Protein AF-0000000068158032 (afdb_homodimer)

Secondary structure (DSSP, 8-state):
--------------------------------GGGS-------------PPPPHHHHHHHHHHHHHHHHTTGGGHHHHTS-HHHHHHHHHHHHHHHHHHHHHHHHHHHHHHHHHHSS-GGGTT-HHHHHHHHHHHHHHTTHHHHHHHHHH-TT-HHHHHHHHHHHHHHHHHHHHHHHHHHHHS-HHHHHHTHHHHHHHHHHHHHHHHHHHHHHHHHTTS-HHHHHHHHHHHHHHHHHHHHHHS-HHHHHHH-TT-B-HHHHHHHHHHHHHHHHHHHHHT----S-S-TTT--HHHHHHHSHHHHHHHHHHHHHHHHHHHHHHHHHTT-SSB-HHHHHHHHHHHHHHHHHHHHHHHHHHSSS-SGGGGHHHHHHHHHHHHHHHHHHHHGGG--HHHHHHHHHHHHHHHHHHHHHHHHHHHH-/--------------------------------GGGS-------------PPPPHHHHHHHHHHHHHHHHTTGGGHHHHTS-HHHHHHHHHHHHHHHHHHHHHHHHHHHHHHHHHHSS-GGGTT-HHHHHHHHHHHHHHTTHHHHHHHHHH-TT-HHHHHHHHHHHHHHHHHHHHHHHHHHHHS-HHHHHHTHHHHHHHHHHHHHHHHHHHHHHHHHTTS-HHHHHHHHHHHHHHHHHHHHHHS-HHHHHHH-TT-B-HHHHHHHHHHHHHHHHHHHHHT----S-S-TTTS-HHHHHHHHHHHHHHHHHHHHHHHHHHHHHHHHHTT-SSB-HHHHHHHHHHHHHHHHHHHHHHHHHHSSS-SGGGGHHHHHHHHHHHHHHHHHHHHGGG--HHHHHHHHHHHHHHHHHHHHHHHHHHHH-

InterPro domains:
  IPR010617 Endosomal/lysosomal proton channel TMEM175-like [PF06736] (260-350)

Nearest PDB structures (foldseek):
  7lf6-assembly1_B  TM=7.743E-01  e=4.338E-08  Homo sapiens
  6w8p-assembly1_A  TM=7.342E-01  e=3.559E-08  Homo sapiens
  6w8n-assembly1_B  TM=7.433E-01  e=2.902E-07  Homo sapiens
  7unl-assembly1_A  TM=6.929E-01  e=6.366E-06  Homo sapiens
  8vic-assembly1_B  TM=6.760E-01  e=9.091E-06  Homo sapiens

Radius of gyration: 34.52 Å; Cα contacts (8 Å, |Δi|>4): 806; chains: 2; bounding box: 168×92×69 Å

Structure (mmCIF, N/CA/C/O backbone):
data_AF-0000000068158032-model_v1
#
loop_
_entity.id
_entity.type
_entity.pdbx_description
1 polymer 'Endosomal/lysosomal proton channel TMEM175'
#
loop_
_atom_site.group_PDB
_atom_site.id
_atom_site.type_symbol
_atom_site.label_atom_id
_atom_site.label_alt_id
_atom_site.label_comp_id
_atom_site.label_asym_id
_atom_site.label_entity_id
_atom_site.label_seq_id
_atom_site.pdbx_PDB_ins_code
_atom_site.Cartn_x
_atom_site.Cartn_y
_atom_site.Cartn_z
_atom_site.occupancy
_atom_site.B_iso_or_equiv
_atom_site.auth_seq_id
_atom_site.auth_comp_id
_atom_site.auth_asym_id
_atom_site.auth_atom_id
_atom_site.pdbx_PDB_model_num
ATOM 1 N N . MET A 1 1 ? 83.938 1.047 18.141 1 17.61 1 MET A N 1
ATOM 2 C CA . MET A 1 1 ? 84.812 2.09 18.703 1 17.61 1 MET A CA 1
ATOM 3 C C . MET A 1 1 ? 84 3.277 19.172 1 17.61 1 MET A C 1
ATOM 5 O O . MET A 1 1 ? 83.125 3.756 18.469 1 17.61 1 MET A O 1
ATOM 9 N N . GLU A 1 2 ? 84.062 3.854 20.516 1 18.19 2 GLU A N 1
ATOM 10 C CA . GLU A 1 2 ? 83.5 4.418 21.734 1 18.19 2 GLU A CA 1
ATOM 11 C C . GLU A 1 2 ? 83.5 5.941 21.688 1 18.19 2 GLU A C 1
ATOM 13 O O . GLU A 1 2 ? 83.375 6.598 22.734 1 18.19 2 GLU A O 1
ATOM 18 N N . LYS A 1 3 ? 83.5 6.617 20.469 1 17.39 3 LYS A N 1
ATOM 19 C CA . LYS A 1 3 ? 84.125 7.914 20.578 1 17.39 3 LYS A CA 1
ATOM 20 C C . LYS A 1 3 ? 83.375 8.844 21.5 1 17.39 3 LYS A C 1
ATOM 22 O O . LYS A 1 3 ? 82.125 8.906 21.453 1 17.39 3 LYS A O 1
ATOM 27 N N . GLU A 1 4 ? 83.938 9.68 22.406 1 17.53 4 GLU A N 1
ATOM 28 C CA . GLU A 1 4 ? 84.125 10.453 23.641 1 17.53 4 GLU A CA 1
ATOM 29 C C . GLU A 1 4 ? 83.625 11.898 23.438 1 17.53 4 GLU A C 1
ATOM 31 O O . GLU A 1 4 ? 83.688 12.688 24.391 1 17.53 4 GLU A O 1
ATOM 36 N N . GLY A 1 5 ? 83.438 12.438 22.188 1 17.27 5 GLY A N 1
ATOM 37 C CA . GLY A 1 5 ? 83.938 13.805 22.109 1 17.27 5 GLY A CA 1
ATOM 38 C C . GLY A 1 5 ? 83.188 14.781 22.969 1 17.27 5 GLY A C 1
ATOM 39 O O . GLY A 1 5 ? 82 14.508 23.344 1 17.27 5 GLY A O 1
ATOM 40 N N . ALA A 1 6 ? 83.562 16.156 23.031 1 18.23 6 ALA A N 1
ATOM 41 C CA . ALA A 1 6 ? 83.938 17.312 23.828 1 18.23 6 ALA A CA 1
ATOM 42 C C . ALA A 1 6 ? 82.812 18.312 23.969 1 18.23 6 ALA A C 1
ATOM 44 O O . ALA A 1 6 ? 82.125 18.641 22.984 1 18.23 6 ALA A O 1
ATOM 45 N N . SER A 1 7 ? 82.375 18.828 25.203 1 18.7 7 SER A N 1
ATOM 46 C CA . SER A 1 7 ? 81.375 19.344 26.109 1 18.7 7 SER A CA 1
ATOM 47 C C . SER A 1 7 ? 81.188 20.859 25.984 1 18.7 7 SER A C 1
ATOM 49 O O . SER A 1 7 ? 80.125 21.406 26.25 1 18.7 7 SER A O 1
ATOM 51 N N . HIS A 1 8 ? 82.312 21.672 25.656 1 17.67 8 HIS A N 1
ATOM 52 C CA . HIS A 1 8 ? 82.562 22.703 26.656 1 17.67 8 HIS A CA 1
ATOM 53 C C . HIS A 1 8 ? 81.562 23.859 26.5 1 17.67 8 HIS A C 1
ATOM 55 O O . HIS A 1 8 ? 80.938 23.969 25.469 1 17.67 8 HIS A O 1
ATOM 61 N N . SER A 1 9 ? 82.062 25.266 26.844 1 17.83 9 SER A N 1
ATOM 62 C CA . SER A 1 9 ? 81.938 26.297 27.875 1 17.83 9 SER A CA 1
ATOM 63 C C . SER A 1 9 ? 81.25 27.562 27.312 1 17.83 9 SER A C 1
ATOM 65 O O . SER A 1 9 ? 81.125 28.547 28.031 1 17.83 9 SER A O 1
ATOM 67 N N . SER A 1 10 ? 81 27.766 25.969 1 18.44 10 SER A N 1
ATOM 68 C CA . SER A 1 10 ? 81.25 29.141 25.547 1 18.44 10 SER A CA 1
ATOM 69 C C . SER A 1 10 ? 80.125 30.078 26.016 1 18.44 10 SER A C 1
ATOM 71 O O . SER A 1 10 ? 79 30.031 25.5 1 18.44 10 SER A O 1
ATOM 73 N N . GLU A 1 11 ? 80.062 30.578 27.328 1 18.62 11 GLU A N 1
ATOM 74 C CA . GLU A 1 11 ? 79.125 31.312 28.125 1 18.62 11 GLU A CA 1
ATOM 75 C C . GLU A 1 11 ? 79 32.75 27.672 1 18.62 11 GLU A C 1
ATOM 77 O O . GLU A 1 11 ? 78.188 33.531 28.219 1 18.62 11 GLU A O 1
ATOM 82 N N . SER A 1 12 ? 79.938 33.25 26.859 1 17.31 12 SER A N 1
ATOM 83 C CA . SER A 1 12 ? 80.375 34.594 27.234 1 17.31 12 SER A CA 1
ATOM 84 C C . SER A 1 12 ? 79.188 35.594 27.078 1 17.31 12 SER A C 1
ATOM 86 O O . SER A 1 12 ? 78.938 36.375 28 1 17.31 12 SER A O 1
ATOM 88 N N . SER A 1 13 ? 79 36.156 25.859 1 18.84 13 SER A N 1
ATOM 89 C CA . SER A 1 13 ? 79.062 37.562 25.562 1 18.84 13 SER A CA 1
ATOM 90 C C . SER A 1 13 ? 77.688 38.25 25.781 1 18.84 13 SER A C 1
ATOM 92 O O . SER A 1 13 ? 76.875 38.281 24.875 1 18.84 13 SER A O 1
ATOM 94 N N . ALA A 1 14 ? 77 38.062 26.938 1 18.58 14 ALA A N 1
ATOM 95 C CA . ALA A 1 14 ? 75.625 38.344 27.172 1 18.58 14 ALA A CA 1
ATOM 96 C C . ALA A 1 14 ? 75.312 39.844 27.062 1 18.58 14 ALA A C 1
ATOM 98 O O . ALA A 1 14 ? 74.25 40.25 26.625 1 18.58 14 ALA A O 1
ATOM 99 N N . LEU A 1 15 ? 76.188 40.75 27.719 1 19.42 15 LEU A N 1
ATOM 100 C CA . LEU A 1 15 ? 75.562 41.656 28.641 1 19.42 15 LEU A CA 1
ATOM 101 C C . LEU A 1 15 ? 75 42.875 27.922 1 19.42 15 LEU A C 1
ATOM 103 O O . LEU A 1 15 ? 74.5 43.781 28.562 1 19.42 15 LEU A O 1
ATOM 107 N N . LEU A 1 16 ? 75.5 43.031 26.656 1 17.75 16 LEU A N 1
ATOM 108 C CA . LEU A 1 16 ? 75.625 44.469 26.422 1 17.75 16 LEU A CA 1
ATOM 109 C C . LEU A 1 16 ? 74.375 45.188 26.672 1 17.75 16 LEU A C 1
ATOM 111 O O . LEU A 1 16 ? 74.312 46.188 27.422 1 17.75 16 LEU A O 1
ATOM 115 N N . LEU A 1 17 ? 73.75 45.781 25.547 1 18.2 17 LEU A N 1
ATOM 116 C CA . LEU A 1 17 ? 73.438 47.156 25.203 1 18.2 17 LEU A CA 1
ATOM 117 C C . LEU A 1 17 ? 72 47.5 25.609 1 18.2 17 LEU A C 1
ATOM 119 O O . LEU A 1 17 ? 71.062 46.969 25.031 1 18.2 17 LEU A O 1
ATOM 123 N N . SER A 1 18 ? 71.688 47.688 26.938 1 18.8 18 SER A N 1
ATOM 124 C CA . SER A 1 18 ? 70.375 47.875 27.531 1 18.8 18 SER A CA 1
ATOM 125 C C . SER A 1 18 ? 69.75 49.188 27.062 1 18.8 18 SER A C 1
ATOM 127 O O . SER A 1 18 ? 68.75 49.625 27.625 1 18.8 18 SER A O 1
ATOM 129 N N . ASN A 1 19 ? 70.438 49.938 26.109 1 21.47 19 ASN A N 1
ATOM 130 C CA . ASN A 1 19 ? 70 51.312 26.188 1 21.47 19 ASN A CA 1
ATOM 131 C C . ASN A 1 19 ? 68.5 51.469 26.062 1 21.47 19 ASN A C 1
ATOM 133 O O . ASN A 1 19 ? 67.875 50.75 25.281 1 21.47 19 ASN A O 1
ATOM 137 N N . GLY A 1 20 ? 67.875 52.125 27.078 1 20.61 20 GLY A N 1
ATOM 138 C CA . GLY A 1 20 ? 66.562 52.406 27.609 1 20.61 20 GLY A CA 1
ATOM 139 C C . GLY A 1 20 ? 65.688 53.219 26.672 1 20.61 20 GLY A C 1
ATOM 140 O O . GLY A 1 20 ? 65.562 54.438 26.828 1 20.61 20 GLY A O 1
ATOM 141 N N . VAL A 1 21 ? 65.938 53.188 25.297 1 22.58 21 VAL A N 1
ATOM 142 C CA . VAL A 1 21 ? 65.188 54.219 24.578 1 22.58 21 VAL A CA 1
ATOM 143 C C . VAL A 1 21 ? 63.719 54.094 24.922 1 22.58 21 VAL A C 1
ATOM 145 O O . VAL A 1 21 ? 63.125 53 24.844 1 22.58 21 VAL A O 1
ATOM 148 N N . ALA A 1 22 ? 63.25 55.062 25.766 1 22.88 22 ALA A N 1
ATOM 149 C CA . ALA A 1 22 ? 61.938 55.375 26.312 1 22.88 22 ALA A CA 1
ATOM 150 C C . ALA A 1 22 ? 60.875 55.5 25.203 1 22.88 22 ALA A C 1
ATOM 152 O O . ALA A 1 22 ? 60.938 56.438 24.391 1 22.88 22 ALA A O 1
ATOM 153 N N . ALA A 1 23 ? 60.656 54.438 24.344 1 22.36 23 ALA A N 1
ATOM 154 C CA . ALA A 1 23 ? 59.688 54.531 23.266 1 22.36 23 ALA A CA 1
ATOM 155 C C . ALA A 1 23 ? 58.312 54.969 23.797 1 22.36 23 ALA A C 1
ATOM 157 O O . ALA A 1 23 ? 57.75 54.344 24.688 1 22.36 23 ALA A O 1
ATOM 158 N N . HIS A 1 24 ? 58.094 56.281 23.875 1 25.11 24 HIS A N 1
ATOM 159 C CA . HIS A 1 24 ? 56.812 56.906 24.172 1 25.11 24 HIS A CA 1
ATOM 160 C C . HIS A 1 24 ? 55.688 56.25 23.375 1 25.11 24 HIS A C 1
ATOM 162 O O . HIS A 1 24 ? 55.656 56.406 22.141 1 25.11 24 HIS A O 1
ATOM 168 N N . HIS A 1 25 ? 55.344 55.031 23.625 1 23.52 25 HIS A N 1
ATOM 169 C CA . HIS A 1 25 ? 54.281 54.344 22.906 1 23.52 25 HIS A CA 1
ATOM 170 C C . HIS A 1 25 ? 52.938 55.062 23.094 1 23.52 25 HIS A C 1
ATOM 172 O O . HIS A 1 25 ? 52.438 55.125 24.219 1 23.52 25 HIS A O 1
ATOM 178 N N . LYS A 1 26 ? 52.875 56.25 22.453 1 28.36 26 LYS A N 1
ATOM 179 C CA . LYS A 1 26 ? 51.531 56.875 22.406 1 28.36 26 LYS A CA 1
ATOM 180 C C . LYS A 1 26 ? 50.469 55.812 22.125 1 28.36 26 LYS A C 1
ATOM 182 O O . LYS A 1 26 ? 50.562 55.031 21.156 1 28.36 26 LYS A O 1
ATOM 187 N N . SER A 1 27 ? 49.75 55.375 23.172 1 25.83 27 SER A N 1
ATOM 188 C CA . SER A 1 27 ? 48.625 54.438 23.234 1 25.83 27 SER A CA 1
ATOM 189 C C . SER A 1 27 ? 47.531 54.844 22.25 1 25.83 27 SER A C 1
ATOM 191 O O . SER A 1 27 ? 46.938 55.906 22.359 1 25.83 27 SER A O 1
ATOM 193 N N . ILE A 1 28 ? 47.75 54.75 20.906 1 28.95 28 ILE A N 1
ATOM 194 C CA . ILE A 1 28 ? 46.625 55 20.016 1 28.95 28 ILE A CA 1
ATOM 195 C C . ILE A 1 28 ? 45.406 54.281 20.547 1 28.95 28 ILE A C 1
ATOM 197 O O . ILE A 1 28 ? 45.406 53.062 20.75 1 28.95 28 ILE A O 1
ATOM 201 N N . GLN A 1 29 ? 44.562 55.031 21.266 1 26.98 29 GLN A N 1
ATOM 202 C CA . GLN A 1 29 ? 43.25 54.562 21.719 1 26.98 29 GLN A CA 1
ATOM 203 C C . GLN A 1 29 ? 42.5 53.906 20.594 1 26.98 29 GLN A C 1
ATOM 205 O O . GLN A 1 29 ? 42.188 54.531 19.578 1 26.98 29 GLN A O 1
ATOM 210 N N . GLU A 1 30 ? 42.812 52.688 20.219 1 30.08 30 GLU A N 1
ATOM 211 C CA . GLU A 1 30 ? 42.062 52 19.172 1 30.08 30 GLU A CA 1
ATOM 212 C C . GLU A 1 30 ? 40.562 52.219 19.375 1 30.08 30 GLU A C 1
ATOM 214 O O . GLU A 1 30 ? 40.062 52.062 20.5 1 30.08 30 GLU A O 1
ATOM 219 N N . PRO A 1 31 ? 39.938 53.031 18.547 1 34.12 31 PRO A N 1
ATOM 220 C CA . PRO A 1 31 ? 38.5 53.25 18.703 1 34.12 31 PRO A CA 1
ATOM 221 C C . PRO A 1 31 ? 37.75 51.969 19.016 1 34.12 31 PRO A C 1
ATOM 223 O O . PRO A 1 31 ? 38.188 50.875 18.656 1 34.12 31 PRO A O 1
ATOM 226 N N . ASP A 1 32 ? 36.938 52 20.125 1 28.8 32 ASP A N 1
ATOM 227 C CA . ASP A 1 32 ? 36.094 50.906 20.609 1 28.8 32 ASP A CA 1
ATOM 228 C C . ASP A 1 32 ? 35.25 50.344 19.469 1 28.8 32 ASP A C 1
ATOM 230 O O . ASP A 1 32 ? 34.406 51.031 18.891 1 28.8 32 ASP A O 1
ATOM 234 N N . ALA A 1 33 ? 35.781 49.438 18.562 1 32.12 33 ALA A N 1
ATOM 235 C CA . ALA A 1 33 ? 35.094 48.75 17.484 1 32.12 33 ALA A CA 1
ATOM 236 C C . ALA A 1 33 ? 33.781 48.156 17.953 1 32.12 33 ALA A C 1
ATOM 238 O O . ALA A 1 33 ? 33.125 47.406 17.219 1 32.12 33 ALA A O 1
ATOM 239 N N . THR A 1 34 ? 33.5 48.312 19.266 1 32.75 34 THR A N 1
ATOM 240 C CA . THR A 1 34 ? 32.344 47.5 19.703 1 32.75 34 THR A CA 1
ATOM 241 C C . THR A 1 34 ? 31.078 47.906 18.984 1 32.75 34 THR A C 1
ATOM 243 O O . THR A 1 34 ? 30.156 47.125 18.844 1 32.75 34 THR A O 1
ATOM 246 N N . GLU A 1 35 ? 30.969 49.219 18.875 1 31.44 35 GLU A N 1
ATOM 247 C CA . GLU A 1 35 ? 29.594 49.562 18.5 1 31.44 35 GLU A CA 1
ATOM 248 C C . GLU A 1 35 ? 29.328 49.188 17.031 1 31.44 35 GLU A C 1
ATOM 250 O O . GLU A 1 35 ? 28.406 49.719 16.422 1 31.44 35 GLU A O 1
ATOM 255 N N . LEU A 1 36 ? 30.359 48.844 16.312 1 30.64 36 LEU A N 1
ATOM 256 C CA . LEU A 1 36 ? 29.828 48.562 14.984 1 30.64 36 LEU A CA 1
ATOM 257 C C . LEU A 1 36 ? 28.656 47.594 15.062 1 30.64 36 LEU A C 1
ATOM 259 O O . LEU A 1 36 ? 28.766 46.531 15.688 1 30.64 36 LEU A O 1
ATOM 263 N N . GLY A 1 37 ? 27.453 48.094 14.969 1 27.92 37 GLY A N 1
ATOM 264 C CA . GLY A 1 37 ? 26.203 47.375 14.859 1 27.92 37 GLY A CA 1
ATOM 265 C C . GLY A 1 37 ? 26.359 46.062 14.102 1 27.92 37 GLY A C 1
ATOM 266 O O . GLY A 1 37 ? 26.406 46.031 12.875 1 27.92 37 GLY A O 1
ATOM 267 N N . VAL A 1 38 ? 27.25 45.25 14.547 1 31.2 38 VAL A N 1
ATOM 268 C CA . VAL A 1 38 ? 27.172 43.906 13.953 1 31.2 38 VAL A CA 1
ATOM 269 C C . VAL A 1 38 ? 25.719 43.562 13.617 1 31.2 38 VAL A C 1
ATOM 271 O O . VAL A 1 38 ? 24.875 43.469 14.516 1 31.2 38 VAL A O 1
ATOM 274 N N . ASP A 1 39 ? 25.234 44.25 12.57 1 31.94 39 ASP A N 1
ATOM 275 C CA . ASP A 1 39 ? 23.969 43.781 12.047 1 31.94 39 ASP A CA 1
ATOM 276 C C . ASP A 1 39 ? 23.781 42.281 12.336 1 31.94 39 ASP A C 1
ATOM 278 O O . ASP A 1 39 ? 24.641 41.469 12.008 1 31.94 39 ASP A O 1
ATOM 282 N N . LYS A 1 40 ? 23.125 42 13.461 1 36.56 40 LYS A N 1
ATOM 283 C CA . LYS A 1 40 ? 22.641 40.656 13.75 1 36.56 40 LYS A CA 1
ATOM 284 C C . LYS A 1 40 ? 22.5 39.844 12.461 1 36.56 40 LYS A C 1
ATOM 286 O O . LYS A 1 40 ? 21.766 40.219 11.555 1 36.56 40 LYS A O 1
ATOM 291 N N . LEU A 1 41 ? 23.625 39.281 12 1 32.31 41 LEU A N 1
ATOM 292 C CA . LEU A 1 41 ? 23.312 38.25 11.016 1 32.31 41 LEU A CA 1
ATOM 293 C C . LEU A 1 41 ? 21.922 37.656 11.258 1 32.31 41 LEU A C 1
ATOM 295 O O . LEU A 1 41 ? 21.547 37.375 12.398 1 32.31 41 LEU A O 1
ATOM 299 N N . PRO A 1 42 ? 20.953 38.031 10.367 1 32.91 42 PRO A N 1
ATOM 300 C CA . PRO A 1 42 ? 19.656 37.438 10.672 1 32.91 42 PRO A CA 1
ATOM 301 C C . PRO A 1 42 ? 19.797 36.094 11.398 1 32.91 42 PRO A C 1
ATOM 303 O O . PRO A 1 42 ? 20.812 35.406 11.242 1 32.91 42 PRO A O 1
ATOM 306 N N . THR A 1 43 ? 19.453 36 12.68 1 36.06 43 THR A N 1
ATOM 307 C CA . THR A 1 43 ? 19.219 34.719 13.312 1 36.06 43 THR A CA 1
ATOM 308 C C . THR A 1 43 ? 18.969 33.656 12.258 1 36.06 43 THR A C 1
ATOM 310 O O . THR A 1 43 ? 18.359 33.906 11.219 1 36.06 43 THR A O 1
ATOM 313 N N . PRO A 1 44 ? 19.844 32.656 12.156 1 36.47 44 PRO A N 1
ATOM 314 C CA . PRO A 1 44 ? 19.469 31.594 11.219 1 36.47 44 PRO A CA 1
ATOM 315 C C . PRO A 1 44 ? 17.953 31.453 11.039 1 36.47 44 PRO A C 1
ATOM 317 O O . PRO A 1 44 ? 17.219 31.375 12.023 1 36.47 44 PRO A O 1
ATOM 320 N N . HIS A 1 45 ? 17.312 32.188 10.172 1 36.41 45 HIS A N 1
ATOM 321 C CA . HIS A 1 45 ? 15.938 32 9.727 1 36.41 45 HIS A CA 1
ATOM 322 C C . HIS A 1 45 ? 15.453 30.594 10.047 1 36.41 45 HIS A C 1
ATOM 324 O O . HIS A 1 45 ? 16.219 29.625 9.93 1 36.41 45 HIS A O 1
ATOM 330 N N . HIS A 1 46 ? 14.672 30.406 11.008 1 38.94 46 HIS A N 1
ATOM 331 C CA . HIS A 1 46 ? 13.875 29.188 11.102 1 38.94 46 HIS A CA 1
ATOM 332 C C . HIS A 1 46 ? 13.734 28.516 9.742 1 38.94 46 HIS A C 1
ATOM 334 O O . HIS A 1 46 ? 13.016 29 8.875 1 38.94 46 HIS A O 1
ATOM 340 N N . HIS A 1 47 ? 14.766 28 9.172 1 43.59 47 HIS A N 1
ATOM 341 C CA . HIS A 1 47 ? 14.578 27.172 7.984 1 43.59 47 HIS A CA 1
ATOM 342 C C . HIS A 1 47 ? 13.195 26.531 7.965 1 43.59 47 HIS A C 1
ATOM 344 O O . HIS A 1 47 ? 12.883 25.688 8.805 1 43.59 47 HIS A O 1
ATOM 350 N N . GLU A 1 48 ? 12.25 27.281 7.812 1 51.81 48 GLU A N 1
ATOM 351 C CA . GLU A 1 48 ? 10.93 26.703 7.57 1 51.81 48 GLU A CA 1
ATOM 352 C C . GLU A 1 48 ? 11.039 25.375 6.824 1 51.81 48 GLU A C 1
ATOM 354 O O . GLU A 1 48 ? 11.562 25.328 5.707 1 51.81 48 GLU A O 1
ATOM 359 N N . GLU A 1 49 ? 11.227 24.297 7.535 1 61.47 49 GLU A N 1
ATOM 360 C CA . GLU A 1 49 ? 11.281 22.953 6.965 1 61.47 49 GLU A CA 1
ATOM 361 C C . GLU A 1 49 ? 10.266 22.797 5.832 1 61.47 49 GLU A C 1
ATOM 363 O O . GLU A 1 49 ? 9.102 23.188 5.977 1 61.47 49 GLU A O 1
ATOM 368 N N . ARG A 1 50 ? 10.773 22.625 4.609 1 74.19 50 ARG A N 1
ATOM 369 C CA . ARG A 1 50 ? 9.969 22.406 3.414 1 74.19 50 ARG A CA 1
ATOM 370 C C . ARG A 1 50 ? 8.906 21.344 3.66 1 74.19 50 ARG A C 1
ATOM 372 O O . ARG A 1 50 ? 9.188 20.312 4.277 1 74.19 50 ARG A O 1
ATOM 379 N N . LYS A 1 51 ? 7.664 21.75 3.398 1 79.5 51 LYS A N 1
ATOM 380 C CA . LYS A 1 51 ? 6.59 20.766 3.512 1 79.5 51 LYS A CA 1
ATOM 381 C C . LYS A 1 51 ? 6.719 19.688 2.445 1 79.5 51 LYS A C 1
ATOM 383 O O . LYS A 1 51 ? 7 19.984 1.283 1 79.5 51 LYS A O 1
ATOM 388 N N . VAL A 1 52 ? 6.648 18.469 2.803 1 87.81 52 VAL A N 1
ATOM 389 C CA . VAL A 1 52 ? 6.715 17.328 1.895 1 87.81 52 VAL A CA 1
ATOM 390 C C . VAL A 1 52 ? 5.512 17.344 0.952 1 87.81 52 VAL A C 1
ATOM 392 O O . VAL A 1 52 ? 4.375 17.547 1.389 1 87.81 52 VAL A O 1
ATOM 395 N N . THR A 1 53 ? 5.777 17.25 -0.307 1 88.06 53 THR A N 1
ATOM 396 C CA . THR A 1 53 ? 4.715 17.281 -1.307 1 88.06 53 THR A CA 1
ATOM 397 C C . THR A 1 53 ? 4.027 15.922 -1.403 1 88.06 53 THR A C 1
ATOM 399 O O . THR A 1 53 ? 4.578 14.914 -0.965 1 88.06 53 THR A O 1
ATOM 402 N N . ARG A 1 54 ? 2.807 15.945 -1.993 1 90.12 54 ARG A N 1
ATOM 403 C CA . ARG A 1 54 ? 2.053 14.703 -2.152 1 90.12 54 ARG A CA 1
ATOM 404 C C . ARG A 1 54 ? 2.748 13.766 -3.133 1 90.12 54 ARG A C 1
ATOM 406 O O . ARG A 1 54 ? 2.643 12.547 -3.01 1 90.12 54 ARG A O 1
ATOM 413 N N . LEU A 1 55 ? 3.463 14.336 -4.121 1 90.19 55 LEU A N 1
ATOM 414 C CA . LEU A 1 55 ? 4.211 13.508 -5.062 1 90.19 55 LEU A CA 1
ATOM 415 C C . LEU A 1 55 ? 5.301 12.719 -4.348 1 90.19 55 LEU A C 1
ATOM 417 O O . LEU A 1 55 ? 5.48 11.523 -4.609 1 90.19 55 LEU A O 1
ATOM 421 N N . GLU A 1 56 ? 5.988 13.359 -3.439 1 92.81 56 GLU A N 1
ATOM 422 C CA . GLU A 1 56 ? 7.012 12.68 -2.652 1 92.81 56 GLU A CA 1
ATOM 423 C C . GLU A 1 56 ? 6.41 11.57 -1.803 1 92.81 56 GLU A C 1
ATOM 425 O O . GLU A 1 56 ? 6.977 10.477 -1.704 1 92.81 56 GLU A O 1
ATOM 430 N N . MET A 1 57 ? 5.262 11.836 -1.263 1 93 57 MET A N 1
ATOM 431 C CA . MET A 1 57 ? 4.594 10.828 -0.442 1 93 57 MET A CA 1
ATOM 432 C C . MET A 1 57 ? 4.148 9.641 -1.291 1 93 57 MET A C 1
ATOM 434 O O . MET A 1 57 ? 4.219 8.492 -0.847 1 93 57 MET A O 1
ATOM 438 N N . TRP A 1 58 ? 3.691 9.93 -2.436 1 94.94 58 TRP A N 1
ATOM 439 C CA . TRP A 1 58 ? 3.275 8.852 -3.326 1 94.94 58 TRP A CA 1
ATOM 440 C C . TRP A 1 58 ? 4.469 8.008 -3.752 1 94.94 58 TRP A C 1
ATOM 442 O O . TRP A 1 58 ? 4.363 6.781 -3.865 1 94.94 58 TRP A O 1
ATOM 452 N N . ILE A 1 59 ? 5.617 8.672 -3.994 1 95.75 59 ILE A N 1
ATOM 453 C CA . ILE A 1 59 ? 6.844 7.957 -4.324 1 95.75 59 ILE A CA 1
ATOM 454 C C . ILE A 1 59 ? 7.215 7.016 -3.18 1 95.75 59 ILE A C 1
ATOM 456 O O . ILE A 1 59 ? 7.512 5.84 -3.404 1 95.75 59 ILE A O 1
ATOM 460 N N . ASP A 1 60 ? 7.168 7.527 -1.979 1 96.12 60 ASP A N 1
ATOM 461 C CA . ASP A 1 60 ? 7.516 6.715 -0.815 1 96.12 60 ASP A CA 1
ATOM 462 C C . ASP A 1 60 ? 6.535 5.559 -0.639 1 96.12 60 ASP A C 1
ATOM 464 O O . ASP A 1 60 ? 6.938 4.441 -0.312 1 96.12 60 ASP A O 1
ATOM 468 N N . ALA A 1 61 ? 5.297 5.82 -0.862 1 95.88 61 ALA A N 1
ATOM 469 C CA . ALA A 1 61 ? 4.281 4.781 -0.745 1 95.88 61 ALA A CA 1
ATOM 470 C C . ALA A 1 61 ? 4.5 3.68 -1.778 1 95.88 61 ALA A C 1
ATOM 472 O O . ALA A 1 61 ? 4.504 2.494 -1.439 1 95.88 61 ALA A O 1
ATOM 473 N N . LEU A 1 62 ? 4.691 4.043 -3.002 1 96.62 62 LEU A N 1
ATOM 474 C CA . LEU A 1 62 ? 4.887 3.059 -4.062 1 96.62 62 LEU A CA 1
ATOM 475 C C . LEU A 1 62 ? 6.172 2.271 -3.844 1 96.62 62 LEU A C 1
ATOM 477 O O . LEU A 1 62 ? 6.203 1.054 -4.039 1 96.62 62 LEU A O 1
ATOM 481 N N . ALA A 1 63 ? 7.223 3.002 -3.475 1 97.06 63 ALA A N 1
ATOM 482 C CA . ALA A 1 63 ? 8.492 2.33 -3.211 1 97.06 63 ALA A CA 1
ATOM 483 C C . ALA A 1 63 ? 8.336 1.27 -2.125 1 97.06 63 ALA A C 1
ATOM 485 O O . ALA A 1 63 ? 8.867 0.163 -2.252 1 97.06 63 ALA A O 1
ATOM 486 N N . SER A 1 64 ? 7.625 1.613 -1.044 1 96.31 64 SER A N 1
ATOM 487 C CA . SER A 1 64 ? 7.434 0.665 0.049 1 96.31 64 SER A CA 1
ATOM 488 C C . SER A 1 64 ? 6.617 -0.542 -0.402 1 96.31 64 SER A C 1
ATOM 490 O O . SER A 1 64 ? 6.906 -1.675 -0.013 1 96.31 64 SER A O 1
ATOM 492 N N . ILE A 1 65 ? 5.641 -0.323 -1.245 1 94.19 65 ILE A N 1
ATOM 493 C CA . ILE A 1 65 ? 4.781 -1.401 -1.719 1 94.19 65 ILE A CA 1
ATOM 494 C C . ILE A 1 65 ? 5.574 -2.338 -2.627 1 94.19 65 ILE A C 1
ATOM 496 O O . ILE A 1 65 ? 5.59 -3.551 -2.414 1 94.19 65 ILE A O 1
ATOM 500 N N . VAL A 1 66 ? 6.301 -1.829 -3.598 1 93.81 66 VAL A N 1
ATOM 501 C CA . VAL A 1 66 ? 6.945 -2.656 -4.609 1 93.81 66 VAL A CA 1
ATOM 502 C C . VAL A 1 66 ? 8.094 -3.438 -3.984 1 93.81 66 VAL A C 1
ATOM 504 O O . VAL A 1 66 ? 8.352 -4.586 -4.352 1 93.81 66 VAL A O 1
ATOM 507 N N . VAL A 1 67 ? 8.789 -2.842 -3.049 1 94.62 67 VAL A N 1
ATOM 508 C CA . VAL A 1 67 ? 9.906 -3.564 -2.449 1 94.62 67 VAL A CA 1
ATOM 509 C C . VAL A 1 67 ? 9.375 -4.68 -1.549 1 94.62 67 VAL A C 1
ATOM 511 O O . VAL A 1 67 ? 9.977 -5.754 -1.466 1 94.62 67 VAL A O 1
ATOM 514 N N . THR A 1 68 ? 8.266 -4.441 -0.884 1 92.44 68 THR A N 1
ATOM 515 C CA . THR A 1 68 ? 7.672 -5.457 -0.024 1 92.44 68 THR A CA 1
ATOM 516 C C . THR A 1 68 ? 7.086 -6.594 -0.856 1 92.44 68 THR A C 1
ATOM 518 O O . THR A 1 68 ? 7.141 -7.758 -0.454 1 92.44 68 THR A O 1
ATOM 521 N N . LEU A 1 69 ? 6.605 -6.293 -2.043 1 87.94 69 LEU A N 1
ATOM 522 C CA . LEU A 1 69 ? 5.984 -7.285 -2.912 1 87.94 69 LEU A CA 1
ATOM 523 C C . LEU A 1 69 ? 7.035 -8.195 -3.539 1 87.94 69 LEU A C 1
ATOM 525 O O . LEU A 1 69 ? 6.703 -9.242 -4.098 1 87.94 69 LEU A O 1
ATOM 529 N N . THR A 1 70 ? 8.289 -7.891 -3.461 1 86.12 70 THR A N 1
ATOM 530 C CA . THR A 1 70 ? 9.336 -8.758 -3.99 1 86.12 70 THR A CA 1
ATOM 531 C C . THR A 1 70 ? 9.375 -10.078 -3.232 1 86.12 70 THR A C 1
ATOM 533 O O . THR A 1 70 ? 9.945 -11.062 -3.717 1 86.12 70 THR A O 1
ATOM 536 N N . ILE A 1 71 ? 8.641 -10.211 -2.148 1 81.56 71 ILE A N 1
ATOM 537 C CA . ILE A 1 71 ? 8.695 -11.391 -1.295 1 81.56 71 ILE A CA 1
ATOM 538 C C . ILE A 1 71 ? 7.586 -12.359 -1.69 1 81.56 71 ILE A C 1
ATOM 540 O O . ILE A 1 71 ? 7.594 -13.523 -1.275 1 81.56 71 ILE A O 1
ATOM 544 N N . LEU A 1 72 ? 6.594 -12.172 -2.701 1 71.06 72 LEU A N 1
ATOM 545 C CA . LEU A 1 72 ? 5.383 -12.922 -3.012 1 71.06 72 LEU A CA 1
ATOM 546 C C . LEU A 1 72 ? 5.719 -14.266 -3.641 1 71.06 72 LEU A C 1
ATOM 548 O O . LEU A 1 72 ? 5.078 -15.281 -3.336 1 71.06 72 LEU A O 1
ATOM 552 N N . PRO A 1 73 ? 6.531 -14.469 -4.746 1 58.56 73 PRO A N 1
ATOM 553 C CA . PRO A 1 73 ? 6.648 -15.758 -5.434 1 58.56 73 PRO A CA 1
ATOM 554 C C . PRO A 1 73 ? 7.117 -16.875 -4.508 1 58.56 73 PRO A C 1
ATOM 556 O O . PRO A 1 73 ? 7.543 -17.938 -4.98 1 58.56 73 PRO A O 1
ATOM 559 N N . LEU A 1 74 ? 6.824 -16.922 -3.229 1 56.69 74 LEU A N 1
ATOM 560 C CA . LEU A 1 74 ? 7.441 -17.781 -2.225 1 56.69 74 LEU A CA 1
ATOM 561 C C . LEU A 1 74 ? 6.66 -19.078 -2.068 1 56.69 74 LEU A C 1
ATOM 563 O O . LEU A 1 74 ? 7.227 -20.109 -1.689 1 56.69 74 LEU A O 1
ATOM 567 N N . MET A 1 75 ? 5.367 -19.047 -2.559 1 54.53 75 MET A N 1
ATOM 568 C CA . MET A 1 75 ? 4.566 -20.25 -2.32 1 54.53 75 MET A CA 1
ATOM 569 C C . MET A 1 75 ? 5.074 -21.406 -3.162 1 54.53 75 MET A C 1
ATOM 571 O O . MET A 1 75 ? 4.992 -22.562 -2.742 1 54.53 75 MET A O 1
ATOM 575 N N . GLU A 1 76 ? 5.707 -20.984 -4.262 1 57.88 76 GLU A N 1
ATOM 576 C CA . GLU A 1 76 ? 6.246 -22.047 -5.102 1 57.88 76 GLU A CA 1
ATOM 577 C C . GLU A 1 76 ? 7.473 -22.688 -4.461 1 57.88 76 GLU A C 1
ATOM 579 O O . GLU A 1 76 ? 7.738 -23.875 -4.66 1 57.88 76 GLU A O 1
ATOM 584 N N . ILE A 1 77 ? 7.988 -21.922 -3.605 1 62.09 77 ILE A N 1
ATOM 585 C CA . ILE A 1 77 ? 9.172 -22.438 -2.916 1 62.09 77 ILE A CA 1
ATOM 586 C C . ILE A 1 77 ? 8.75 -23.422 -1.834 1 62.09 77 ILE A C 1
ATOM 588 O O . ILE A 1 77 ? 9.453 -24.406 -1.583 1 62.09 77 ILE A O 1
ATOM 592 N N . LEU A 1 78 ? 7.547 -23.203 -1.386 1 61.12 78 LEU A N 1
ATOM 593 C CA . LEU A 1 78 ? 7.031 -24.078 -0.332 1 61.12 78 LEU A CA 1
ATOM 594 C C . LEU A 1 78 ? 6.781 -25.484 -0.86 1 61.12 78 LEU A C 1
ATOM 596 O O . LEU A 1 78 ? 6.895 -26.453 -0.113 1 61.12 78 LEU A O 1
ATOM 600 N N . ASN A 1 79 ? 6.57 -25.406 -2.156 1 62.53 79 ASN A N 1
ATOM 601 C CA . ASN A 1 79 ? 6.238 -26.703 -2.754 1 62.53 79 ASN A CA 1
ATOM 602 C C . ASN A 1 79 ? 7.473 -27.375 -3.352 1 62.53 79 ASN A C 1
ATOM 604 O O . ASN A 1 79 ? 7.398 -28.516 -3.816 1 62.53 79 ASN A O 1
ATOM 608 N N . ALA A 1 80 ? 8.578 -26.75 -3.254 1 67.12 80 ALA A N 1
ATOM 609 C CA . ALA A 1 80 ? 9.812 -27.328 -3.811 1 67.12 80 ALA A CA 1
ATOM 610 C C . ALA A 1 80 ? 10.367 -28.406 -2.902 1 67.12 80 ALA A C 1
ATOM 612 O O . ALA A 1 80 ? 10.102 -28.422 -1.699 1 67.12 80 ALA A O 1
ATOM 613 N N . PRO A 1 81 ? 11.008 -29.422 -3.627 1 71.06 81 PRO A N 1
ATOM 614 C CA . PRO A 1 81 ? 11.625 -30.469 -2.818 1 71.06 81 PRO A CA 1
ATOM 615 C C . PRO A 1 81 ? 12.578 -29.922 -1.757 1 71.06 81 PRO A C 1
ATOM 617 O O . PRO A 1 81 ? 13.172 -28.844 -1.947 1 71.06 81 PRO A O 1
ATOM 620 N N . LYS A 1 82 ? 12.711 -30.625 -0.706 1 71.75 82 LYS A N 1
ATOM 621 C CA . LYS A 1 82 ? 13.461 -30.234 0.48 1 71.75 82 LYS A CA 1
ATOM 622 C C . LYS A 1 82 ? 14.906 -29.875 0.126 1 71.75 82 LYS A C 1
ATOM 624 O O . LYS A 1 82 ? 15.469 -28.922 0.664 1 71.75 82 LYS A O 1
ATOM 629 N N . GLU A 1 83 ? 15.484 -30.625 -0.747 1 71.62 83 GLU A N 1
ATOM 630 C CA . GLU A 1 83 ? 16.891 -30.438 -1.083 1 71.62 83 GLU A CA 1
ATOM 631 C C . GLU A 1 83 ? 17.109 -29.125 -1.812 1 71.62 83 GLU A C 1
ATOM 633 O O . GLU A 1 83 ? 18.156 -28.484 -1.644 1 71.62 83 GLU A O 1
ATOM 638 N N . GLU A 1 84 ? 16.094 -28.656 -2.467 1 75.31 84 GLU A N 1
ATOM 639 C CA . GLU A 1 84 ? 16.234 -27.438 -3.26 1 75.31 84 GLU A CA 1
ATOM 640 C C . GLU A 1 84 ? 15.68 -26.234 -2.506 1 75.31 84 GLU A C 1
ATOM 642 O O . GLU A 1 84 ? 15.977 -25.094 -2.859 1 75.31 84 GLU A O 1
ATOM 647 N N . ARG A 1 85 ? 15.141 -26.578 -1.404 1 74.88 85 ARG A N 1
ATOM 648 C CA . ARG A 1 85 ? 14.445 -25.516 -0.674 1 74.88 85 ARG A CA 1
ATOM 649 C C . ARG A 1 85 ? 15.438 -24.578 0.004 1 74.88 85 ARG A C 1
ATOM 651 O O . ARG A 1 85 ? 15.234 -23.359 0.017 1 74.88 85 ARG A O 1
ATOM 658 N N . ILE A 1 86 ? 16.562 -25.188 0.478 1 73.31 86 ILE A N 1
ATOM 659 C CA . ILE A 1 86 ? 17.516 -24.375 1.218 1 73.31 86 ILE A CA 1
ATOM 660 C C . ILE A 1 86 ? 18.172 -23.359 0.277 1 73.31 86 ILE A C 1
ATOM 662 O O . ILE A 1 86 ? 18.312 -22.188 0.627 1 73.31 86 ILE A O 1
ATOM 666 N N . LEU A 1 87 ? 18.5 -23.781 -0.818 1 73.06 87 LEU A N 1
ATOM 667 C CA . LEU A 1 87 ? 19.156 -22.906 -1.78 1 73.06 87 LEU A CA 1
ATOM 668 C C . LEU A 1 87 ? 18.188 -21.828 -2.283 1 73.06 87 LEU A C 1
ATOM 670 O O . LEU A 1 87 ? 18.562 -20.672 -2.428 1 73.06 87 LEU A O 1
ATOM 674 N N . THR A 1 88 ? 16.969 -22.219 -2.428 1 73.31 88 THR A N 1
ATOM 675 C CA . THR A 1 88 ? 15.969 -21.297 -2.918 1 73.31 88 THR A CA 1
ATOM 676 C C . THR A 1 88 ? 15.648 -20.234 -1.862 1 73.31 88 THR A C 1
ATOM 678 O O . THR A 1 88 ? 15.477 -19.062 -2.186 1 73.31 88 THR A O 1
ATOM 681 N N . ILE A 1 89 ? 15.656 -20.703 -0.673 1 76.06 89 ILE A N 1
ATOM 682 C CA . ILE A 1 89 ? 15.375 -19.781 0.422 1 76.06 89 ILE A CA 1
ATOM 683 C C . ILE A 1 89 ? 16.547 -18.812 0.593 1 76.06 89 ILE A C 1
ATOM 685 O O . ILE A 1 89 ? 16.344 -17.625 0.821 1 76.06 89 ILE A O 1
ATOM 689 N N . ALA A 1 90 ? 17.719 -19.281 0.485 1 75.88 90 ALA A N 1
ATOM 690 C CA . ALA A 1 90 ? 18.906 -18.422 0.576 1 75.88 90 ALA A CA 1
ATOM 691 C C . ALA A 1 90 ? 18.906 -17.375 -0.537 1 75.88 90 ALA A C 1
ATOM 693 O O . ALA A 1 90 ? 19.219 -16.203 -0.295 1 75.88 90 ALA A O 1
ATOM 694 N N . PHE A 1 91 ? 18.547 -17.812 -1.643 1 75.75 91 PHE A N 1
ATOM 695 C CA . PHE A 1 91 ? 18.5 -16.906 -2.783 1 75.75 91 PHE A CA 1
ATOM 696 C C . PHE A 1 91 ? 17.406 -15.852 -2.596 1 75.75 91 PHE A C 1
ATOM 698 O O . PHE A 1 91 ? 17.594 -14.688 -2.957 1 75.75 91 PHE A O 1
ATOM 705 N N . LEU A 1 92 ? 16.375 -16.266 -2.062 1 76.19 92 LEU A N 1
ATOM 706 C CA . LEU A 1 92 ? 15.297 -15.328 -1.788 1 76.19 92 LEU A CA 1
ATOM 707 C C . LEU A 1 92 ? 15.727 -14.289 -0.759 1 76.19 92 LEU A C 1
ATOM 709 O O . LEU A 1 92 ? 15.5 -13.094 -0.949 1 76.19 92 LEU A O 1
ATOM 713 N N . LEU A 1 93 ? 16.328 -14.766 0.29 1 79.44 93 LEU A N 1
ATOM 714 C CA . LEU A 1 93 ? 16.797 -13.859 1.333 1 79.44 93 LEU A CA 1
ATOM 715 C C . LEU A 1 93 ? 17.797 -12.859 0.775 1 79.44 93 LEU A C 1
ATOM 717 O O . LEU A 1 93 ? 17.719 -11.664 1.075 1 79.44 93 LEU A O 1
ATOM 721 N N . PHE A 1 94 ? 18.609 -13.352 -0.011 1 81.19 94 PHE A N 1
ATOM 722 C CA . PHE A 1 94 ? 19.609 -12.492 -0.642 1 81.19 94 PHE A CA 1
ATOM 723 C C . PHE A 1 94 ? 18.953 -11.469 -1.558 1 81.19 94 PHE A C 1
ATOM 725 O O . PHE A 1 94 ? 19.328 -10.297 -1.563 1 81.19 94 PHE A O 1
ATOM 732 N N . SER A 1 95 ? 17.984 -11.891 -2.26 1 80.19 95 SER A N 1
ATOM 733 C CA . SER A 1 95 ? 17.281 -11 -3.174 1 80.19 95 SER A CA 1
ATOM 734 C C . SER A 1 95 ? 16.516 -9.914 -2.416 1 80.19 95 SER A C 1
ATOM 736 O O . SER A 1 95 ? 16.469 -8.766 -2.855 1 80.19 95 SER A O 1
ATOM 738 N N . VAL A 1 96 ? 15.977 -10.273 -1.298 1 81.88 96 VAL A N 1
ATOM 739 C CA . VAL A 1 96 ? 15.219 -9.312 -0.501 1 81.88 96 VAL A CA 1
ATOM 740 C C . VAL A 1 96 ? 16.172 -8.273 0.089 1 81.88 96 VAL A C 1
ATOM 742 O O . VAL A 1 96 ? 15.891 -7.07 0.045 1 81.88 96 VAL A O 1
ATOM 745 N N . VAL A 1 97 ? 17.266 -8.719 0.547 1 84 97 VAL A N 1
ATOM 746 C CA . VAL A 1 97 ? 18.234 -7.805 1.136 1 84 97 VAL A CA 1
ATOM 747 C C . VAL A 1 97 ? 18.781 -6.859 0.063 1 84 97 VAL A C 1
ATOM 749 O O . VAL A 1 97 ? 18.875 -5.652 0.281 1 84 97 VAL A O 1
ATOM 752 N N . LEU A 1 98 ? 19.031 -7.426 -1.057 1 87.19 98 LEU A N 1
ATOM 753 C CA . LEU A 1 98 ? 19.516 -6.605 -2.156 1 87.19 98 LEU A CA 1
ATOM 754 C C . LEU A 1 98 ? 18.453 -5.641 -2.639 1 87.19 98 LEU A C 1
ATOM 756 O O . LEU A 1 98 ? 18.75 -4.492 -2.98 1 87.19 98 LEU A O 1
ATOM 760 N N . GLY A 1 99 ? 17.25 -6.164 -2.652 1 88.69 99 GLY A N 1
ATOM 761 C CA . GLY A 1 99 ? 16.141 -5.305 -3.049 1 88.69 99 GLY A CA 1
ATOM 762 C C . GLY A 1 99 ? 15.953 -4.109 -2.129 1 88.69 99 GLY A C 1
ATOM 763 O O . GLY A 1 99 ? 15.836 -2.975 -2.594 1 88.69 99 GLY A O 1
ATOM 764 N N . PHE A 1 100 ? 15.984 -4.305 -0.849 1 91.69 100 PHE A N 1
ATOM 765 C CA . PHE A 1 100 ? 15.812 -3.223 0.114 1 91.69 100 PHE A CA 1
ATOM 766 C C . PHE A 1 100 ? 17.031 -2.303 0.112 1 91.69 100 PHE A C 1
ATOM 768 O O . PHE A 1 100 ? 16.906 -1.094 0.318 1 91.69 100 PHE A O 1
ATOM 775 N N . SER A 1 101 ? 18.203 -2.881 -0.133 1 91.38 101 SER A N 1
ATOM 776 C CA . SER A 1 101 ? 19.391 -2.051 -0.229 1 91.38 101 SER A CA 1
ATOM 777 C C . SER A 1 101 ? 19.344 -1.146 -1.456 1 91.38 101 SER A C 1
ATOM 779 O O . SER A 1 101 ? 19.688 0.036 -1.378 1 91.38 101 SER A O 1
ATOM 781 N N . PHE A 1 102 ? 18.969 -1.703 -2.547 1 92.75 102 PHE A N 1
ATOM 782 C CA . PHE A 1 102 ? 18.828 -0.908 -3.76 1 92.75 102 PHE A CA 1
ATOM 783 C C . PHE A 1 102 ? 17.766 0.172 -3.574 1 92.75 102 PHE A C 1
ATOM 785 O O . PHE A 1 102 ? 17.953 1.317 -3.986 1 92.75 102 PHE A O 1
ATOM 792 N N . MET A 1 103 ? 16.641 -0.235 -2.947 1 94.19 103 MET A N 1
ATOM 793 C CA . MET A 1 103 ? 15.57 0.731 -2.701 1 94.19 103 MET A CA 1
ATOM 794 C C . MET A 1 103 ? 16.047 1.844 -1.774 1 94.19 103 MET A C 1
ATOM 796 O O . MET A 1 103 ? 15.672 3.004 -1.944 1 94.19 103 MET A O 1
ATOM 800 N N . SER A 1 104 ? 16.859 1.441 -0.786 1 92.75 104 SER A N 1
ATOM 801 C CA . SER A 1 104 ? 17.438 2.443 0.104 1 92.75 104 SER A CA 1
ATOM 802 C C . SER A 1 104 ? 18.281 3.451 -0.672 1 92.75 104 SER A C 1
ATOM 804 O O . SER A 1 104 ? 18.219 4.652 -0.406 1 92.75 104 SER A O 1
ATOM 806 N N . LEU A 1 105 ? 19 3.004 -1.604 1 91.44 105 LEU A N 1
ATOM 807 C CA . LEU A 1 105 ? 19.828 3.873 -2.443 1 91.44 105 LEU A CA 1
ATOM 808 C C . LEU A 1 105 ? 18.953 4.789 -3.293 1 91.44 105 LEU A C 1
ATOM 810 O O . LEU A 1 105 ? 19.188 5.996 -3.361 1 91.44 105 LEU A O 1
ATOM 814 N N . VAL A 1 106 ? 17.969 4.238 -3.904 1 93.19 106 VAL A N 1
ATOM 815 C CA . VAL A 1 106 ? 17.078 4.992 -4.781 1 93.19 106 VAL A CA 1
ATOM 816 C C . VAL A 1 106 ? 16.344 6.055 -3.975 1 93.19 106 VAL A C 1
ATOM 818 O O . VAL A 1 106 ? 16.266 7.211 -4.387 1 93.19 106 VAL A O 1
ATOM 821 N N . MET A 1 107 ? 15.836 5.691 -2.824 1 94 107 MET A N 1
ATOM 822 C CA . MET A 1 107 ? 15.094 6.629 -1.984 1 94 107 MET A CA 1
ATOM 823 C C . MET A 1 107 ? 16 7.746 -1.482 1 94 107 MET A C 1
ATOM 825 O O . MET A 1 107 ? 15.594 8.906 -1.414 1 94 107 MET A O 1
ATOM 829 N N . THR A 1 108 ? 17.203 7.391 -1.121 1 91.19 108 THR A N 1
ATOM 830 C CA . THR A 1 108 ? 18.156 8.414 -0.709 1 91.19 108 THR A CA 1
ATOM 831 C C . THR A 1 108 ? 18.359 9.445 -1.817 1 91.19 108 THR A C 1
ATOM 833 O O . THR A 1 108 ? 18.375 10.648 -1.558 1 91.19 108 THR A O 1
ATOM 836 N N . ASN A 1 109 ? 18.469 8.938 -3.006 1 91.06 109 ASN A N 1
ATOM 837 C CA . ASN A 1 109 ? 18.641 9.836 -4.145 1 91.06 109 ASN A CA 1
ATOM 838 C C . ASN A 1 109 ? 17.422 10.734 -4.328 1 91.06 109 ASN A C 1
ATOM 840 O O . ASN A 1 109 ? 17.562 11.898 -4.727 1 91.06 109 ASN A O 1
ATOM 844 N N . THR A 1 110 ? 16.234 10.203 -4.094 1 92.94 110 THR A N 1
ATOM 845 C CA . THR A 1 110 ? 15.039 11.031 -4.211 1 92.94 110 THR A CA 1
ATOM 846 C C . THR A 1 110 ? 14.984 12.07 -3.092 1 92.94 110 THR A C 1
ATOM 848 O O . THR A 1 110 ? 14.508 13.188 -3.295 1 92.94 110 THR A O 1
ATOM 851 N N . TYR A 1 111 ? 15.484 11.711 -1.885 1 90.88 111 TYR A N 1
ATOM 852 C CA . TYR A 1 111 ? 15.547 12.672 -0.794 1 90.88 111 TYR A CA 1
ATOM 853 C C . TYR A 1 111 ? 16.469 13.836 -1.148 1 90.88 111 TYR A C 1
ATOM 855 O O . TYR A 1 111 ? 16.141 15 -0.899 1 90.88 111 TYR A O 1
ATOM 863 N N . LEU A 1 112 ? 17.562 13.523 -1.75 1 87.06 112 LEU A N 1
ATOM 864 C CA . LEU A 1 112 ? 18.516 14.539 -2.154 1 87.06 112 LEU A CA 1
ATOM 865 C C . LEU A 1 112 ? 17.953 15.414 -3.268 1 87.06 112 LEU A C 1
ATOM 867 O O . LEU A 1 112 ? 18.141 16.641 -3.262 1 87.06 112 LEU A O 1
ATOM 871 N N . ALA A 1 113 ? 17.25 14.805 -4.121 1 86.19 113 ALA A N 1
ATOM 872 C CA . ALA A 1 113 ? 16.688 15.523 -5.258 1 86.19 113 ALA A CA 1
ATOM 873 C C . ALA A 1 113 ? 15.648 16.547 -4.805 1 86.19 113 ALA A C 1
ATOM 875 O O . ALA A 1 113 ? 15.688 17.703 -5.215 1 86.19 113 ALA A O 1
ATOM 876 N N . PHE A 1 114 ? 14.734 16.156 -3.922 1 87.12 114 PHE A N 1
ATOM 877 C CA . PHE A 1 114 ? 13.602 17 -3.559 1 87.12 114 PHE A CA 1
ATOM 878 C C . PHE A 1 114 ? 14.008 18 -2.486 1 87.12 114 PHE A C 1
ATOM 880 O O . PHE A 1 114 ? 13.312 19 -2.271 1 87.12 114 PHE A O 1
ATOM 887 N N . ASN A 1 115 ? 15.047 17.656 -1.767 1 78.88 115 ASN A N 1
ATOM 888 C CA . ASN A 1 115 ? 15.469 18.594 -0.727 1 78.88 115 ASN A CA 1
ATOM 889 C C . ASN A 1 115 ? 15.812 19.969 -1.309 1 78.88 115 ASN A C 1
ATOM 891 O O . ASN A 1 115 ? 15.648 20.984 -0.641 1 78.88 115 ASN A O 1
ATOM 895 N N . TRP A 1 116 ? 16.234 19.938 -2.467 1 69.88 116 TRP A N 1
ATOM 896 C CA . TRP A 1 116 ? 16.719 21.172 -3.092 1 69.88 116 TRP A CA 1
ATOM 897 C C . TRP A 1 116 ? 15.594 21.844 -3.875 1 69.88 116 TRP A C 1
ATOM 899 O O . TRP A 1 116 ? 15.727 23.016 -4.277 1 69.88 116 TRP A O 1
ATOM 909 N N . PHE A 1 117 ? 14.562 21.031 -3.994 1 66.75 117 PHE A N 1
ATOM 910 C CA . PHE A 1 117 ? 13.469 21.562 -4.801 1 66.75 117 PHE A CA 1
ATOM 911 C C . PHE A 1 117 ? 12.539 22.422 -3.959 1 66.75 117 PHE A C 1
ATOM 913 O O . PHE A 1 117 ? 11.961 21.953 -2.977 1 66.75 117 PHE A O 1
ATOM 920 N N . GLY A 1 118 ? 12.828 23.656 -3.844 1 59.56 118 GLY A N 1
ATOM 921 C CA . GLY A 1 118 ? 12.07 24.625 -3.062 1 59.56 118 GLY A CA 1
ATOM 922 C C . GLY A 1 118 ? 10.57 24.484 -3.232 1 59.56 118 GLY A C 1
ATOM 923 O O . GLY A 1 118 ? 10.102 23.844 -4.18 1 59.56 118 GLY A O 1
ATOM 924 N N . ASP A 1 119 ? 9.75 24.875 -2.215 1 59.84 119 ASP A N 1
ATOM 925 C CA . ASP A 1 119 ? 8.297 24.844 -2.082 1 59.84 119 ASP A CA 1
ATOM 926 C C . ASP A 1 119 ? 7.613 25.422 -3.318 1 59.84 119 ASP A C 1
ATOM 928 O O . ASP A 1 119 ? 6.492 25.031 -3.652 1 59.84 119 ASP A O 1
ATOM 932 N N . HIS A 1 120 ? 8.297 26.312 -4.027 1 56.34 120 HIS A N 1
ATOM 933 C CA . HIS A 1 120 ? 7.621 27.094 -5.062 1 56.34 120 HIS A CA 1
ATOM 934 C C . HIS A 1 120 ? 7.301 26.219 -6.277 1 56.34 120 HIS A C 1
ATOM 936 O O . HIS A 1 120 ? 6.52 26.625 -7.141 1 56.34 120 HIS A O 1
ATOM 942 N N . HIS A 1 121 ? 7.73 25.031 -6.234 1 59.62 121 HIS A N 1
ATOM 943 C CA . HIS A 1 121 ? 7.551 24.281 -7.469 1 59.62 121 HIS A CA 1
ATOM 944 C C . HIS A 1 121 ? 6.652 23.078 -7.25 1 59.62 121 HIS A C 1
ATOM 946 O O . HIS A 1 121 ? 6.734 22.094 -7.992 1 59.62 121 HIS A O 1
ATOM 952 N N . ALA A 1 122 ? 5.754 23.25 -6.316 1 61.72 122 ALA A N 1
ATOM 953 C CA . ALA A 1 122 ? 4.914 22.109 -5.977 1 61.72 122 ALA A CA 1
ATOM 954 C C . ALA A 1 122 ? 3.926 21.797 -7.094 1 61.72 122 ALA A C 1
ATOM 956 O O . ALA A 1 122 ? 3.402 20.688 -7.18 1 61.72 122 ALA A O 1
ATOM 957 N N . THR A 1 123 ? 3.875 22.719 -8.102 1 67 123 THR A N 1
ATOM 958 C CA . THR A 1 123 ? 2.918 22.438 -9.164 1 67 123 THR A CA 1
ATOM 959 C C . THR A 1 123 ? 3.605 22.469 -10.531 1 67 123 THR A C 1
ATOM 961 O O . THR A 1 123 ? 2.963 22.719 -11.555 1 67 123 THR A O 1
ATOM 964 N N . ASP A 1 124 ? 4.84 22.203 -10.625 1 78.06 124 ASP A N 1
ATOM 965 C CA . ASP A 1 124 ? 5.57 22.172 -11.891 1 78.06 124 ASP A CA 1
ATOM 966 C C . ASP A 1 124 ? 5.219 20.906 -12.68 1 78.06 124 ASP A C 1
ATOM 968 O O . ASP A 1 124 ? 5.465 19.797 -12.227 1 78.06 124 ASP A O 1
ATOM 972 N N . PRO A 1 125 ? 4.664 21.109 -13.953 1 79.44 125 PRO A N 1
ATOM 973 C CA . PRO A 1 125 ? 4.246 19.953 -14.734 1 79.44 125 PRO A CA 1
ATOM 974 C C . PRO A 1 125 ? 5.414 19.062 -15.141 1 79.44 125 PRO A C 1
ATOM 976 O O . PRO A 1 125 ? 5.25 17.844 -15.273 1 79.44 125 PRO A O 1
ATOM 979 N N . VAL A 1 126 ? 6.586 19.641 -15.375 1 84.38 126 VAL A N 1
ATOM 980 C CA . VAL A 1 126 ? 7.742 18.844 -15.758 1 84.38 126 VAL A CA 1
ATOM 981 C C . VAL A 1 126 ? 8.164 17.953 -14.602 1 84.38 126 VAL A C 1
ATOM 983 O O . VAL A 1 126 ? 8.539 16.797 -14.805 1 84.38 126 VAL A O 1
ATOM 986 N N . LEU A 1 127 ? 8.047 18.453 -13.414 1 86.56 127 LEU A N 1
ATOM 987 C CA . LEU A 1 127 ? 8.383 17.656 -12.242 1 86.56 127 LEU A CA 1
ATOM 988 C C . LEU A 1 127 ? 7.434 16.469 -12.109 1 86.56 127 LEU A C 1
ATOM 990 O O . LEU A 1 127 ? 7.867 15.352 -11.805 1 86.56 127 LEU A O 1
ATOM 994 N N . TYR A 1 128 ? 6.188 16.703 -12.375 1 86.19 128 TYR A N 1
ATOM 995 C CA . TYR A 1 128 ? 5.199 15.633 -12.281 1 86.19 128 TYR A CA 1
ATOM 996 C C . TYR A 1 128 ? 5.398 14.609 -13.391 1 86.19 128 TYR A C 1
ATOM 998 O O . TYR A 1 128 ? 5.25 13.406 -13.164 1 86.19 128 TYR A O 1
ATOM 1006 N N . ALA A 1 129 ? 5.75 15.125 -14.57 1 86.44 129 ALA A N 1
ATOM 1007 C CA . ALA A 1 129 ? 6.012 14.195 -15.664 1 86.44 129 ALA A CA 1
ATOM 1008 C C . ALA A 1 129 ? 7.223 13.32 -15.367 1 86.44 129 ALA A C 1
ATOM 1010 O O . ALA A 1 129 ? 7.18 12.102 -15.57 1 86.44 129 ALA A O 1
ATOM 1011 N N . LEU A 1 130 ? 8.266 13.93 -14.867 1 91.12 130 LEU A N 1
ATOM 1012 C CA . LEU A 1 130 ? 9.461 13.172 -14.516 1 91.12 130 LEU A CA 1
ATOM 1013 C C . LEU A 1 130 ? 9.195 12.258 -13.328 1 91.12 130 LEU A C 1
ATOM 1015 O O . LEU A 1 130 ? 9.727 11.141 -13.266 1 91.12 130 LEU A O 1
ATOM 1019 N N . GLY A 1 131 ? 8.367 12.781 -12.422 1 91.94 131 GLY A N 1
ATOM 1020 C CA . GLY A 1 131 ? 7.961 11.93 -11.32 1 91.94 131 GLY A CA 1
ATOM 1021 C C . GLY A 1 131 ? 7.18 10.711 -11.758 1 91.94 131 GLY A C 1
ATOM 1022 O O . GLY A 1 131 ? 7.414 9.602 -11.266 1 91.94 131 GLY A O 1
ATOM 1023 N N . LEU A 1 132 ? 6.316 10.906 -12.695 1 90.69 132 LEU A N 1
ATOM 1024 C CA . LEU A 1 132 ? 5.52 9.797 -13.211 1 90.69 132 LEU A CA 1
ATOM 1025 C C . LEU A 1 132 ? 6.398 8.797 -13.953 1 90.69 132 LEU A C 1
ATOM 1027 O O . LEU A 1 132 ? 6.172 7.586 -13.867 1 90.69 132 LEU A O 1
ATOM 1031 N N . LEU A 1 133 ? 7.336 9.32 -14.68 1 91.88 133 LEU A N 1
ATOM 1032 C CA . LEU A 1 133 ? 8.273 8.438 -15.359 1 91.88 133 LEU A CA 1
ATOM 1033 C C . LEU A 1 133 ? 9.055 7.594 -14.352 1 91.88 133 LEU A C 1
ATOM 1035 O O . LEU A 1 133 ? 9.234 6.391 -14.555 1 91.88 133 LEU A O 1
ATOM 1039 N N . PHE A 1 134 ? 9.539 8.258 -13.305 1 96.25 134 PHE A N 1
ATOM 1040 C CA . PHE A 1 134 ? 10.25 7.551 -12.242 1 96.25 134 PHE A CA 1
ATOM 1041 C C . PHE A 1 134 ? 9.352 6.504 -11.594 1 96.25 134 PHE A C 1
ATOM 1043 O O . PHE A 1 134 ? 9.773 5.363 -11.383 1 96.25 134 PHE A O 1
ATOM 1050 N N . LEU A 1 135 ? 8.094 6.844 -11.352 1 96.62 135 LEU A N 1
ATOM 1051 C CA . LEU A 1 135 ? 7.145 5.934 -10.727 1 96.62 135 LEU A CA 1
ATOM 1052 C C . LEU A 1 135 ? 6.812 4.766 -11.648 1 96.62 135 LEU A C 1
ATOM 1054 O O . LEU A 1 135 ? 6.637 3.635 -11.195 1 96.62 135 LEU A O 1
ATOM 1058 N N . ALA A 1 136 ? 6.734 5.012 -12.883 1 93.38 136 ALA A N 1
ATOM 1059 C CA . ALA A 1 136 ? 6.488 3.949 -13.859 1 93.38 136 ALA A CA 1
ATOM 1060 C C . ALA A 1 136 ? 7.613 2.92 -13.844 1 93.38 136 ALA A C 1
ATOM 1062 O O . ALA A 1 136 ? 7.359 1.714 -13.875 1 93.38 136 ALA A O 1
ATOM 1063 N N . SER A 1 137 ? 8.805 3.393 -13.797 1 95.12 137 SER A N 1
ATOM 1064 C CA . SER A 1 137 ? 9.953 2.494 -13.734 1 95.12 137 SER A CA 1
ATOM 1065 C C . SER A 1 137 ? 9.992 1.729 -12.422 1 95.12 137 SER A C 1
ATOM 1067 O O . SER A 1 137 ? 10.297 0.533 -12.398 1 95.12 137 SER A O 1
ATOM 1069 N N . LEU A 1 138 ? 9.656 2.43 -11.367 1 96 138 LEU A N 1
ATOM 1070 C CA . LEU A 1 138 ? 9.648 1.82 -10.047 1 96 138 LEU A CA 1
ATOM 1071 C C . LEU A 1 138 ? 8.602 0.714 -9.961 1 96 138 LEU A C 1
ATOM 1073 O O . LEU A 1 138 ? 8.812 -0.299 -9.297 1 96 138 LEU A O 1
ATOM 1077 N N . SER A 1 139 ? 7.5 0.857 -10.656 1 93.38 139 SER A N 1
ATOM 1078 C CA . SER A 1 139 ? 6.391 -0.091 -10.594 1 93.38 139 SER A CA 1
ATOM 1079 C C . SER A 1 139 ? 6.777 -1.432 -11.211 1 93.38 139 SER A C 1
ATOM 1081 O O . SER A 1 139 ? 6.109 -2.441 -10.984 1 93.38 139 SER A O 1
ATOM 1083 N N . LEU A 1 140 ? 7.887 -1.49 -11.938 1 91.38 140 LEU A N 1
ATOM 1084 C CA . LEU A 1 140 ? 8.359 -2.725 -12.555 1 91.38 140 LEU A CA 1
ATOM 1085 C C . LEU A 1 140 ? 9.273 -3.494 -11.609 1 91.38 140 LEU A C 1
ATOM 1087 O O . LEU A 1 140 ? 9.586 -4.66 -11.859 1 91.38 140 LEU A O 1
ATOM 1091 N N . PHE A 1 141 ? 9.68 -2.885 -10.531 1 93 141 PHE A N 1
ATOM 1092 C CA . PHE A 1 141 ? 10.734 -3.395 -9.664 1 93 141 PHE A CA 1
ATOM 1093 C C . PHE A 1 141 ? 10.383 -4.781 -9.141 1 93 141 PHE A C 1
ATOM 1095 O O . PHE A 1 141 ? 11.18 -5.719 -9.266 1 93 141 PHE A O 1
ATOM 1102 N N . ALA A 1 142 ? 9.18 -4.922 -8.562 1 88.44 142 ALA A N 1
ATOM 1103 C CA . ALA A 1 142 ? 8.789 -6.199 -7.969 1 88.44 142 ALA A CA 1
ATOM 1104 C C . ALA A 1 142 ? 8.75 -7.305 -9.023 1 88.44 142 ALA A C 1
ATOM 1106 O O . ALA A 1 142 ? 9.25 -8.406 -8.789 1 88.44 142 ALA A O 1
ATOM 1107 N N . PHE A 1 143 ? 8.219 -7.031 -10.156 1 84.75 143 PHE A N 1
ATOM 1108 C CA . PHE A 1 143 ? 8.102 -8.016 -11.227 1 84.75 143 PHE A CA 1
ATOM 1109 C C . PHE A 1 143 ? 9.484 -8.406 -11.742 1 84.75 143 PHE A C 1
ATOM 1111 O O . PHE A 1 143 ? 9.711 -9.57 -12.086 1 84.75 143 PHE A O 1
ATOM 1118 N N . ALA A 1 144 ? 10.32 -7.449 -11.859 1 86.88 144 ALA A N 1
ATOM 1119 C CA . ALA A 1 144 ? 11.672 -7.727 -12.336 1 86.88 144 ALA A CA 1
ATOM 1120 C C . ALA A 1 144 ? 12.406 -8.664 -11.383 1 86.88 144 ALA A C 1
ATOM 1122 O O . ALA A 1 144 ? 13.047 -9.625 -11.812 1 86.88 144 ALA A O 1
ATOM 1123 N N . VAL A 1 145 ? 12.281 -8.438 -10.102 1 85.75 145 VAL A N 1
ATOM 1124 C CA . VAL A 1 145 ? 12.953 -9.266 -9.102 1 85.75 145 VAL A CA 1
ATOM 1125 C C . VAL A 1 145 ? 12.328 -10.664 -9.086 1 85.75 145 VAL A C 1
ATOM 1127 O O . VAL A 1 145 ? 13.047 -11.664 -9.047 1 85.75 145 VAL A O 1
ATOM 1130 N N . GLN A 1 146 ? 11.031 -10.719 -9.219 1 79.75 146 GLN A N 1
ATOM 1131 C CA . GLN A 1 146 ? 10.344 -12.008 -9.211 1 79.75 146 GLN A CA 1
ATOM 1132 C C . GLN A 1 146 ? 10.656 -12.812 -10.469 1 79.75 146 GLN A C 1
ATOM 1134 O O . GLN A 1 146 ? 10.812 -14.031 -10.414 1 79.75 146 GLN A O 1
ATOM 1139 N N . SER A 1 147 ? 10.688 -12.133 -11.531 1 78.12 147 SER A N 1
ATOM 1140 C CA . SER A 1 147 ? 11.008 -12.812 -12.781 1 78.12 147 SER A CA 1
ATOM 1141 C C . SER A 1 147 ? 12.398 -13.43 -12.742 1 78.12 147 SER A C 1
ATOM 1143 O O . SER A 1 147 ? 12.617 -14.523 -13.258 1 78.12 147 SER A O 1
ATOM 1145 N N . LEU A 1 148 ? 13.32 -12.766 -12.172 1 80.75 148 LEU A N 1
ATOM 1146 C CA . LEU A 1 148 ? 14.68 -13.297 -12.078 1 80.75 148 LEU A CA 1
ATOM 1147 C C . LEU A 1 148 ? 14.742 -14.477 -11.109 1 80.75 148 LEU A C 1
ATOM 1149 O O . LEU A 1 148 ? 15.484 -15.43 -11.344 1 80.75 148 LEU A O 1
ATOM 1153 N N . LEU A 1 149 ? 13.938 -14.5 -10.078 1 76.81 149 LEU A N 1
ATOM 1154 C CA . LEU A 1 149 ? 13.906 -15.578 -9.102 1 76.81 149 LEU A CA 1
ATOM 1155 C C . LEU A 1 149 ? 13.281 -16.828 -9.695 1 76.81 149 LEU A C 1
ATOM 1157 O O . LEU A 1 149 ? 13.727 -17.953 -9.422 1 76.81 149 LEU A O 1
ATOM 1161 N N . GLU A 1 150 ? 12.305 -16.625 -10.469 1 73.12 150 GLU A N 1
ATOM 1162 C CA . GLU A 1 150 ? 11.586 -17.75 -11.055 1 73.12 150 GLU A CA 1
ATOM 1163 C C . GLU A 1 150 ? 12.344 -18.328 -12.25 1 73.12 150 GLU A C 1
ATOM 1165 O O . GLU A 1 150 ? 12.344 -19.531 -12.469 1 73.12 150 GLU A O 1
ATOM 1170 N N . ALA A 1 151 ? 12.883 -17.422 -13.023 1 74.75 151 ALA A N 1
ATOM 1171 C CA . ALA A 1 151 ? 13.586 -17.844 -14.234 1 74.75 151 ALA A CA 1
ATOM 1172 C C . ALA A 1 151 ? 15.047 -17.406 -14.188 1 74.75 151 ALA A C 1
ATOM 1174 O O . ALA A 1 151 ? 15.516 -16.688 -15.07 1 74.75 151 ALA A O 1
ATOM 1175 N N . TYR A 1 152 ? 15.75 -18.031 -13.289 1 69.75 152 TYR A N 1
ATOM 1176 C CA . TYR A 1 152 ? 17.109 -17.578 -13.047 1 69.75 152 TYR A CA 1
ATOM 1177 C C . TYR A 1 152 ? 18.047 -18.031 -14.164 1 69.75 152 TYR A C 1
ATOM 1179 O O . TYR A 1 152 ? 19.141 -17.469 -14.336 1 69.75 152 TYR A O 1
ATOM 1187 N N . ILE A 1 153 ? 17.516 -19 -15.031 1 69.31 153 ILE A N 1
ATOM 1188 C CA . ILE A 1 153 ? 18.375 -19.516 -16.094 1 69.31 153 ILE A CA 1
ATOM 1189 C C . ILE A 1 153 ? 18.016 -18.859 -17.422 1 69.31 153 ILE A C 1
ATOM 1191 O O . ILE A 1 153 ? 18.797 -18.906 -18.375 1 69.31 153 ILE A O 1
ATOM 1195 N N . ASP A 1 154 ? 17.031 -18.109 -17.375 1 77.38 154 ASP A N 1
ATOM 1196 C CA . ASP A 1 154 ? 16.578 -17.469 -18.594 1 77.38 154 ASP A CA 1
ATOM 1197 C C . ASP A 1 154 ? 17.234 -16.109 -18.781 1 77.38 154 ASP A C 1
ATOM 1199 O O . ASP A 1 154 ? 17.078 -15.219 -17.938 1 77.38 154 ASP A O 1
ATOM 1203 N N . SER A 1 155 ? 17.922 -15.945 -19.891 1 80.38 155 SER A N 1
ATOM 1204 C CA . SER A 1 155 ? 18.625 -14.703 -20.188 1 80.38 155 SER A CA 1
ATOM 1205 C C . SER A 1 155 ? 17.656 -13.531 -20.312 1 80.38 155 SER A C 1
ATOM 1207 O O . SER A 1 155 ? 18 -12.398 -19.969 1 80.38 155 SER A O 1
ATOM 1209 N N . SER A 1 156 ? 16.469 -13.789 -20.734 1 79.62 156 SER A N 1
ATOM 1210 C CA . SER A 1 156 ? 15.492 -12.711 -20.875 1 79.62 156 SER A CA 1
ATOM 1211 C C . SER A 1 156 ? 15.117 -12.117 -19.531 1 79.62 156 SER A C 1
ATOM 1213 O O . SER A 1 156 ? 14.938 -10.898 -19.406 1 79.62 156 SER A O 1
ATOM 1215 N N . ALA A 1 157 ? 14.953 -13 -18.609 1 81.69 157 ALA A N 1
ATOM 1216 C CA . ALA A 1 157 ? 14.648 -12.523 -17.266 1 81.69 157 ALA A CA 1
ATOM 1217 C C . ALA A 1 157 ? 15.789 -11.688 -16.703 1 81.69 157 ALA A C 1
ATOM 1219 O O . ALA A 1 157 ? 15.562 -10.688 -16.016 1 81.69 157 ALA A O 1
ATOM 1220 N N . VAL A 1 158 ? 16.984 -12.062 -17.078 1 84.31 158 VAL A N 1
ATOM 1221 C CA . VAL A 1 158 ? 18.156 -11.352 -16.594 1 84.31 158 VAL A CA 1
ATOM 1222 C C . VAL A 1 158 ? 18.219 -9.969 -17.25 1 84.31 158 VAL A C 1
ATOM 1224 O O . VAL A 1 158 ? 18.469 -8.969 -16.562 1 84.31 158 VAL A O 1
ATOM 1227 N N . TYR A 1 159 ? 17.953 -9.867 -18.484 1 84.69 159 TYR A N 1
ATOM 1228 C CA . TYR A 1 159 ? 17.969 -8.594 -19.188 1 84.69 159 TYR A CA 1
ATOM 1229 C C . TYR A 1 159 ? 16.844 -7.684 -18.719 1 84.69 159 TYR A C 1
ATOM 1231 O O . TYR A 1 159 ? 17.016 -6.465 -18.625 1 84.69 159 TYR A O 1
ATOM 1239 N N . PHE A 1 160 ? 15.75 -8.273 -18.469 1 85.25 160 PHE A N 1
ATOM 1240 C CA . PHE A 1 160 ? 14.641 -7.484 -17.938 1 85.25 160 PHE A CA 1
ATOM 1241 C C . PHE A 1 160 ? 14.977 -6.91 -16.578 1 85.25 160 PHE A C 1
ATOM 1243 O O . PHE A 1 160 ? 14.688 -5.746 -16.297 1 85.25 160 PHE A O 1
ATOM 1250 N N . PHE A 1 161 ? 15.586 -7.762 -15.773 1 88.69 161 PHE A N 1
ATOM 1251 C CA . PHE A 1 161 ? 16.016 -7.352 -14.438 1 88.69 161 PHE A CA 1
ATOM 1252 C C . PHE A 1 161 ? 17.016 -6.207 -14.523 1 88.69 161 PHE A C 1
ATOM 1254 O O . PHE A 1 161 ? 16.828 -5.156 -13.906 1 88.69 161 PHE A O 1
ATOM 1261 N N . GLY A 1 162 ? 18 -6.379 -15.305 1 88.62 162 GLY A N 1
ATOM 1262 C CA . GLY A 1 162 ? 19 -5.34 -15.477 1 88.62 162 GLY A CA 1
ATOM 1263 C C . GLY A 1 162 ? 18.453 -4.07 -16.094 1 88.62 162 GLY A C 1
ATOM 1264 O O . GLY A 1 162 ? 18.766 -2.967 -15.656 1 88.62 162 GLY A O 1
ATOM 1265 N N . GLY A 1 163 ? 17.641 -4.25 -17.078 1 89.88 163 GLY A N 1
ATOM 1266 C CA . GLY A 1 163 ? 17.031 -3.102 -17.734 1 89.88 163 GLY A CA 1
ATOM 1267 C C . GLY A 1 163 ? 16.141 -2.287 -16.812 1 89.88 163 GLY A C 1
ATOM 1268 O O . GLY A 1 163 ? 16.125 -1.058 -16.875 1 89.88 163 GLY A O 1
ATOM 1269 N N . THR A 1 164 ? 15.398 -2.951 -15.969 1 91.81 164 THR A N 1
ATOM 1270 C CA . THR A 1 164 ? 14.531 -2.264 -15.016 1 91.81 164 THR A CA 1
ATOM 1271 C C . THR A 1 164 ? 15.352 -1.441 -14.031 1 91.81 164 THR A C 1
ATOM 1273 O O . THR A 1 164 ? 15 -0.301 -13.719 1 91.81 164 THR A O 1
ATOM 1276 N N . PHE A 1 165 ? 16.484 -1.958 -13.547 1 93.5 165 PHE A N 1
ATOM 1277 C CA . PHE A 1 165 ? 17.328 -1.24 -12.594 1 93.5 165 PHE A CA 1
ATOM 1278 C C . PHE A 1 165 ? 17.953 -0.011 -13.242 1 93.5 165 PHE A C 1
ATOM 1280 O O . PHE A 1 165 ? 18.031 1.053 -12.625 1 93.5 165 PHE A O 1
ATOM 1287 N N . ILE A 1 166 ? 18.281 -0.157 -14.484 1 94.06 166 ILE A N 1
ATOM 1288 C CA . ILE A 1 166 ? 18.828 0.977 -15.227 1 94.06 166 ILE A CA 1
ATOM 1289 C C . ILE A 1 166 ? 17.75 2.039 -15.414 1 94.06 166 ILE A C 1
ATOM 1291 O O . ILE A 1 166 ? 18 3.23 -15.227 1 94.06 166 ILE A O 1
ATOM 1295 N N . ALA A 1 167 ? 16.594 1.606 -15.766 1 94.81 167 ALA A N 1
ATOM 1296 C CA . ALA A 1 167 ? 15.492 2.545 -15.984 1 94.81 167 ALA A CA 1
ATOM 1297 C C . ALA A 1 167 ? 15.148 3.305 -14.703 1 94.81 167 ALA A C 1
ATOM 1299 O O . ALA A 1 167 ? 14.922 4.516 -14.734 1 94.81 167 ALA A O 1
ATOM 1300 N N . ILE A 1 168 ? 15.133 2.637 -13.594 1 96.5 168 ILE A N 1
ATOM 1301 C CA . ILE A 1 168 ? 14.82 3.26 -12.312 1 96.5 168 ILE A CA 1
ATOM 1302 C C . ILE A 1 168 ? 15.891 4.293 -11.961 1 96.5 168 ILE A C 1
ATOM 1304 O O . ILE A 1 168 ? 15.57 5.434 -11.625 1 96.5 168 ILE A O 1
ATOM 1308 N N . TYR A 1 169 ? 17.125 3.914 -12.141 1 94.88 169 TYR A N 1
ATOM 1309 C CA . TYR A 1 169 ? 18.203 4.82 -11.758 1 94.88 169 TYR A CA 1
ATOM 1310 C C . TYR A 1 169 ? 18.297 5.984 -12.734 1 94.88 169 TYR A C 1
ATOM 1312 O O . TYR A 1 169 ? 18.562 7.117 -12.336 1 94.88 169 TYR A O 1
ATOM 1320 N N . ALA A 1 170 ? 18.109 5.711 -13.992 1 95.5 170 ALA A N 1
ATOM 1321 C CA . ALA A 1 170 ? 18.156 6.766 -15.008 1 95.5 170 ALA A CA 1
ATOM 1322 C C . ALA A 1 170 ? 17.031 7.777 -14.797 1 95.5 170 ALA A C 1
ATOM 1324 O O . ALA A 1 170 ? 17.25 8.984 -14.898 1 95.5 170 ALA A O 1
ATOM 1325 N N . SER A 1 171 ? 15.852 7.281 -14.555 1 96.31 171 SER A N 1
ATOM 1326 C CA . SER A 1 171 ? 14.742 8.203 -14.32 1 96.31 171 SER A CA 1
ATOM 1327 C C . SER A 1 171 ? 14.945 8.992 -13.031 1 96.31 171 SER A C 1
ATOM 1329 O O . SER A 1 171 ? 14.586 10.164 -12.953 1 96.31 171 SER A O 1
ATOM 1331 N N . CYS A 1 172 ? 15.508 8.383 -12.008 1 95.44 172 CYS A N 1
ATOM 1332 C CA . CYS A 1 172 ? 15.836 9.094 -10.781 1 95.44 172 CYS A CA 1
ATOM 1333 C C . CYS A 1 172 ? 16.891 10.164 -11.039 1 95.44 172 CYS A C 1
ATOM 1335 O O . CYS A 1 172 ? 16.812 11.258 -10.477 1 95.44 172 CYS A O 1
ATOM 1337 N N . PHE A 1 173 ? 17.859 9.859 -11.883 1 95.12 173 PHE A N 1
ATOM 1338 C CA . PHE A 1 173 ? 18.906 10.812 -12.234 1 95.12 173 PHE A CA 1
ATOM 1339 C C . PHE A 1 173 ? 18.328 12.016 -12.961 1 95.12 173 PHE A C 1
ATOM 1341 O O . PHE A 1 173 ? 18.688 13.156 -12.672 1 95.12 173 PHE A O 1
ATOM 1348 N N . LEU A 1 174 ? 17.391 11.758 -13.891 1 94.44 174 LEU A N 1
ATOM 1349 C CA . LEU A 1 174 ? 16.719 12.844 -14.602 1 94.44 174 LEU A CA 1
ATOM 1350 C C . LEU A 1 174 ? 15.969 13.75 -13.625 1 94.44 174 LEU A C 1
ATOM 1352 O O . LEU A 1 174 ? 16.016 14.977 -13.75 1 94.44 174 LEU A O 1
ATOM 1356 N N . LEU A 1 175 ? 15.305 13.078 -12.695 1 92.31 175 LEU A N 1
ATOM 1357 C CA . LEU A 1 175 ? 14.594 13.836 -11.664 1 92.31 175 LEU A CA 1
ATOM 1358 C C . LEU A 1 175 ? 15.57 14.672 -10.844 1 92.31 175 LEU A C 1
ATOM 1360 O O . LEU A 1 175 ? 15.312 15.844 -10.57 1 92.31 175 LEU A O 1
ATOM 1364 N N . PHE A 1 176 ? 16.719 14.117 -10.477 1 91.12 176 PHE A N 1
ATOM 1365 C CA . PHE A 1 176 ? 17.75 14.805 -9.703 1 91.12 176 PHE A CA 1
ATOM 1366 C C . PHE A 1 176 ? 18.312 15.992 -10.469 1 91.12 176 PHE A C 1
ATOM 1368 O O . PHE A 1 176 ? 18.438 17.094 -9.93 1 91.12 176 PHE A O 1
ATOM 1375 N N . LEU A 1 177 ? 18.578 15.836 -11.773 1 90.62 177 LEU A N 1
ATOM 1376 C CA . LEU A 1 177 ? 19.125 16.906 -12.609 1 90.62 177 LEU A CA 1
ATOM 1377 C C . LEU A 1 177 ? 18.125 18.047 -12.758 1 90.62 177 LEU A C 1
ATOM 1379 O O . LEU A 1 177 ? 18.516 19.219 -12.742 1 90.62 177 LEU A O 1
ATOM 1383 N N . TYR A 1 178 ? 16.906 17.688 -12.891 1 90.56 178 TYR A N 1
ATOM 1384 C CA . TYR A 1 178 ? 15.883 18.719 -13.039 1 90.56 178 TYR A CA 1
ATOM 1385 C C . TYR A 1 178 ? 15.758 19.531 -11.758 1 90.56 178 TYR A C 1
ATOM 1387 O O . TYR A 1 178 ? 15.672 20.766 -11.812 1 90.56 178 TYR A O 1
ATOM 1395 N N . CYS A 1 179 ? 15.734 18.875 -10.594 1 87.12 179 CYS A N 1
ATOM 1396 C CA . CYS A 1 179 ? 15.625 19.578 -9.32 1 87.12 179 CYS A CA 1
ATOM 1397 C C . CYS A 1 179 ? 16.859 20.438 -9.062 1 87.12 179 CYS A C 1
ATOM 1399 O O . CYS A 1 179 ? 16.75 21.531 -8.492 1 87.12 179 CYS A O 1
ATOM 1401 N N . LEU A 1 180 ? 18.016 20 -9.523 1 84.19 180 LEU A N 1
ATOM 1402 C CA . LEU A 1 180 ? 19.234 20.766 -9.375 1 84.19 180 LEU A CA 1
ATOM 1403 C C . LEU A 1 180 ? 19.203 22.031 -10.242 1 84.19 180 LEU A C 1
ATOM 1405 O O . LEU A 1 180 ? 19.656 23.094 -9.812 1 84.19 180 LEU A O 1
ATOM 1409 N N . ARG A 1 181 ? 18.656 21.906 -11.352 1 84.06 181 ARG A N 1
ATOM 1410 C CA . ARG A 1 181 ? 18.578 23.047 -12.258 1 84.06 181 ARG A CA 1
ATOM 1411 C C . ARG A 1 181 ? 17.609 24.094 -11.719 1 84.06 181 ARG A C 1
ATOM 1413 O O . ARG A 1 181 ? 17.828 25.297 -11.906 1 84.06 181 ARG A O 1
ATOM 1420 N N . ALA A 1 182 ? 16.625 23.609 -11.047 1 78.19 182 ALA A N 1
ATOM 1421 C CA . ALA A 1 182 ? 15.602 24.516 -10.539 1 78.19 182 ALA A CA 1
ATOM 1422 C C . ALA A 1 182 ? 16.047 25.172 -9.234 1 78.19 182 ALA A C 1
ATOM 1424 O O . ALA A 1 182 ? 15.414 26.125 -8.766 1 78.19 182 ALA A O 1
ATOM 1425 N N . THR A 1 183 ? 17.062 24.656 -8.656 1 78.12 183 THR A N 1
ATOM 1426 C CA . THR A 1 183 ? 17.547 25.172 -7.375 1 78.12 183 THR A CA 1
ATOM 1427 C C . THR A 1 183 ? 18.328 26.469 -7.574 1 78.12 183 THR A C 1
ATOM 1429 O O . THR A 1 183 ? 18.859 26.719 -8.656 1 78.12 183 THR A O 1
ATOM 1432 N N . ASP A 1 184 ? 18.297 27.234 -6.516 1 72.94 184 ASP A N 1
ATOM 1433 C CA . ASP A 1 184 ? 19 28.516 -6.5 1 72.94 184 ASP A CA 1
ATOM 1434 C C . ASP A 1 184 ? 20.5 28.312 -6.688 1 72.94 184 ASP A C 1
ATOM 1436 O O . ASP A 1 184 ? 21.094 27.438 -6.07 1 72.94 184 ASP A O 1
ATOM 1440 N N . ILE A 1 185 ? 21.109 29.156 -7.516 1 68.75 185 ILE A N 1
ATOM 1441 C CA . ILE A 1 185 ? 22.516 29.078 -7.91 1 68.75 185 ILE A CA 1
ATOM 1442 C C . ILE A 1 185 ? 23.406 29.188 -6.672 1 68.75 185 ILE A C 1
ATOM 1444 O O . ILE A 1 185 ? 24.453 28.547 -6.586 1 68.75 185 ILE A O 1
ATOM 1448 N N . ARG A 1 186 ? 23 29.969 -5.688 1 64.19 186 ARG A N 1
ATOM 1449 C CA . ARG A 1 186 ? 23.828 30.172 -4.496 1 64.19 186 ARG A CA 1
ATOM 1450 C C . ARG A 1 186 ? 23.969 28.875 -3.709 1 64.19 186 ARG A C 1
ATOM 1452 O O . ARG A 1 186 ? 25.062 28.562 -3.238 1 64.19 186 ARG A O 1
ATOM 1459 N N . GLN A 1 187 ? 22.891 28.203 -3.602 1 70.62 187 GLN A N 1
ATOM 1460 C CA . GLN A 1 187 ? 22.922 26.938 -2.879 1 70.62 187 GLN A CA 1
ATOM 1461 C C . GLN A 1 187 ? 23.719 25.891 -3.648 1 70.62 187 GLN A C 1
ATOM 1463 O O . GLN A 1 187 ? 24.422 25.078 -3.049 1 70.62 187 GLN A O 1
ATOM 1468 N N . LYS A 1 188 ? 23.719 26.047 -4.926 1 69.81 188 LYS A N 1
ATOM 1469 C CA . LYS A 1 188 ? 24.453 25.094 -5.77 1 69.81 188 LYS A CA 1
ATOM 1470 C C . LYS A 1 188 ? 25.953 25.297 -5.652 1 69.81 188 LYS A C 1
ATOM 1472 O O . LYS A 1 188 ? 26.719 24.328 -5.562 1 69.81 188 LYS A O 1
ATOM 1477 N N . VAL A 1 189 ? 26.266 26.516 -5.574 1 69.5 189 VAL A N 1
ATOM 1478 C CA . VAL A 1 189 ? 27.688 26.828 -5.531 1 69.5 189 VAL A CA 1
ATOM 1479 C C . VAL A 1 189 ? 28.266 26.453 -4.168 1 69.5 189 VAL A C 1
ATOM 1481 O O . VAL A 1 189 ? 29.375 25.938 -4.082 1 69.5 189 VAL A O 1
ATOM 1484 N N . ALA A 1 190 ? 27.484 26.578 -3.17 1 69.81 190 ALA A N 1
ATOM 1485 C CA . ALA A 1 190 ? 27.938 26.281 -1.812 1 69.81 190 ALA A CA 1
ATOM 1486 C C . ALA A 1 190 ? 28.141 24.781 -1.614 1 69.81 190 ALA A C 1
ATOM 1488 O O . ALA A 1 190 ? 28.953 24.375 -0.775 1 69.81 190 ALA A O 1
ATOM 1489 N N . ARG A 1 191 ? 27.578 24.078 -2.51 1 80.12 191 ARG A N 1
ATOM 1490 C CA . ARG A 1 191 ? 27.641 22.641 -2.332 1 80.12 191 ARG A CA 1
ATOM 1491 C C . ARG A 1 191 ? 28.094 21.953 -3.615 1 80.12 191 ARG A C 1
ATOM 1493 O O . ARG A 1 191 ? 27.688 20.812 -3.893 1 80.12 191 ARG A O 1
ATOM 1500 N N . GLU A 1 192 ? 28.844 22.625 -4.344 1 82.62 192 GLU A N 1
ATOM 1501 C CA . GLU A 1 192 ? 29.234 22.188 -5.676 1 82.62 192 GLU A CA 1
ATOM 1502 C C . GLU A 1 192 ? 29.969 20.844 -5.617 1 82.62 192 GLU A C 1
ATOM 1504 O O . GLU A 1 192 ? 29.719 19.953 -6.422 1 82.62 192 GLU A O 1
ATOM 1509 N N . SER A 1 193 ? 30.859 20.719 -4.645 1 82.88 193 SER A N 1
ATOM 1510 C CA . SER A 1 193 ? 31.625 19.484 -4.551 1 82.88 193 SER A CA 1
ATOM 1511 C C . SER A 1 193 ? 30.734 18.281 -4.254 1 82.88 193 SER A C 1
ATOM 1513 O O . SER A 1 193 ? 30.891 17.219 -4.859 1 82.88 193 SER A O 1
ATOM 1515 N N . ALA A 1 194 ? 29.844 18.531 -3.391 1 82.5 194 ALA A N 1
ATOM 1516 C CA . ALA A 1 194 ? 28.938 17.438 -3.033 1 82.5 194 ALA A CA 1
ATOM 1517 C C . ALA A 1 194 ? 28 17.109 -4.191 1 82.5 194 ALA A C 1
ATOM 1519 O O . ALA A 1 194 ? 27.703 15.938 -4.434 1 82.5 194 ALA A O 1
ATOM 1520 N N . VAL A 1 195 ? 27.594 18.062 -4.922 1 85.31 195 VAL A N 1
ATOM 1521 C CA . VAL A 1 195 ? 26.688 17.875 -6.059 1 85.31 195 VAL A CA 1
ATOM 1522 C C . VAL A 1 195 ? 27.422 17.125 -7.168 1 85.31 195 VAL A C 1
ATOM 1524 O O . VAL A 1 195 ? 26.875 16.188 -7.754 1 85.31 195 VAL A O 1
ATOM 1527 N N . ASN A 1 196 ? 28.609 17.547 -7.387 1 86.88 196 ASN A N 1
ATOM 1528 C CA . ASN A 1 196 ? 29.406 16.875 -8.414 1 86.88 196 ASN A CA 1
ATOM 1529 C C . ASN A 1 196 ? 29.672 15.422 -8.055 1 86.88 196 ASN A C 1
ATOM 1531 O O . ASN A 1 196 ? 29.672 14.555 -8.922 1 86.88 196 ASN A O 1
ATOM 1535 N N . TYR A 1 197 ? 29.875 15.219 -6.844 1 84.94 197 TYR A N 1
ATOM 1536 C CA . TYR A 1 197 ? 30.078 13.852 -6.387 1 84.94 197 TYR A CA 1
ATOM 1537 C C . TYR A 1 197 ? 28.844 12.992 -6.648 1 84.94 197 TYR A C 1
ATOM 1539 O O . TYR A 1 197 ? 28.953 11.859 -7.121 1 84.94 197 TYR A O 1
ATOM 1547 N N . GLU A 1 198 ? 27.719 13.516 -6.379 1 85.44 198 GLU A N 1
ATOM 1548 C CA . GLU A 1 198 ? 26.484 12.766 -6.574 1 85.44 198 GLU A CA 1
ATOM 1549 C C . GLU A 1 198 ? 26.219 12.523 -8.055 1 85.44 198 GLU A C 1
ATOM 1551 O O . GLU A 1 198 ? 25.734 11.453 -8.445 1 85.44 198 GLU A O 1
ATOM 1556 N N . ILE A 1 199 ? 26.5 13.5 -8.828 1 88.62 199 ILE A N 1
ATOM 1557 C CA . ILE A 1 199 ? 26.328 13.344 -10.266 1 88.62 199 ILE A CA 1
ATOM 1558 C C . ILE A 1 199 ? 27.25 12.234 -10.781 1 88.62 199 ILE A C 1
ATOM 1560 O O . ILE A 1 199 ? 26.828 11.367 -11.547 1 88.62 199 ILE A O 1
ATOM 1564 N N . ALA A 1 200 ? 28.453 12.281 -10.344 1 87.69 200 ALA A N 1
ATOM 1565 C CA . ALA A 1 200 ? 29.406 11.242 -10.727 1 87.69 200 ALA A CA 1
ATOM 1566 C C . ALA A 1 200 ? 28.922 9.867 -10.266 1 87.69 200 ALA A C 1
ATOM 1568 O O . ALA A 1 200 ? 29.078 8.875 -10.992 1 87.69 200 ALA A O 1
ATOM 1569 N N . PHE A 1 201 ? 28.391 9.883 -9.188 1 86.44 201 PHE A N 1
ATOM 1570 C CA . PHE A 1 201 ? 27.891 8.625 -8.641 1 86.44 201 PHE A CA 1
ATOM 1571 C C . PHE A 1 201 ? 26.75 8.078 -9.484 1 86.44 201 PHE A C 1
ATOM 1573 O O . PHE A 1 201 ? 26.703 6.879 -9.758 1 86.44 201 PHE A O 1
ATOM 1580 N N . PHE A 1 202 ? 25.812 8.859 -9.875 1 89.25 202 PHE A N 1
ATOM 1581 C CA . PHE A 1 202 ? 24.703 8.461 -10.742 1 89.25 202 PHE A CA 1
ATOM 1582 C C . PHE A 1 202 ? 25.234 7.883 -12.055 1 89.25 202 PHE A C 1
ATOM 1584 O O . PHE A 1 202 ? 24.828 6.789 -12.461 1 89.25 202 PHE A O 1
ATOM 1591 N N . VAL A 1 203 ? 26.141 8.594 -12.594 1 91.19 203 VAL A N 1
ATOM 1592 C CA . VAL A 1 203 ? 26.656 8.219 -13.914 1 91.19 203 VAL A CA 1
ATOM 1593 C C . VAL A 1 203 ? 27.438 6.91 -13.812 1 91.19 203 VAL A C 1
ATOM 1595 O O . VAL A 1 203 ? 27.266 6.008 -14.633 1 91.19 203 VAL A O 1
ATOM 1598 N N . CYS A 1 204 ? 28.203 6.773 -12.773 1 88.5 204 CYS A N 1
ATOM 1599 C CA . CYS A 1 204 ? 28.984 5.562 -12.586 1 88.5 204 CYS A CA 1
ATOM 1600 C C . CYS A 1 204 ? 28.094 4.359 -12.344 1 88.5 204 CYS A C 1
ATOM 1602 O O . CYS A 1 204 ? 28.359 3.26 -12.828 1 88.5 204 CYS A O 1
ATOM 1604 N N . THR A 1 205 ? 27.094 4.566 -11.57 1 89.81 205 THR A N 1
ATOM 1605 C CA . THR A 1 205 ? 26.172 3.471 -11.281 1 89.81 205 THR A CA 1
ATOM 1606 C C . THR A 1 205 ? 25.453 3.018 -12.547 1 89.81 205 THR A C 1
ATOM 1608 O O . THR A 1 205 ? 25.375 1.82 -12.828 1 89.81 205 THR A O 1
ATOM 1611 N N . ILE A 1 206 ? 24.984 3.934 -13.375 1 92.06 206 ILE A N 1
ATOM 1612 C CA . ILE A 1 206 ? 24.297 3.613 -14.617 1 92.06 206 ILE A CA 1
ATOM 1613 C C . ILE A 1 206 ? 25.25 2.93 -15.586 1 92.06 206 ILE A C 1
ATOM 1615 O O . ILE A 1 206 ? 24.906 1.929 -16.219 1 92.06 206 ILE A O 1
ATOM 1619 N N . ALA A 1 207 ? 26.453 3.414 -15.617 1 91.5 207 ALA A N 1
ATOM 1620 C CA . ALA A 1 207 ? 27.453 2.834 -16.5 1 91.5 207 ALA A CA 1
ATOM 1621 C C . ALA A 1 207 ? 27.828 1.419 -16.062 1 91.5 207 ALA A C 1
ATOM 1623 O O . ALA A 1 207 ? 27.953 0.52 -16.891 1 91.5 207 ALA A O 1
ATOM 1624 N N . THR A 1 208 ? 27.984 1.264 -14.781 1 89.38 208 THR A N 1
ATOM 1625 C CA . THR A 1 208 ? 28.312 -0.058 -14.266 1 89.38 208 THR A CA 1
ATOM 1626 C C . THR A 1 208 ? 27.203 -1.058 -14.57 1 89.38 208 THR A C 1
ATOM 1628 O O . THR A 1 208 ? 27.484 -2.186 -14.992 1 89.38 208 THR A O 1
ATOM 1631 N N . LEU A 1 209 ? 25.953 -0.675 -14.406 1 88.81 209 LEU A N 1
ATOM 1632 C CA . LEU A 1 209 ? 24.828 -1.553 -14.703 1 88.81 209 LEU A CA 1
ATOM 1633 C C . LEU A 1 209 ? 24.75 -1.863 -16.188 1 88.81 209 LEU A C 1
ATOM 1635 O O . LEU A 1 209 ? 24.484 -3.002 -16.578 1 88.81 209 LEU A O 1
ATOM 1639 N N . ALA A 1 210 ? 25.031 -0.902 -17 1 90.31 210 ALA A N 1
ATOM 1640 C CA . ALA A 1 210 ? 25 -1.09 -18.453 1 90.31 210 ALA A CA 1
ATOM 1641 C C . ALA A 1 210 ? 26.109 -2.031 -18.906 1 90.31 210 ALA A C 1
ATOM 1643 O O . ALA A 1 210 ? 25.875 -2.924 -19.719 1 90.31 210 ALA A O 1
ATOM 1644 N N . VAL A 1 211 ? 27.234 -1.845 -18.391 1 87.81 211 VAL A N 1
ATOM 1645 C CA . VAL A 1 211 ? 28.359 -2.691 -18.75 1 87.81 211 VAL A CA 1
ATOM 1646 C C . VAL A 1 211 ? 28.094 -4.125 -18.297 1 87.81 211 VAL A C 1
ATOM 1648 O O . VAL A 1 211 ? 28.406 -5.078 -19.016 1 87.81 211 VAL A O 1
ATOM 1651 N N . MET A 1 212 ? 27.531 -4.238 -17.219 1 83.69 212 MET A N 1
ATOM 1652 C CA . MET A 1 212 ? 27.234 -5.57 -16.703 1 83.69 212 MET A CA 1
ATOM 1653 C C . MET A 1 212 ? 26.203 -6.277 -17.578 1 83.69 212 MET A C 1
ATOM 1655 O O . MET A 1 212 ? 26.281 -7.492 -17.781 1 83.69 212 MET A O 1
ATOM 1659 N N . MET A 1 213 ? 25.266 -5.57 -18.016 1 86.88 213 MET A N 1
ATOM 1660 C CA . MET A 1 213 ? 24.281 -6.148 -18.922 1 86.88 213 MET A CA 1
ATOM 1661 C C . MET A 1 213 ? 24.953 -6.621 -20.219 1 86.88 213 MET A C 1
ATOM 1663 O O . MET A 1 213 ? 24.625 -7.695 -20.719 1 86.88 213 MET A O 1
ATOM 1667 N N . ILE A 1 214 ? 25.906 -5.91 -20.609 1 86.44 214 ILE A N 1
ATOM 1668 C CA . ILE A 1 214 ? 26.641 -6.266 -21.828 1 86.44 214 ILE A CA 1
ATOM 1669 C C . ILE A 1 214 ? 27.516 -7.484 -21.562 1 86.44 214 ILE A C 1
ATOM 1671 O O . ILE A 1 214 ? 27.531 -8.438 -22.344 1 86.44 214 ILE A O 1
ATOM 1675 N N . VAL A 1 215 ? 28.156 -7.539 -20.469 1 83.5 215 VAL A N 1
ATOM 1676 C CA . VAL A 1 215 ? 29.047 -8.633 -20.109 1 83.5 215 VAL A CA 1
ATOM 1677 C C . VAL A 1 215 ? 28.25 -9.914 -19.906 1 83.5 215 VAL A C 1
ATOM 1679 O O . VAL A 1 215 ? 28.703 -11.008 -20.234 1 83.5 215 VAL A O 1
ATOM 1682 N N . SER A 1 216 ? 27.078 -9.758 -19.297 1 82.31 216 SER A N 1
ATOM 1683 C CA . SER A 1 216 ? 26.234 -10.914 -19.047 1 82.31 216 SER A CA 1
ATOM 1684 C C . SER A 1 216 ? 25.875 -11.633 -20.344 1 82.31 216 SER A C 1
ATOM 1686 O O . SER A 1 216 ? 25.578 -12.828 -20.328 1 82.31 216 SER A O 1
ATOM 1688 N N . THR A 1 217 ? 25.906 -10.93 -21.438 1 81.06 217 THR A N 1
ATOM 1689 C CA . THR A 1 217 ? 25.594 -11.555 -22.719 1 81.06 217 THR A CA 1
ATOM 1690 C C . THR A 1 217 ? 26.688 -12.555 -23.109 1 81.06 217 THR A C 1
ATOM 1692 O O . THR A 1 217 ? 26.453 -13.461 -23.906 1 81.06 217 THR A O 1
ATOM 1695 N N . PHE A 1 218 ? 27.859 -12.453 -22.484 1 85.38 218 PHE A N 1
ATOM 1696 C CA . PHE A 1 218 ? 28.969 -13.32 -22.844 1 85.38 218 PHE A CA 1
ATOM 1697 C C . PHE A 1 218 ? 29.125 -14.453 -21.828 1 85.38 218 PHE A C 1
ATOM 1699 O O . PHE A 1 218 ? 29.984 -15.312 -21.969 1 85.38 218 PHE A O 1
ATOM 1706 N N . VAL A 1 219 ? 28.312 -14.398 -20.859 1 85.94 219 VAL A N 1
ATOM 1707 C CA . VAL A 1 219 ? 28.344 -15.43 -19.812 1 85.94 219 VAL A CA 1
ATOM 1708 C C . VAL A 1 219 ? 27.266 -16.469 -20.094 1 85.94 219 VAL A C 1
ATOM 1710 O O . VAL A 1 219 ? 26.219 -16.156 -20.656 1 85.94 219 VAL A O 1
ATOM 1713 N N . SER A 1 220 ? 27.594 -17.766 -19.766 1 85.56 220 SER A N 1
ATOM 1714 C CA . SER A 1 220 ? 26.609 -18.828 -19.938 1 85.56 220 SER A CA 1
ATOM 1715 C C . SER A 1 220 ? 25.328 -18.516 -19.172 1 85.56 220 SER A C 1
ATOM 1717 O O . SER A 1 220 ? 25.375 -17.891 -18.109 1 85.56 220 SER A O 1
ATOM 1719 N N . SER A 1 221 ? 24.25 -18.891 -19.672 1 79.75 221 SER A N 1
ATOM 1720 C CA . SER A 1 221 ? 22.922 -18.594 -19.125 1 79.75 221 SER A CA 1
ATOM 1721 C C . SER A 1 221 ? 22.797 -19.109 -17.703 1 79.75 221 SER A C 1
ATOM 1723 O O . SER A 1 221 ? 22.094 -18.5 -16.875 1 79.75 221 SER A O 1
ATOM 1725 N N . ASP A 1 222 ? 23.547 -20.109 -17.359 1 79.94 222 ASP A N 1
ATOM 1726 C CA . ASP A 1 222 ? 23.438 -20.703 -16.047 1 79.94 222 ASP A CA 1
ATOM 1727 C C . ASP A 1 222 ? 24.031 -19.797 -14.969 1 79.94 222 ASP A C 1
ATOM 1729 O O . ASP A 1 222 ? 23.672 -19.891 -13.797 1 79.94 222 ASP A O 1
ATOM 1733 N N . TYR A 1 223 ? 24.812 -18.859 -15.469 1 84.56 223 TYR A N 1
ATOM 1734 C CA . TYR A 1 223 ? 25.547 -18.078 -14.477 1 84.56 223 TYR A CA 1
ATOM 1735 C C . TYR A 1 223 ? 25.188 -16.594 -14.57 1 84.56 223 TYR A C 1
ATOM 1737 O O . TYR A 1 223 ? 25.641 -15.797 -13.75 1 84.56 223 TYR A O 1
ATOM 1745 N N . GLN A 1 224 ? 24.375 -16.219 -15.477 1 85.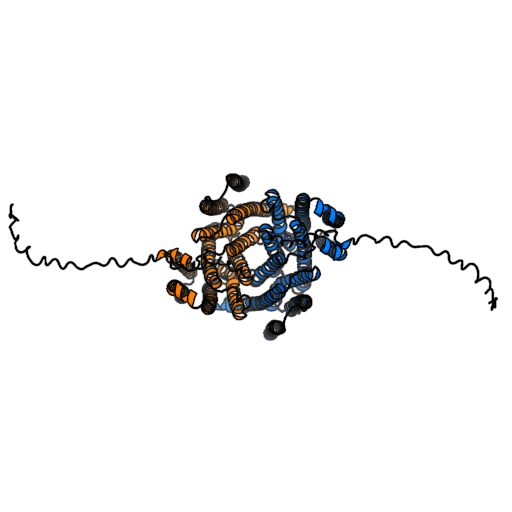44 224 GLN A N 1
ATOM 1746 C CA . GLN A 1 224 ? 24.094 -14.805 -15.719 1 85.44 224 GLN A CA 1
ATOM 1747 C C . GLN A 1 224 ? 23.438 -14.164 -14.492 1 85.44 224 GLN A C 1
ATOM 1749 O O . GLN A 1 224 ? 23.781 -13.047 -14.109 1 85.44 224 GLN A O 1
ATOM 1754 N N . SER A 1 225 ? 22.484 -14.891 -13.906 1 82.75 225 SER A N 1
ATOM 1755 C CA . SER A 1 225 ? 21.781 -14.344 -12.75 1 82.75 225 SER A CA 1
ATOM 1756 C C . SER A 1 225 ? 22.734 -14.117 -11.578 1 82.75 225 SER A C 1
ATOM 1758 O O . SER A 1 225 ? 22.609 -13.117 -10.867 1 82.75 225 SER A O 1
ATOM 1760 N N . TYR A 1 226 ? 23.719 -14.93 -11.453 1 83.69 226 TYR A N 1
ATOM 1761 C CA . TYR A 1 226 ? 24.688 -14.797 -10.367 1 83.69 226 TYR A CA 1
ATOM 1762 C C . TYR A 1 226 ? 25.594 -13.602 -10.594 1 83.69 226 TYR A C 1
ATOM 1764 O O . TYR A 1 226 ? 25.953 -12.891 -9.648 1 83.69 226 TYR A O 1
ATOM 1772 N N . VAL A 1 227 ? 25.906 -13.445 -11.758 1 83.44 227 VAL A N 1
ATOM 1773 C CA . VAL A 1 227 ? 26.75 -12.312 -12.094 1 83.44 227 VAL A CA 1
ATOM 1774 C C . VAL A 1 227 ? 26.016 -11.008 -11.828 1 83.44 227 VAL A C 1
ATOM 1776 O O . VAL A 1 227 ? 26.562 -10.078 -11.234 1 83.44 227 VAL A O 1
ATOM 1779 N N . MET A 1 228 ? 24.781 -10.992 -12.172 1 85.38 228 MET A N 1
ATOM 1780 C CA . MET A 1 228 ? 23.984 -9.781 -11.969 1 85.38 228 MET A CA 1
ATOM 1781 C C . MET A 1 228 ? 23.828 -9.477 -10.484 1 85.38 228 MET A C 1
ATOM 1783 O O . MET A 1 228 ? 23.984 -8.328 -10.062 1 85.38 228 MET A O 1
ATOM 1787 N N . TYR A 1 229 ? 23.562 -10.484 -9.719 1 84.69 229 TYR A N 1
ATOM 1788 C CA . TYR A 1 229 ? 23.422 -10.289 -8.281 1 84.69 229 TYR A CA 1
ATOM 1789 C C . TYR A 1 229 ? 24.75 -9.883 -7.652 1 84.69 229 TYR A C 1
ATOM 1791 O O . TYR A 1 229 ? 24.781 -9.023 -6.762 1 84.69 229 TYR A O 1
ATOM 1799 N N . GLY A 1 230 ? 25.766 -10.492 -8.133 1 84.25 230 GLY A N 1
ATOM 1800 C CA . GLY A 1 230 ? 27.078 -10.141 -7.621 1 84.25 230 GLY A CA 1
ATOM 1801 C C . GLY A 1 230 ? 27.469 -8.703 -7.906 1 84.25 230 GLY A C 1
ATOM 1802 O O . GLY A 1 230 ? 27.984 -8.016 -7.027 1 84.25 230 GLY A O 1
ATOM 1803 N N . VAL A 1 231 ? 27.203 -8.258 -9.031 1 83.62 231 VAL A N 1
ATOM 1804 C CA . VAL A 1 231 ? 27.531 -6.891 -9.422 1 83.62 231 VAL A CA 1
ATOM 1805 C C . VAL A 1 231 ? 26.672 -5.902 -8.633 1 83.62 231 VAL A C 1
ATOM 1807 O O . VAL A 1 231 ? 27.156 -4.871 -8.172 1 83.62 231 VAL A O 1
ATOM 1810 N N . LEU A 1 232 ? 25.422 -6.242 -8.555 1 86.31 232 LEU A N 1
ATOM 1811 C CA . LEU A 1 232 ? 24.531 -5.371 -7.785 1 86.31 232 LEU A CA 1
ATOM 1812 C C . LEU A 1 232 ? 24.984 -5.281 -6.332 1 86.31 232 LEU A C 1
ATOM 1814 O O . LEU A 1 232 ? 25.016 -4.191 -5.754 1 86.31 232 LEU A O 1
ATOM 1818 N N . ALA A 1 233 ? 25.359 -6.387 -5.801 1 88.81 233 ALA A N 1
ATOM 1819 C CA . ALA A 1 233 ? 25.859 -6.402 -4.426 1 88.81 233 ALA A CA 1
ATOM 1820 C C . ALA A 1 233 ? 27.125 -5.57 -4.289 1 88.81 233 ALA A C 1
ATOM 1822 O O . ALA A 1 233 ? 27.266 -4.785 -3.344 1 88.81 233 ALA A O 1
ATOM 1823 N N . ALA A 1 234 ? 27.984 -5.688 -5.223 1 86.88 234 ALA A N 1
ATOM 1824 C CA . ALA A 1 234 ? 29.234 -4.934 -5.203 1 86.88 234 ALA A CA 1
ATOM 1825 C C . ALA A 1 234 ? 28.969 -3.436 -5.324 1 86.88 234 ALA A C 1
ATOM 1827 O O . ALA A 1 234 ? 29.609 -2.631 -4.645 1 86.88 234 ALA A O 1
ATOM 1828 N N . LEU A 1 235 ? 28.078 -3.16 -6.156 1 85.56 235 LEU A N 1
ATOM 1829 C CA . LEU A 1 235 ? 27.719 -1.76 -6.352 1 85.56 235 LEU A CA 1
ATOM 1830 C C . LEU A 1 235 ? 27.156 -1.162 -5.07 1 85.56 235 LEU A C 1
ATOM 1832 O O . LEU A 1 235 ? 27.531 -0.057 -4.672 1 85.56 235 LEU A O 1
ATOM 1836 N N . LEU A 1 236 ? 26.312 -1.839 -4.426 1 85.12 236 LEU A N 1
ATOM 1837 C CA . LEU A 1 236 ? 25.672 -1.354 -3.203 1 85.12 236 LEU A CA 1
ATOM 1838 C C . LEU A 1 236 ? 26.688 -1.242 -2.072 1 85.12 236 LEU A C 1
ATOM 1840 O O . LEU A 1 236 ? 26.656 -0.289 -1.291 1 85.12 236 LEU A O 1
ATOM 1844 N N . LEU A 1 237 ? 27.578 -2.146 -2.059 1 82.75 237 LEU A N 1
ATOM 1845 C CA . LEU A 1 237 ? 28.641 -2.098 -1.049 1 82.75 237 LEU A CA 1
ATOM 1846 C C . LEU A 1 237 ? 29.578 -0.921 -1.295 1 82.75 237 LEU A C 1
ATOM 1848 O O . LEU A 1 237 ? 29.984 -0.242 -0.351 1 82.75 237 LEU A O 1
ATOM 1852 N N . THR A 1 238 ? 29.828 -0.699 -2.492 1 80.94 238 THR A N 1
ATOM 1853 C CA . THR A 1 238 ? 30.688 0.425 -2.842 1 80.94 238 THR A CA 1
ATOM 1854 C C . THR A 1 238 ? 30.016 1.75 -2.5 1 80.94 238 THR A C 1
ATOM 1856 O O . THR A 1 238 ? 30.656 2.67 -1.994 1 80.94 238 THR A O 1
ATOM 1859 N N . HIS A 1 239 ? 28.75 1.787 -2.762 1 78.56 239 HIS A N 1
ATOM 1860 C CA . HIS A 1 239 ? 28 2.992 -2.438 1 78.56 239 HIS A CA 1
ATOM 1861 C C . HIS A 1 239 ? 28.016 3.264 -0.937 1 78.56 239 HIS A C 1
ATOM 1863 O O . HIS A 1 239 ? 28.203 4.406 -0.51 1 78.56 239 HIS A O 1
ATOM 1869 N N . ARG A 1 240 ? 27.875 2.326 -0.246 1 76.81 240 ARG A N 1
ATOM 1870 C CA . ARG A 1 240 ? 27.859 2.484 1.205 1 76.81 240 ARG A CA 1
ATOM 1871 C C . ARG A 1 240 ? 29.234 2.893 1.721 1 76.81 240 ARG A C 1
ATOM 1873 O O . ARG A 1 240 ? 29.344 3.695 2.65 1 76.81 240 ARG A O 1
ATOM 1880 N N . ALA A 1 241 ? 30.234 2.455 1.081 1 77.62 241 ALA A N 1
ATOM 1881 C CA . ALA A 1 241 ? 31.609 2.717 1.52 1 77.62 241 ALA A CA 1
ATOM 1882 C C . ALA A 1 241 ? 32.062 4.113 1.107 1 77.62 241 ALA A C 1
ATOM 1884 O O . ALA A 1 241 ? 32.844 4.746 1.802 1 77.62 241 ALA A O 1
ATOM 1885 N N . THR A 1 242 ? 31.5 4.602 0.055 1 76.38 242 THR A N 1
ATOM 1886 C CA . THR A 1 242 ? 32.031 5.848 -0.498 1 76.38 242 THR A CA 1
ATOM 1887 C C . THR A 1 242 ? 31.203 7.043 -0.013 1 76.38 242 THR A C 1
ATOM 1889 O O . THR A 1 242 ? 31.703 8.164 0.025 1 76.38 242 THR A O 1
ATOM 1892 N N . ARG A 1 243 ? 29.906 6.824 0.239 1 76.5 243 ARG A N 1
ATOM 1893 C CA . ARG A 1 243 ? 29.094 7.945 0.68 1 76.5 243 ARG A CA 1
ATOM 1894 C C . ARG A 1 243 ? 29.281 8.219 2.168 1 76.5 243 ARG A C 1
ATOM 1896 O O . ARG A 1 243 ? 28.688 7.543 3.01 1 76.5 243 ARG A O 1
ATOM 1903 N N . THR A 1 244 ? 30.203 9.18 2.441 1 71.94 244 THR A N 1
ATOM 1904 C CA . THR A 1 244 ? 30.594 9.516 3.805 1 71.94 244 THR A CA 1
ATOM 1905 C C . THR A 1 244 ? 29.516 10.344 4.492 1 71.94 244 THR A C 1
ATOM 1907 O O . THR A 1 244 ? 28.672 10.953 3.824 1 71.94 244 THR A O 1
ATOM 1910 N N . GLU A 1 245 ? 29.516 10.352 5.75 1 78 245 GLU A N 1
ATOM 1911 C CA . GLU A 1 245 ? 28.594 11.133 6.566 1 78 245 GLU A CA 1
ATOM 1912 C C . GLU A 1 245 ? 28.719 12.625 6.266 1 78 245 GLU A C 1
ATOM 1914 O O . GLU A 1 245 ? 27.719 13.352 6.293 1 78 245 GLU A O 1
ATOM 1919 N N . ALA A 1 246 ? 29.906 13.062 5.902 1 76.62 246 ALA A N 1
ATOM 1920 C CA . ALA A 1 246 ? 30.156 14.477 5.602 1 76.62 246 ALA A CA 1
ATOM 1921 C C . ALA A 1 246 ? 29.375 14.914 4.359 1 76.62 246 ALA A C 1
ATOM 1923 O O . ALA A 1 246 ? 28.828 16.016 4.324 1 76.62 246 ALA A O 1
ATOM 1924 N N . ASN A 1 247 ? 29.328 14.023 3.404 1 76.62 247 ASN A N 1
ATOM 1925 C CA . ASN A 1 247 ? 28.609 14.344 2.178 1 76.62 247 ASN A CA 1
ATOM 1926 C C . ASN A 1 247 ? 27.109 14.445 2.42 1 76.62 247 ASN A C 1
ATOM 1928 O O . ASN A 1 247 ? 26.453 15.344 1.895 1 76.62 247 ASN A O 1
ATOM 1932 N N . PHE A 1 248 ? 26.625 13.555 3.271 1 79.56 248 PHE A N 1
ATOM 1933 C CA . PHE A 1 248 ? 25.188 13.578 3.559 1 79.56 248 PHE A CA 1
ATOM 1934 C C . PHE A 1 248 ? 24.828 14.805 4.375 1 79.56 248 PHE A C 1
ATOM 1936 O O . PHE A 1 248 ? 23.781 15.438 4.125 1 79.56 248 PHE A O 1
ATOM 1943 N N . THR A 1 249 ? 25.672 15.164 5.266 1 80 249 THR A N 1
ATOM 1944 C CA . THR A 1 249 ? 25.406 16.344 6.074 1 80 249 THR A CA 1
ATOM 1945 C C . THR A 1 249 ? 25.453 17.609 5.219 1 80 249 THR A C 1
ATOM 1947 O O . THR A 1 249 ? 24.703 18.562 5.473 1 80 249 THR A O 1
ATOM 1950 N N . ALA A 1 250 ? 26.297 17.547 4.234 1 79.75 250 ALA A N 1
ATOM 1951 C CA . ALA A 1 250 ? 26.406 18.703 3.344 1 79.75 250 ALA A CA 1
ATOM 1952 C C . ALA A 1 250 ? 25.172 18.844 2.455 1 79.75 250 ALA A C 1
ATOM 1954 O O . ALA A 1 250 ? 24.734 19.953 2.176 1 79.75 250 ALA A O 1
ATOM 1955 N N . LEU A 1 251 ? 24.641 17.703 2.08 1 80.94 251 LEU A N 1
ATOM 1956 C CA . LEU A 1 251 ? 23.547 17.734 1.119 1 80.94 251 LEU A CA 1
ATOM 1957 C C . LEU A 1 251 ? 22.203 17.75 1.833 1 80.94 251 LEU A C 1
ATOM 1959 O O . LEU A 1 251 ? 21.203 18.219 1.274 1 80.94 251 LEU A O 1
ATOM 1963 N N . LEU A 1 252 ? 22.188 17.141 3.008 1 85.12 252 LEU A N 1
ATOM 1964 C CA . LEU A 1 252 ? 21 17.125 3.852 1 85.12 252 LEU A CA 1
ATOM 1965 C C . LEU A 1 252 ? 21.297 17.703 5.23 1 85.12 252 LEU A C 1
ATOM 1967 O O . LEU A 1 252 ? 21.25 16.984 6.23 1 85.12 252 LEU A O 1
ATOM 1971 N N . PRO A 1 253 ? 21.516 18.969 5.277 1 77.75 253 PRO A N 1
ATOM 1972 C CA . PRO A 1 253 ? 21.906 19.578 6.555 1 77.75 253 PRO A CA 1
ATOM 1973 C C . PRO A 1 253 ? 20.891 19.328 7.664 1 77.75 253 PRO A C 1
ATOM 1975 O O . PRO A 1 253 ? 21.266 19.266 8.844 1 77.75 253 PRO A O 1
ATOM 1978 N N . GLY A 1 254 ? 19.672 19.172 7.418 1 79.94 254 GLY A N 1
ATOM 1979 C CA . GLY A 1 254 ? 18.641 18.922 8.422 1 79.94 254 GLY A CA 1
ATOM 1980 C C . GLY A 1 254 ? 18.391 17.453 8.656 1 79.94 254 GLY A C 1
ATOM 1981 O O . GLY A 1 254 ? 17.516 17.094 9.453 1 79.94 254 GLY A O 1
ATOM 1982 N N . GLY A 1 255 ? 19.203 16.578 8.031 1 87.25 255 GLY A N 1
ATOM 1983 C CA . GLY A 1 255 ? 18.953 15.148 8.133 1 87.25 255 GLY A CA 1
ATOM 1984 C C . GLY A 1 255 ? 17.938 14.656 7.121 1 87.25 255 GLY A C 1
ATOM 1985 O O . GLY A 1 255 ? 17.422 15.438 6.324 1 87.25 255 GLY A O 1
ATOM 1986 N N . PHE A 1 256 ? 17.688 13.383 7.188 1 90.06 256 PHE A N 1
ATOM 1987 C CA . PHE A 1 256 ? 16.703 12.773 6.297 1 90.06 256 PHE A CA 1
ATOM 1988 C C . PHE A 1 256 ? 15.297 13.195 6.684 1 90.06 256 PHE A C 1
ATOM 1990 O O . PHE A 1 256 ? 15 13.391 7.867 1 90.06 256 PHE A O 1
ATOM 1997 N N . PRO A 1 257 ? 14.469 13.438 5.758 1 90.38 257 PRO A N 1
ATOM 1998 C CA . PRO A 1 257 ? 13.102 13.859 6.059 1 90.38 257 PRO A CA 1
ATOM 1999 C C . PRO A 1 257 ? 12.305 12.797 6.812 1 90.38 257 PRO A C 1
ATOM 2001 O O . PRO A 1 257 ? 11.93 11.773 6.23 1 90.38 257 PRO A O 1
ATOM 2004 N N . LYS A 1 258 ? 12 13.062 7.996 1 91.62 258 LYS A N 1
ATOM 2005 C CA . LYS A 1 258 ? 11.352 12.109 8.891 1 91.62 258 LYS A CA 1
ATOM 2006 C C . LYS A 1 258 ? 9.984 11.695 8.352 1 91.62 258 LYS A C 1
ATOM 2008 O O . LYS A 1 258 ? 9.617 10.523 8.406 1 91.62 258 LYS A O 1
ATOM 2013 N N . GLU A 1 259 ? 9.211 12.602 7.852 1 90.69 259 GLU A N 1
ATOM 2014 C CA . GLU A 1 259 ? 7.867 12.328 7.352 1 90.69 259 GLU A CA 1
ATOM 2015 C C . GLU A 1 259 ? 7.895 11.312 6.211 1 90.69 259 GLU A C 1
ATOM 2017 O O . GLU A 1 259 ? 7.043 10.43 6.141 1 90.69 259 GLU A O 1
ATOM 2022 N N . ARG A 1 260 ? 8.875 11.453 5.359 1 93.56 260 ARG A N 1
ATOM 2023 C CA . ARG A 1 260 ? 8.977 10.539 4.223 1 93.56 260 ARG A CA 1
ATOM 2024 C C . ARG A 1 260 ? 9.383 9.141 4.684 1 93.56 260 ARG A C 1
ATOM 2026 O O . ARG A 1 260 ? 8.883 8.148 4.156 1 93.56 260 ARG A O 1
ATOM 2033 N N . ILE A 1 261 ? 10.281 9.125 5.664 1 94.81 261 ILE A N 1
ATOM 2034 C CA . ILE A 1 261 ? 10.711 7.84 6.211 1 94.81 261 ILE A CA 1
ATOM 2035 C C . ILE A 1 261 ? 9.531 7.164 6.914 1 94.81 261 ILE A C 1
ATOM 2037 O O . ILE A 1 261 ? 9.367 5.945 6.816 1 94.81 261 ILE A O 1
ATOM 2041 N N . ASP A 1 262 ? 8.695 7.91 7.555 1 94.06 262 ASP A N 1
ATOM 2042 C CA . ASP A 1 262 ? 7.504 7.375 8.211 1 94.06 262 ASP A CA 1
ATOM 2043 C C . ASP A 1 262 ? 6.531 6.793 7.191 1 94.06 262 ASP A C 1
ATOM 2045 O O . ASP A 1 262 ? 5.977 5.711 7.398 1 94.06 262 ASP A O 1
ATOM 2049 N N . VAL A 1 263 ? 6.363 7.543 6.109 1 94.62 263 VAL A N 1
ATOM 2050 C CA . VAL A 1 263 ? 5.449 7.082 5.07 1 94.62 263 VAL A CA 1
ATOM 2051 C C . VAL A 1 263 ? 5.965 5.77 4.477 1 94.62 263 VAL A C 1
ATOM 2053 O O . VAL A 1 263 ? 5.191 4.832 4.262 1 94.62 263 VAL A O 1
ATOM 2056 N N . PHE A 1 264 ? 7.281 5.719 4.242 1 96.31 264 PHE A N 1
ATOM 2057 C CA . PHE A 1 264 ? 7.887 4.508 3.707 1 96.31 264 PHE A CA 1
ATOM 2058 C C . PHE A 1 264 ? 7.711 3.342 4.672 1 96.31 264 PHE A C 1
ATOM 2060 O O . PHE A 1 264 ? 7.301 2.252 4.266 1 96.31 264 PHE A O 1
ATOM 2067 N N . THR A 1 265 ? 7.961 3.533 5.945 1 96.5 265 THR A N 1
ATOM 2068 C CA . THR A 1 265 ? 7.867 2.5 6.969 1 96.5 265 THR A CA 1
ATOM 2069 C C . THR A 1 265 ? 6.422 2.033 7.137 1 96.5 265 THR A C 1
ATOM 2071 O O . THR A 1 265 ? 6.156 0.83 7.184 1 96.5 265 THR A O 1
ATOM 2074 N N . ASP A 1 266 ? 5.512 2.973 7.184 1 95.75 266 ASP A N 1
ATOM 2075 C CA . ASP A 1 266 ? 4.102 2.631 7.32 1 95.75 266 ASP A CA 1
ATOM 2076 C C . ASP A 1 266 ? 3.617 1.809 6.125 1 95.75 266 ASP A C 1
ATOM 2078 O O . ASP A 1 266 ? 2.814 0.887 6.285 1 95.75 266 ASP A O 1
ATOM 2082 N N . GLY A 1 267 ? 4.121 2.193 4.957 1 96.12 267 GLY A N 1
ATOM 2083 C CA . GLY A 1 267 ? 3.775 1.428 3.768 1 96.12 267 GLY A CA 1
ATOM 2084 C C . GLY A 1 267 ? 4.273 -0.004 3.816 1 96.12 267 GLY A C 1
ATOM 2085 O O . GLY A 1 267 ? 3.545 -0.933 3.459 1 96.12 267 GLY A O 1
ATOM 2086 N N . VAL A 1 268 ? 5.477 -0.209 4.223 1 96.38 268 VAL A N 1
ATOM 2087 C CA . VAL A 1 268 ? 6.051 -1.547 4.328 1 96.38 268 VAL A CA 1
ATOM 2088 C C . VAL A 1 268 ? 5.223 -2.387 5.297 1 96.38 268 VAL A C 1
ATOM 2090 O O . VAL A 1 268 ? 4.836 -3.514 4.98 1 96.38 268 VAL A O 1
ATOM 2093 N N . TYR A 1 269 ? 4.867 -1.82 6.449 1 96.69 269 TYR A N 1
ATOM 2094 C CA . TYR A 1 269 ? 4.09 -2.547 7.449 1 96.69 269 TYR A CA 1
ATOM 2095 C C . TYR A 1 269 ? 2.688 -2.852 6.93 1 96.69 269 TYR A C 1
ATOM 2097 O O . TYR A 1 269 ? 2.152 -3.936 7.172 1 96.69 269 TYR A O 1
ATOM 2105 N N . ALA A 1 270 ? 2.145 -1.879 6.281 1 95.5 270 ALA A N 1
ATOM 2106 C CA . ALA A 1 270 ? 0.781 -2.066 5.793 1 95.5 270 ALA A CA 1
ATOM 2107 C C . ALA A 1 270 ? 0.709 -3.221 4.797 1 95.5 270 ALA A C 1
ATOM 2109 O O . ALA A 1 270 ? -0.229 -4.02 4.832 1 95.5 270 ALA A O 1
ATOM 2110 N N . VAL A 1 271 ? 1.682 -3.322 3.924 1 93.69 271 VAL A N 1
ATOM 2111 C CA . VAL A 1 271 ? 1.696 -4.402 2.945 1 93.69 271 VAL A CA 1
ATOM 2112 C C . VAL A 1 271 ? 2.088 -5.715 3.627 1 93.69 271 VAL A C 1
ATOM 2114 O O . VAL A 1 271 ? 1.481 -6.758 3.375 1 93.69 271 VAL A O 1
ATOM 2117 N N . ALA A 1 272 ? 3.025 -5.707 4.484 1 93.38 272 ALA A N 1
ATOM 2118 C CA . ALA A 1 272 ? 3.559 -6.902 5.133 1 93.38 272 ALA A CA 1
ATOM 2119 C C . ALA A 1 272 ? 2.473 -7.637 5.914 1 93.38 272 ALA A C 1
ATOM 2121 O O . ALA A 1 272 ? 2.385 -8.867 5.863 1 93.38 272 ALA A O 1
ATOM 2122 N N . VAL A 1 273 ? 1.605 -6.902 6.551 1 92.38 273 VAL A N 1
ATOM 2123 C CA . VAL A 1 273 ? 0.612 -7.531 7.414 1 92.38 273 VAL A CA 1
ATOM 2124 C C . VAL A 1 273 ? -0.466 -8.195 6.566 1 92.38 273 VAL A C 1
ATOM 2126 O O . VAL A 1 273 ? -1.276 -8.977 7.078 1 92.38 273 VAL A O 1
ATOM 2129 N N . THR A 1 274 ? -0.466 -7.93 5.281 1 87.56 274 THR A N 1
ATOM 2130 C CA . THR A 1 274 ? -1.466 -8.516 4.398 1 87.56 274 THR A CA 1
ATOM 2131 C C . THR A 1 274 ? -0.881 -9.703 3.635 1 87.56 274 THR A C 1
ATOM 2133 O O . THR A 1 274 ? -1.621 -10.5 3.057 1 87.56 274 THR A O 1
ATOM 2136 N N . LEU A 1 275 ? 0.385 -9.836 3.627 1 83.19 275 LEU A N 1
ATOM 2137 C CA . LEU A 1 275 ? 1.057 -10.75 2.715 1 83.19 275 LEU A CA 1
ATOM 2138 C C . LEU A 1 275 ? 0.786 -12.203 3.107 1 83.19 275 LEU A C 1
ATOM 2140 O O . LEU A 1 275 ? 0.791 -13.094 2.256 1 83.19 275 LEU A O 1
ATOM 2144 N N . PHE A 1 276 ? 0.522 -12.398 4.371 1 79.62 276 PHE A N 1
ATOM 2145 C CA . PHE A 1 276 ? 0.381 -13.773 4.82 1 79.62 276 PHE A CA 1
ATOM 2146 C C . PHE A 1 276 ? -0.798 -14.453 4.133 1 79.62 276 PHE A C 1
ATOM 2148 O O . PHE A 1 276 ? -0.717 -15.625 3.762 1 79.62 276 PHE A O 1
ATOM 2155 N N . LEU A 1 277 ? -1.894 -13.75 3.887 1 74.62 277 LEU A N 1
ATOM 2156 C CA . LEU A 1 277 ? -3.102 -14.398 3.385 1 74.62 277 LEU A CA 1
ATOM 2157 C C . LEU A 1 277 ? -3.234 -14.203 1.878 1 74.62 277 LEU A C 1
ATOM 2159 O O . LEU A 1 277 ? -3.986 -14.93 1.22 1 74.62 277 LEU A O 1
ATOM 2163 N N . ILE A 1 278 ? -2.566 -13.312 1.289 1 65.56 278 ILE A N 1
ATOM 2164 C CA . ILE A 1 278 ? -2.738 -13.031 -0.133 1 65.56 278 ILE A CA 1
ATOM 2165 C C . ILE A 1 278 ? -2.305 -14.242 -0.954 1 65.56 278 ILE A C 1
ATOM 2167 O O . ILE A 1 278 ? -2.879 -14.523 -2.008 1 65.56 278 ILE A O 1
ATOM 2171 N N . GLU A 1 279 ? -1.413 -14.961 -0.42 1 59.94 279 GLU A N 1
ATOM 2172 C CA . GLU A 1 279 ? -0.854 -16.047 -1.21 1 59.94 279 GLU A CA 1
ATOM 2173 C C . GLU A 1 279 ? -1.591 -17.359 -0.942 1 59.94 279 GLU A C 1
ATOM 2175 O O . GLU A 1 279 ? -1.362 -18.359 -1.628 1 59.94 279 GLU A O 1
ATOM 2180 N N . ILE A 1 280 ? -2.369 -17.359 0.047 1 54.72 280 ILE A N 1
ATOM 2181 C CA . ILE A 1 280 ? -3.078 -18.594 0.346 1 54.72 280 ILE A CA 1
ATOM 2182 C C . ILE A 1 280 ? -4.285 -18.734 -0.579 1 54.72 280 ILE A C 1
ATOM 2184 O O . ILE A 1 280 ? -5.176 -17.891 -0.582 1 54.72 280 ILE A O 1
ATOM 2188 N N . ARG A 1 281 ? -3.994 -19.516 -1.77 1 50.72 281 ARG A N 1
ATOM 2189 C CA . ARG A 1 281 ? -5.109 -19.781 -2.672 1 50.72 281 ARG A CA 1
ATOM 2190 C C . ARG A 1 281 ? -6.051 -20.828 -2.086 1 50.72 281 ARG A C 1
ATOM 2192 O O . ARG A 1 281 ? -5.617 -21.734 -1.359 1 50.72 281 ARG A O 1
ATOM 2199 N N . TYR A 1 282 ? -7.359 -20.453 -2.047 1 44.12 282 TYR A N 1
ATOM 2200 C CA . TYR A 1 282 ? -8.344 -21.453 -1.638 1 44.12 282 TYR A CA 1
ATOM 2201 C C . TYR A 1 282 ? -8.164 -22.75 -2.408 1 44.12 282 TYR A C 1
ATOM 2203 O O . TYR A 1 282 ? -7.973 -22.734 -3.627 1 44.12 282 TYR A O 1
ATOM 2211 N N . PRO A 1 283 ? -7.758 -23.875 -1.819 1 41.84 283 PRO A N 1
ATOM 2212 C CA . PRO A 1 283 ? -7.539 -25.141 -2.529 1 41.84 283 PRO A CA 1
ATOM 2213 C C . PRO A 1 283 ? -8.625 -25.438 -3.562 1 41.84 283 PRO A C 1
ATOM 2215 O O . PRO A 1 283 ? -9.812 -25.391 -3.242 1 41.84 283 PRO A O 1
ATOM 2218 N N . ALA A 1 284 ? -8.484 -25.094 -4.73 1 38.19 284 ALA A N 1
ATOM 2219 C CA . ALA A 1 284 ? -9.414 -25.391 -5.824 1 38.19 284 ALA A CA 1
ATOM 2220 C C . ALA A 1 284 ? -10.086 -26.75 -5.625 1 38.19 284 ALA A C 1
ATOM 2222 O O . ALA A 1 284 ? -11.289 -26.891 -5.867 1 38.19 284 ALA A O 1
ATOM 2223 N N . GLY A 1 285 ? -9.383 -27.859 -5.797 1 34.81 285 GLY A N 1
ATOM 2224 C CA . GLY A 1 285 ? -9.812 -29.219 -6.078 1 34.81 285 GLY A CA 1
ATOM 2225 C C . GLY A 1 285 ? -10.523 -29.875 -4.906 1 34.81 285 GLY A C 1
ATOM 2226 O O . GLY A 1 285 ? -10.727 -31.094 -4.898 1 34.81 285 GLY A O 1
ATOM 2227 N N . VAL A 1 286 ? -10.43 -29.516 -3.809 1 35.72 286 VAL A N 1
ATOM 2228 C CA . VAL A 1 286 ? -11.141 -30.422 -2.918 1 35.72 286 VAL A CA 1
ATOM 2229 C C . VAL A 1 286 ? -12.625 -30.469 -3.293 1 35.72 286 VAL A C 1
ATOM 2231 O O . VAL A 1 286 ? -13.219 -29.438 -3.594 1 35.72 286 VAL A O 1
ATOM 2234 N N . ASP A 1 287 ? -13.125 -31.578 -3.742 1 34.31 287 ASP A N 1
ATOM 2235 C CA . ASP A 1 287 ? -14.523 -31.953 -3.963 1 34.31 287 ASP A CA 1
ATOM 2236 C C . ASP A 1 287 ? -15.453 -31.125 -3.08 1 34.31 287 ASP A C 1
ATOM 2238 O O . ASP A 1 287 ? -15.328 -31.125 -1.854 1 34.31 287 ASP A O 1
ATOM 2242 N N . ALA A 1 288 ? -15.953 -30.031 -3.5 1 36.59 288 ALA A N 1
ATOM 2243 C CA . ALA A 1 288 ? -16.922 -29 -3.092 1 36.59 288 ALA A CA 1
ATOM 2244 C C . ALA A 1 288 ? -17.891 -29.562 -2.057 1 36.59 288 ALA A C 1
ATOM 2246 O O . ALA A 1 288 ? -18.594 -28.797 -1.392 1 36.59 288 ALA A O 1
ATOM 2247 N N . ARG A 1 289 ? -18.375 -30.797 -2.336 1 36.38 289 ARG A N 1
ATOM 2248 C CA . ARG A 1 289 ? -19.594 -31.25 -1.687 1 36.38 289 ARG A CA 1
ATOM 2249 C C . ARG A 1 289 ? -19.406 -31.375 -0.179 1 36.38 289 ARG A C 1
ATOM 2251 O O . ARG A 1 289 ? -20.375 -31.266 0.585 1 36.38 289 ARG A O 1
ATOM 2258 N N . GLU A 1 290 ? -18.625 -32.25 0.292 1 31.94 290 GLU A N 1
ATOM 2259 C CA . GLU A 1 290 ? -18.797 -32.719 1.665 1 31.94 290 GLU A CA 1
ATOM 2260 C C . GLU A 1 290 ? -18.172 -31.734 2.66 1 31.94 290 GLU A C 1
ATOM 2262 O O . GLU A 1 290 ? -18.516 -31.75 3.846 1 31.94 290 GLU A O 1
ATOM 2267 N N . ALA A 1 291 ? -16.938 -31.188 2.428 1 33.53 291 ALA A N 1
ATOM 2268 C CA . ALA A 1 291 ? -16.266 -30.812 3.668 1 33.53 291 ALA A CA 1
ATOM 2269 C C . ALA A 1 291 ? -16.766 -29.469 4.176 1 33.53 291 ALA A C 1
ATOM 2271 O O . ALA A 1 291 ? -16.812 -28.5 3.42 1 33.53 291 ALA A O 1
ATOM 2272 N N . ILE A 1 292 ? -17.359 -29.391 5.156 1 32.47 292 ILE A N 1
ATOM 2273 C CA . ILE A 1 292 ? -17.922 -28.375 6.031 1 32.47 292 ILE A CA 1
ATOM 2274 C C . ILE A 1 292 ? -16.938 -27.219 6.191 1 32.47 292 ILE A C 1
ATOM 2276 O O . ILE A 1 292 ? -15.734 -27.438 6.332 1 32.47 292 ILE A O 1
ATOM 2280 N N . ALA A 1 293 ? -17.359 -25.984 5.922 1 37.66 293 ALA A N 1
ATOM 2281 C CA . ALA A 1 293 ? -16.75 -24.672 6.148 1 37.66 293 ALA A CA 1
ATOM 2282 C C . ALA A 1 293 ? -15.664 -24.75 7.211 1 37.66 293 ALA A C 1
ATOM 2284 O O . ALA A 1 293 ? -14.578 -24.188 7.039 1 37.66 293 ALA A O 1
ATOM 2285 N N . LEU A 1 294 ? -16.016 -25.422 8.242 1 41.56 294 LEU A N 1
ATOM 2286 C CA . LEU A 1 294 ? -15.148 -25.672 9.383 1 41.56 294 LEU A CA 1
ATOM 2287 C C . LEU A 1 294 ? -13.938 -26.516 8.969 1 41.56 294 LEU A C 1
ATOM 2289 O O . LEU A 1 294 ? -12.852 -26.359 9.531 1 41.56 294 LEU A O 1
ATOM 2293 N N . ALA A 1 295 ? -14.18 -27.188 7.953 1 43.38 295 ALA A N 1
ATOM 2294 C CA . ALA A 1 295 ? -13.094 -28.062 7.531 1 43.38 295 ALA A CA 1
ATOM 2295 C C . ALA A 1 295 ? -11.953 -27.266 6.91 1 43.38 295 ALA A C 1
ATOM 2297 O O . ALA A 1 295 ? -10.781 -27.562 7.152 1 43.38 295 ALA A O 1
ATOM 2298 N N . PHE A 1 296 ? -12.289 -26.266 6.141 1 46.38 296 PHE A N 1
ATOM 2299 C CA . PHE A 1 296 ? -11.227 -25.422 5.594 1 46.38 296 PHE A CA 1
ATOM 2300 C C . PHE A 1 296 ? -10.492 -24.688 6.711 1 46.38 296 PHE A C 1
ATOM 2302 O O . PHE A 1 296 ? -9.266 -24.641 6.73 1 46.38 296 PHE A O 1
ATOM 2309 N N . LEU A 1 297 ? -11.438 -24.078 7.582 1 51.72 297 LEU A N 1
ATOM 2310 C CA . LEU A 1 297 ? -10.812 -23.438 8.742 1 51.72 297 LEU A CA 1
ATOM 2311 C C . LEU A 1 297 ? -10.094 -24.469 9.602 1 51.72 297 LEU A C 1
ATOM 2313 O O . LEU A 1 297 ? -9.031 -24.172 10.164 1 51.72 297 LEU A O 1
ATOM 2317 N N . LYS A 1 298 ? -10.719 -25.609 9.609 1 53.22 298 LYS A N 1
ATOM 2318 C CA . LYS A 1 298 ? -10.062 -26.688 10.336 1 53.22 298 LYS A CA 1
ATOM 2319 C C . LYS A 1 298 ? -8.789 -27.141 9.625 1 53.22 298 LYS A C 1
ATOM 2321 O O . LYS A 1 298 ? -7.789 -27.453 10.273 1 53.22 298 LYS A O 1
ATOM 2326 N N . GLU A 1 299 ? -8.883 -27.172 8.281 1 56.84 299 GLU A N 1
ATOM 2327 C CA . GLU A 1 299 ? -7.695 -27.609 7.555 1 56.84 299 GLU A CA 1
ATOM 2328 C C . GLU A 1 299 ? -6.723 -26.453 7.348 1 56.84 299 GLU A C 1
ATOM 2330 O O . GLU A 1 299 ? -5.504 -26.656 7.328 1 56.84 299 GLU A O 1
ATOM 2335 N N . GLU A 1 300 ? -7.449 -25.234 7.461 1 64.75 300 GLU A N 1
ATOM 2336 C CA . GLU A 1 300 ? -6.578 -24.094 7.156 1 64.75 300 GLU A CA 1
ATOM 2337 C C . GLU A 1 300 ? -6.387 -23.203 8.375 1 64.75 300 GLU A C 1
ATOM 2339 O O . GLU A 1 300 ? -6.051 -22.016 8.234 1 64.75 300 GLU A O 1
ATOM 2344 N N . TRP A 1 301 ? -6.691 -23.766 9.586 1 67.94 301 TRP A N 1
ATOM 2345 C CA . TRP A 1 301 ? -6.582 -22.953 10.797 1 67.94 301 TRP A CA 1
ATOM 2346 C C . TRP A 1 301 ? -5.141 -22.5 11.016 1 67.94 301 TRP A C 1
ATOM 2348 O O . TRP A 1 301 ? -4.902 -21.453 11.602 1 67.94 301 TRP A O 1
ATOM 2358 N N . ARG A 1 302 ? -4.199 -23.25 10.578 1 70.56 302 ARG A N 1
ATOM 2359 C CA . ARG A 1 302 ? -2.795 -22.875 10.727 1 70.56 302 ARG A CA 1
ATOM 2360 C C . ARG A 1 302 ? -2.477 -21.609 9.953 1 70.56 302 ARG A C 1
ATOM 2362 O O . ARG A 1 302 ? -1.715 -20.766 10.43 1 70.56 302 ARG A O 1
ATOM 2369 N N . ALA A 1 303 ? -3.164 -21.5 8.852 1 74.25 303 ALA A N 1
ATOM 2370 C CA . ALA A 1 303 ? -2.93 -20.312 8.031 1 74.25 303 ALA A CA 1
ATOM 2371 C C . ALA A 1 303 ? -3.52 -19.062 8.688 1 74.25 303 ALA A C 1
ATOM 2373 O O . ALA A 1 303 ? -2.869 -18.016 8.75 1 74.25 303 ALA A O 1
ATOM 2374 N N . VAL A 1 304 ? -4.703 -19.266 9.281 1 74.06 304 VAL A N 1
ATOM 2375 C CA . VAL A 1 304 ? -5.375 -18.125 9.906 1 74.06 304 VAL A CA 1
ATOM 2376 C C . VAL A 1 304 ? -4.645 -17.75 11.195 1 74.06 304 VAL A C 1
ATOM 2378 O O . VAL A 1 304 ? -4.426 -16.562 11.461 1 74.06 304 VAL A O 1
ATOM 2381 N N . ALA A 1 305 ? -4.285 -18.688 11.914 1 75.62 305 ALA A N 1
ATOM 2382 C CA . ALA A 1 305 ? -3.535 -18.438 13.141 1 75.62 305 ALA A CA 1
ATOM 2383 C C . ALA A 1 305 ? -2.195 -17.781 12.836 1 75.62 305 ALA A C 1
ATOM 2385 O O . ALA A 1 305 ? -1.782 -16.844 13.539 1 75.62 305 ALA A O 1
ATOM 2386 N N . GLY A 1 306 ? -1.529 -18.312 11.781 1 78.5 306 GLY A N 1
ATOM 2387 C CA . GLY A 1 306 ? -0.267 -17.703 11.375 1 78.5 306 GLY A CA 1
ATOM 2388 C C . GLY A 1 306 ? -0.401 -16.25 10.969 1 78.5 306 GLY A C 1
ATOM 2389 O O . GLY A 1 306 ? 0.469 -15.438 11.273 1 78.5 306 GLY A O 1
ATOM 2390 N N . HIS A 1 307 ? -1.491 -15.984 10.312 1 83.19 307 HIS A N 1
ATOM 2391 C CA . HIS A 1 307 ? -1.763 -14.609 9.922 1 83.19 307 HIS A CA 1
ATOM 2392 C C . HIS A 1 307 ? -1.906 -13.711 11.141 1 83.19 307 HIS A C 1
ATOM 2394 O O . HIS A 1 307 ? -1.311 -12.633 11.195 1 83.19 307 HIS A O 1
ATOM 2400 N N . PHE A 1 308 ? -2.607 -14.172 12.172 1 83.75 308 PHE A N 1
ATOM 2401 C CA . PHE A 1 308 ? -2.852 -13.344 13.344 1 83.75 308 PHE A CA 1
ATOM 2402 C C . PHE A 1 308 ? -1.581 -13.188 14.172 1 83.75 308 PHE A C 1
ATOM 2404 O O . PHE A 1 308 ? -1.332 -12.117 14.742 1 83.75 308 PHE A O 1
ATOM 2411 N N . VAL A 1 309 ? -0.819 -14.203 14.195 1 80.75 309 VAL A N 1
ATOM 2412 C CA . VAL A 1 309 ? 0.451 -14.102 14.906 1 80.75 309 VAL A CA 1
ATOM 2413 C C . VAL A 1 309 ? 1.369 -13.117 14.188 1 80.75 309 VAL A C 1
ATOM 2415 O O . VAL A 1 309 ? 1.982 -12.258 14.82 1 80.75 309 VAL A O 1
ATOM 2418 N N . SER A 1 310 ? 1.463 -13.352 12.883 1 84 310 SER A N 1
ATOM 2419 C CA . SER A 1 310 ? 2.27 -12.43 12.094 1 84 310 SER A CA 1
ATOM 2420 C C . SER A 1 310 ? 1.794 -10.992 12.258 1 84 310 SER A C 1
ATOM 2422 O O . SER A 1 310 ? 2.605 -10.078 12.422 1 84 310 SER A O 1
ATOM 2424 N N . PHE A 1 311 ? 0.496 -10.797 12.305 1 88.88 311 PHE A N 1
ATOM 2425 C CA . PHE A 1 311 ? -0.066 -9.461 12.461 1 88.88 311 PHE A CA 1
ATOM 2426 C C . PHE A 1 311 ? 0.274 -8.891 13.836 1 88.88 311 PHE A C 1
ATOM 2428 O O . PHE A 1 311 ? 0.628 -7.719 13.961 1 88.88 311 PHE A O 1
ATOM 2435 N N . ALA A 1 312 ? 0.087 -9.664 14.828 1 84.56 312 ALA A N 1
ATOM 2436 C CA . ALA A 1 312 ? 0.338 -9.211 16.188 1 84.56 312 ALA A CA 1
ATOM 2437 C C . ALA A 1 312 ? 1.786 -8.758 16.359 1 84.56 312 ALA A C 1
ATOM 2439 O O . ALA A 1 312 ? 2.051 -7.699 16.938 1 84.56 312 ALA A O 1
ATOM 2440 N N . VAL A 1 313 ? 2.68 -9.531 15.828 1 84.44 313 VAL A N 1
ATOM 2441 C CA . VAL A 1 313 ? 4.098 -9.211 15.938 1 84.44 313 VAL A CA 1
ATOM 2442 C C . VAL A 1 313 ? 4.395 -7.906 15.203 1 84.44 313 VAL A C 1
ATOM 2444 O O . VAL A 1 313 ? 4.996 -6.992 15.766 1 84.44 313 VAL A O 1
ATOM 2447 N N . LEU A 1 314 ? 3.963 -7.836 14.023 1 90.19 314 LEU A N 1
ATOM 2448 C CA . LEU A 1 314 ? 4.23 -6.645 13.227 1 90.19 314 LEU A CA 1
ATOM 2449 C C . LEU A 1 314 ? 3.498 -5.434 13.789 1 90.19 314 LEU A C 1
ATOM 2451 O O . LEU A 1 314 ? 4.016 -4.312 13.742 1 90.19 314 LEU A O 1
ATOM 2455 N N . GLY A 1 315 ? 2.264 -5.695 14.336 1 87.94 315 GLY A N 1
ATOM 2456 C CA . GLY A 1 315 ? 1.526 -4.602 14.945 1 87.94 315 GLY A CA 1
ATOM 2457 C C . GLY A 1 315 ? 2.238 -3.998 16.141 1 87.94 315 GLY A C 1
ATOM 2458 O O . GLY A 1 315 ? 2.324 -2.773 16.266 1 87.94 315 GLY A O 1
ATOM 2459 N N . VAL A 1 316 ? 2.748 -4.797 16.938 1 83.81 316 VAL A N 1
ATOM 2460 C CA . VAL A 1 316 ? 3.459 -4.328 18.125 1 83.81 316 VAL A CA 1
ATOM 2461 C C . VAL A 1 316 ? 4.738 -3.604 17.703 1 83.81 316 VAL A C 1
ATOM 2463 O O . VAL A 1 316 ? 5.055 -2.537 18.234 1 83.81 316 VAL A O 1
ATOM 2466 N N . HIS A 1 317 ? 5.438 -4.16 16.781 1 88.25 317 HIS A N 1
ATOM 2467 C CA . HIS A 1 317 ? 6.672 -3.525 16.328 1 88.25 317 HIS A CA 1
ATOM 2468 C C . HIS A 1 317 ? 6.387 -2.195 15.648 1 88.25 317 HIS A C 1
ATOM 2470 O O . HIS A 1 317 ? 7.184 -1.259 15.742 1 88.25 317 HIS A O 1
ATOM 2476 N N . TRP A 1 318 ? 5.301 -2.145 14.945 1 90.44 318 TRP A N 1
ATOM 2477 C CA . TRP A 1 318 ? 4.926 -0.864 14.359 1 90.44 318 TRP A CA 1
ATOM 2478 C C . TRP A 1 318 ? 4.66 0.176 15.438 1 90.44 318 TRP A C 1
ATOM 2480 O O . TRP A 1 318 ? 5.082 1.329 15.32 1 90.44 318 TRP A O 1
ATOM 2490 N N . CYS A 1 319 ? 3.975 -0.23 16.562 1 86.81 319 CYS A N 1
ATOM 2491 C CA . CYS A 1 319 ? 3.713 0.689 17.672 1 86.81 319 CYS A CA 1
ATOM 2492 C C . CYS A 1 319 ? 5.012 1.185 18.281 1 86.81 319 CYS A C 1
ATOM 2494 O O . CYS A 1 319 ? 5.152 2.373 18.578 1 86.81 319 CYS A O 1
ATOM 2496 N N . LEU A 1 320 ? 5.906 0.273 18.438 1 84 320 LEU A N 1
ATOM 2497 C CA . LEU A 1 320 ? 7.199 0.629 19 1 84 320 LEU A CA 1
ATOM 2498 C C . LEU A 1 320 ? 7.961 1.573 18.078 1 84 320 LEU A C 1
ATOM 2500 O O . LEU A 1 320 ? 8.562 2.549 18.547 1 84 320 LEU A O 1
ATOM 2504 N N . GLN A 1 321 ? 7.93 1.227 16.859 1 85.94 321 GLN A N 1
ATOM 2505 C CA . GLN A 1 321 ? 8.586 2.09 15.875 1 85.94 321 GLN A CA 1
ATOM 2506 C C . GLN A 1 321 ? 7.969 3.486 15.875 1 85.94 321 GLN A C 1
ATOM 2508 O O . GLN A 1 321 ? 8.68 4.484 15.75 1 85.94 321 GLN A O 1
ATOM 2513 N N . ASN A 1 322 ? 6.672 3.527 15.961 1 86 322 ASN A N 1
ATOM 2514 C CA . ASN A 1 322 ? 5.969 4.801 16.047 1 86 322 ASN A CA 1
ATOM 2515 C C . ASN A 1 322 ? 6.383 5.59 17.281 1 86 322 ASN A C 1
ATOM 2517 O O . ASN A 1 322 ? 6.586 6.805 17.219 1 86 322 ASN A O 1
ATOM 2521 N N . PHE A 1 323 ? 6.508 4.938 18.328 1 81.62 323 PHE A N 1
ATOM 2522 C CA . PHE A 1 323 ? 6.918 5.57 19.578 1 81.62 323 PHE A CA 1
ATOM 2523 C C . PHE A 1 323 ? 8.336 6.109 19.469 1 81.62 323 PHE A C 1
ATOM 2525 O O . PHE A 1 323 ? 8.609 7.246 19.859 1 81.62 323 PHE A O 1
ATOM 2532 N N . ILE A 1 324 ? 9.25 5.355 18.953 1 83.25 324 ILE A N 1
ATOM 2533 C CA . ILE A 1 324 ? 10.641 5.758 18.797 1 83.25 324 ILE A CA 1
ATOM 2534 C C . ILE A 1 324 ? 10.734 6.934 17.828 1 83.25 324 ILE A C 1
ATOM 2536 O O . ILE A 1 324 ? 11.438 7.914 18.109 1 83.25 324 ILE A O 1
ATOM 2540 N N . ALA A 1 325 ? 10 6.84 16.75 1 85.62 325 ALA A N 1
ATOM 2541 C CA . ALA A 1 325 ? 10.023 7.879 15.719 1 85.62 325 ALA A CA 1
ATOM 2542 C C . ALA A 1 325 ? 9.531 9.211 16.281 1 85.62 325 ALA A C 1
ATOM 2544 O O . ALA A 1 325 ? 9.992 10.273 15.859 1 85.62 325 ALA A O 1
ATOM 2545 N N . ALA A 1 326 ? 8.602 9.141 17.203 1 82 326 ALA A N 1
ATOM 2546 C CA . ALA A 1 326 ? 8.055 10.359 17.797 1 82 326 ALA A CA 1
ATOM 2547 C C . ALA A 1 326 ? 9.125 11.133 18.547 1 82 326 ALA A C 1
ATOM 2549 O O . ALA A 1 326 ? 8.992 12.344 18.766 1 82 326 ALA A O 1
ATOM 2550 N N . HIS A 1 327 ? 10.234 10.508 18.859 1 80.12 327 HIS A N 1
ATOM 2551 C CA . HIS A 1 327 ? 11.281 11.156 19.641 1 80.12 327 HIS A CA 1
ATOM 2552 C C . HIS A 1 327 ? 12.492 11.484 18.781 1 80.12 327 HIS A C 1
ATOM 2554 O O . HIS A 1 327 ? 13.523 11.938 19.281 1 80.12 327 HIS A O 1
ATOM 2560 N N . ILE A 1 328 ? 12.391 11.219 17.562 1 83.5 328 ILE A N 1
ATOM 2561 C CA . ILE A 1 328 ? 13.469 11.547 16.625 1 83.5 328 ILE A CA 1
ATOM 2562 C C . ILE A 1 328 ? 13.219 12.922 16 1 83.5 328 ILE A C 1
ATOM 2564 O O . ILE A 1 328 ? 12.18 13.148 15.383 1 83.5 328 ILE A O 1
ATOM 2568 N N . GLU A 1 329 ? 14.047 13.789 16.297 1 77.44 329 GLU A N 1
ATOM 2569 C CA . GLU A 1 329 ? 13.938 15.125 15.719 1 77.44 329 GLU A CA 1
ATOM 2570 C C . GLU A 1 329 ? 14.648 15.203 14.367 1 77.44 329 GLU A C 1
ATOM 2572 O O . GLU A 1 329 ? 14.133 15.789 13.414 1 77.44 329 GLU A O 1
ATOM 2577 N N . ARG A 1 330 ? 15.867 14.617 14.383 1 81.69 330 ARG A N 1
ATOM 2578 C CA . ARG A 1 330 ? 16.688 14.578 13.172 1 81.69 330 ARG A CA 1
ATOM 2579 C C . ARG A 1 330 ? 17.094 13.156 12.828 1 81.69 330 ARG A C 1
ATOM 2581 O O . ARG A 1 330 ? 17.703 12.461 13.648 1 81.69 330 ARG A O 1
ATOM 2588 N N . VAL A 1 331 ? 16.766 12.719 11.625 1 90.5 331 VAL A N 1
ATOM 2589 C CA . VAL A 1 331 ? 17.109 11.359 11.219 1 90.5 331 VAL A CA 1
ATOM 2590 C C . VAL A 1 331 ? 18.5 11.336 10.617 1 90.5 331 VAL A C 1
ATOM 2592 O O . VAL A 1 331 ? 18.734 11.906 9.547 1 90.5 331 VAL A O 1
ATOM 2595 N N . SER A 1 332 ? 19.422 10.734 11.312 1 89.94 332 SER A N 1
ATOM 2596 C CA . SER A 1 332 ? 20.781 10.57 10.812 1 89.94 332 SER A CA 1
ATOM 2597 C C . SER A 1 332 ? 20.875 9.43 9.805 1 89.94 332 SER A C 1
ATOM 2599 O O . SER A 1 332 ? 19.906 8.703 9.594 1 89.94 332 SER A O 1
ATOM 2601 N N . ARG A 1 333 ? 22.062 9.336 9.188 1 88.44 333 ARG A N 1
ATOM 2602 C CA . ARG A 1 333 ? 22.281 8.273 8.211 1 88.44 333 ARG A CA 1
ATOM 2603 C C . ARG A 1 333 ? 22.188 6.902 8.859 1 88.44 333 ARG A C 1
ATOM 2605 O O . ARG A 1 333 ? 21.594 5.98 8.289 1 88.44 333 ARG A O 1
ATOM 2612 N N . THR A 1 334 ? 22.766 6.754 10.008 1 88.5 334 THR A N 1
ATOM 2613 C CA . THR A 1 334 ? 22.719 5.484 10.727 1 88.5 334 THR A CA 1
ATOM 2614 C C . THR A 1 334 ? 21.281 5.105 11.086 1 88.5 334 THR A C 1
ATOM 2616 O O . THR A 1 334 ? 20.891 3.943 10.961 1 88.5 334 THR A O 1
ATOM 2619 N N . MET A 1 335 ? 20.547 6.07 11.484 1 91.44 335 MET A N 1
ATOM 2620 C CA . MET A 1 335 ? 19.156 5.816 11.828 1 91.44 335 MET A CA 1
ATOM 2621 C C . MET A 1 335 ? 18.375 5.387 10.594 1 91.44 335 MET A C 1
ATOM 2623 O O . MET A 1 335 ? 17.5 4.516 10.68 1 91.44 335 MET A O 1
ATOM 2627 N N . TYR A 1 336 ? 18.688 6.051 9.516 1 92.94 336 TYR A N 1
ATOM 2628 C CA . TYR A 1 336 ? 18.031 5.688 8.258 1 92.94 336 TYR A CA 1
ATOM 2629 C C . TYR A 1 336 ? 18.359 4.25 7.875 1 92.94 336 TYR A C 1
ATOM 2631 O O . TYR A 1 336 ? 17.453 3.477 7.535 1 92.94 336 TYR A O 1
ATOM 2639 N N . ASP A 1 337 ? 19.625 3.863 7.953 1 91 337 ASP A N 1
ATOM 2640 C CA . ASP A 1 337 ? 20.047 2.508 7.617 1 91 337 ASP A CA 1
ATOM 2641 C C . ASP A 1 337 ? 19.375 1.479 8.523 1 91 337 ASP A C 1
ATOM 2643 O O . ASP A 1 337 ? 18.938 0.428 8.055 1 91 337 ASP A O 1
ATOM 2647 N N . LEU A 1 338 ? 19.297 1.771 9.766 1 92.62 338 LEU A N 1
ATOM 2648 C CA . LEU A 1 338 ? 18.656 0.87 10.719 1 92.62 338 LEU A CA 1
ATOM 2649 C C . LEU A 1 338 ? 17.172 0.718 10.398 1 92.62 338 LEU A C 1
ATOM 2651 O O . LEU A 1 338 ? 16.625 -0.373 10.539 1 92.62 338 LEU A O 1
ATOM 2655 N N . THR A 1 339 ? 16.594 1.83 9.992 1 95.31 339 THR A N 1
ATOM 2656 C CA . THR A 1 339 ? 15.188 1.783 9.625 1 95.31 339 THR A CA 1
ATOM 2657 C C . THR A 1 339 ? 14.977 0.901 8.398 1 95.31 339 THR A C 1
ATOM 2659 O O . THR A 1 339 ? 14.023 0.118 8.344 1 95.31 339 THR A O 1
ATOM 2662 N N . MET A 1 340 ? 15.891 0.984 7.465 1 94.38 340 MET A N 1
ATOM 2663 C CA . MET A 1 340 ? 15.773 0.175 6.254 1 94.38 340 MET A CA 1
ATOM 2664 C C . MET A 1 340 ? 15.953 -1.306 6.57 1 94.38 340 MET A C 1
ATOM 2666 O O . MET A 1 340 ? 15.234 -2.15 6.039 1 94.38 340 MET A O 1
ATOM 2670 N N . ILE A 1 341 ? 16.859 -1.611 7.418 1 93.44 341 ILE A N 1
ATOM 2671 C CA . ILE A 1 341 ? 17.062 -2.986 7.859 1 93.44 341 ILE A CA 1
ATOM 2672 C C . ILE A 1 341 ? 15.82 -3.482 8.602 1 93.44 341 ILE A C 1
ATOM 2674 O O . ILE A 1 341 ? 15.367 -4.609 8.383 1 93.44 341 ILE A O 1
ATOM 2678 N N . HIS A 1 342 ? 15.297 -2.646 9.438 1 94.44 342 HIS A N 1
ATOM 2679 C CA . HIS A 1 342 ? 14.078 -2.955 10.164 1 94.44 342 HIS A CA 1
ATOM 2680 C C . HIS A 1 342 ? 12.922 -3.244 9.211 1 94.44 342 HIS A C 1
ATOM 2682 O O . HIS A 1 342 ? 12.195 -4.227 9.391 1 94.44 342 HIS A O 1
ATOM 2688 N N . CYS A 1 343 ? 12.797 -2.434 8.211 1 96.5 343 CYS A N 1
ATOM 2689 C CA . CYS A 1 343 ? 11.727 -2.604 7.234 1 96.5 343 CYS A CA 1
ATOM 2690 C C . CYS A 1 343 ? 11.906 -3.895 6.445 1 96.5 343 CYS A C 1
ATOM 2692 O O . CYS A 1 343 ? 10.93 -4.59 6.148 1 96.5 343 CYS A O 1
ATOM 2694 N N . ALA A 1 344 ? 13.148 -4.219 6.094 1 94.62 344 ALA A N 1
ATOM 2695 C CA . ALA A 1 344 ? 13.414 -5.473 5.391 1 94.62 344 ALA A CA 1
ATOM 2696 C C . ALA A 1 344 ? 12.992 -6.672 6.234 1 94.62 344 ALA A C 1
ATOM 2698 O O . ALA A 1 344 ? 12.383 -7.613 5.723 1 94.62 344 ALA A O 1
ATOM 2699 N N . ALA A 1 345 ? 13.281 -6.641 7.496 1 92.19 345 ALA A N 1
ATOM 2700 C CA . ALA A 1 345 ? 12.906 -7.719 8.406 1 92.19 345 ALA A CA 1
ATOM 2701 C C . ALA A 1 345 ? 11.391 -7.805 8.547 1 92.19 345 ALA A C 1
ATOM 2703 O O . ALA A 1 345 ? 10.82 -8.898 8.57 1 92.19 345 ALA A O 1
ATOM 2704 N N . ALA A 1 346 ? 10.766 -6.664 8.648 1 94.06 346 ALA A N 1
ATOM 2705 C CA . ALA A 1 346 ? 9.312 -6.637 8.758 1 94.06 346 ALA A CA 1
ATOM 2706 C C . ALA A 1 346 ? 8.656 -7.246 7.527 1 94.06 346 ALA A C 1
ATOM 2708 O O . ALA A 1 346 ? 7.684 -7.996 7.641 1 94.06 346 ALA A O 1
ATOM 2709 N N . ALA A 1 347 ? 9.195 -6.957 6.383 1 93.25 347 ALA A N 1
ATOM 2710 C CA . ALA A 1 347 ? 8.656 -7.473 5.129 1 93.25 347 ALA A CA 1
ATOM 2711 C C . ALA A 1 347 ? 8.836 -8.984 5.031 1 93.25 347 ALA A C 1
ATOM 2713 O O . ALA A 1 347 ? 8.008 -9.68 4.445 1 93.25 347 ALA A O 1
ATOM 2714 N N . LEU A 1 348 ? 9.891 -9.492 5.609 1 89.62 348 LEU A N 1
ATOM 2715 C CA . LEU A 1 348 ? 10.258 -10.898 5.484 1 89.62 348 LEU A CA 1
ATOM 2716 C C . LEU A 1 348 ? 9.516 -11.742 6.508 1 89.62 348 LEU A C 1
ATOM 2718 O O . LEU A 1 348 ? 9.359 -12.953 6.328 1 89.62 348 LEU A O 1
ATOM 2722 N N . PHE A 1 349 ? 8.953 -11.203 7.547 1 89.38 349 PHE A N 1
ATOM 2723 C CA . PHE A 1 349 ? 8.461 -11.938 8.711 1 89.38 349 PHE A CA 1
ATOM 2724 C C . PHE A 1 349 ? 7.285 -12.828 8.336 1 89.38 349 PHE A C 1
ATOM 2726 O O . PHE A 1 349 ? 7.27 -14.016 8.656 1 89.38 349 PHE A O 1
ATOM 2733 N N . PRO A 1 350 ? 6.277 -12.273 7.559 1 86.88 350 PRO A N 1
ATOM 2734 C CA . PRO A 1 350 ? 5.152 -13.148 7.223 1 86.88 350 PRO A CA 1
ATOM 2735 C C . PRO A 1 350 ? 5.578 -14.367 6.41 1 86.88 350 PRO A C 1
ATOM 2737 O O . PRO A 1 350 ? 5.031 -15.461 6.594 1 86.88 350 PRO A O 1
ATOM 2740 N N . PHE A 1 351 ? 6.516 -14.258 5.652 1 84.19 351 PHE A N 1
ATOM 2741 C CA . PHE A 1 351 ? 7 -15.359 4.828 1 84.19 351 PHE A CA 1
ATOM 2742 C C . PHE A 1 351 ? 7.664 -16.422 5.688 1 84.19 351 PHE A C 1
ATOM 2744 O O . PHE A 1 351 ? 7.441 -17.625 5.484 1 84.19 351 PHE A O 1
ATOM 2751 N N . THR A 1 352 ? 8.531 -15.961 6.492 1 82.5 352 THR A N 1
ATOM 2752 C CA . THR A 1 352 ? 9.211 -16.938 7.336 1 82.5 352 THR A CA 1
ATOM 2753 C C . THR A 1 352 ? 8.219 -17.641 8.25 1 82.5 352 THR A C 1
ATOM 2755 O O . THR A 1 352 ? 8.398 -18.812 8.57 1 82.5 352 THR A O 1
ATOM 2758 N N . MET A 1 353 ? 7.172 -16.891 8.633 1 82.69 353 MET A N 1
ATOM 2759 C CA . MET A 1 353 ? 6.113 -17.516 9.43 1 82.69 353 MET A CA 1
ATOM 2760 C C . MET A 1 353 ? 5.379 -18.578 8.617 1 82.69 353 MET A C 1
ATOM 2762 O O . MET A 1 353 ? 5.043 -19.641 9.141 1 82.69 353 MET A O 1
ATOM 2766 N N . LYS A 1 354 ? 5.152 -18.25 7.387 1 79.38 354 LYS A N 1
ATOM 2767 C CA . LYS A 1 354 ? 4.512 -19.219 6.5 1 79.38 354 LYS A CA 1
ATOM 2768 C C . LYS A 1 354 ? 5.375 -20.469 6.336 1 79.38 354 LYS A C 1
ATOM 2770 O O . LYS A 1 354 ? 4.867 -21.594 6.352 1 79.38 354 LYS A O 1
ATOM 2775 N N . LEU A 1 355 ? 6.645 -20.25 6.129 1 77.38 355 LEU A N 1
ATOM 2776 C CA . LEU A 1 355 ? 7.578 -21.359 5.969 1 77.38 355 LEU A CA 1
ATOM 2777 C C . LEU A 1 355 ? 7.57 -22.266 7.203 1 77.38 355 LEU A C 1
ATOM 2779 O O . LEU A 1 355 ? 7.562 -23.484 7.086 1 77.38 355 LEU A O 1
ATOM 2783 N N . ALA A 1 356 ? 7.527 -21.672 8.25 1 77.31 356 ALA A N 1
ATOM 2784 C CA . ALA A 1 356 ? 7.617 -22.422 9.5 1 77.31 356 ALA A CA 1
ATOM 2785 C C . ALA A 1 356 ? 6.32 -23.188 9.781 1 77.31 356 ALA A C 1
ATOM 2787 O O . ALA A 1 356 ? 6.344 -24.281 10.32 1 77.31 356 ALA A O 1
ATOM 2788 N N . LEU A 1 357 ? 5.164 -22.641 9.336 1 75.94 357 LEU A N 1
ATOM 2789 C CA . LEU A 1 357 ? 3.879 -23.203 9.75 1 75.94 357 LEU A CA 1
ATOM 2790 C C . LEU A 1 357 ? 3.32 -24.125 8.672 1 75.94 357 LEU A C 1
ATOM 2792 O O . LEU A 1 357 ? 2.609 -25.078 8.977 1 75.94 357 LEU A O 1
ATOM 2796 N N . LEU A 1 358 ? 3.678 -23.891 7.441 1 73.94 358 LEU A N 1
ATOM 2797 C CA . LEU A 1 358 ? 2.943 -24.578 6.375 1 73.94 358 LEU A CA 1
ATOM 2798 C C . LEU A 1 358 ? 3.848 -25.547 5.625 1 73.94 358 LEU A C 1
ATOM 2800 O O . LEU A 1 358 ? 3.363 -26.406 4.887 1 73.94 358 LEU A O 1
ATOM 2804 N N . CYS A 1 359 ? 5.125 -25.438 5.797 1 70 359 CYS A N 1
ATOM 2805 C CA . CYS A 1 359 ? 6.023 -26.359 5.125 1 70 359 CYS A CA 1
ATOM 2806 C C . CYS A 1 359 ? 5.855 -27.781 5.672 1 70 359 CYS A C 1
ATOM 2808 O O . CYS A 1 359 ? 5.703 -27.969 6.883 1 70 359 CYS A O 1
ATOM 2810 N N . GLU A 1 360 ? 5.82 -28.641 4.594 1 67.25 360 GLU A N 1
ATOM 2811 C CA . GLU A 1 360 ? 5.742 -30.047 4.988 1 67.25 360 GLU A CA 1
ATOM 2812 C C . GLU A 1 360 ? 7.066 -30.531 5.57 1 67.25 360 GLU A C 1
ATOM 2814 O O . GLU A 1 360 ? 8.125 -30.312 4.98 1 67.25 360 GLU A O 1
ATOM 2819 N N . ASN A 1 361 ? 7.055 -31.219 6.695 1 69.38 361 ASN A N 1
ATOM 2820 C CA . ASN A 1 361 ? 8.234 -31.75 7.367 1 69.38 361 ASN A CA 1
ATOM 2821 C C . ASN A 1 361 ? 9.289 -30.672 7.578 1 69.38 361 ASN A C 1
ATOM 2823 O O . ASN A 1 361 ? 10.398 -30.766 7.035 1 69.38 361 ASN A O 1
ATOM 2827 N N . PRO A 1 362 ? 8.875 -29.734 8.305 1 68.44 362 PRO A N 1
ATOM 2828 C CA . PRO A 1 362 ? 9.797 -28.594 8.469 1 68.44 362 PRO A CA 1
ATOM 2829 C C . PRO A 1 362 ? 11.078 -28.984 9.203 1 68.44 362 PRO A C 1
ATOM 2831 O O . PRO A 1 362 ? 11.039 -29.797 10.125 1 68.44 362 PRO A O 1
ATOM 2834 N N . GLY A 1 363 ? 12.305 -28.703 8.68 1 72.56 363 GLY A N 1
ATOM 2835 C CA . GLY A 1 363 ? 13.586 -28.766 9.359 1 72.56 363 GLY A CA 1
ATOM 2836 C C . GLY A 1 363 ? 14.055 -27.438 9.891 1 72.56 363 GLY A C 1
ATOM 2837 O O . GLY A 1 363 ? 13.523 -26.938 10.891 1 72.56 363 GLY A O 1
ATOM 2838 N N . TRP A 1 364 ? 14.93 -26.781 9.219 1 70.94 364 TRP A N 1
ATOM 2839 C CA . TRP A 1 364 ? 15.492 -25.5 9.609 1 70.94 364 TRP A CA 1
ATOM 2840 C C . TRP A 1 364 ? 14.492 -24.375 9.367 1 70.94 364 TRP A C 1
ATOM 2842 O O . TRP A 1 364 ? 14.656 -23.266 9.891 1 70.94 364 TRP A O 1
ATOM 2852 N N . GLU A 1 365 ? 13.375 -24.688 8.695 1 76.12 365 GLU A N 1
ATOM 2853 C CA . GLU A 1 365 ? 12.367 -23.672 8.367 1 76.12 365 GLU A CA 1
ATOM 2854 C C . GLU A 1 365 ? 11.68 -23.156 9.625 1 76.12 365 GLU A C 1
ATOM 2856 O O . GLU A 1 365 ? 11.227 -22.016 9.664 1 76.12 365 GLU A O 1
ATOM 2861 N N . VAL A 1 366 ? 11.781 -23.969 10.641 1 73.88 366 VAL A N 1
ATOM 2862 C CA . VAL A 1 366 ? 11.094 -23.625 11.867 1 73.88 366 VAL A CA 1
ATOM 2863 C C . VAL A 1 366 ? 11.828 -22.484 12.57 1 73.88 366 VAL A C 1
ATOM 2865 O O . VAL A 1 366 ? 11.227 -21.703 13.305 1 73.88 366 VAL A O 1
ATOM 2868 N N . VAL A 1 367 ? 13.125 -22.25 12.289 1 77.75 367 VAL A N 1
ATOM 2869 C CA . VAL A 1 367 ? 13.938 -21.25 12.984 1 77.75 367 VAL A CA 1
ATOM 2870 C C . VAL A 1 367 ? 13.938 -19.953 12.203 1 77.75 367 VAL A C 1
ATOM 2872 O O . VAL A 1 367 ? 14.312 -18.891 12.742 1 77.75 367 VAL A O 1
ATOM 2875 N N . ALA A 1 368 ? 13.43 -19.922 10.984 1 81.19 368 ALA A N 1
ATOM 2876 C CA . ALA A 1 368 ? 13.508 -18.766 10.094 1 81.19 368 ALA A CA 1
ATOM 2877 C C . ALA A 1 368 ? 12.766 -17.562 10.68 1 81.19 368 ALA A C 1
ATOM 2879 O O . ALA A 1 368 ? 13.305 -16.453 10.734 1 81.19 368 ALA A O 1
ATOM 2880 N N . PRO A 1 369 ? 11.516 -17.734 11.219 1 81.94 369 PRO A N 1
ATOM 2881 C CA . PRO A 1 369 ? 10.828 -16.578 11.781 1 81.94 369 PRO A CA 1
ATOM 2882 C C . PRO A 1 369 ? 11.523 -16.031 13.023 1 81.94 369 PRO A C 1
ATOM 2884 O O . PRO A 1 369 ? 11.477 -14.82 13.273 1 81.94 369 PRO A O 1
ATOM 2887 N N . LEU A 1 370 ? 12.227 -16.844 13.734 1 81.38 370 LEU A N 1
ATOM 2888 C CA . LEU A 1 370 ? 12.938 -16.406 14.93 1 81.38 370 LEU A CA 1
ATOM 2889 C C . LEU A 1 370 ? 14.133 -15.539 14.57 1 81.38 370 LEU A C 1
ATOM 2891 O O . LEU A 1 370 ? 14.398 -14.539 15.234 1 81.38 370 LEU A O 1
ATOM 2895 N N . VAL A 1 371 ? 14.812 -15.945 13.57 1 82 371 VAL A N 1
ATOM 2896 C CA . VAL A 1 371 ? 15.969 -15.18 13.125 1 82 371 VAL A CA 1
ATOM 2897 C C . VAL A 1 371 ? 15.523 -13.805 12.641 1 82 371 VAL A C 1
ATOM 2899 O O . VAL A 1 371 ? 16.141 -12.789 12.977 1 82 371 VAL A O 1
ATOM 2902 N N . VAL A 1 372 ? 14.445 -13.766 11.859 1 86.19 372 VAL A N 1
ATOM 2903 C CA . VAL A 1 372 ? 13.938 -12.508 11.328 1 86.19 372 VAL A CA 1
ATOM 2904 C C . VAL A 1 372 ? 13.398 -11.648 12.477 1 86.19 372 VAL A C 1
ATOM 2906 O O . VAL A 1 372 ? 13.578 -10.43 12.477 1 86.19 372 VAL A O 1
ATOM 2909 N N . TYR A 1 373 ? 12.781 -12.273 13.406 1 84.62 373 TYR A N 1
ATOM 2910 C CA . TYR A 1 373 ? 12.289 -11.562 14.578 1 84.62 373 TYR A CA 1
ATOM 2911 C C . TYR A 1 373 ? 13.438 -10.93 15.359 1 84.62 373 TYR A C 1
ATOM 2913 O O . TYR A 1 373 ? 13.32 -9.797 15.844 1 84.62 373 TYR A O 1
ATOM 2921 N N . PHE A 1 374 ? 14.477 -11.641 15.523 1 83.62 374 PHE A N 1
ATOM 2922 C CA . PHE A 1 374 ? 15.648 -11.125 16.203 1 83.62 374 PHE A CA 1
ATOM 2923 C C . PHE A 1 374 ? 16.203 -9.891 15.492 1 83.62 374 PHE A C 1
ATOM 2925 O O . PHE A 1 374 ? 16.547 -8.898 16.125 1 83.62 374 PHE A O 1
ATOM 2932 N N . ASN A 1 375 ? 16.25 -10 14.25 1 86.19 375 ASN A N 1
ATOM 2933 C CA . ASN A 1 375 ? 16.703 -8.859 13.477 1 86.19 375 ASN A CA 1
ATOM 2934 C C . ASN A 1 375 ? 15.766 -7.668 13.609 1 86.19 375 ASN A C 1
ATOM 2936 O O . ASN A 1 375 ? 16.203 -6.52 13.664 1 86.19 375 ASN A O 1
ATOM 2940 N N . LEU A 1 376 ? 14.477 -7.934 13.594 1 88.38 376 LEU A N 1
ATOM 2941 C CA . LEU A 1 376 ? 13.461 -6.902 13.805 1 88.38 376 LEU A CA 1
ATOM 2942 C C . LEU A 1 376 ? 13.672 -6.203 15.141 1 88.38 376 LEU A C 1
ATOM 2944 O O . LEU A 1 376 ? 13.695 -4.969 15.203 1 88.38 376 LEU A O 1
ATOM 2948 N N . SER A 1 377 ? 13.938 -6.941 16.141 1 84.5 377 SER A N 1
ATOM 2949 C CA . SER A 1 377 ? 14.109 -6.414 17.484 1 84.5 377 SER A CA 1
ATOM 2950 C C . SER A 1 377 ? 15.453 -5.699 17.641 1 84.5 377 SER A C 1
ATOM 2952 O O . SER A 1 377 ? 15.531 -4.652 18.281 1 84.5 377 SER A O 1
ATOM 2954 N N . LEU A 1 378 ? 16.453 -6.246 17.031 1 84.69 378 LEU A N 1
ATOM 2955 C CA . LEU A 1 378 ? 17.781 -5.664 17.141 1 84.69 378 LEU A CA 1
ATOM 2956 C C . LEU A 1 378 ? 17.844 -4.312 16.438 1 84.69 378 LEU A C 1
ATOM 2958 O O . LEU A 1 378 ? 18.469 -3.371 16.953 1 84.69 378 LEU A O 1
ATOM 2962 N N . SER A 1 379 ? 17.297 -4.246 15.281 1 89.56 379 SER A N 1
ATOM 2963 C CA . SER A 1 379 ? 17.281 -2.971 14.57 1 89.56 379 SER A CA 1
ATOM 2964 C C . SER A 1 379 ? 16.5 -1.914 15.352 1 89.56 379 SER A C 1
ATOM 2966 O O . SER A 1 379 ? 16.891 -0.744 15.375 1 89.56 379 SER A O 1
ATOM 2968 N N . GLN A 1 380 ? 15.484 -2.32 15.953 1 86.62 380 GLN A N 1
ATOM 2969 C CA . GLN A 1 380 ? 14.695 -1.391 16.75 1 86.62 380 GLN A CA 1
ATOM 2970 C C . GLN A 1 380 ? 15.453 -0.958 18 1 86.62 380 GLN A C 1
ATOM 2972 O O . GLN A 1 380 ? 15.352 0.193 18.438 1 86.62 380 GLN A O 1
ATOM 2977 N N . LEU A 1 381 ? 16.125 -1.924 18.625 1 83.56 381 LEU A N 1
ATOM 2978 C CA . LEU A 1 381 ? 16.969 -1.59 19.766 1 83.56 381 LEU A CA 1
ATOM 2979 C C . LEU A 1 381 ? 18.047 -0.586 19.375 1 83.56 381 LEU A C 1
ATOM 2981 O O . LEU A 1 381 ? 18.328 0.355 20.125 1 83.56 381 LEU A O 1
ATOM 2985 N N . GLY A 1 382 ? 18.609 -0.836 18.234 1 85.25 382 GLY A N 1
ATOM 2986 C CA . GLY A 1 382 ? 19.609 0.112 17.734 1 85.25 382 GLY A CA 1
ATOM 2987 C C . GLY A 1 382 ? 19.047 1.512 17.547 1 85.25 382 GLY A C 1
ATOM 2988 O O . GLY A 1 382 ? 19.703 2.496 17.891 1 85.25 382 GLY A O 1
ATOM 2989 N N . LEU A 1 383 ? 17.844 1.637 17.016 1 87.19 383 LEU A N 1
ATOM 2990 C CA . LEU A 1 383 ? 17.188 2.93 16.844 1 87.19 383 LEU A CA 1
ATOM 2991 C C . LEU A 1 383 ? 16.906 3.578 18.203 1 87.19 383 LEU A C 1
ATOM 2993 O O . LEU A 1 383 ? 17.125 4.777 18.375 1 87.19 383 LEU A O 1
ATOM 2997 N N . TRP A 1 384 ? 16.469 2.77 19.094 1 82 384 TRP A N 1
ATOM 2998 C CA . TRP A 1 384 ? 16.172 3.256 20.438 1 82 384 TRP A CA 1
ATOM 2999 C C . TRP A 1 384 ? 17.422 3.793 21.109 1 82 384 TRP A C 1
ATOM 3001 O O . TRP A 1 384 ? 17.391 4.855 21.734 1 82 384 TRP A O 1
ATOM 3011 N N . LEU A 1 385 ? 18.516 3.129 21.016 1 81.94 385 LEU A N 1
ATOM 3012 C CA . LEU A 1 385 ? 19.766 3.533 21.656 1 81.94 385 LEU A CA 1
ATOM 3013 C C . LEU A 1 385 ? 20.266 4.852 21.078 1 81.94 385 LEU A C 1
ATOM 3015 O O . LEU A 1 385 ? 20.875 5.656 21.797 1 81.94 385 LEU A O 1
ATOM 3019 N N . ARG A 1 386 ? 19.969 5.102 19.922 1 83.19 386 ARG A N 1
ATOM 3020 C CA . ARG A 1 386 ? 20.406 6.328 19.281 1 83.19 386 ARG A CA 1
ATOM 3021 C C . ARG A 1 386 ? 19.531 7.512 19.672 1 83.19 386 ARG A C 1
ATOM 3023 O O . ARG A 1 386 ? 19.938 8.664 19.547 1 83.19 386 ARG A O 1
ATOM 3030 N N . THR A 1 387 ? 18.297 7.227 20.094 1 77.62 387 THR A N 1
ATOM 3031 C CA . THR A 1 387 ? 17.375 8.289 20.5 1 77.62 387 THR A CA 1
ATOM 3032 C C . THR A 1 387 ? 17.453 8.523 22 1 77.62 387 THR A C 1
ATOM 3034 O O . THR A 1 387 ? 16.844 9.461 22.531 1 77.62 387 THR A O 1
ATOM 3037 N N . ARG A 1 388 ? 17.828 7.629 23 1 65 388 ARG A N 1
ATOM 3038 C CA . ARG A 1 388 ? 17.844 7.562 24.453 1 65 388 ARG A CA 1
ATOM 3039 C C . ARG A 1 388 ? 18.172 8.922 25.062 1 65 388 ARG A C 1
ATOM 3041 O O . ARG A 1 388 ? 17.656 9.266 26.125 1 65 388 ARG A O 1
ATOM 3048 N N . GLY A 1 389 ? 18.953 9.625 24.547 1 58.78 389 GLY A N 1
ATOM 3049 C CA . GLY A 1 389 ? 19.188 10.805 25.375 1 58.78 389 GLY A CA 1
ATOM 3050 C C . GLY A 1 389 ? 17.922 11.594 25.656 1 58.78 389 GLY A C 1
ATOM 3051 O O . GLY A 1 389 ? 17.906 12.445 26.547 1 58.78 389 GLY A O 1
ATOM 3052 N N . THR A 1 390 ? 16.859 11.234 25.062 1 57.16 390 THR A N 1
ATOM 3053 C CA . THR A 1 390 ? 15.695 12.102 25.188 1 57.16 390 THR A CA 1
ATOM 3054 C C . THR A 1 390 ? 14.547 11.367 25.875 1 57.16 390 THR A C 1
ATOM 3056 O O . THR A 1 390 ? 13.492 11.953 26.125 1 57.16 390 THR A O 1
ATOM 3059 N N . ILE A 1 391 ? 14.523 10.117 26.094 1 56.41 391 ILE A N 1
ATOM 3060 C CA . ILE A 1 391 ? 13.297 9.406 26.453 1 56.41 391 ILE A CA 1
ATOM 3061 C C . ILE A 1 391 ? 13.258 9.18 27.969 1 56.41 391 ILE A C 1
ATOM 3063 O O . ILE A 1 391 ? 14.266 8.781 28.562 1 56.41 391 ILE A O 1
ATOM 3067 N N . SER A 1 392 ? 12.148 9.562 28.672 1 56.03 392 SER A N 1
ATOM 3068 C CA . SER A 1 392 ? 11.82 9.406 30.094 1 56.03 392 SER A CA 1
ATOM 3069 C C . SER A 1 392 ? 11.688 7.93 30.469 1 56.03 392 SER A C 1
ATOM 3071 O O . SER A 1 392 ? 11.43 7.09 29.594 1 56.03 392 SER A O 1
ATOM 3073 N N . ASP A 1 393 ? 11.68 7.355 31.75 1 54.06 393 ASP A N 1
ATOM 3074 C CA . ASP A 1 393 ? 11.617 6.043 32.375 1 54.06 393 ASP A CA 1
ATOM 3075 C C . ASP A 1 393 ? 10.359 5.289 31.969 1 54.06 393 ASP A C 1
ATOM 3077 O O . ASP A 1 393 ? 10.391 4.07 31.781 1 54.06 393 ASP A O 1
ATOM 3081 N N . LYS A 1 394 ? 9.273 5.875 31.859 1 51.97 394 LYS A N 1
ATOM 3082 C CA . LYS A 1 394 ? 7.996 5.234 31.547 1 51.97 394 LYS A CA 1
ATOM 3083 C C . LYS A 1 394 ? 8.008 4.617 30.156 1 51.97 394 LYS A C 1
ATOM 3085 O O . LYS A 1 394 ? 7.516 3.506 29.953 1 51.97 394 LYS A O 1
ATOM 3090 N N . LEU A 1 395 ? 8.586 5.219 29.312 1 52.5 395 LEU A N 1
ATOM 3091 C CA . LEU A 1 395 ? 8.711 4.754 27.938 1 52.5 395 LEU A CA 1
ATOM 3092 C C . LEU A 1 395 ? 9.586 3.506 27.859 1 52.5 395 LEU A C 1
ATOM 3094 O O . LEU A 1 395 ? 9.297 2.584 27.094 1 52.5 395 LEU A O 1
ATOM 3098 N N . ALA A 1 396 ? 10.547 3.408 28.844 1 53.62 396 ALA A N 1
ATOM 3099 C CA . ALA A 1 396 ? 11.367 2.211 29.016 1 53.62 396 ALA A CA 1
ATOM 3100 C C . ALA A 1 396 ? 10.508 1.008 29.406 1 53.62 396 ALA A C 1
ATOM 3102 O O . ALA A 1 396 ? 10.734 -0.103 28.906 1 53.62 396 ALA A O 1
ATOM 3103 N N . SER A 1 397 ? 9.508 1.203 30.125 1 53.41 397 SER A N 1
ATOM 3104 C CA . SER A 1 397 ? 8.656 0.102 30.562 1 53.41 397 SER A CA 1
ATOM 3105 C C . SER A 1 397 ? 7.789 -0.413 29.422 1 53.41 397 SER A C 1
ATOM 3107 O O . SER A 1 397 ? 7.602 -1.622 29.281 1 53.41 397 SER A O 1
ATOM 3109 N N . TRP A 1 398 ? 7.301 0.378 28.656 1 50.78 398 TRP A N 1
ATOM 3110 C CA . TRP A 1 398 ? 6.441 -0.007 27.531 1 50.78 398 TRP A CA 1
ATOM 3111 C C . TRP A 1 398 ? 7.242 -0.748 26.469 1 50.78 398 TRP A C 1
ATOM 3113 O O . TRP A 1 398 ? 6.773 -1.745 25.906 1 50.78 398 TRP A O 1
ATOM 3123 N N . LEU A 1 399 ? 8.477 -0.393 26.312 1 52.59 399 LEU A N 1
ATOM 3124 C CA . LEU A 1 399 ? 9.414 -1.08 25.422 1 52.59 399 LEU A CA 1
ATOM 3125 C C . LEU A 1 399 ? 9.711 -2.482 25.938 1 52.59 399 LEU A C 1
ATOM 3127 O O . LEU A 1 399 ? 9.797 -3.432 25.156 1 52.59 399 LEU A O 1
ATOM 3131 N N . THR A 1 400 ? 9.75 -2.586 27.266 1 53.06 400 THR A N 1
ATOM 3132 C CA . THR A 1 400 ? 9.945 -3.902 27.859 1 53.06 400 THR A CA 1
ATOM 3133 C C . THR A 1 400 ? 8.719 -4.785 27.609 1 53.06 400 THR A C 1
ATOM 3135 O O . THR A 1 400 ? 8.859 -5.969 27.297 1 53.06 400 THR A O 1
ATOM 3138 N N . GLY A 1 401 ? 7.594 -4.223 27.578 1 52.53 401 GLY A N 1
ATOM 3139 C CA . GLY A 1 401 ? 6.406 -5.023 27.344 1 52.53 401 GLY A CA 1
ATOM 3140 C C . GLY A 1 401 ? 6.301 -5.516 25.906 1 52.53 401 GLY A C 1
ATOM 3141 O O . GLY A 1 401 ? 5.941 -6.668 25.672 1 52.53 401 GLY A O 1
ATOM 3142 N N . GLY A 1 402 ? 6.605 -4.73 24.984 1 52.22 402 GLY A N 1
ATOM 3143 C CA . GLY A 1 402 ? 6.609 -5.152 23.594 1 52.22 402 GLY A CA 1
ATOM 3144 C C . GLY A 1 402 ? 7.625 -6.246 23.312 1 52.22 402 GLY A C 1
ATOM 3145 O O . GLY A 1 402 ? 7.312 -7.223 22.625 1 52.22 402 GLY A O 1
ATOM 3146 N N . LEU A 1 403 ? 8.75 -6.055 23.969 1 52.75 403 LEU A N 1
ATOM 3147 C CA . LEU A 1 403 ? 9.773 -7.09 23.844 1 52.75 403 LEU A CA 1
ATOM 3148 C C . LEU A 1 403 ? 9.305 -8.391 24.484 1 52.75 403 LEU A C 1
ATOM 3150 O O . LEU A 1 403 ? 9.562 -9.477 23.969 1 52.75 403 LEU A O 1
ATOM 3154 N N . ILE A 1 404 ? 8.531 -8.25 25.531 1 51.47 404 ILE A N 1
ATOM 3155 C CA . ILE A 1 404 ? 7.977 -9.445 26.156 1 51.47 404 ILE A CA 1
ATOM 3156 C C . ILE A 1 404 ? 6.945 -10.078 25.219 1 51.47 404 ILE A C 1
ATOM 3158 O O . ILE A 1 404 ? 6.93 -11.305 25.047 1 51.47 404 ILE A O 1
ATOM 3162 N N . SER A 1 405 ? 6.188 -9.375 24.547 1 50.53 405 SER A N 1
ATOM 3163 C CA . SER A 1 405 ? 5.176 -9.938 23.656 1 50.53 405 SER A CA 1
ATOM 3164 C C . SER A 1 405 ? 5.812 -10.656 22.469 1 50.53 405 SER A C 1
ATOM 3166 O O . SER A 1 405 ? 5.355 -11.727 22.078 1 50.53 405 SER A O 1
ATOM 3168 N N . ILE A 1 406 ? 6.832 -10.094 22.016 1 54.38 406 ILE A N 1
ATOM 3169 C CA . ILE A 1 406 ? 7.574 -10.75 20.938 1 54.38 406 ILE A CA 1
ATOM 3170 C C . ILE A 1 406 ? 8.141 -12.078 21.438 1 54.38 406 ILE A C 1
ATOM 3172 O O . ILE A 1 406 ? 8.109 -13.078 20.703 1 54.38 406 ILE A O 1
ATOM 3176 N N . THR A 1 407 ? 8.617 -11.992 22.688 1 49.62 407 THR A N 1
ATOM 3177 C CA . THR A 1 407 ? 9.141 -13.227 23.266 1 49.62 407 THR A CA 1
ATOM 3178 C C . THR A 1 407 ? 8.031 -14.266 23.422 1 49.62 407 THR A C 1
ATOM 3180 O O . THR A 1 407 ? 8.242 -15.445 23.141 1 49.62 407 THR A O 1
ATOM 3183 N N . VAL A 1 408 ? 6.891 -13.82 23.656 1 51.28 408 VAL A N 1
ATOM 3184 C CA . VAL A 1 408 ? 5.797 -14.773 23.828 1 51.28 408 VAL A CA 1
ATOM 3185 C C . VAL A 1 408 ? 5.395 -15.336 22.469 1 51.28 408 VAL A C 1
ATOM 3187 O O . VAL A 1 408 ? 5.184 -16.547 22.328 1 51.28 408 VAL A O 1
ATOM 3190 N N . VAL A 1 409 ? 5.305 -14.578 21.5 1 53.69 409 VAL A N 1
ATOM 3191 C CA . VAL A 1 409 ? 4.906 -15.07 20.188 1 53.69 409 VAL A CA 1
ATOM 3192 C C . VAL A 1 409 ? 5.961 -16.047 19.656 1 53.69 409 VAL A C 1
ATOM 3194 O O . VAL A 1 409 ? 5.629 -17.094 19.109 1 53.69 409 VAL A O 1
ATOM 3197 N N . LEU A 1 410 ? 7.199 -15.641 19.859 1 53.84 410 LEU A N 1
ATOM 3198 C CA . LEU A 1 410 ? 8.25 -16.578 19.469 1 53.84 410 LEU A CA 1
ATOM 3199 C C . LEU A 1 410 ? 8.125 -17.875 20.266 1 53.84 410 LEU A C 1
ATOM 3201 O O . LEU A 1 410 ? 8.289 -18.969 19.703 1 53.84 410 LEU A O 1
ATOM 3205 N N . TYR A 1 411 ? 7.836 -17.672 21.562 1 49.53 411 TYR A N 1
ATOM 3206 C CA . TYR A 1 411 ? 7.75 -18.875 22.391 1 49.53 411 TYR A CA 1
ATOM 3207 C C . TYR A 1 411 ? 6.535 -19.703 22.016 1 49.53 411 TYR A C 1
ATOM 3209 O O . TYR A 1 411 ? 6.633 -20.922 21.875 1 49.53 411 TYR A O 1
ATOM 3217 N N . VAL A 1 412 ? 5.41 -19.125 21.688 1 50.78 412 VAL A N 1
ATOM 3218 C CA . VAL A 1 412 ? 4.227 -19.906 21.359 1 50.78 412 VAL A CA 1
ATOM 3219 C C . VAL A 1 412 ? 4.398 -20.547 19.984 1 50.78 412 VAL A C 1
ATOM 3221 O O . VAL A 1 412 ? 4.051 -21.703 19.781 1 50.78 412 VAL A O 1
ATOM 3224 N N . SER A 1 413 ? 4.875 -19.844 19.062 1 50.28 413 SER A N 1
ATOM 3225 C CA . SER A 1 413 ? 5.137 -20.406 17.734 1 50.28 413 SER A CA 1
ATOM 3226 C C . SER A 1 413 ? 6.098 -21.594 17.812 1 50.28 413 SER A C 1
ATOM 3228 O O . SER A 1 413 ? 5.914 -22.594 17.125 1 50.28 413 SER A O 1
ATOM 3230 N N . TYR A 1 414 ? 7.102 -21.375 18.688 1 47.47 414 TYR A N 1
ATOM 3231 C CA . TYR A 1 414 ? 8.023 -22.469 18.938 1 47.47 414 TYR A CA 1
ATOM 3232 C C . TYR A 1 414 ? 7.293 -23.641 19.578 1 47.47 414 TYR A C 1
ATOM 3234 O O . TYR A 1 414 ? 7.469 -24.797 19.172 1 47.47 414 TYR A O 1
ATOM 3242 N N . GLU A 1 415 ? 6.551 -23.406 20.578 1 49.97 415 GLU A N 1
ATOM 3243 C CA . GLU A 1 415 ? 5.871 -24.516 21.234 1 49.97 415 GLU A CA 1
ATOM 3244 C C . GLU A 1 415 ? 4.855 -25.172 20.312 1 49.97 415 GLU A C 1
ATOM 3246 O O . GLU A 1 415 ? 4.719 -26.406 20.312 1 49.97 415 GLU A O 1
ATOM 3251 N N . LEU A 1 416 ? 4.121 -24.406 19.625 1 47.88 416 LEU A N 1
ATOM 3252 C CA . LEU A 1 416 ? 3.16 -25 18.703 1 47.88 416 LEU A CA 1
ATOM 3253 C C . LEU A 1 416 ? 3.871 -25.797 17.609 1 47.88 416 LEU A C 1
ATOM 3255 O O . LEU A 1 416 ? 3.402 -26.859 17.219 1 47.88 416 LEU A O 1
ATOM 3259 N N . PHE A 1 417 ? 4.934 -25.297 17.172 1 46.31 417 PHE A N 1
ATOM 3260 C CA . PHE A 1 417 ? 5.789 -26 16.219 1 46.31 417 PHE A CA 1
ATOM 3261 C C . PHE A 1 417 ? 6.262 -27.328 16.812 1 46.31 417 PHE A C 1
ATOM 3263 O O . PHE A 1 417 ? 6.254 -28.359 16.125 1 46.31 417 PHE A O 1
ATOM 3270 N N . THR A 1 418 ? 6.75 -27.219 18 1 49.84 418 THR A N 1
ATOM 3271 C CA . THR A 1 418 ? 7.215 -28.453 18.625 1 49.84 418 THR A CA 1
ATOM 3272 C C . THR A 1 418 ? 6.043 -29.375 18.938 1 49.84 418 THR A C 1
ATOM 3274 O O . THR A 1 418 ? 6.188 -30.594 18.906 1 49.84 418 THR A O 1
ATOM 3277 N N . ALA A 1 419 ? 4.977 -28.812 19.188 1 48.91 419 ALA A N 1
ATOM 3278 C CA . ALA A 1 419 ? 3.863 -29.703 19.516 1 48.91 419 ALA A CA 1
ATOM 3279 C C . ALA A 1 419 ? 3.314 -30.375 18.25 1 48.91 419 ALA A C 1
ATOM 3281 O O . ALA A 1 419 ? 2.789 -31.484 18.312 1 48.91 419 ALA A O 1
ATOM 3282 N N . LEU A 1 420 ? 3.197 -29.703 17.188 1 45.06 420 LEU A N 1
ATOM 3283 C CA . LEU A 1 420 ? 2.662 -30.312 15.969 1 45.06 420 LEU A CA 1
ATOM 3284 C C . LEU A 1 420 ? 3.67 -31.281 15.352 1 45.06 420 LEU A C 1
ATOM 3286 O O . LEU A 1 420 ? 3.328 -32.062 14.453 1 45.06 420 LEU A O 1
ATOM 3290 N N . HIS A 1 421 ? 4.875 -31.156 15.688 1 44.16 421 HIS A N 1
ATOM 3291 C CA . HIS A 1 421 ? 5.801 -32.25 15.445 1 44.16 421 HIS A CA 1
ATOM 3292 C C . HIS A 1 421 ? 6.023 -33.094 16.703 1 44.16 421 HIS A C 1
ATOM 3294 O O . HIS A 1 421 ? 6.18 -32.531 17.797 1 44.16 421 HIS A O 1
ATOM 3300 N N . MET B 1 1 ? -84.438 26.828 -4.844 1 15.73 1 MET B N 1
ATOM 3301 C CA . MET B 1 1 ? -83.562 27.984 -4.766 1 15.73 1 MET B CA 1
ATOM 3302 C C . MET B 1 1 ? -83.25 28.359 -3.312 1 15.73 1 MET B C 1
ATOM 3304 O O . MET B 1 1 ? -82.125 28.5 -2.922 1 15.73 1 MET B O 1
ATOM 3308 N N . GLU B 1 2 ? -83.812 29.547 -2.65 1 15.8 2 GLU B N 1
ATOM 3309 C CA . GLU B 1 2 ? -83.25 30.844 -2.266 1 15.8 2 GLU B CA 1
ATOM 3310 C C . GLU B 1 2 ? -83.125 30.953 -0.752 1 15.8 2 GLU B C 1
ATOM 3312 O O . GLU B 1 2 ? -84.062 31.328 -0.049 1 15.8 2 GLU B O 1
ATOM 3317 N N . LYS B 1 3 ? -82.812 29.969 -0.079 1 21.67 3 LYS B N 1
ATOM 3318 C CA . LYS B 1 3 ? -82.875 30 1.377 1 21.67 3 LYS B CA 1
ATOM 3319 C C . LYS B 1 3 ? -82.062 31.125 1.973 1 21.67 3 LYS B C 1
ATOM 3321 O O . LYS B 1 3 ? -80.812 31.109 1.887 1 21.67 3 LYS B O 1
ATOM 3326 N N . GLU B 1 4 ? -82.562 32.406 2.018 1 18.5 4 GLU B N 1
ATOM 3327 C CA . GLU B 1 4 ? -82.312 33.812 2.238 1 18.5 4 GLU B CA 1
ATOM 3328 C C . GLU B 1 4 ? -81.625 34.062 3.602 1 18.5 4 GLU B C 1
ATOM 3330 O O . GLU B 1 4 ? -82.25 33.719 4.633 1 18.5 4 GLU B O 1
ATOM 3335 N N . GLY B 1 5 ? -80.312 34.312 3.822 1 18.39 5 GLY B N 1
ATOM 3336 C CA . GLY B 1 5 ? -79.188 34.281 4.707 1 18.39 5 GLY B CA 1
ATOM 3337 C C . GLY B 1 5 ? -79.125 35.406 5.715 1 18.39 5 GLY B C 1
ATOM 3338 O O . GLY B 1 5 ? -78.125 35.594 6.426 1 18.39 5 GLY B O 1
ATOM 3339 N N . ALA B 1 6 ? -80.062 36.469 5.668 1 17.58 6 ALA B N 1
ATOM 3340 C CA . ALA B 1 6 ? -79.688 37.844 5.781 1 17.58 6 ALA B CA 1
ATOM 3341 C C . ALA B 1 6 ? -79 38.125 7.137 1 17.58 6 ALA B C 1
ATOM 3343 O O . ALA B 1 6 ? -79.188 37.312 8.07 1 17.58 6 ALA B O 1
ATOM 3344 N N . SER B 1 7 ? -79 39.469 7.684 1 16.67 7 SER B N 1
ATOM 3345 C CA . SER B 1 7 ? -78.188 40.688 7.836 1 16.67 7 SER B CA 1
ATOM 3346 C C . SER B 1 7 ? -77.938 41.031 9.305 1 16.67 7 SER B C 1
ATOM 3348 O O . SER B 1 7 ? -76.938 41.562 9.672 1 16.67 7 SER B O 1
ATOM 3350 N N . HIS B 1 8 ? -79 40.844 10.227 1 17.03 8 HIS B N 1
ATOM 3351 C CA . HIS B 1 8 ? -79.312 42.062 10.938 1 17.03 8 HIS B CA 1
ATOM 3352 C C . HIS B 1 8 ? -78.188 42.406 11.93 1 17.03 8 HIS B C 1
ATOM 3354 O O . HIS B 1 8 ? -77.375 41.531 12.25 1 17.03 8 HIS B O 1
ATOM 3360 N N . SER B 1 9 ? -78.5 43.125 13.07 1 16.61 9 SER B N 1
ATOM 3361 C CA . SER B 1 9 ? -78.375 44.438 13.664 1 16.61 9 SER B CA 1
ATOM 3362 C C . SER B 1 9 ? -77.375 44.438 14.844 1 16.61 9 SER B C 1
ATOM 3364 O O . SER B 1 9 ? -77.188 45.469 15.492 1 16.61 9 SER B O 1
ATOM 3366 N N . SER B 1 10 ? -76.812 43.156 15.281 1 18.38 10 SER B N 1
ATOM 3367 C CA . SER B 1 10 ? -76.688 43.25 16.734 1 18.38 10 SER B CA 1
ATOM 3368 C C . SER B 1 10 ? -75.625 44.219 17.156 1 18.38 10 SER B C 1
ATOM 3370 O O . SER B 1 10 ? -74.438 43.938 17.016 1 18.38 10 SER B O 1
ATOM 3372 N N . GLU B 1 11 ? -75.812 45.594 16.938 1 17.5 11 GLU B N 1
ATOM 3373 C CA . GLU B 1 11 ? -75 46.812 17.047 1 17.5 11 GLU B CA 1
ATOM 3374 C C . GLU B 1 11 ? -74.375 46.938 18.438 1 17.5 11 GLU B C 1
ATOM 3376 O O . GLU B 1 11 ? -73.375 47.656 18.625 1 17.5 11 GLU B O 1
ATOM 3381 N N . SER B 1 12 ? -75.25 46.469 19.5 1 16.59 12 SER B N 1
ATOM 3382 C CA . SER B 1 12 ? -75.438 47.5 20.531 1 16.59 12 SER B CA 1
ATOM 3383 C C . SER B 1 12 ? -74.062 47.875 21.156 1 16.59 12 SER B C 1
ATOM 3385 O O . SER B 1 12 ? -73.75 49.062 21.266 1 16.59 12 SER B O 1
ATOM 3387 N N . SER B 1 13 ? -73.625 47.062 22.266 1 18.55 13 SER B N 1
ATOM 3388 C CA . SER B 1 13 ? -73.438 47.656 23.578 1 18.55 13 SER B CA 1
ATOM 3389 C C . SER B 1 13 ? -72 48.156 23.719 1 18.55 13 SER B C 1
ATOM 3391 O O . SER B 1 13 ? -71.062 47.344 24 1 18.55 13 SER B O 1
ATOM 3393 N N . ALA B 1 14 ? -71.438 48.969 22.812 1 19.06 14 ALA B N 1
ATOM 3394 C CA . ALA B 1 14 ? -70.125 49.469 22.578 1 19.06 14 ALA B CA 1
ATOM 3395 C C . ALA B 1 14 ? -69.562 50.188 23.812 1 19.06 14 ALA B C 1
ATOM 3397 O O . ALA B 1 14 ? -68.375 50.531 23.891 1 19.06 14 ALA B O 1
ATOM 3398 N N . LEU B 1 15 ? -70.562 50.875 24.625 1 18.83 15 LEU B N 1
ATOM 3399 C CA . LEU B 1 15 ? -70.188 52.219 24.953 1 18.83 15 LEU B CA 1
ATOM 3400 C C . LEU B 1 15 ? -69 52.219 25.969 1 18.83 15 LEU B C 1
ATOM 3402 O O . LEU B 1 15 ? -68.375 53.25 26.188 1 18.83 15 LEU B O 1
ATOM 3406 N N . LEU B 1 16 ? -69.062 51.156 26.859 1 17.59 16 LEU B N 1
ATOM 3407 C CA . LEU B 1 16 ? -68.875 51.656 28.188 1 17.59 16 LEU B CA 1
ATOM 3408 C C . LEU B 1 16 ? -67.5 52.406 28.266 1 17.59 16 LEU B C 1
ATOM 3410 O O . LEU B 1 16 ? -67.438 53.562 28.719 1 17.59 16 LEU B O 1
ATOM 3414 N N . LEU B 1 17 ? -66.5 51.812 29.141 1 18.05 17 LEU B N 1
ATOM 3415 C CA . LEU B 1 17 ? -65.875 52.312 30.328 1 18.05 17 LEU B CA 1
ATOM 3416 C C . LEU B 1 17 ? -64.562 53 29.969 1 18.05 17 LEU B C 1
ATOM 3418 O O . LEU B 1 17 ? -63.594 52.344 29.547 1 18.05 17 LEU B O 1
ATOM 3422 N N . SER B 1 18 ? -64.562 54.125 29.297 1 19.06 18 SER B N 1
ATOM 3423 C CA . SER B 1 18 ? -63.406 54.844 28.766 1 19.06 18 SER B CA 1
ATOM 3424 C C . SER B 1 18 ? -62.469 55.281 29.891 1 19.06 18 SER B C 1
ATOM 3426 O O . SER B 1 18 ? -61.562 56.125 29.672 1 19.06 18 SER B O 1
ATOM 3428 N N . ASN B 1 19 ? -62.719 54.875 31.156 1 21.2 19 ASN B N 1
ATOM 3429 C CA . ASN B 1 19 ? -62.094 55.812 32.094 1 21.2 19 ASN B CA 1
ATOM 3430 C C . ASN B 1 19 ? -60.625 55.969 31.812 1 21.2 19 ASN B C 1
ATOM 3432 O O . ASN B 1 19 ? -59.938 55 31.484 1 21.2 19 ASN B O 1
ATOM 3436 N N . GLY B 1 20 ? -60.188 57.188 31.438 1 20.91 20 GLY B N 1
ATOM 3437 C CA . GLY B 1 20 ? -59 57.875 30.953 1 20.91 20 GLY B CA 1
ATOM 3438 C C . GLY B 1 20 ? -57.812 57.719 31.875 1 20.91 20 GLY B C 1
ATOM 3439 O O . GLY B 1 20 ? -57.469 58.656 32.594 1 20.91 20 GLY B O 1
ATOM 3440 N N . VAL B 1 21 ? -57.75 56.656 32.719 1 22.41 21 VAL B N 1
ATOM 3441 C CA . VAL B 1 21 ? -56.688 56.781 33.719 1 22.41 21 VAL B CA 1
ATOM 3442 C C . VAL B 1 21 ? -55.375 57.125 33 1 22.41 21 VAL B C 1
ATOM 3444 O O . VAL B 1 21 ? -54.938 56.438 32.062 1 22.41 21 VAL B O 1
ATOM 3447 N N . ALA B 1 22 ? -55 58.406 33.094 1 23.12 22 ALA B N 1
ATOM 3448 C CA . ALA B 1 22 ? -53.844 59.125 32.594 1 23.12 22 ALA B CA 1
ATOM 3449 C C . ALA B 1 22 ? -52.531 58.438 33 1 23.12 22 ALA B C 1
ATOM 3451 O O . ALA B 1 22 ? -52.125 58.531 34.156 1 23.12 22 ALA B O 1
ATOM 3452 N N . ALA B 1 23 ? -52.438 57.094 33 1 23.06 23 ALA B N 1
ATOM 3453 C CA . ALA B 1 23 ? -51.25 56.531 33.594 1 23.06 23 ALA B CA 1
ATOM 3454 C C . ALA B 1 23 ? -50 57.156 33 1 23.06 23 ALA B C 1
ATOM 3456 O O . ALA B 1 23 ? -49.844 57.25 31.781 1 23.06 23 ALA B O 1
ATOM 3457 N N . HIS B 1 24 ? -49.406 58.094 33.75 1 24.67 24 HIS B N 1
ATOM 3458 C CA . HIS B 1 24 ? -48.094 58.75 33.531 1 24.67 24 HIS B CA 1
ATOM 3459 C C . HIS B 1 24 ? -47.062 57.719 33.094 1 24.67 24 HIS B C 1
ATOM 3461 O O . HIS B 1 24 ? -46.75 56.781 33.844 1 24.67 24 HIS B O 1
ATOM 3467 N N . HIS B 1 25 ? -47.062 57.281 31.875 1 23.64 25 HIS B N 1
ATOM 3468 C CA . HIS B 1 25 ? -46.094 56.344 31.344 1 23.64 25 HIS B CA 1
ATOM 3469 C C . HIS B 1 25 ? -44.688 56.906 31.453 1 23.64 25 HIS B C 1
ATOM 3471 O O . HIS B 1 25 ? -44.312 57.844 30.734 1 23.64 25 HIS B O 1
ATOM 3477 N N . LYS B 1 26 ? -44.344 57.188 32.719 1 28.14 26 LYS B N 1
ATOM 3478 C CA . LYS B 1 26 ? -42.906 57.531 32.75 1 28.14 26 LYS B CA 1
ATOM 3479 C C . LYS B 1 26 ? -42.094 56.625 31.844 1 28.14 26 LYS B C 1
ATOM 3481 O O . LYS B 1 26 ? -42.219 55.375 31.938 1 28.14 26 LYS B O 1
ATOM 3486 N N . SER B 1 27 ? -41.781 57.094 30.656 1 25.28 27 SER B N 1
ATOM 3487 C CA . SER B 1 27 ? -40.938 56.469 29.656 1 25.28 27 SER B CA 1
ATOM 3488 C C . SER B 1 27 ? -39.656 55.938 30.281 1 25.28 27 SER B C 1
ATOM 3490 O O . SER B 1 27 ? -38.844 56.719 30.812 1 25.28 27 SER B O 1
ATOM 3492 N N . ILE B 1 28 ? -39.719 54.938 31.188 1 28.69 28 ILE B N 1
ATOM 3493 C CA . ILE B 1 28 ? -38.438 54.406 31.625 1 28.69 28 ILE B CA 1
ATOM 3494 C C . ILE B 1 28 ? -37.5 54.25 30.422 1 28.69 28 ILE B C 1
ATOM 3496 O O . ILE B 1 28 ? -37.844 53.594 29.438 1 28.69 28 ILE B O 1
ATOM 3500 N N . GLN B 1 29 ? -36.688 55.312 30.266 1 27.12 29 GLN B N 1
ATOM 3501 C CA . GLN B 1 29 ? -35.625 55.219 29.266 1 27.12 29 GLN B CA 1
ATOM 3502 C C . GLN B 1 29 ? -34.938 53.875 29.312 1 27.12 29 GLN B C 1
ATOM 3504 O O . GLN B 1 29 ? -34.469 53.438 30.359 1 27.12 29 GLN B O 1
ATOM 3509 N N . GLU B 1 30 ? -35.469 52.906 28.578 1 29.64 30 GLU B N 1
ATOM 3510 C CA . GLU B 1 30 ? -34.781 51.594 28.5 1 29.64 30 GLU B CA 1
ATOM 3511 C C . GLU B 1 30 ? -33.25 51.781 28.375 1 29.64 30 GLU B C 1
ATOM 3513 O O . GLU B 1 30 ? -32.781 52.562 27.547 1 29.64 30 GLU B O 1
ATOM 3518 N N . PRO B 1 31 ? -32.562 51.688 29.484 1 33.34 31 PRO B N 1
ATOM 3519 C CA . PRO B 1 31 ? -31.125 51.844 29.328 1 33.34 31 PRO B CA 1
ATOM 3520 C C . PRO B 1 31 ? -30.609 51.219 28.031 1 33.34 31 PRO B C 1
ATOM 3522 O O . PRO B 1 31 ? -31.203 50.281 27.531 1 33.34 31 PRO B O 1
ATOM 3525 N N . ASP B 1 32 ? -29.969 52.062 27.188 1 28.45 32 ASP B N 1
ATOM 3526 C CA . ASP B 1 32 ? -29.344 51.625 25.938 1 28.45 32 ASP B CA 1
ATOM 3527 C C . ASP B 1 32 ? -28.531 50.344 26.156 1 28.45 32 ASP B C 1
ATOM 3529 O O . ASP B 1 32 ? -27.578 50.344 26.922 1 28.45 32 ASP B O 1
ATOM 3533 N N . ALA B 1 33 ? -29.156 49.125 26.125 1 31.89 33 ALA B N 1
ATOM 3534 C CA . ALA B 1 33 ? -28.547 47.812 26.203 1 31.89 33 ALA B CA 1
ATOM 3535 C C . ALA B 1 33 ? -27.297 47.75 25.344 1 31.89 33 ALA B C 1
ATOM 3537 O O . ALA B 1 33 ? -26.688 46.656 25.203 1 31.89 33 ALA B O 1
ATOM 3538 N N . THR B 1 34 ? -27.047 48.875 24.641 1 32.88 34 THR B N 1
ATOM 3539 C CA . THR B 1 34 ? -25.984 48.656 23.656 1 32.88 34 THR B CA 1
ATOM 3540 C C . THR B 1 34 ? -24.672 48.281 24.344 1 32.88 34 THR B C 1
ATOM 3542 O O . THR B 1 34 ? -23.828 47.625 23.75 1 32.88 34 THR B O 1
ATOM 3545 N N . GLU B 1 35 ? -24.438 49.094 25.391 1 31.66 35 GLU B N 1
ATOM 3546 C CA . GLU B 1 35 ? -23.047 48.906 25.781 1 31.66 35 GLU B CA 1
ATOM 3547 C C . GLU B 1 35 ? -22.812 47.594 26.484 1 31.66 35 GLU B C 1
ATOM 3549 O O . GLU B 1 35 ? -21.875 47.438 27.266 1 31.66 35 GLU B O 1
ATOM 3554 N N . LEU B 1 36 ? -23.891 46.875 26.781 1 30.55 36 LEU B N 1
ATOM 3555 C CA . LEU B 1 36 ? -23.406 45.656 27.422 1 30.55 36 LEU B CA 1
ATOM 3556 C C . LEU B 1 36 ? -22.297 45.031 26.594 1 30.55 36 LEU B C 1
ATOM 3558 O O . LEU B 1 36 ? -22.469 44.781 25.391 1 30.55 36 LEU B O 1
ATOM 3562 N N . GLY B 1 37 ? -21.078 45.281 26.984 1 27.86 37 GLY B N 1
ATOM 3563 C CA . GLY B 1 37 ? -19.906 44.656 26.438 1 27.86 37 GLY B CA 1
ATOM 3564 C C . GLY B 1 37 ? -20.156 43.219 25.984 1 27.86 37 GLY B C 1
ATOM 3565 O O . GLY B 1 37 ? -20.234 42.312 26.812 1 27.86 37 GLY B O 1
ATOM 3566 N N . VAL B 1 38 ? -21.109 43.062 25.125 1 31.12 38 VAL B N 1
ATOM 3567 C CA . VAL B 1 38 ? -21.141 41.719 24.547 1 31.12 38 VAL B CA 1
ATOM 3568 C C . VAL B 1 38 ? -19.734 41.156 24.5 1 31.12 38 VAL B C 1
ATOM 3570 O O . VAL B 1 38 ? -18.859 41.688 23.812 1 31.12 38 VAL B O 1
ATOM 3573 N N . ASP B 1 39 ? -19.266 40.812 25.688 1 31.97 39 ASP B N 1
ATOM 3574 C CA . ASP B 1 39 ? -18.047 40 25.641 1 31.97 39 ASP B CA 1
ATOM 3575 C C . ASP B 1 39 ? -17.953 39.219 24.328 1 31.97 39 ASP B C 1
ATOM 3577 O O . ASP B 1 39 ? -18.875 38.5 23.938 1 31.97 39 ASP B O 1
ATOM 3581 N N . LYS B 1 40 ? -17.281 39.875 23.375 1 37.34 40 LYS B N 1
ATOM 3582 C CA . LYS B 1 40 ? -16.875 39.156 22.156 1 37.34 40 LYS B CA 1
ATOM 3583 C C . LYS B 1 40 ? -16.828 37.656 22.391 1 37.34 40 LYS B C 1
ATOM 3585 O O . LYS B 1 40 ? -16.094 37.188 23.25 1 37.34 40 LYS B O 1
ATOM 3590 N N . LEU B 1 41 ? -18.016 37.031 22.312 1 32.5 41 LEU B N 1
ATOM 3591 C CA . LEU B 1 41 ? -17.797 35.594 22.172 1 32.5 41 LEU B CA 1
ATOM 3592 C C . LEU B 1 41 ? -16.438 35.281 21.562 1 32.5 41 LEU B C 1
ATOM 3594 O O . LEU B 1 41 ? -16.031 35.938 20.594 1 32.5 41 LEU B O 1
ATOM 3598 N N . PRO B 1 42 ? -15.5 34.812 22.438 1 32.75 42 PRO B N 1
ATOM 3599 C CA . PRO B 1 42 ? -14.25 34.531 21.734 1 32.75 42 PRO B CA 1
ATOM 3600 C C . PRO B 1 42 ? -14.469 34.219 20.25 1 32.75 42 PRO B C 1
ATOM 3602 O O . PRO B 1 42 ? -15.539 33.75 19.859 1 32.75 42 PRO B O 1
ATOM 3605 N N . THR B 1 43 ? -14.055 35.125 19.344 1 35.81 43 THR B N 1
ATOM 3606 C CA . THR B 1 43 ? -13.898 34.719 17.953 1 35.81 43 THR B CA 1
ATOM 3607 C C . THR B 1 43 ? -13.828 33.188 17.828 1 35.81 43 THR B C 1
ATOM 3609 O O . THR B 1 43 ? -13.281 32.531 18.703 1 35.81 43 THR B O 1
ATOM 3612 N N . PRO B 1 44 ? -14.805 32.562 17.172 1 36.38 44 PRO B N 1
ATOM 3613 C CA . PRO B 1 44 ? -14.586 31.141 17 1 36.38 44 PRO B CA 1
ATOM 3614 C C . PRO B 1 44 ? -13.102 30.766 17 1 36.38 44 PRO B C 1
ATOM 3616 O O . PRO B 1 44 ? -12.312 31.359 16.266 1 36.38 44 PRO B O 1
ATOM 3619 N N . HIS B 1 45 ? -12.438 30.562 18.125 1 36.62 45 HIS B N 1
ATOM 3620 C CA . HIS B 1 45 ? -11.117 29.953 18.219 1 36.62 45 HIS B CA 1
ATOM 3621 C C . HIS B 1 45 ? -10.758 29.219 16.922 1 36.62 45 HIS B C 1
ATOM 3623 O O . HIS B 1 45 ? -11.617 28.578 16.312 1 36.62 45 HIS B O 1
ATOM 3629 N N . HIS B 1 46 ? -9.953 29.75 16.125 1 38.97 46 HIS B N 1
ATOM 3630 C CA . HIS B 1 46 ? -9.281 28.938 15.117 1 38.97 46 HIS B CA 1
ATOM 3631 C C . HIS B 1 46 ? -9.289 27.453 15.492 1 38.97 46 HIS B C 1
ATOM 3633 O O . HIS B 1 46 ? -8.57 27.047 16.406 1 38.97 46 HIS B O 1
ATOM 3639 N N . HIS B 1 47 ? -10.406 26.812 15.539 1 43.72 47 HIS B N 1
ATOM 3640 C CA . HIS B 1 47 ? -10.375 25.359 15.695 1 43.72 47 HIS B CA 1
ATOM 3641 C C . HIS B 1 47 ? -9.07 24.781 15.164 1 43.72 47 HIS B C 1
ATOM 3643 O O . HIS B 1 47 ? -8.805 24.812 13.961 1 43.72 47 HIS B O 1
ATOM 3649 N N . GLU B 1 48 ? -8.055 25.062 15.789 1 52.03 48 GLU B N 1
ATOM 3650 C CA . GLU B 1 48 ? -6.824 24.344 15.453 1 52.03 48 GLU B CA 1
ATOM 3651 C C . GLU B 1 48 ? -7.117 22.938 14.969 1 52.03 48 GLU B C 1
ATOM 3653 O O . GLU B 1 48 ? -7.699 22.125 15.703 1 52.03 48 GLU B O 1
ATOM 3658 N N . GLU B 1 49 ? -7.387 22.781 13.711 1 61.56 49 GLU B N 1
ATOM 3659 C CA . GLU B 1 49 ? -7.617 21.484 13.086 1 61.56 49 GLU B CA 1
ATOM 3660 C C . GLU B 1 49 ? -6.684 20.422 13.664 1 61.56 49 GLU B C 1
ATOM 3662 O O . GLU B 1 49 ? -5.48 20.656 13.797 1 61.56 49 GLU B O 1
ATOM 3667 N N . ARG B 1 50 ? -7.266 19.453 14.367 1 74.25 50 ARG B N 1
ATOM 3668 C CA . ARG B 1 50 ? -6.547 18.328 14.945 1 74.25 50 ARG B CA 1
ATOM 3669 C C . ARG B 1 50 ? -5.602 17.703 13.93 1 74.25 50 ARG B C 1
ATOM 3671 O O . ARG B 1 50 ? -5.965 17.531 12.766 1 74.25 50 ARG B O 1
ATOM 3678 N N . LYS B 1 51 ? -4.34 17.656 14.352 1 79.38 51 LYS B N 1
ATOM 3679 C CA . LYS B 1 51 ? -3.375 16.984 13.484 1 79.38 51 LYS B CA 1
ATOM 3680 C C . LYS B 1 51 ? -3.676 15.492 13.383 1 79.38 51 LYS B C 1
ATOM 3682 O O . LYS B 1 51 ? -3.986 14.844 14.383 1 79.38 51 LYS B O 1
ATOM 3687 N N . VAL B 1 52 ? -3.717 14.945 12.242 1 87.75 52 VAL B N 1
ATOM 3688 C CA . VAL B 1 52 ? -3.953 13.523 11.984 1 87.75 52 VAL B CA 1
ATOM 3689 C C . VAL B 1 52 ? -2.809 12.703 12.562 1 87.75 52 VAL B C 1
ATOM 3691 O O . VAL B 1 52 ? -1.636 13.031 12.367 1 87.75 52 VAL B O 1
ATOM 3694 N N . THR B 1 53 ? -3.145 11.727 13.328 1 88.06 53 THR B N 1
ATOM 3695 C CA . THR B 1 53 ? -2.141 10.875 13.961 1 88.06 53 THR B CA 1
ATOM 3696 C C . THR B 1 53 ? -1.619 9.836 12.969 1 88.06 53 THR B C 1
ATOM 3698 O O . THR B 1 53 ? -2.258 9.562 11.953 1 88.06 53 THR B O 1
ATOM 3701 N N . ARG B 1 54 ? -0.437 9.273 13.32 1 90.12 54 ARG B N 1
ATOM 3702 C CA . ARG B 1 54 ? 0.16 8.258 12.461 1 90.12 54 ARG B CA 1
ATOM 3703 C C . ARG B 1 54 ? -0.686 6.984 12.445 1 90.12 54 ARG B C 1
ATOM 3705 O O . ARG B 1 54 ? -0.716 6.27 11.438 1 90.12 54 ARG B O 1
ATOM 3712 N N . LEU B 1 55 ? -1.375 6.691 13.562 1 90.25 55 LEU B N 1
ATOM 3713 C CA . LEU B 1 55 ? -2.26 5.535 13.602 1 90.25 55 LEU B CA 1
ATOM 3714 C C . LEU B 1 55 ? -3.395 5.676 12.594 1 90.25 55 LEU B C 1
ATOM 3716 O O . LEU B 1 55 ? -3.723 4.723 11.883 1 90.25 55 LEU B O 1
ATOM 3720 N N . GLU B 1 56 ? -3.963 6.852 12.516 1 92.81 56 GLU B N 1
ATOM 3721 C CA . GLU B 1 56 ? -5.02 7.109 11.539 1 92.81 56 GLU B CA 1
ATOM 3722 C C . GLU B 1 56 ? -4.504 6.949 10.109 1 92.81 56 GLU B C 1
ATOM 3724 O O . GLU B 1 56 ? -5.188 6.375 9.258 1 92.81 56 GLU B O 1
ATOM 3729 N N . MET B 1 57 ? -3.307 7.398 9.883 1 93 57 MET B N 1
ATOM 3730 C CA . MET B 1 57 ? -2.721 7.277 8.555 1 93 57 MET B CA 1
ATOM 3731 C C . MET B 1 57 ? -2.453 5.816 8.203 1 93 57 MET B C 1
ATOM 3733 O O . MET B 1 57 ? -2.627 5.406 7.059 1 93 57 MET B O 1
ATOM 3737 N N . TRP B 1 58 ? -2.021 5.098 9.156 1 94.94 58 TRP B N 1
ATOM 3738 C CA . TRP B 1 58 ? -1.773 3.68 8.914 1 94.94 58 TRP B CA 1
ATOM 3739 C C . TRP B 1 58 ? -3.076 2.939 8.633 1 94.94 58 TRP B C 1
ATOM 3741 O O . TRP B 1 58 ? -3.113 2.039 7.789 1 94.94 58 TRP B O 1
ATOM 3751 N N . ILE B 1 59 ? -4.152 3.336 9.344 1 95.69 59 ILE B N 1
ATOM 3752 C CA . ILE B 1 59 ? -5.469 2.758 9.086 1 95.69 59 ILE B CA 1
ATOM 3753 C C . ILE B 1 59 ? -5.887 3.039 7.648 1 95.69 59 ILE B C 1
ATOM 3755 O O . ILE B 1 59 ? -6.328 2.133 6.934 1 95.69 59 ILE B O 1
ATOM 3759 N N . ASP B 1 60 ? -5.723 4.266 7.238 1 96.12 60 ASP B N 1
ATOM 3760 C CA . ASP B 1 60 ? -6.102 4.645 5.879 1 96.12 60 ASP B CA 1
ATOM 3761 C C . ASP B 1 60 ? -5.254 3.906 4.848 1 96.12 60 ASP B C 1
ATOM 3763 O O . ASP B 1 60 ? -5.762 3.467 3.816 1 96.12 60 ASP B O 1
ATOM 3767 N N . ALA B 1 61 ? -4.004 3.764 5.129 1 95.88 61 ALA B N 1
ATOM 3768 C CA . ALA B 1 61 ? -3.105 3.053 4.219 1 95.88 61 ALA B CA 1
ATOM 3769 C C . ALA B 1 61 ? -3.502 1.585 4.094 1 95.88 61 ALA B C 1
ATOM 3771 O O . ALA B 1 61 ? -3.623 1.061 2.984 1 95.88 61 ALA B O 1
ATOM 3772 N N . LEU B 1 62 ? -3.715 0.941 5.18 1 96.56 62 LEU B N 1
ATOM 3773 C CA . LEU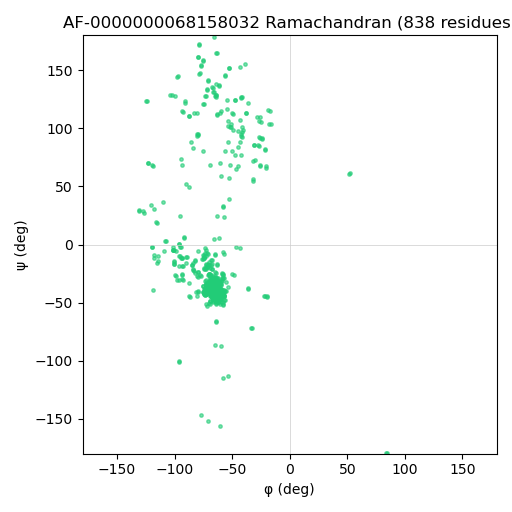 B 1 62 ? -4.07 -0.473 5.156 1 96.56 62 LEU B CA 1
ATOM 3774 C C . LEU B 1 62 ? -5.43 -0.68 4.488 1 96.56 62 LEU B C 1
ATOM 3776 O O . LEU B 1 62 ? -5.605 -1.618 3.709 1 96.56 62 LEU B O 1
ATOM 3780 N N . ALA B 1 63 ? -6.363 0.183 4.84 1 97 63 ALA B N 1
ATOM 3781 C CA . ALA B 1 63 ? -7.688 0.086 4.23 1 97 63 ALA B CA 1
ATOM 3782 C C . ALA B 1 63 ? -7.602 0.186 2.709 1 97 63 ALA B C 1
ATOM 3784 O O . ALA B 1 63 ? -8.258 -0.575 1.992 1 97 63 ALA B O 1
ATOM 3785 N N . SER B 1 64 ? -6.801 1.145 2.219 1 96.19 64 SER B N 1
ATOM 3786 C CA . SER B 1 64 ? -6.664 1.32 0.777 1 96.19 64 SER B CA 1
ATOM 3787 C C . SER B 1 64 ? -6.012 0.102 0.131 1 96.19 64 SER B C 1
ATOM 3789 O O . SER B 1 64 ? -6.406 -0.316 -0.959 1 96.19 64 SER B O 1
ATOM 3791 N N . ILE B 1 65 ? -5.055 -0.505 0.804 1 94.12 65 ILE B N 1
ATOM 3792 C CA . ILE B 1 65 ? -4.348 -1.662 0.269 1 94.12 65 ILE B CA 1
ATOM 3793 C C . ILE B 1 65 ? -5.289 -2.861 0.21 1 94.12 65 ILE B C 1
ATOM 3795 O O . ILE B 1 65 ? -5.43 -3.496 -0.838 1 94.12 65 ILE B O 1
ATOM 3799 N N . VAL B 1 66 ? -6.004 -3.166 1.257 1 93.81 66 VAL B N 1
ATOM 3800 C CA . VAL B 1 66 ? -6.789 -4.395 1.342 1 93.81 66 VAL B CA 1
ATOM 3801 C C . VAL B 1 66 ? -7.992 -4.305 0.403 1 93.81 66 VAL B C 1
ATOM 3803 O O . VAL B 1 66 ? -8.391 -5.305 -0.2 1 93.81 66 VAL B O 1
ATOM 3806 N N . VAL B 1 67 ? -8.562 -3.135 0.269 1 94.56 67 VAL B N 1
ATOM 3807 C CA . VAL B 1 67 ? -9.727 -3.033 -0.609 1 94.56 67 VAL B CA 1
ATOM 3808 C C . VAL B 1 67 ? -9.281 -3.148 -2.066 1 94.56 67 VAL B C 1
ATOM 3810 O O . VAL B 1 67 ? -9.992 -3.725 -2.895 1 94.56 67 VAL B O 1
ATOM 3813 N N . THR B 1 68 ? -8.117 -2.619 -2.389 1 92.44 68 THR B N 1
ATOM 3814 C CA . THR B 1 68 ? -7.602 -2.709 -3.75 1 92.44 68 THR B CA 1
ATOM 3815 C C . THR B 1 68 ? -7.188 -4.141 -4.078 1 92.44 68 THR B C 1
ATOM 3817 O O . THR B 1 68 ? -7.352 -4.594 -5.215 1 92.44 68 THR B O 1
ATOM 3820 N N . LEU B 1 69 ? -6.738 -4.902 -3.09 1 87.94 69 LEU B N 1
ATOM 3821 C CA . LEU B 1 69 ? -6.277 -6.273 -3.289 1 87.94 69 LEU B CA 1
ATOM 3822 C C . LEU B 1 69 ? -7.457 -7.219 -3.504 1 87.94 69 LEU B C 1
ATOM 3824 O O . LEU B 1 69 ? -7.273 -8.359 -3.941 1 87.94 69 LEU B O 1
ATOM 3828 N N . THR B 1 70 ? -8.664 -6.805 -3.268 1 86.06 70 THR B N 1
ATOM 3829 C CA . THR B 1 70 ? -9.828 -7.648 -3.516 1 86.06 70 THR B CA 1
ATOM 3830 C C . THR B 1 70 ? -9.977 -7.934 -5.008 1 86.06 70 THR B C 1
ATOM 3832 O O . THR B 1 70 ? -10.68 -8.875 -5.395 1 86.06 70 THR B O 1
ATOM 3835 N N . ILE B 1 71 ? -9.203 -7.289 -5.848 1 81.31 71 ILE B N 1
ATOM 3836 C CA . ILE B 1 71 ? -9.344 -7.41 -7.297 1 81.31 71 ILE B CA 1
ATOM 3837 C C . ILE B 1 71 ? -8.383 -8.477 -7.82 1 81.31 71 ILE B C 1
ATOM 3839 O O . ILE B 1 71 ? -8.5 -8.914 -8.969 1 81.31 71 ILE B O 1
ATOM 3843 N N . LEU B 1 72 ? -7.438 -9.242 -7.066 1 70.94 72 LEU B N 1
ATOM 3844 C CA . LEU B 1 72 ? -6.332 -10.102 -7.48 1 70.94 72 LEU B CA 1
ATOM 3845 C C . LEU B 1 72 ? -6.855 -11.414 -8.062 1 70.94 72 LEU B C 1
ATOM 3847 O O . LEU B 1 72 ? -6.309 -11.93 -9.039 1 70.94 72 LEU B O 1
ATOM 3851 N N . PRO B 1 73 ? -7.781 -12.281 -7.465 1 58.41 73 PRO B N 1
ATOM 3852 C CA . PRO B 1 73 ? -8.07 -13.625 -7.961 1 58.41 73 PRO B CA 1
ATOM 3853 C C . PRO B 1 73 ? -8.562 -13.625 -9.406 1 58.41 73 PRO B C 1
ATOM 3855 O O . PRO B 1 73 ? -9.141 -14.617 -9.867 1 58.41 73 PRO B O 1
ATOM 3858 N N . LEU B 1 74 ? -8.148 -12.742 -10.32 1 56.72 74 LEU B N 1
ATOM 3859 C CA . LEU B 1 74 ? -8.781 -12.484 -11.609 1 56.72 74 LEU B CA 1
ATOM 3860 C C . LEU B 1 74 ? -8.141 -13.336 -12.703 1 56.72 74 LEU B C 1
ATOM 3862 O O . LEU B 1 74 ? -8.789 -13.648 -13.703 1 56.72 74 LEU B O 1
ATOM 3866 N N . MET B 1 75 ? -6.895 -13.859 -12.398 1 54.5 75 MET B N 1
ATOM 3867 C CA . MET B 1 75 ? -6.238 -14.578 -13.484 1 54.5 75 MET B CA 1
ATOM 3868 C C . MET B 1 75 ? -6.949 -15.898 -13.773 1 54.5 75 MET B C 1
ATOM 3870 O O . MET B 1 75 ? -6.988 -16.344 -14.922 1 54.5 75 MET B O 1
ATOM 3874 N N . GLU B 1 76 ? -7.617 -16.344 -12.688 1 57.91 76 GLU B N 1
ATOM 3875 C CA . GLU B 1 76 ? -8.336 -17.594 -12.906 1 57.91 76 GLU B CA 1
ATOM 3876 C C . GLU B 1 76 ? -9.594 -17.375 -13.742 1 57.91 76 GLU B C 1
ATOM 3878 O O . GLU B 1 76 ? -10.016 -18.266 -14.484 1 57.91 76 GLU B O 1
ATOM 3883 N N . ILE B 1 77 ? -9.961 -16.172 -13.703 1 62.47 77 ILE B N 1
ATOM 3884 C CA . ILE B 1 77 ? -11.148 -15.828 -14.477 1 62.47 77 ILE B CA 1
ATOM 3885 C C . ILE B 1 77 ? -10.789 -15.719 -15.953 1 62.47 77 ILE B C 1
ATOM 3887 O O . ILE B 1 77 ? -11.594 -16.078 -16.828 1 62.47 77 ILE B O 1
ATOM 3891 N N . LEU B 1 78 ? -9.539 -15.398 -16.156 1 61.16 78 LEU B N 1
ATOM 3892 C CA . LEU B 1 78 ? -9.078 -15.227 -17.531 1 61.16 78 LEU B CA 1
ATOM 3893 C C . LEU B 1 78 ? -9.023 -16.562 -18.25 1 61.16 78 LEU B C 1
ATOM 3895 O O . LEU B 1 78 ? -9.203 -16.625 -19.469 1 61.16 78 LEU B O 1
ATOM 3899 N N . ASN B 1 79 ? -8.875 -17.516 -17.359 1 62.5 79 ASN B N 1
ATOM 3900 C CA . ASN B 1 79 ? -8.734 -18.844 -17.938 1 62.5 79 ASN B CA 1
ATOM 3901 C C . ASN B 1 79 ? -10.062 -19.594 -17.984 1 62.5 79 ASN B C 1
ATOM 3903 O O . ASN B 1 79 ? -10.148 -20.688 -18.531 1 62.5 79 ASN B O 1
ATOM 3907 N N . ALA B 1 80 ? -11.086 -18.984 -17.531 1 67.44 80 ALA B N 1
ATOM 3908 C CA . ALA B 1 80 ? -12.398 -19.625 -17.516 1 67.44 80 ALA B CA 1
ATOM 3909 C C . ALA B 1 80 ? -13.047 -19.594 -18.891 1 67.44 80 ALA B C 1
ATOM 3911 O O . ALA B 1 80 ? -12.734 -18.719 -19.703 1 67.44 80 ALA B O 1
ATOM 3912 N N . PRO B 1 81 ? -13.82 -20.719 -19.125 1 71.12 81 PRO B N 1
ATOM 3913 C CA . PRO B 1 81 ? -14.523 -20.719 -20.406 1 71.12 81 PRO B CA 1
ATOM 3914 C C . PRO B 1 81 ? -15.352 -19.453 -20.641 1 71.12 81 PRO B C 1
ATOM 3916 O O . PRO B 1 81 ? -15.812 -18.844 -19.672 1 71.12 81 PRO B O 1
ATOM 3919 N N . LYS B 1 82 ? -15.523 -19.109 -21.875 1 71.62 82 LYS B N 1
ATOM 3920 C CA . LYS B 1 82 ? -16.156 -17.875 -22.297 1 71.62 82 LYS B CA 1
ATOM 3921 C C . LYS B 1 82 ? -17.562 -17.75 -21.719 1 71.62 82 LYS B C 1
ATOM 3923 O O . LYS B 1 82 ? -17.984 -16.656 -21.312 1 71.62 82 LYS B O 1
ATOM 3928 N N . GLU B 1 83 ? -18.281 -18.812 -21.656 1 71.5 83 GLU B N 1
ATOM 3929 C CA . GLU B 1 83 ? -19.672 -18.781 -21.219 1 71.5 83 GLU B CA 1
ATOM 3930 C C . GLU B 1 83 ? -19.766 -18.453 -19.734 1 71.5 83 GLU B C 1
ATOM 3932 O O . GLU B 1 83 ? -20.703 -17.781 -19.297 1 71.5 83 GLU B O 1
ATOM 3937 N N . GLU B 1 84 ? -18.734 -18.766 -19.031 1 75.31 84 GLU B N 1
ATOM 3938 C CA . GLU B 1 84 ? -18.75 -18.547 -17.578 1 75.31 84 GLU B CA 1
ATOM 3939 C C . GLU B 1 84 ? -18.031 -17.266 -17.203 1 75.31 84 GLU B C 1
ATOM 3941 O O . GLU B 1 84 ? -18.203 -16.75 -16.094 1 75.31 84 GLU B O 1
ATOM 3946 N N . ARG B 1 85 ? -17.484 -16.734 -18.234 1 74.81 85 ARG B N 1
ATOM 3947 C CA . ARG B 1 85 ? -16.625 -15.57 -17.969 1 74.81 85 ARG B CA 1
ATOM 3948 C C . ARG B 1 85 ? -17.469 -14.336 -17.656 1 74.81 85 ARG B C 1
ATOM 3950 O O . ARG B 1 85 ? -17.125 -13.547 -16.781 1 74.81 85 ARG B O 1
ATOM 3957 N N . ILE B 1 86 ? -18.641 -14.258 -18.359 1 73.19 86 ILE B N 1
ATOM 3958 C CA . ILE B 1 86 ? -19.453 -13.062 -18.188 1 73.19 86 ILE B CA 1
ATOM 3959 C C . ILE B 1 86 ? -20.031 -13.023 -16.781 1 73.19 86 ILE B C 1
ATOM 3961 O O . ILE B 1 86 ? -20.031 -11.977 -16.125 1 73.19 86 ILE B O 1
ATOM 3965 N N . LEU B 1 87 ? -20.469 -14.07 -16.359 1 73 87 LEU B N 1
ATOM 3966 C CA . LEU B 1 87 ? -21.062 -14.141 -15.023 1 73 87 LEU B CA 1
ATOM 3967 C C . LEU B 1 87 ? -20 -13.93 -13.945 1 73 87 LEU B C 1
ATOM 3969 O O . LEU B 1 87 ? -20.234 -13.227 -12.961 1 73 87 LEU B O 1
ATOM 3973 N N . THR B 1 88 ? -18.859 -14.445 -14.203 1 73.31 88 THR B N 1
ATOM 3974 C CA . THR B 1 88 ? -17.766 -14.312 -13.234 1 73.31 88 THR B CA 1
ATOM 3975 C C . THR B 1 88 ? -17.281 -12.875 -13.164 1 73.31 88 THR B C 1
ATOM 3977 O O . THR B 1 88 ? -16.984 -12.359 -12.086 1 73.31 88 THR B O 1
ATOM 3980 N N . ILE B 1 89 ? -17.266 -12.273 -14.312 1 76.19 89 ILE B N 1
ATOM 3981 C CA . ILE B 1 89 ? -16.828 -10.883 -14.367 1 76.19 89 ILE B CA 1
ATOM 3982 C C . ILE B 1 89 ? -17.875 -9.992 -13.695 1 76.19 89 ILE B C 1
ATOM 3984 O O . ILE B 1 89 ? -17.516 -9.062 -12.969 1 76.19 89 ILE B O 1
ATOM 3988 N N . ALA B 1 90 ? -19.094 -10.25 -13.883 1 75.94 90 ALA B N 1
ATOM 3989 C CA . ALA B 1 90 ? -20.172 -9.484 -13.25 1 75.94 90 ALA B CA 1
ATOM 3990 C C . ALA B 1 90 ? -20.109 -9.625 -11.734 1 75.94 90 ALA B C 1
ATOM 3992 O O . ALA B 1 90 ? -20.266 -8.648 -11 1 75.94 90 ALA B O 1
ATOM 3993 N N . PHE B 1 91 ? -19.859 -10.773 -11.344 1 75.88 91 PHE B N 1
ATOM 3994 C CA . PHE B 1 91 ? -19.766 -11.031 -9.914 1 75.88 91 PHE B CA 1
ATOM 3995 C C . PHE B 1 91 ? -18.562 -10.328 -9.312 1 75.88 91 PHE B C 1
ATOM 3997 O O . PHE B 1 91 ? -18.625 -9.82 -8.195 1 75.88 91 PHE B O 1
ATOM 4004 N N . LEU B 1 92 ? -17.547 -10.328 -10.023 1 76.25 92 LEU B N 1
ATOM 4005 C CA . LEU B 1 92 ? -16.359 -9.633 -9.562 1 76.25 92 LEU B CA 1
ATOM 4006 C C . LEU B 1 92 ? -16.609 -8.133 -9.453 1 76.25 92 LEU B C 1
ATOM 4008 O O . LEU B 1 92 ? -16.25 -7.516 -8.445 1 76.25 92 LEU B O 1
ATOM 4012 N N . LEU B 1 93 ? -17.203 -7.594 -10.469 1 79.44 93 LEU B N 1
ATOM 4013 C CA . LEU B 1 93 ? -17.5 -6.164 -10.453 1 79.44 93 LEU B CA 1
ATOM 4014 C C . LEU B 1 93 ? -18.406 -5.809 -9.289 1 79.44 93 LEU B C 1
ATOM 4016 O O . LEU B 1 93 ? -18.188 -4.809 -8.602 1 79.44 93 LEU B O 1
ATOM 4020 N N . PHE B 1 94 ? -19.328 -6.629 -9.094 1 81 94 PHE B N 1
ATOM 4021 C CA . PHE B 1 94 ? -20.25 -6.422 -7.984 1 81 94 PHE B CA 1
ATOM 4022 C C . PHE B 1 94 ? -19.516 -6.512 -6.648 1 81 94 PHE B C 1
ATOM 4024 O O . PHE B 1 94 ? -19.766 -5.703 -5.75 1 81 94 PHE B O 1
ATOM 4031 N N . SER B 1 95 ? -18.641 -7.426 -6.539 1 80.19 95 SER B N 1
ATOM 4032 C CA . SER B 1 95 ? -17.891 -7.609 -5.309 1 80.19 95 SER B CA 1
ATOM 4033 C C . SER B 1 95 ? -16.984 -6.414 -5.039 1 80.19 95 SER B C 1
ATOM 4035 O O . SER B 1 95 ? -16.812 -6 -3.889 1 80.19 95 SER B O 1
ATOM 4037 N N . VAL B 1 96 ? -16.422 -5.875 -6.066 1 82 96 VAL B N 1
ATOM 4038 C CA . VAL B 1 96 ? -15.523 -4.734 -5.914 1 82 96 VAL B CA 1
ATOM 4039 C C . VAL B 1 96 ? -16.312 -3.506 -5.48 1 82 96 VAL B C 1
ATOM 4041 O O . VAL B 1 96 ? -15.906 -2.785 -4.566 1 82 96 VAL B O 1
ATOM 4044 N N . VAL B 1 97 ? -17.422 -3.332 -6.07 1 83.94 97 VAL B N 1
ATOM 4045 C CA . VAL B 1 97 ? -18.266 -2.182 -5.73 1 83.94 97 VAL B CA 1
ATOM 4046 C C . VAL B 1 97 ? -18.75 -2.303 -4.289 1 83.94 97 VAL B C 1
ATOM 4048 O O . VAL B 1 97 ? -18.703 -1.336 -3.527 1 83.94 97 VAL B O 1
ATOM 4051 N N . LEU B 1 98 ? -19.125 -3.482 -3.955 1 87.06 98 LEU B N 1
ATOM 4052 C CA . LEU B 1 98 ? -19.594 -3.709 -2.588 1 87.06 98 LEU B CA 1
ATOM 4053 C C . LEU B 1 98 ? -18.438 -3.559 -1.6 1 87.06 98 LEU B C 1
ATOM 4055 O O . LEU B 1 98 ? -18.625 -3.029 -0.501 1 87.06 98 LEU B O 1
ATOM 4059 N N . GLY B 1 99 ? -17.312 -4.055 -2.025 1 88.5 99 GLY B N 1
ATOM 4060 C CA . GLY B 1 99 ? -16.141 -3.916 -1.177 1 88.5 99 GLY B CA 1
ATOM 4061 C C . GLY B 1 99 ? -15.773 -2.471 -0.901 1 88.5 99 GLY B C 1
ATOM 4062 O O . GLY B 1 99 ? -15.555 -2.09 0.25 1 88.5 99 GLY B O 1
ATOM 4063 N N . PHE B 1 100 ? -15.742 -1.638 -1.902 1 91.56 100 PHE B N 1
ATOM 4064 C CA . PHE B 1 100 ? -15.398 -0.229 -1.739 1 91.56 100 PHE B CA 1
ATOM 4065 C C . PHE B 1 100 ? -16.5 0.51 -0.987 1 91.56 100 PHE B C 1
ATOM 4067 O O . PHE B 1 100 ? -16.219 1.437 -0.223 1 91.56 100 PHE B O 1
ATOM 4074 N N . SER B 1 101 ? -17.734 0.094 -1.219 1 91.12 101 SER B N 1
ATOM 4075 C CA . SER B 1 101 ? -18.828 0.706 -0.476 1 91.12 101 SER B CA 1
ATOM 4076 C C . SER B 1 101 ? -18.75 0.376 1.011 1 91.12 101 SER B C 1
ATOM 4078 O O . SER B 1 101 ? -18.953 1.248 1.858 1 91.12 101 SER B O 1
ATOM 4080 N N . PHE B 1 102 ? -18.5 -0.82 1.262 1 92.25 102 PHE B N 1
ATOM 4081 C CA . PHE B 1 102 ? -18.328 -1.228 2.652 1 92.25 102 PHE B CA 1
ATOM 4082 C C . PHE B 1 102 ? -17.141 -0.509 3.287 1 92.25 102 PHE B C 1
ATOM 4084 O O . PHE B 1 102 ? -17.234 -0.042 4.426 1 92.25 102 PHE B O 1
ATOM 4091 N N . MET B 1 103 ? -16.047 -0.469 2.549 1 94.12 103 MET B N 1
ATOM 4092 C CA . MET B 1 103 ? -14.867 0.222 3.062 1 94.12 103 MET B CA 1
ATOM 4093 C C . MET B 1 103 ? -15.164 1.697 3.309 1 94.12 103 MET B C 1
ATOM 4095 O O . MET B 1 103 ? -14.664 2.283 4.273 1 94.12 103 MET B O 1
ATOM 4099 N N . SER B 1 104 ? -15.953 2.275 2.391 1 92.62 104 SER B N 1
ATOM 4100 C CA . SER B 1 104 ? -16.359 3.662 2.58 1 92.62 104 SER B CA 1
ATOM 4101 C C . SER B 1 104 ? -17.125 3.838 3.891 1 92.62 104 SER B C 1
ATOM 4103 O O . SER B 1 104 ? -16.906 4.812 4.613 1 92.62 104 SER B O 1
ATOM 4105 N N . LEU B 1 105 ? -17.953 2.934 4.207 1 91.06 105 LEU B N 1
ATOM 4106 C CA . LEU B 1 105 ? -18.703 2.971 5.453 1 91.06 105 LEU B CA 1
ATOM 4107 C C . LEU B 1 105 ? -17.781 2.834 6.656 1 91.06 105 LEU B C 1
ATOM 4109 O O . LEU B 1 105 ? -17.891 3.604 7.613 1 91.06 105 LEU B O 1
ATOM 4113 N N . VAL B 1 106 ? -16.922 1.908 6.609 1 92.81 106 VAL B N 1
ATOM 4114 C CA . VAL B 1 106 ? -15.992 1.645 7.707 1 92.81 106 VAL B CA 1
ATOM 4115 C C . VAL B 1 106 ? -15.094 2.857 7.93 1 92.81 106 VAL B C 1
ATOM 4117 O O . VAL B 1 106 ? -14.906 3.301 9.062 1 92.81 106 VAL B O 1
ATOM 4120 N N . MET B 1 107 ? -14.57 3.426 6.871 1 93.88 107 MET B N 1
ATOM 4121 C CA . MET B 1 107 ? -13.688 4.582 6.977 1 93.88 107 MET B CA 1
ATOM 4122 C C . MET B 1 107 ? -14.43 5.793 7.523 1 93.88 107 MET B C 1
ATOM 4124 O O . MET B 1 107 ? -13.891 6.555 8.328 1 93.88 107 MET B O 1
ATOM 4128 N N . THR B 1 108 ? -15.648 5.965 7.078 1 91.06 108 THR B N 1
ATOM 4129 C CA . THR B 1 108 ? -16.453 7.051 7.617 1 91.06 108 THR B CA 1
ATOM 4130 C C . THR B 1 108 ? -16.594 6.922 9.133 1 91.06 108 THR B C 1
ATOM 4132 O O . THR B 1 108 ? -16.453 7.906 9.859 1 91.06 108 THR B O 1
ATOM 4135 N N . ASN B 1 109 ? -16.828 5.715 9.547 1 90.94 109 ASN B N 1
ATOM 4136 C CA . ASN B 1 109 ? -16.953 5.473 10.977 1 90.94 109 ASN B CA 1
ATOM 4137 C C . ASN B 1 109 ? -15.648 5.781 11.711 1 90.94 109 ASN B C 1
ATOM 4139 O O . ASN B 1 109 ? -15.672 6.258 12.852 1 90.94 109 ASN B O 1
ATOM 4143 N N . THR B 1 110 ? -14.531 5.477 11.109 1 92.88 110 THR B N 1
ATOM 4144 C CA . THR B 1 110 ? -13.258 5.789 11.75 1 92.88 110 THR B CA 1
ATOM 4145 C C . THR B 1 110 ? -13.023 7.297 11.773 1 92.88 110 THR B C 1
ATOM 4147 O O . THR B 1 110 ? -12.438 7.82 12.727 1 92.88 110 THR B O 1
ATOM 4150 N N . TYR B 1 111 ? -13.477 8.016 10.719 1 90.88 111 TYR B N 1
ATOM 4151 C CA . TYR B 1 111 ? -13.375 9.469 10.719 1 90.88 111 TYR B CA 1
ATOM 4152 C C . TYR B 1 111 ? -14.18 10.07 11.867 1 90.88 111 TYR B C 1
ATOM 4154 O O . TYR B 1 111 ? -13.703 10.977 12.562 1 90.88 111 TYR B O 1
ATOM 4162 N N . LEU B 1 112 ? -15.328 9.555 12.094 1 86.94 112 LEU B N 1
ATOM 4163 C CA . LEU B 1 112 ? -16.188 10.023 13.172 1 86.94 112 LEU B CA 1
ATOM 4164 C C . LEU B 1 112 ? -15.594 9.703 14.539 1 86.94 112 LEU B C 1
ATOM 4166 O O . LEU B 1 112 ? -15.633 10.523 15.453 1 86.94 112 LEU B O 1
ATOM 4170 N N . ALA B 1 113 ? -15.008 8.57 14.617 1 86.19 113 ALA B N 1
ATOM 4171 C CA . ALA B 1 113 ? -14.438 8.125 15.883 1 86.19 113 ALA B CA 1
ATOM 4172 C C . ALA B 1 113 ? -13.258 9.008 16.297 1 86.19 113 ALA B C 1
ATOM 4174 O O . ALA B 1 113 ? -13.195 9.477 17.438 1 86.19 113 ALA B O 1
ATOM 4175 N N . PHE B 1 114 ? -12.344 9.305 15.367 1 87.19 114 PHE B N 1
ATOM 4176 C CA . PHE B 1 114 ? -11.109 10 15.703 1 87.19 114 PHE B CA 1
ATOM 4177 C C . PHE B 1 114 ? -11.344 11.508 15.781 1 87.19 114 PHE B C 1
ATOM 4179 O O . PHE B 1 114 ? -10.539 12.234 16.359 1 87.19 114 PHE B O 1
ATOM 4186 N N . ASN B 1 115 ? -12.359 11.945 15.094 1 78.94 115 ASN B N 1
ATOM 4187 C CA . ASN B 1 115 ? -12.633 13.375 15.148 1 78.94 115 ASN B CA 1
ATOM 4188 C C . ASN B 1 115 ? -12.891 13.844 16.578 1 78.94 115 ASN B C 1
ATOM 4190 O O . ASN B 1 115 ? -12.594 14.984 16.922 1 78.94 115 ASN B O 1
ATOM 4194 N N . TRP B 1 116 ? -13.375 12.977 17.312 1 70.44 116 TRP B N 1
ATOM 4195 C CA . TRP B 1 116 ? -13.758 13.32 18.688 1 70.44 116 TRP B CA 1
ATOM 4196 C C . TRP B 1 116 ? -12.594 13.102 19.656 1 70.44 116 TRP B C 1
ATOM 4198 O O . TRP B 1 116 ? -12.617 13.602 20.781 1 70.44 116 TRP B O 1
ATOM 4208 N N . PHE B 1 117 ? -11.656 12.336 19.047 1 66.94 117 PHE B N 1
ATOM 4209 C CA . PHE B 1 117 ? -10.547 11.977 19.922 1 66.94 117 PHE B CA 1
ATOM 4210 C C . PHE B 1 117 ? -9.5 13.086 19.969 1 66.94 117 PHE B C 1
ATOM 4212 O O . PHE B 1 117 ? -8.922 13.438 18.938 1 66.94 117 PHE B O 1
ATOM 4219 N N . GLY B 1 118 ? -9.695 14.078 20.766 1 58.94 118 GLY B N 1
ATOM 4220 C CA . GLY B 1 118 ? -8.812 15.219 20.922 1 58.94 118 GLY B CA 1
ATOM 4221 C C . GLY B 1 118 ? -7.34 14.844 20.875 1 58.94 118 GLY B C 1
ATOM 4222 O O . GLY B 1 118 ? -6.992 13.664 20.953 1 58.94 118 GLY B O 1
ATOM 4223 N N . ASP B 1 119 ? -6.402 15.789 20.5 1 59.25 119 ASP B N 1
ATOM 4224 C CA . ASP B 1 119 ? -4.953 15.711 20.328 1 59.25 119 ASP B CA 1
ATOM 4225 C C . ASP B 1 119 ? -4.281 15.078 21.531 1 59.25 119 ASP B C 1
ATOM 4227 O O . ASP B 1 119 ? -3.225 14.453 21.406 1 59.25 119 ASP B O 1
ATOM 4231 N N . HIS B 1 120 ? -4.91 15.164 22.719 1 55.44 120 HIS B N 1
ATOM 4232 C CA . HIS B 1 120 ? -4.195 14.836 23.938 1 55.44 120 HIS B CA 1
ATOM 4233 C C . HIS B 1 120 ? -3.994 13.328 24.078 1 55.44 120 HIS B C 1
ATOM 4235 O O . HIS B 1 120 ? -3.215 12.875 24.922 1 55.44 120 HIS B O 1
ATOM 4241 N N . HIS B 1 121 ? -4.523 12.617 23.156 1 59.47 121 HIS B N 1
ATOM 4242 C CA . HIS B 1 121 ? -4.453 11.188 23.422 1 59.47 121 HIS B CA 1
ATOM 4243 C C . HIS B 1 121 ? -3.695 10.453 22.328 1 59.47 121 HIS B C 1
ATOM 4245 O O . HIS B 1 121 ? -3.934 9.266 22.094 1 59.47 121 HIS B O 1
ATOM 4251 N N . ALA B 1 122 ? -2.717 11.148 21.797 1 61.09 122 ALA B N 1
ATOM 4252 C CA . ALA B 1 122 ? -2.004 10.555 20.656 1 61.09 122 ALA B CA 1
ATOM 4253 C C . ALA B 1 122 ? -1.123 9.391 21.109 1 61.09 122 ALA B C 1
ATOM 4255 O O . ALA B 1 122 ? -0.735 8.547 20.312 1 61.09 122 ALA B O 1
ATOM 4256 N N . THR B 1 123 ? -1.04 9.227 22.484 1 66.62 123 THR B N 1
ATOM 4257 C CA . THR B 1 123 ? -0.182 8.133 22.922 1 66.62 123 THR B CA 1
ATOM 4258 C C . THR B 1 123 ? -0.933 7.215 23.891 1 66.62 123 THR B C 1
ATOM 4260 O O . THR B 1 123 ? -0.319 6.539 24.719 1 66.62 123 THR B O 1
ATOM 4263 N N . ASP B 1 124 ? -2.184 7.109 23.797 1 77.88 124 ASP B N 1
ATOM 4264 C CA . ASP B 1 124 ? -2.975 6.223 24.656 1 77.88 124 ASP B CA 1
ATOM 4265 C C . ASP B 1 124 ? -2.816 4.766 24.219 1 77.88 124 ASP B C 1
ATOM 4267 O O . ASP B 1 124 ? -3.164 4.406 23.094 1 77.88 124 ASP B O 1
ATOM 4271 N N . PRO B 1 125 ? -2.311 3.893 25.188 1 79.31 125 PRO B N 1
ATOM 4272 C CA . PRO B 1 125 ? -2.068 2.496 24.812 1 79.31 125 PRO B CA 1
ATOM 4273 C C . PRO B 1 125 ? -3.352 1.745 24.469 1 79.31 125 PRO B C 1
ATOM 4275 O O . PRO B 1 125 ? -3.336 0.836 23.641 1 79.31 125 PRO B O 1
ATOM 4278 N N . VAL B 1 126 ? -4.457 2.084 25.125 1 84.5 126 VAL B N 1
ATOM 4279 C CA . VAL B 1 126 ? -5.719 1.403 24.844 1 84.5 126 VAL B CA 1
ATOM 4280 C C . VAL B 1 126 ? -6.18 1.735 23.438 1 84.5 126 VAL B C 1
ATOM 4282 O O . VAL B 1 126 ? -6.691 0.869 22.719 1 84.5 126 VAL B O 1
ATOM 4285 N N . LEU B 1 127 ? -5.953 2.939 23.016 1 86.56 127 LEU B N 1
ATOM 4286 C CA . LEU B 1 127 ? -6.309 3.334 21.656 1 86.56 127 LEU B CA 1
ATOM 4287 C C . LEU B 1 127 ? -5.5 2.547 20.641 1 86.56 127 LEU B C 1
ATOM 4289 O O . LEU B 1 127 ? -6.039 2.1 19.625 1 86.56 127 LEU B O 1
ATOM 4293 N N . TYR B 1 128 ? -4.246 2.355 20.922 1 86.12 128 TYR B N 1
ATOM 4294 C CA . TYR B 1 128 ? -3.383 1.616 20.016 1 86.12 128 TYR B CA 1
ATOM 4295 C C . TYR B 1 128 ? -3.754 0.138 19.984 1 86.12 128 TYR B C 1
ATOM 4297 O O . TYR B 1 128 ? -3.73 -0.496 18.922 1 86.12 128 TYR B O 1
ATOM 4305 N N . ALA B 1 129 ? -4.109 -0.362 21.172 1 86.56 129 ALA B N 1
ATOM 4306 C CA . ALA B 1 129 ? -4.531 -1.759 21.219 1 86.56 129 ALA B CA 1
ATOM 4307 C C . ALA B 1 129 ? -5.816 -1.969 20.422 1 86.56 129 ALA B C 1
ATOM 4309 O O . ALA B 1 129 ? -5.926 -2.92 19.641 1 86.56 129 ALA B O 1
ATOM 4310 N N . LEU B 1 130 ? -6.754 -1.081 20.609 1 91.19 130 LEU B N 1
ATOM 4311 C CA . LEU B 1 130 ? -8.008 -1.173 19.875 1 91.19 130 LEU B CA 1
ATOM 4312 C C . LEU B 1 130 ? -7.785 -0.913 18.391 1 91.19 130 LEU B C 1
ATOM 4314 O O . LEU B 1 130 ? -8.43 -1.531 17.531 1 91.19 130 LEU B O 1
ATOM 4318 N N . GLY B 1 131 ? -6.855 0.016 18.141 1 91.94 131 GLY B N 1
ATOM 4319 C CA . GLY B 1 131 ? -6.488 0.243 16.75 1 91.94 131 GLY B CA 1
ATOM 4320 C C . GLY B 1 131 ? -5.879 -0.978 16.094 1 91.94 131 GLY B C 1
ATOM 4321 O O . GLY B 1 131 ? -6.215 -1.303 14.945 1 91.94 131 GLY B O 1
ATOM 4322 N N . LEU B 1 132 ? -5.059 -1.653 16.812 1 90.62 132 LEU B N 1
ATOM 4323 C CA . LEU B 1 132 ? -4.418 -2.852 16.266 1 90.62 132 LEU B CA 1
ATOM 4324 C C . LEU B 1 132 ? -5.441 -3.963 16.062 1 90.62 132 LEU B C 1
ATOM 4326 O O . LEU B 1 132 ? -5.355 -4.715 15.086 1 90.62 132 LEU B O 1
ATOM 4330 N N . LEU B 1 133 ? -6.359 -4.043 16.984 1 91.88 133 LEU B N 1
ATOM 4331 C CA . LEU B 1 133 ? -7.426 -5.023 16.828 1 91.88 133 LEU B CA 1
ATOM 4332 C C . LEU B 1 133 ? -8.242 -4.73 15.57 1 91.88 133 LEU B C 1
ATOM 4334 O O . LEU B 1 133 ? -8.57 -5.645 14.805 1 91.88 133 LEU B O 1
ATOM 4338 N N . PHE B 1 134 ? -8.602 -3.449 15.391 1 96.19 134 PHE B N 1
ATOM 4339 C CA . PHE B 1 134 ? -9.328 -3.033 14.195 1 96.19 134 PHE B CA 1
ATOM 4340 C C . PHE B 1 134 ? -8.523 -3.336 12.938 1 96.19 134 PHE B C 1
ATOM 4342 O O . PHE B 1 134 ? -9.062 -3.871 11.969 1 96.19 134 PHE B O 1
ATOM 4349 N N . LEU B 1 135 ? -7.207 -3.086 12.969 1 96.56 135 LEU B N 1
ATOM 4350 C CA . LEU B 1 135 ? -6.336 -3.318 11.82 1 96.56 135 LEU B CA 1
ATOM 4351 C C . LEU B 1 135 ? -6.195 -4.812 11.547 1 96.56 135 LEU B C 1
ATOM 4353 O O . LEU B 1 135 ? -6.121 -5.227 10.391 1 96.56 135 LEU B O 1
ATOM 4357 N N . ALA B 1 136 ? -6.16 -5.59 12.547 1 93.31 136 ALA B N 1
ATOM 4358 C CA . ALA B 1 136 ? -6.086 -7.039 12.375 1 93.31 136 ALA B CA 1
ATOM 4359 C C . ALA B 1 136 ? -7.32 -7.57 11.656 1 93.31 136 ALA B C 1
ATOM 4361 O O . ALA B 1 136 ? -7.211 -8.406 10.758 1 93.31 136 ALA B O 1
ATOM 4362 N N . SER B 1 137 ? -8.453 -7.086 12.031 1 95 137 SER B N 1
ATOM 4363 C CA . SER B 1 137 ? -9.695 -7.496 11.383 1 95 137 SER B CA 1
ATOM 4364 C C . SER B 1 137 ? -9.742 -7.004 9.938 1 95 137 SER B C 1
ATOM 4366 O O . SER B 1 137 ? -10.18 -7.734 9.047 1 95 137 SER B O 1
ATOM 4368 N N . LEU B 1 138 ? -9.273 -5.809 9.766 1 95.94 138 LEU B N 1
ATOM 4369 C CA . LEU B 1 138 ? -9.258 -5.215 8.43 1 95.94 138 LEU B CA 1
ATOM 4370 C C . LEU B 1 138 ? -8.344 -6 7.496 1 95.94 138 LEU B C 1
ATOM 4372 O O . LEU B 1 138 ? -8.633 -6.137 6.305 1 95.94 138 LEU B O 1
ATOM 4376 N N . SER B 1 139 ? -7.27 -6.555 7.996 1 93.38 139 SER B N 1
ATOM 4377 C CA . SER B 1 139 ? -6.273 -7.258 7.191 1 93.38 139 SER B CA 1
ATOM 4378 C C . SER B 1 139 ? -6.844 -8.547 6.617 1 93.38 139 SER B C 1
ATOM 4380 O O . SER B 1 139 ? -6.281 -9.117 5.676 1 93.38 139 SER B O 1
ATOM 4382 N N . LEU B 1 140 ? -7.992 -9 7.105 1 91.25 140 LEU B N 1
ATOM 4383 C CA . LEU B 1 140 ? -8.625 -10.219 6.621 1 91.25 140 LEU B CA 1
ATOM 4384 C C . LEU B 1 140 ? -9.578 -9.914 5.465 1 91.25 140 LEU B C 1
ATOM 4386 O O . LEU B 1 140 ? -10.039 -10.828 4.777 1 91.25 140 LEU B O 1
ATOM 4390 N N . PHE B 1 141 ? -9.859 -8.656 5.234 1 92.94 141 PHE B N 1
ATOM 4391 C CA . PHE B 1 141 ? -10.922 -8.227 4.332 1 92.94 141 PHE B CA 1
ATOM 4392 C C . PHE B 1 141 ? -10.703 -8.781 2.93 1 92.94 141 PHE B C 1
ATOM 4394 O O . PHE B 1 141 ? -11.602 -9.398 2.354 1 92.94 141 PHE B O 1
ATOM 4401 N N . ALA B 1 142 ? -9.484 -8.586 2.379 1 88.31 142 ALA B N 1
ATOM 4402 C CA . ALA B 1 142 ? -9.203 -9.023 1.014 1 88.31 142 ALA B CA 1
ATOM 4403 C C . ALA B 1 142 ? -9.352 -10.539 0.88 1 88.31 142 ALA B C 1
ATOM 4405 O O . ALA B 1 142 ? -9.961 -11.031 -0.075 1 88.31 142 ALA B O 1
ATOM 4406 N N . PHE B 1 143 ? -8.852 -11.266 1.803 1 84.62 143 PHE B N 1
ATOM 4407 C CA . PHE B 1 143 ? -8.914 -12.727 1.771 1 84.62 143 PHE B CA 1
ATOM 4408 C C . PHE B 1 143 ? -10.352 -13.203 1.887 1 84.62 143 PHE B C 1
ATOM 4410 O O . PHE B 1 143 ? -10.734 -14.195 1.26 1 84.62 143 PHE B O 1
ATOM 4417 N N . ALA B 1 144 ? -11.078 -12.562 2.719 1 86.69 144 ALA B N 1
ATOM 4418 C CA . ALA B 1 144 ? -12.484 -12.938 2.898 1 86.69 144 ALA B CA 1
ATOM 4419 C C . ALA B 1 144 ? -13.266 -12.758 1.602 1 86.69 144 ALA B C 1
ATOM 4421 O O . ALA B 1 144 ? -14.039 -13.633 1.208 1 86.69 144 ALA B O 1
ATOM 4422 N N . VAL B 1 145 ? -13.047 -11.664 0.92 1 85.69 145 VAL B N 1
ATOM 4423 C CA . VAL B 1 145 ? -13.758 -11.391 -0.327 1 85.69 145 VAL B CA 1
ATOM 4424 C C . VAL B 1 145 ? -13.297 -12.367 -1.408 1 85.69 145 VAL B C 1
ATOM 4426 O O . VAL B 1 145 ? -14.117 -12.914 -2.146 1 85.69 145 VAL B O 1
ATOM 4429 N N . GLN B 1 146 ? -12.023 -12.656 -1.434 1 79.62 146 GLN B N 1
ATOM 4430 C CA . GLN B 1 146 ? -11.484 -13.57 -2.434 1 79.62 146 GLN B CA 1
ATOM 4431 C C . GLN B 1 146 ? -11.953 -15 -2.184 1 79.62 146 GLN B C 1
ATOM 4433 O O . GLN B 1 146 ? -12.25 -15.742 -3.127 1 79.62 146 GLN B O 1
ATOM 4438 N N . SER B 1 147 ? -11.969 -15.344 -0.973 1 78 147 SER B N 1
ATOM 4439 C CA . SER B 1 147 ? -12.43 -16.688 -0.639 1 78 147 SER B CA 1
ATOM 4440 C C . SER B 1 147 ? -13.883 -16.891 -1.056 1 78 147 SER B C 1
ATOM 4442 O O . SER B 1 147 ? -14.25 -17.969 -1.519 1 78 147 SER B O 1
ATOM 4444 N N . LEU B 1 148 ? -14.688 -15.93 -0.897 1 80.62 148 LEU B N 1
ATOM 4445 C CA . LEU B 1 148 ? -16.094 -16.047 -1.284 1 80.62 148 LEU B CA 1
ATOM 4446 C C . LEU B 1 148 ? -16.234 -16.094 -2.803 1 80.62 148 LEU B C 1
ATOM 4448 O O . LEU B 1 148 ? -17.094 -16.812 -3.328 1 80.62 148 LEU B O 1
ATOM 4452 N N . LEU B 1 149 ? -15.383 -15.438 -3.547 1 76.62 149 LEU B N 1
ATOM 4453 C CA . LEU B 1 149 ? -15.43 -15.414 -5.004 1 76.62 149 LEU B CA 1
ATOM 4454 C C . LEU B 1 149 ? -14.977 -16.75 -5.578 1 76.62 149 LEU B C 1
ATOM 4456 O O . LEU B 1 149 ? -15.539 -17.234 -6.57 1 76.62 149 LEU B O 1
ATOM 4460 N N . GLU B 1 150 ? -14.016 -17.312 -4.957 1 72.81 150 GLU B N 1
ATOM 4461 C CA . GLU B 1 150 ? -13.469 -18.562 -5.449 1 72.81 150 GLU B CA 1
ATOM 4462 C C . GLU B 1 150 ? -14.344 -19.75 -5.047 1 72.81 150 GLU B C 1
ATOM 4464 O O . GLU B 1 150 ? -14.492 -20.703 -5.805 1 72.81 150 GLU B O 1
ATOM 4469 N N . ALA B 1 151 ? -14.82 -19.672 -3.826 1 74.44 151 ALA B N 1
ATOM 4470 C CA . ALA B 1 151 ? -15.625 -20.766 -3.303 1 74.44 151 ALA B CA 1
ATOM 4471 C C . ALA B 1 151 ? -17.031 -20.297 -2.941 1 74.44 151 ALA B C 1
ATOM 4473 O O . ALA B 1 151 ? -17.453 -20.438 -1.793 1 74.44 151 ALA B O 1
ATOM 4474 N N . TYR B 1 152 ? -17.734 -19.953 -3.969 1 69.12 152 TYR B N 1
ATOM 4475 C CA . TYR B 1 152 ? -19.031 -19.312 -3.717 1 69.12 152 TYR B CA 1
ATOM 4476 C C . TYR B 1 152 ? -20.062 -20.344 -3.27 1 69.12 152 TYR B C 1
ATOM 4478 O O . TYR B 1 152 ? -21.094 -19.984 -2.684 1 69.12 152 TYR B O 1
ATOM 4486 N N . ILE B 1 153 ? -19.703 -21.688 -3.445 1 68.94 153 ILE B N 1
ATOM 4487 C CA . ILE B 1 153 ? -20.672 -22.719 -3.086 1 68.94 153 ILE B CA 1
ATOM 4488 C C . ILE B 1 153 ? -20.297 -23.312 -1.731 1 68.94 153 ILE B C 1
ATOM 4490 O O . ILE B 1 153 ? -21.125 -23.984 -1.097 1 68.94 153 ILE B O 1
ATOM 4494 N N . ASP B 1 154 ? -19.234 -22.906 -1.251 1 77.12 154 ASP B N 1
ATOM 4495 C CA . ASP B 1 154 ? -18.781 -23.453 0.025 1 77.12 154 ASP B CA 1
ATOM 4496 C C . ASP B 1 154 ? -19.297 -22.609 1.194 1 77.12 154 ASP B C 1
ATOM 4498 O O . ASP B 1 154 ? -19 -21.422 1.29 1 77.12 154 ASP B O 1
ATOM 4502 N N . SER B 1 155 ? -20 -23.266 2.08 1 80 155 SER B N 1
ATOM 4503 C CA . SER B 1 155 ? -20.594 -22.594 3.238 1 80 155 SER B CA 1
ATOM 4504 C C . SER B 1 155 ? -19.5 -22.016 4.145 1 80 155 SER B C 1
ATOM 4506 O O . SER B 1 155 ? -19.703 -20.984 4.793 1 80 155 SER B O 1
ATOM 4508 N N . SER B 1 156 ? -18.375 -22.656 4.176 1 79.38 156 SER B N 1
ATOM 4509 C CA . SER B 1 156 ? -17.297 -22.172 5.031 1 79.38 156 SER B CA 1
ATOM 4510 C C . SER B 1 156 ? -16.781 -20.812 4.566 1 79.38 156 SER B C 1
ATOM 4512 O O . SER B 1 156 ? -16.469 -19.953 5.383 1 79.38 156 SER B O 1
ATOM 4514 N N . ALA B 1 157 ? -16.688 -20.703 3.281 1 81.62 157 ALA B N 1
ATOM 4515 C CA . ALA B 1 157 ? -16.25 -19.422 2.73 1 81.62 157 ALA B CA 1
ATOM 4516 C C . ALA B 1 157 ? -17.266 -18.328 3.045 1 81.62 157 ALA B C 1
ATOM 4518 O O . ALA B 1 157 ? -16.875 -17.188 3.324 1 81.62 157 ALA B O 1
ATOM 4519 N N . VAL B 1 158 ? -18.5 -18.703 3.064 1 84.19 158 VAL B N 1
ATOM 4520 C CA . VAL B 1 158 ? -19.562 -17.75 3.348 1 84.19 158 VAL B CA 1
ATOM 4521 C C . VAL B 1 158 ? -19.484 -17.328 4.812 1 84.19 158 VAL B C 1
ATOM 4523 O O . VAL B 1 158 ? -19.594 -16.125 5.125 1 84.19 158 VAL B O 1
ATOM 4526 N N . TYR B 1 159 ? -19.266 -18.219 5.691 1 84.31 159 TYR B N 1
ATOM 4527 C CA . TYR B 1 159 ? -19.188 -17.922 7.113 1 84.31 159 TYR B CA 1
ATOM 4528 C C . TYR B 1 159 ? -17.938 -17.094 7.422 1 84.31 159 TYR B C 1
ATOM 4530 O O . TYR B 1 159 ? -17.969 -16.219 8.273 1 84.31 159 TYR B O 1
ATOM 4538 N N . PHE B 1 160 ? -16.906 -17.422 6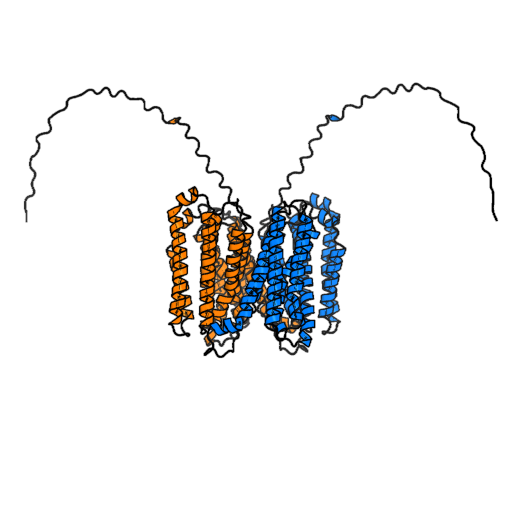.762 1 85 160 PHE B N 1
ATOM 4539 C CA . PHE B 1 160 ? -15.695 -16.656 6.949 1 85 160 PHE B CA 1
ATOM 4540 C C . PHE B 1 160 ? -15.891 -15.211 6.488 1 85 160 PHE B C 1
ATOM 4542 O O . PHE B 1 160 ? -15.453 -14.273 7.156 1 85 160 PHE B O 1
ATOM 4549 N N . PHE B 1 161 ? -16.547 -15.094 5.355 1 88.44 161 PHE B N 1
ATOM 4550 C CA . PHE B 1 161 ? -16.844 -13.781 4.797 1 88.44 161 PHE B CA 1
ATOM 4551 C C . PHE B 1 161 ? -17.719 -12.977 5.754 1 88.44 161 PHE B C 1
ATOM 4553 O O . PHE B 1 161 ? -17.375 -11.852 6.129 1 88.44 161 PHE B O 1
ATOM 4560 N N . GLY B 1 162 ? -18.75 -13.555 6.215 1 88.25 162 GLY B N 1
ATOM 4561 C CA . GLY B 1 162 ? -19.641 -12.891 7.152 1 88.25 162 GLY B CA 1
ATOM 4562 C C . GLY B 1 162 ? -18.984 -12.586 8.484 1 88.25 162 GLY B C 1
ATOM 4563 O O . GLY B 1 162 ? -19.141 -11.492 9.031 1 88.25 162 GLY B O 1
ATOM 4564 N N . GLY B 1 163 ? -18.25 -13.539 8.961 1 89.62 163 GLY B N 1
ATOM 4565 C CA . GLY B 1 163 ? -17.547 -13.344 10.219 1 89.62 163 GLY B CA 1
ATOM 4566 C C . GLY B 1 163 ? -16.531 -12.219 10.164 1 89.62 163 GLY B C 1
ATOM 4567 O O . GLY B 1 163 ? -16.375 -11.469 11.133 1 89.62 163 GLY B O 1
ATOM 4568 N N . THR B 1 164 ? -15.812 -12.117 9.086 1 91.62 164 THR B N 1
ATOM 4569 C CA . THR B 1 164 ? -14.82 -11.055 8.922 1 91.62 164 THR B CA 1
ATOM 4570 C C . THR B 1 164 ? -15.492 -9.688 8.93 1 91.62 164 THR B C 1
ATOM 4572 O O . THR B 1 164 ? -15 -8.75 9.555 1 91.62 164 THR B O 1
ATOM 4575 N N . PHE B 1 165 ? -16.656 -9.523 8.273 1 93.31 165 PHE B N 1
ATOM 4576 C CA . PHE B 1 165 ? -17.359 -8.25 8.227 1 93.31 165 PHE B CA 1
ATOM 4577 C C . PHE B 1 165 ? -17.859 -7.859 9.609 1 93.31 165 PHE B C 1
ATOM 4579 O O . PHE B 1 165 ? -17.781 -6.691 10 1 93.31 165 PHE B O 1
ATOM 4586 N N . ILE B 1 166 ? -18.281 -8.852 10.336 1 93.94 166 ILE B N 1
ATOM 4587 C CA . ILE B 1 166 ? -18.719 -8.594 11.703 1 93.94 166 ILE B CA 1
ATOM 4588 C C . ILE B 1 166 ? -17.531 -8.164 12.562 1 93.94 166 ILE B C 1
ATOM 4590 O O . ILE B 1 166 ? -17.641 -7.219 13.344 1 93.94 166 ILE B O 1
ATOM 4594 N N . ALA B 1 167 ? -16.453 -8.836 12.414 1 94.69 167 ALA B N 1
ATOM 4595 C CA . ALA B 1 167 ? -15.258 -8.516 13.203 1 94.69 167 ALA B CA 1
ATOM 4596 C C . ALA B 1 167 ? -14.773 -7.102 12.906 1 94.69 167 ALA B C 1
ATOM 4598 O O . ALA B 1 167 ? -14.406 -6.359 13.82 1 94.69 167 ALA B O 1
ATOM 4599 N N . ILE B 1 168 ? -14.781 -6.715 11.664 1 96.38 168 ILE B N 1
ATOM 4600 C CA . ILE B 1 168 ? -14.328 -5.387 11.266 1 96.38 168 ILE B CA 1
ATOM 4601 C C . ILE B 1 168 ? -15.25 -4.328 11.867 1 96.38 168 ILE B C 1
ATOM 4603 O O . ILE B 1 168 ? -14.789 -3.365 12.484 1 96.38 168 ILE B O 1
ATOM 4607 N N . TYR B 1 169 ? -16.531 -4.555 11.766 1 94.69 169 TYR B N 1
ATOM 4608 C CA . TYR B 1 169 ? -17.469 -3.555 12.25 1 94.69 169 TYR B CA 1
ATOM 4609 C C . TYR B 1 169 ? -17.5 -3.516 13.773 1 94.69 169 TYR B C 1
ATOM 4611 O O . TYR B 1 169 ? -17.609 -2.441 14.375 1 94.69 169 TYR B O 1
ATOM 4619 N N . ALA B 1 170 ? -17.406 -4.66 14.383 1 95.31 170 ALA B N 1
ATOM 4620 C CA . ALA B 1 170 ? -17.375 -4.723 15.844 1 95.31 170 ALA B CA 1
ATOM 4621 C C . ALA B 1 170 ? -16.141 -4.031 16.406 1 95.31 170 ALA B C 1
ATOM 4623 O O . ALA B 1 170 ? -16.219 -3.291 17.391 1 95.31 170 ALA B O 1
ATOM 4624 N N . SER B 1 171 ? -15.016 -4.312 15.82 1 96.25 171 SER B N 1
ATOM 4625 C CA . SER B 1 171 ? -13.797 -3.662 16.297 1 96.25 171 SER B CA 1
ATOM 4626 C C . SER B 1 171 ? -13.844 -2.158 16.031 1 96.25 171 SER B C 1
ATOM 4628 O O . SER B 1 171 ? -13.352 -1.373 16.844 1 96.25 171 SER B O 1
ATOM 4630 N N . CYS B 1 172 ? -14.414 -1.733 14.93 1 95.38 172 CYS B N 1
ATOM 4631 C CA . CYS B 1 172 ? -14.594 -0.31 14.672 1 95.38 172 CYS B C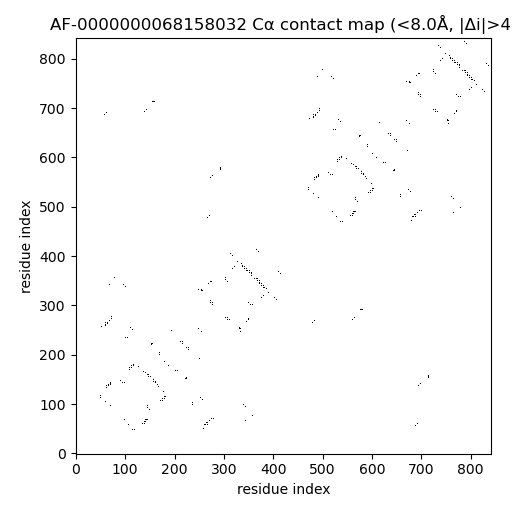A 1
ATOM 4632 C C . CYS B 1 172 ? -15.531 0.319 15.695 1 95.38 172 CYS B C 1
ATOM 4634 O O . CYS B 1 172 ? -15.305 1.448 16.141 1 95.38 172 CYS B O 1
ATOM 4636 N N . PHE B 1 173 ? -16.594 -0.391 16.078 1 95 173 PHE B N 1
ATOM 4637 C CA . PHE B 1 173 ? -17.531 0.083 17.094 1 95 173 PHE B CA 1
ATOM 4638 C C . PHE B 1 173 ? -16.844 0.265 18.438 1 95 173 PHE B C 1
ATOM 4640 O O . PHE B 1 173 ? -17.078 1.264 19.125 1 95 173 PHE B O 1
ATOM 4647 N N . LEU B 1 174 ? -16 -0.713 18.812 1 94.44 174 LEU B N 1
ATOM 4648 C CA . LEU B 1 174 ? -15.258 -0.609 20.047 1 94.44 174 LEU B CA 1
ATOM 4649 C C . LEU B 1 174 ? -14.352 0.621 20.047 1 94.44 174 LEU B C 1
ATOM 4651 O O . LEU B 1 174 ? -14.258 1.332 21.047 1 94.44 174 LEU B O 1
ATOM 4655 N N . LEU B 1 175 ? -13.711 0.801 18.906 1 92.31 175 LEU B N 1
ATOM 4656 C CA . LEU B 1 175 ? -12.875 1.982 18.75 1 92.31 175 LEU B CA 1
ATOM 4657 C C . LEU B 1 175 ? -13.695 3.258 18.875 1 92.31 175 LEU B C 1
ATOM 4659 O O . LEU B 1 175 ? -13.289 4.199 19.562 1 92.31 175 LEU B O 1
ATOM 4663 N N . PHE B 1 176 ? -14.883 3.309 18.281 1 91.06 176 PHE B N 1
ATOM 4664 C CA . PHE B 1 176 ? -15.789 4.453 18.328 1 91.06 176 PHE B CA 1
ATOM 4665 C C . PHE B 1 176 ? -16.25 4.715 19.766 1 91.06 176 PHE B C 1
ATOM 4667 O O . PHE B 1 176 ? -16.219 5.852 20.234 1 91.06 176 PHE B O 1
ATOM 4674 N N . LEU B 1 177 ? -16.594 3.672 20.531 1 90.56 177 LEU B N 1
ATOM 4675 C CA . LEU B 1 177 ? -17.062 3.809 21.906 1 90.56 177 LEU B CA 1
ATOM 4676 C C . LEU B 1 177 ? -15.945 4.324 22.797 1 90.56 177 LEU B C 1
ATOM 4678 O O . LEU B 1 177 ? -16.188 5.145 23.688 1 90.56 177 LEU B O 1
ATOM 4682 N N . TYR B 1 178 ? -14.773 3.844 22.562 1 90.62 178 TYR B N 1
ATOM 4683 C CA . TYR B 1 178 ? -13.656 4.293 23.375 1 90.62 178 TYR B CA 1
ATOM 4684 C C . TYR B 1 178 ? -13.367 5.773 23.141 1 90.62 178 TYR B C 1
ATOM 4686 O O . TYR B 1 178 ? -13.141 6.523 24.094 1 90.62 178 TYR B O 1
ATOM 4694 N N . CYS B 1 179 ? -13.359 6.199 21.859 1 87.19 179 CYS B N 1
ATOM 4695 C CA . CYS B 1 179 ? -13.094 7.602 21.547 1 87.19 179 CYS B CA 1
ATOM 4696 C C . CYS B 1 179 ? -14.203 8.5 22.094 1 87.19 179 CYS B C 1
ATOM 4698 O O . CYS B 1 179 ? -13.938 9.625 22.516 1 87.19 179 CYS B O 1
ATOM 4700 N N . LEU B 1 180 ? -15.43 8.016 22.125 1 84.25 180 LEU B N 1
ATOM 4701 C CA . LEU B 1 180 ? -16.547 8.766 22.672 1 84.25 180 LEU B CA 1
ATOM 4702 C C . LEU B 1 180 ? -16.422 8.938 24.172 1 84.25 180 LEU B C 1
ATOM 4704 O O . LEU B 1 180 ? -16.719 10 24.719 1 84.25 180 LEU B O 1
ATOM 4708 N N . ARG B 1 181 ? -15.961 7.953 24.781 1 84.06 181 ARG B N 1
ATOM 4709 C CA . ARG B 1 181 ? -15.789 8.008 26.234 1 84.06 181 ARG B CA 1
ATOM 4710 C C . ARG B 1 181 ? -14.68 8.984 26.625 1 84.06 181 ARG B C 1
ATOM 4712 O O . ARG B 1 181 ? -14.766 9.648 27.656 1 84.06 181 ARG B O 1
ATOM 4719 N N . ALA B 1 182 ? -13.727 9.055 25.766 1 78 182 ALA B N 1
ATOM 4720 C CA . ALA B 1 182 ? -12.578 9.898 26.062 1 78 182 ALA B CA 1
ATOM 4721 C C . ALA B 1 182 ? -12.867 11.359 25.719 1 78 182 ALA B C 1
ATOM 4723 O O . ALA B 1 182 ? -12.102 12.258 26.078 1 78 182 ALA B O 1
ATOM 4724 N N . THR B 1 183 ? -13.914 11.578 24.984 1 78 183 THR B N 1
ATOM 4725 C CA . THR B 1 183 ? -14.25 12.93 24.562 1 78 183 THR B CA 1
ATOM 4726 C C . THR B 1 183 ? -14.898 13.719 25.703 1 78 183 THR B C 1
ATOM 4728 O O . THR B 1 183 ? -15.469 13.133 26.609 1 78 183 THR B O 1
ATOM 4731 N N . ASP B 1 184 ? -14.719 15.016 25.562 1 72.81 184 ASP B N 1
ATOM 4732 C CA . ASP B 1 184 ? -15.273 15.945 26.547 1 72.81 184 ASP B CA 1
ATOM 4733 C C . ASP B 1 184 ? -16.797 15.844 26.594 1 72.81 184 ASP B C 1
ATOM 4735 O O . ASP B 1 184 ? -17.453 15.789 25.547 1 72.81 184 ASP B O 1
ATOM 4739 N N . ILE B 1 185 ? -17.359 15.828 27.797 1 68.94 185 ILE B N 1
ATOM 4740 C CA . ILE B 1 185 ? -18.781 15.641 28.078 1 68.94 185 ILE B CA 1
ATOM 4741 C C . ILE B 1 185 ? -19.594 16.75 27.391 1 68.94 185 ILE B C 1
ATOM 4743 O O . ILE B 1 185 ? -20.688 16.5 26.906 1 68.94 185 ILE B O 1
ATOM 4747 N N . ARG B 1 186 ? -19.047 17.953 27.297 1 64.44 186 ARG B N 1
ATOM 4748 C CA . ARG B 1 186 ? -19.781 19.078 26.719 1 64.44 186 ARG B CA 1
ATOM 4749 C C . ARG B 1 186 ? -20.031 18.828 25.234 1 64.44 186 ARG B C 1
ATOM 4751 O O . ARG B 1 186 ? -21.141 19.109 24.734 1 64.44 186 ARG B O 1
ATOM 4758 N N . GLN B 1 187 ? -19.031 18.344 24.609 1 70.44 187 GLN B N 1
ATOM 4759 C CA . GLN B 1 187 ? -19.172 18.062 23.172 1 70.44 187 GLN B CA 1
ATOM 4760 C C . GLN B 1 187 ? -20.125 16.891 22.938 1 70.44 187 GLN B C 1
ATOM 4762 O O . GLN B 1 187 ? -20.875 16.891 21.969 1 70.44 187 GLN B O 1
ATOM 4767 N N . LYS B 1 188 ? -20.188 16.031 23.891 1 70.12 188 LYS B N 1
ATOM 4768 C CA . LYS B 1 188 ? -21.062 14.867 23.781 1 70.12 188 LYS B CA 1
ATOM 4769 C C . LYS B 1 188 ? -22.531 15.258 23.938 1 70.12 188 LYS B C 1
ATOM 4771 O O . LYS B 1 188 ? -23.375 14.781 23.188 1 70.12 188 LYS B O 1
ATOM 4776 N N . VAL B 1 189 ? -22.688 16.156 24.812 1 69.62 189 VAL B N 1
ATOM 4777 C CA . VAL B 1 189 ? -24.062 16.562 25.094 1 69.62 189 VAL B CA 1
ATOM 4778 C C . VAL B 1 189 ? -24.609 17.391 23.922 1 69.62 189 VAL B C 1
ATOM 4780 O O . VAL B 1 189 ? -25.766 17.25 23.531 1 69.62 189 VAL B O 1
ATOM 4783 N N . ALA B 1 190 ? -23.766 18.141 23.312 1 69.81 190 ALA B N 1
ATOM 4784 C CA . ALA B 1 190 ? -24.172 19.016 22.219 1 69.81 190 ALA B CA 1
ATOM 4785 C C . ALA B 1 190 ? -24.547 18.203 20.984 1 69.81 190 ALA B C 1
ATOM 4787 O O . ALA B 1 190 ? -25.344 18.656 20.156 1 69.81 190 ALA B O 1
ATOM 4788 N N . ARG B 1 191 ? -24.094 17 21.016 1 80 191 ARG B N 1
ATOM 4789 C CA . ARG B 1 191 ? -24.312 16.203 19.828 1 80 191 ARG B CA 1
ATOM 4790 C C . ARG B 1 191 ? -24.906 14.836 20.172 1 80 191 ARG B C 1
ATOM 4792 O O . ARG B 1 191 ? -24.641 13.844 19.484 1 80 191 ARG B O 1
ATOM 4799 N N . GLU B 1 192 ? -25.609 14.82 21.203 1 82.44 192 GLU B N 1
ATOM 4800 C CA . GLU B 1 192 ? -26.109 13.578 21.781 1 82.44 192 GLU B CA 1
ATOM 4801 C C . GLU B 1 192 ? -27 12.836 20.781 1 82.44 192 GLU B C 1
ATOM 4803 O O . GLU B 1 192 ? -26.891 11.617 20.625 1 82.44 192 GLU B O 1
ATOM 4808 N N . SER B 1 193 ? -27.844 13.578 20.078 1 82.69 193 SER B N 1
ATOM 4809 C CA . SER B 1 193 ? -28.75 12.938 19.141 1 82.69 193 SER B CA 1
ATOM 4810 C C . SER B 1 193 ? -27.984 12.273 18 1 82.69 193 SER B C 1
ATOM 4812 O O . SER B 1 193 ? -28.281 11.141 17.609 1 82.69 193 SER B O 1
ATOM 4814 N N . ALA B 1 194 ? -27.031 12.977 17.547 1 82.31 194 ALA B N 1
ATOM 4815 C CA . ALA B 1 194 ? -26.234 12.438 16.453 1 82.31 194 ALA B CA 1
ATOM 4816 C C . ALA B 1 194 ? -25.406 11.242 16.922 1 82.31 194 ALA B C 1
ATOM 4818 O O . ALA B 1 194 ? -25.25 10.266 16.188 1 82.31 194 ALA B O 1
ATOM 4819 N N . VAL B 1 195 ? -24.922 11.273 18.109 1 85.19 195 VAL B N 1
ATOM 4820 C CA . VAL B 1 195 ? -24.125 10.195 18.672 1 85.19 195 VAL B CA 1
ATOM 4821 C C . VAL B 1 195 ? -24.984 8.953 18.875 1 85.19 195 VAL B C 1
ATOM 4823 O O . VAL B 1 195 ? -24.578 7.844 18.531 1 85.19 195 VAL B O 1
ATOM 4826 N N . ASN B 1 196 ? -26.125 9.211 19.422 1 86.75 196 ASN B N 1
ATOM 4827 C CA . ASN B 1 196 ? -27.031 8.094 19.641 1 86.75 196 ASN B CA 1
ATOM 4828 C C . ASN B 1 196 ? -27.453 7.445 18.312 1 86.75 196 ASN B C 1
ATOM 4830 O O . ASN B 1 196 ? -27.609 6.223 18.234 1 86.75 196 ASN B O 1
ATOM 4834 N N . TYR B 1 197 ? -27.625 8.234 17.375 1 84.69 197 TYR B N 1
ATOM 4835 C CA . TYR B 1 197 ? -27.953 7.703 16.062 1 84.69 197 TYR B CA 1
ATOM 4836 C C . TYR B 1 197 ? -26.844 6.809 15.531 1 84.69 197 TYR B C 1
ATOM 4838 O O . TYR B 1 197 ? -27.094 5.723 15.008 1 84.69 197 TYR B O 1
ATOM 4846 N N . GLU B 1 198 ? -25.656 7.227 15.68 1 85.12 198 GLU B N 1
ATOM 4847 C CA . GLU B 1 198 ? -24.516 6.449 15.188 1 85.12 198 GLU B CA 1
ATOM 4848 C C . GLU B 1 198 ? -24.359 5.152 15.977 1 85.12 198 GLU B C 1
ATOM 4850 O O . GLU B 1 198 ? -24.031 4.109 15.406 1 85.12 198 GLU B O 1
ATOM 4855 N N . ILE B 1 199 ? -24.578 5.246 17.234 1 88.44 199 ILE B N 1
ATOM 4856 C CA . ILE B 1 199 ? -24.5 4.047 18.062 1 88.44 199 ILE B CA 1
ATOM 4857 C C . ILE B 1 199 ? -25.578 3.049 17.625 1 88.44 199 ILE B C 1
ATOM 4859 O O . ILE B 1 199 ? -25.281 1.86 17.453 1 88.44 199 ILE B O 1
ATOM 4863 N N . ALA B 1 200 ? -26.719 3.543 17.422 1 87.56 200 ALA B N 1
ATOM 4864 C CA . ALA B 1 200 ? -27.812 2.689 16.938 1 87.56 200 ALA B CA 1
ATOM 4865 C C . ALA B 1 200 ? -27.469 2.076 15.586 1 87.56 200 ALA B C 1
ATOM 4867 O O . ALA B 1 200 ? -27.781 0.908 15.336 1 87.56 200 ALA B O 1
ATOM 4868 N N . PHE B 1 201 ? -26.875 2.822 14.859 1 86.06 201 PHE B N 1
ATOM 4869 C CA . PHE B 1 201 ? -26.5 2.352 13.531 1 86.06 201 PHE B CA 1
ATOM 4870 C C . PHE B 1 201 ? -25.469 1.231 13.625 1 86.06 201 PHE B C 1
ATOM 4872 O O . PHE B 1 201 ? -25.562 0.233 12.914 1 86.06 201 PHE B O 1
ATOM 4879 N N . PHE B 1 202 ? -24.484 1.349 14.414 1 89.06 202 PHE B N 1
ATOM 4880 C CA . PHE B 1 202 ? -23.469 0.312 14.641 1 89.06 202 PHE B CA 1
ATOM 4881 C C . PHE B 1 202 ? -24.125 -0.985 15.102 1 89.06 202 PHE B C 1
ATOM 4883 O O . PHE B 1 202 ? -23.875 -2.049 14.531 1 89.06 202 PHE B O 1
ATOM 4890 N N . VAL B 1 203 ? -24.984 -0.815 16.047 1 91.06 203 VAL B N 1
ATOM 4891 C CA . VAL B 1 203 ? -25.594 -1.98 16.656 1 91.06 203 VAL B CA 1
ATOM 4892 C C . VAL B 1 203 ? -26.516 -2.672 15.656 1 91.06 203 VAL B C 1
ATOM 4894 O O . VAL B 1 203 ? -26.484 -3.896 15.516 1 91.06 203 VAL B O 1
ATOM 4897 N N . CYS B 1 204 ? -27.234 -1.909 14.906 1 88.25 204 CYS B N 1
ATOM 4898 C CA . CYS B 1 204 ? -28.156 -2.471 13.914 1 88.25 204 CYS B CA 1
ATOM 4899 C C . CYS B 1 204 ? -27.375 -3.18 12.805 1 88.25 204 CYS B C 1
ATOM 4901 O O . CYS B 1 204 ? -27.797 -4.234 12.328 1 88.25 204 CYS B O 1
ATOM 4903 N N . THR B 1 205 ? -26.328 -2.586 12.398 1 89.44 205 THR B N 1
ATOM 4904 C CA . THR B 1 2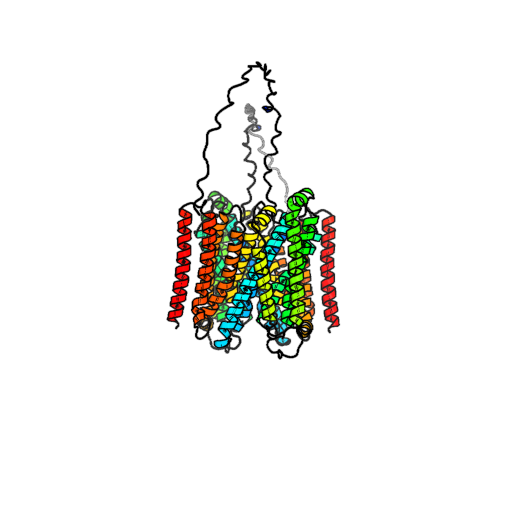05 ? -25.516 -3.191 11.344 1 89.44 205 THR B CA 1
ATOM 4905 C C . THR B 1 205 ? -24.922 -4.516 11.812 1 89.44 205 THR B C 1
ATOM 4907 O O . THR B 1 205 ? -25 -5.52 11.102 1 89.44 205 THR B O 1
ATOM 4910 N N . ILE B 1 206 ? -24.406 -4.586 13.023 1 91.81 206 ILE B N 1
ATOM 4911 C CA . ILE B 1 206 ? -23.812 -5.805 13.57 1 91.81 206 ILE B CA 1
ATOM 4912 C C . ILE B 1 206 ? -24.906 -6.863 13.75 1 91.81 206 ILE B C 1
ATOM 4914 O O . ILE B 1 206 ? -24.703 -8.031 13.398 1 91.81 206 ILE B O 1
ATOM 4918 N N . ALA B 1 207 ? -26.016 -6.445 14.18 1 91.25 207 ALA B N 1
ATOM 4919 C CA . ALA B 1 207 ? -27.141 -7.363 14.383 1 91.25 207 ALA B CA 1
ATOM 4920 C C . ALA B 1 207 ? -27.641 -7.922 13.047 1 91.25 207 ALA B C 1
ATOM 4922 O O . ALA B 1 207 ? -27.922 -9.117 12.938 1 91.25 207 ALA B O 1
ATOM 4923 N N . THR B 1 208 ? -27.75 -7.059 12.094 1 88.94 208 THR B N 1
ATOM 4924 C CA . THR B 1 208 ? -28.203 -7.5 10.781 1 88.94 208 THR B CA 1
ATOM 4925 C C . THR B 1 208 ? -27.234 -8.508 10.18 1 88.94 208 THR B C 1
ATOM 4927 O O . THR B 1 208 ? -27.656 -9.531 9.633 1 88.94 208 THR B O 1
ATOM 4930 N N . LEU B 1 209 ? -25.938 -8.273 10.305 1 88.31 209 LEU B N 1
ATOM 4931 C CA . LEU B 1 209 ? -24.938 -9.195 9.781 1 88.31 209 LEU B CA 1
ATOM 4932 C C . LEU B 1 209 ? -24.969 -10.523 10.531 1 88.31 209 LEU B C 1
ATOM 4934 O O . LEU B 1 209 ? -24.859 -11.594 9.922 1 88.31 209 LEU B O 1
ATOM 4938 N N . ALA B 1 210 ? -25.188 -10.461 11.797 1 89.88 210 ALA B N 1
ATOM 4939 C CA . ALA B 1 210 ? -25.25 -11.672 12.617 1 89.88 210 ALA B CA 1
ATOM 4940 C C . ALA B 1 210 ? -26.484 -12.5 12.266 1 89.88 210 ALA B C 1
ATOM 4942 O O . ALA B 1 210 ? -26.406 -13.719 12.133 1 89.88 210 ALA B O 1
ATOM 4943 N N . VAL B 1 211 ? -27.547 -11.875 12.133 1 87.69 211 VAL B N 1
ATOM 4944 C CA . VAL B 1 211 ? -28.781 -12.562 11.789 1 87.69 211 VAL B CA 1
ATOM 4945 C C . VAL B 1 211 ? -28.656 -13.188 10.398 1 87.69 211 VAL B C 1
ATOM 4947 O O . VAL B 1 211 ? -29.125 -14.312 10.18 1 87.69 211 VAL B O 1
ATOM 4950 N N . MET B 1 212 ? -28.047 -12.531 9.586 1 83.31 212 MET B N 1
ATOM 4951 C CA . MET B 1 212 ? -27.875 -13.055 8.227 1 83.31 212 MET B CA 1
ATOM 4952 C C . MET B 1 212 ? -26.984 -14.289 8.227 1 83.31 212 MET B C 1
ATOM 4954 O O . MET B 1 212 ? -27.203 -15.219 7.449 1 83.31 212 MET B O 1
ATOM 4958 N N . MET B 1 213 ? -26 -14.25 8.984 1 86.56 213 MET B N 1
ATOM 4959 C CA . MET B 1 213 ? -25.141 -15.422 9.109 1 86.56 213 MET B CA 1
ATOM 4960 C C . MET B 1 213 ? -25.922 -16.625 9.641 1 86.56 213 MET B C 1
ATOM 4962 O O . MET B 1 213 ? -25.75 -17.734 9.156 1 86.56 213 MET B O 1
ATOM 4966 N N . ILE B 1 214 ? -26.828 -16.344 10.477 1 86.12 214 ILE B N 1
ATOM 4967 C CA . ILE B 1 214 ? -27.656 -17.391 11.047 1 86.12 214 ILE B CA 1
ATOM 4968 C C . ILE B 1 214 ? -28.641 -17.891 10 1 86.12 214 ILE B C 1
ATOM 4970 O O . ILE B 1 214 ? -28.797 -19.109 9.805 1 86.12 214 ILE B O 1
ATOM 4974 N N . VAL B 1 215 ? -29.219 -17.031 9.273 1 83.06 215 VAL B N 1
ATOM 4975 C CA . VAL B 1 215 ? -30.219 -17.391 8.266 1 83.06 215 VAL B CA 1
ATOM 4976 C C . VAL B 1 215 ? -29.547 -18.156 7.129 1 83.06 215 VAL B C 1
ATOM 4978 O O . VAL B 1 215 ? -30.156 -19.062 6.555 1 83.06 215 VAL B O 1
ATOM 4981 N N . SER B 1 216 ? -28.344 -17.75 6.781 1 81.88 216 SER B N 1
ATOM 4982 C CA . SER B 1 216 ? -27.625 -18.406 5.703 1 81.88 216 SER B CA 1
ATOM 4983 C C . SER B 1 216 ? -27.422 -19.891 6.004 1 81.88 216 SER B C 1
ATOM 4985 O O . SER B 1 216 ? -27.266 -20.703 5.09 1 81.88 216 SER B O 1
ATOM 4987 N N . THR B 1 217 ? -27.422 -20.25 7.254 1 80.5 217 THR B N 1
ATOM 4988 C CA . THR B 1 217 ? -27.266 -21.656 7.621 1 80.5 217 THR B CA 1
ATOM 4989 C C . THR B 1 217 ? -28.484 -22.469 7.191 1 80.5 217 THR B C 1
ATOM 4991 O O . THR B 1 217 ? -28.391 -23.688 7.031 1 80.5 217 THR B O 1
ATOM 4994 N N . PHE B 1 218 ? -29.578 -21.797 6.906 1 84.75 218 PHE B N 1
ATOM 4995 C CA . PHE B 1 218 ? -30.812 -22.484 6.543 1 84.75 218 PHE B CA 1
ATOM 4996 C C . PHE B 1 218 ? -31.031 -22.453 5.039 1 84.75 218 PHE B C 1
ATOM 4998 O O . PHE B 1 218 ? -32 -23.016 4.531 1 84.75 218 PHE B O 1
ATOM 5005 N N . VAL B 1 219 ? -30.188 -21.781 4.391 1 85.56 219 VAL B N 1
ATOM 5006 C CA . VAL B 1 219 ? -30.281 -21.672 2.939 1 85.56 219 VAL B CA 1
ATOM 5007 C C . VAL B 1 219 ? -29.359 -22.688 2.287 1 85.56 219 VAL B C 1
ATOM 5009 O O . VAL B 1 219 ? -28.297 -23.016 2.836 1 85.56 219 VAL B O 1
ATOM 5012 N N . SER B 1 220 ? -29.812 -23.234 1.136 1 85.25 220 SER B N 1
ATOM 5013 C CA . SER B 1 220 ? -28.969 -24.172 0.398 1 85.25 220 SER B CA 1
ATOM 5014 C C . SER B 1 220 ? -27.625 -23.547 0.055 1 85.25 220 SER B C 1
ATOM 5016 O O . SER B 1 220 ? -27.531 -22.344 -0.183 1 85.25 220 SER B O 1
ATOM 5018 N N . SER B 1 221 ? -26.609 -24.297 0.05 1 79.44 221 SER B N 1
ATOM 5019 C CA . SER B 1 221 ? -25.234 -23.844 -0.154 1 79.44 221 SER B CA 1
ATOM 5020 C C . SER B 1 221 ? -25.078 -23.125 -1.489 1 79.44 221 SER B C 1
ATOM 5022 O O . SER B 1 221 ? -24.266 -22.203 -1.61 1 79.44 221 SER B O 1
ATOM 5024 N N . ASP B 1 222 ? -25.922 -23.438 -2.422 1 79.75 222 ASP B N 1
ATOM 5025 C CA . ASP B 1 222 ? -25.812 -22.859 -3.76 1 79.75 222 ASP B CA 1
ATOM 5026 C C . ASP B 1 222 ? -26.234 -21.391 -3.756 1 79.75 222 ASP B C 1
ATOM 5028 O O . ASP B 1 222 ? -25.828 -20.625 -4.633 1 79.75 222 ASP B O 1
ATOM 5032 N N . TYR B 1 223 ? -26.938 -21.062 -2.689 1 84.38 223 TYR B N 1
ATOM 5033 C CA . TYR B 1 223 ? -27.531 -19.719 -2.727 1 84.38 223 TYR B CA 1
ATOM 5034 C C . TYR B 1 223 ? -27.016 -18.875 -1.576 1 84.38 223 TYR B C 1
ATOM 5036 O O . TYR B 1 223 ? -27.328 -17.672 -1.492 1 84.38 223 TYR B O 1
ATOM 5044 N N . GLN B 1 224 ? -26.219 -19.391 -0.728 1 85.06 224 GLN B N 1
ATOM 5045 C CA . GLN B 1 224 ? -25.781 -18.688 0.47 1 85.06 224 GLN B CA 1
ATOM 5046 C C . GLN B 1 224 ? -24.984 -17.438 0.108 1 85.06 224 GLN B C 1
ATOM 5048 O O . GLN B 1 224 ? -25.172 -16.375 0.709 1 85.06 224 GLN B O 1
ATOM 5053 N N . SER B 1 225 ? -24.109 -17.578 -0.875 1 82.44 225 SER B N 1
ATOM 5054 C CA . SER B 1 225 ? -23.281 -16.438 -1.266 1 82.44 225 SER B CA 1
ATOM 5055 C C . SER B 1 225 ? -24.125 -15.305 -1.825 1 82.44 225 SER B C 1
ATOM 5057 O O . SER B 1 225 ? -23.859 -14.133 -1.553 1 82.44 225 SER B O 1
ATOM 5059 N N . TYR B 1 226 ? -25.203 -15.617 -2.463 1 83.5 226 TYR B N 1
ATOM 5060 C CA . TYR B 1 226 ? -26.078 -14.609 -3.035 1 83.5 226 TYR B CA 1
ATOM 5061 C C . TYR B 1 226 ? -26.859 -13.891 -1.945 1 83.5 226 TYR B C 1
ATOM 5063 O O . TYR B 1 226 ? -27.062 -12.672 -2.021 1 83.5 226 TYR B O 1
ATOM 5071 N N . VAL B 1 227 ? -27.203 -14.625 -1.056 1 83.25 227 VAL B N 1
ATOM 5072 C CA . VAL B 1 227 ? -27.938 -14.031 0.053 1 83.25 227 VAL B CA 1
ATOM 5073 C C . VAL B 1 227 ? -27.031 -13.062 0.821 1 83.25 227 VAL B C 1
ATOM 5075 O O . VAL B 1 227 ? -27.453 -11.953 1.152 1 83.25 227 VAL B O 1
ATOM 5078 N N . MET B 1 228 ? -25.828 -13.453 1.009 1 85.06 228 MET B N 1
ATOM 5079 C CA . MET B 1 228 ? -24.906 -12.609 1.742 1 85.06 228 MET B CA 1
ATOM 5080 C C . MET B 1 228 ? -24.625 -11.312 0.979 1 85.06 228 MET B C 1
ATOM 5082 O O . MET B 1 228 ? -24.625 -10.227 1.564 1 85.06 228 MET B O 1
ATOM 5086 N N . TYR B 1 229 ? -24.438 -11.438 -0.294 1 84.38 229 TYR B N 1
ATOM 5087 C CA . TYR B 1 229 ? -24.188 -10.25 -1.107 1 84.38 229 TYR B CA 1
ATOM 5088 C C . TYR B 1 229 ? -25.422 -9.359 -1.149 1 84.38 229 TYR B C 1
ATOM 5090 O O . TYR B 1 229 ? -25.312 -8.133 -1.098 1 84.38 229 TYR B O 1
ATOM 5098 N N . GLY B 1 230 ? -26.531 -9.992 -1.236 1 84 230 GLY B N 1
ATOM 5099 C CA . GLY B 1 230 ? -27.766 -9.227 -1.255 1 84 230 GLY B CA 1
ATOM 5100 C C . GLY B 1 230 ? -28.016 -8.453 0.028 1 84 230 GLY B C 1
ATOM 5101 O O . GLY B 1 230 ? -28.406 -7.285 -0.008 1 84 230 GLY B O 1
ATOM 5102 N N . VAL B 1 231 ? -27.75 -9.039 1.089 1 83.19 231 VAL B N 1
ATOM 5103 C CA . VAL B 1 231 ? -27.953 -8.406 2.385 1 83.19 231 VAL B CA 1
ATOM 5104 C C . VAL B 1 231 ? -26.938 -7.27 2.564 1 83.19 231 VAL B C 1
ATOM 5106 O O . VAL B 1 231 ? -27.281 -6.195 3.055 1 83.19 231 VAL B O 1
ATOM 5109 N N . LEU B 1 232 ? -25.719 -7.574 2.209 1 85.88 232 LEU B N 1
ATOM 5110 C CA . LEU B 1 232 ? -24.703 -6.531 2.311 1 85.88 232 LEU B CA 1
ATOM 5111 C C . LEU B 1 232 ? -25.078 -5.328 1.443 1 85.88 232 LEU B C 1
ATOM 5113 O O . LEU B 1 232 ? -24.953 -4.184 1.88 1 85.88 232 LEU B O 1
ATOM 5117 N N . ALA B 1 233 ? -25.547 -5.613 0.28 1 88.56 233 ALA B N 1
ATOM 5118 C CA . ALA B 1 233 ? -25.953 -4.535 -0.617 1 88.56 233 ALA B CA 1
ATOM 5119 C C . ALA B 1 233 ? -27.109 -3.742 -0.022 1 88.56 233 ALA B C 1
ATOM 5121 O O . ALA B 1 233 ? -27.109 -2.51 -0.051 1 88.56 233 ALA B O 1
ATOM 5122 N N . ALA B 1 234 ? -28.016 -4.422 0.552 1 86.56 234 ALA B N 1
ATOM 5123 C CA . ALA B 1 234 ? -29.172 -3.773 1.162 1 86.56 234 ALA B CA 1
ATOM 5124 C C . ALA B 1 234 ? -28.766 -2.916 2.354 1 86.56 234 ALA B C 1
ATOM 5126 O O . ALA B 1 234 ? -29.266 -1.808 2.539 1 86.56 234 ALA B O 1
ATOM 5127 N N . LEU B 1 235 ? -27.906 -3.451 3.07 1 85.12 235 LEU B N 1
ATOM 5128 C CA . LEU B 1 235 ? -27.391 -2.723 4.23 1 85.12 235 LEU B CA 1
ATOM 5129 C C . LEU B 1 235 ? -26.688 -1.438 3.801 1 85.12 235 LEU B C 1
ATOM 5131 O O . LEU B 1 235 ? -26.922 -0.376 4.387 1 85.12 235 LEU B O 1
ATOM 5135 N N . LEU B 1 236 ? -25.891 -1.498 2.826 1 84.94 236 LEU B N 1
ATOM 5136 C CA . LEU B 1 236 ? -25.141 -0.341 2.35 1 84.94 236 LEU B CA 1
ATOM 5137 C C . LEU B 1 236 ? -26.078 0.697 1.737 1 84.94 236 LEU B C 1
ATOM 5139 O O . LEU B 1 236 ? -25.891 1.9 1.936 1 84.94 236 LEU B O 1
ATOM 5143 N N . LEU B 1 237 ? -27.078 0.22 1.104 1 82.69 237 LEU B N 1
ATOM 5144 C CA . LEU B 1 237 ? -28.062 1.129 0.523 1 82.69 237 LEU B CA 1
ATOM 5145 C C . LEU B 1 237 ? -28.875 1.82 1.613 1 82.69 237 LEU B C 1
ATOM 5147 O O . LEU B 1 237 ? -29.156 3.018 1.519 1 82.69 237 LEU B O 1
ATOM 5151 N N . THR B 1 238 ? -29.156 1.095 2.584 1 80.5 238 THR B N 1
ATOM 5152 C CA . THR B 1 238 ? -29.906 1.667 3.699 1 80.5 238 THR B CA 1
ATOM 5153 C C . THR B 1 238 ? -29.062 2.709 4.434 1 80.5 238 THR B C 1
ATOM 5155 O O . THR B 1 238 ? -29.578 3.764 4.82 1 80.5 238 THR B O 1
ATOM 5158 N N . HIS B 1 239 ? -27.812 2.391 4.57 1 78.31 239 HIS B N 1
ATOM 5159 C CA . HIS B 1 239 ? -26.922 3.334 5.223 1 78.31 239 HIS B CA 1
ATOM 5160 C C . HIS B 1 239 ? -26.828 4.637 4.434 1 78.31 239 HIS B C 1
ATOM 5162 O O . HIS B 1 239 ? -26.859 5.723 5.016 1 78.31 239 HIS B O 1
ATOM 5168 N N . ARG B 1 240 ? -26.75 4.523 3.264 1 76.69 240 ARG B N 1
ATOM 5169 C CA . ARG B 1 240 ? -26.641 5.711 2.422 1 76.69 240 ARG B CA 1
ATOM 5170 C C . ARG B 1 240 ? -27.938 6.523 2.457 1 76.69 240 ARG B C 1
ATOM 5172 O O . ARG B 1 240 ? -27.906 7.754 2.453 1 76.69 240 ARG B O 1
ATOM 5179 N N . ALA B 1 241 ? -29.016 5.887 2.598 1 77.38 241 ALA B N 1
ATOM 5180 C CA . ALA B 1 241 ? -30.312 6.543 2.572 1 77.38 241 ALA B CA 1
ATOM 5181 C C . ALA B 1 241 ? -30.625 7.199 3.916 1 77.38 241 ALA B C 1
ATOM 5183 O O . ALA B 1 241 ? -31.297 8.227 3.969 1 77.38 241 ALA B O 1
ATOM 5184 N N . THR B 1 242 ? -30.078 6.648 4.953 1 76.06 242 THR B N 1
ATOM 5185 C CA . THR B 1 242 ? -30.484 7.109 6.273 1 76.06 242 THR B CA 1
ATOM 5186 C C . THR B 1 242 ? -29.516 8.164 6.809 1 76.06 242 THR B C 1
ATOM 5188 O O . THR B 1 242 ? -29.891 8.984 7.652 1 76.06 242 THR B O 1
ATOM 5191 N N . ARG B 1 243 ? -28.234 8.062 6.418 1 76.25 243 ARG B N 1
ATOM 5192 C CA . ARG B 1 243 ? -27.281 9.031 6.926 1 76.25 243 ARG B CA 1
ATOM 5193 C C . ARG B 1 243 ? -27.359 10.352 6.156 1 76.25 243 ARG B C 1
ATOM 5195 O O . ARG B 1 243 ? -26.828 10.461 5.055 1 76.25 243 ARG B O 1
ATOM 5202 N N . THR B 1 244 ? -28.156 11.289 6.754 1 71.56 244 THR B N 1
ATOM 5203 C CA . THR B 1 244 ? -28.438 12.578 6.129 1 71.56 244 THR B CA 1
ATOM 5204 C C . THR B 1 244 ? -27.219 13.508 6.234 1 71.56 244 THR B C 1
ATOM 5206 O O . THR B 1 244 ? -26.344 13.305 7.086 1 71.56 244 THR B O 1
ATOM 5209 N N . GLU B 1 245 ? -27.156 14.445 5.406 1 77.69 245 GLU B N 1
ATOM 5210 C CA . GLU B 1 245 ? -26.094 15.453 5.402 1 77.69 245 GLU B CA 1
ATOM 5211 C C . GLU B 1 245 ? -26.062 16.219 6.723 1 77.69 245 GLU B C 1
ATOM 5213 O O . GLU B 1 245 ? -24.984 16.594 7.195 1 77.69 245 GLU B O 1
ATOM 5218 N N . ALA B 1 246 ? -27.219 16.375 7.348 1 76.31 246 ALA B N 1
ATOM 5219 C CA . ALA B 1 246 ? -27.312 17.094 8.609 1 76.31 246 ALA B CA 1
ATOM 5220 C C . ALA B 1 246 ? -26.562 16.375 9.719 1 76.31 246 ALA B C 1
ATOM 5222 O O . ALA B 1 246 ? -25.891 17 10.539 1 76.31 246 ALA B O 1
ATOM 5223 N N . ASN B 1 247 ? -26.672 15.062 9.688 1 76.5 247 ASN B N 1
ATOM 5224 C CA . ASN B 1 247 ? -25.984 14.273 10.703 1 76.5 247 ASN B CA 1
ATOM 5225 C C . ASN B 1 247 ? -24.469 14.352 10.539 1 76.5 247 ASN B C 1
ATOM 5227 O O . ASN B 1 247 ? -23.75 14.469 11.523 1 76.5 247 ASN B O 1
ATOM 5231 N N . PHE B 1 248 ? -24.047 14.344 9.297 1 79.5 248 PHE B N 1
ATOM 5232 C CA . PHE B 1 248 ? -22.609 14.406 9.047 1 79.5 248 PHE B CA 1
ATOM 5233 C C . PHE B 1 248 ? -22.047 15.781 9.406 1 79.5 248 PHE B C 1
ATOM 5235 O O . PHE B 1 248 ? -20.969 15.883 9.984 1 79.5 248 PHE B O 1
ATOM 5242 N N . THR B 1 249 ? -22.797 16.781 9.125 1 79.88 249 THR B N 1
ATOM 5243 C CA . THR B 1 249 ? -22.359 18.125 9.453 1 79.88 249 THR B CA 1
ATOM 5244 C C . THR B 1 249 ? -22.312 18.328 10.969 1 79.88 249 THR B C 1
ATOM 5246 O O . THR B 1 249 ? -21.453 19.047 11.477 1 79.88 249 THR B O 1
ATOM 5249 N N . ALA B 1 250 ? -23.203 17.641 11.609 1 79.5 250 ALA B N 1
ATOM 5250 C CA . ALA B 1 250 ? -23.234 17.75 13.07 1 79.5 250 ALA B CA 1
ATOM 5251 C C . ALA B 1 250 ? -22.047 17.031 13.695 1 79.5 250 ALA B C 1
ATOM 5253 O O . ALA B 1 250 ? -21.484 17.516 14.688 1 79.5 250 ALA B O 1
ATOM 5254 N N . LEU B 1 251 ? -21.672 15.945 13.078 1 80.81 251 LEU B N 1
ATOM 5255 C CA . LEU B 1 251 ? -20.625 15.125 13.68 1 80.81 251 LEU B CA 1
ATOM 5256 C C . LEU B 1 251 ? -19.25 15.523 13.148 1 80.81 251 LEU B C 1
ATOM 5258 O O . LEU B 1 251 ? -18.234 15.297 13.812 1 80.81 251 LEU B O 1
ATOM 5262 N N . LEU B 1 252 ? -19.25 15.992 11.914 1 84.81 252 LEU B N 1
ATOM 5263 C CA . LEU B 1 252 ? -18.031 16.484 11.281 1 84.81 252 LEU B CA 1
ATOM 5264 C C . LEU B 1 252 ? -18.188 17.922 10.812 1 84.81 252 LEU B C 1
ATOM 5266 O O . LEU B 1 252 ? -18.172 18.203 9.609 1 84.81 252 LEU B O 1
ATOM 5270 N N . PRO B 1 253 ? -18.266 18.828 11.742 1 77.69 253 PRO B N 1
ATOM 5271 C CA . PRO B 1 253 ? -18.531 20.219 11.367 1 77.69 253 PRO B CA 1
ATOM 5272 C C . PRO B 1 253 ? -17.484 20.766 10.398 1 77.69 253 PRO B C 1
ATOM 5274 O O . PRO B 1 253 ? -17.797 21.641 9.594 1 77.69 253 PRO B O 1
ATOM 5277 N N . GLY B 1 254 ? -16.297 20.344 10.391 1 80 254 GLY B N 1
ATOM 5278 C CA . GLY B 1 254 ? -15.258 20.812 9.484 1 80 254 GLY B CA 1
ATOM 5279 C C . GLY B 1 254 ? -15.156 20 8.211 1 80 254 GLY B C 1
ATOM 5280 O O . GLY B 1 254 ? -14.289 20.25 7.371 1 80 254 GLY B O 1
ATOM 5281 N N . GLY B 1 255 ? -16.109 19.062 8.016 1 87.19 255 GLY B N 1
ATOM 5282 C CA . GLY B 1 255 ? -16.016 18.172 6.871 1 87.19 255 GLY B CA 1
ATOM 5283 C C . GLY B 1 255 ? -15.117 16.969 7.113 1 87.19 255 GLY B C 1
ATOM 5284 O O . GLY B 1 255 ? -14.547 16.828 8.195 1 87.19 255 GLY B O 1
ATOM 5285 N N . PHE B 1 256 ? -15.008 16.156 6.109 1 90 256 PHE B N 1
ATOM 5286 C CA . PHE B 1 256 ? -14.148 14.984 6.195 1 90 256 PHE B CA 1
ATOM 5287 C C . PHE B 1 256 ? -12.68 15.383 6.18 1 90 256 PHE B C 1
ATOM 5289 O O . PHE B 1 256 ? -12.305 16.359 5.523 1 90 256 PHE B O 1
ATOM 5296 N N . PRO B 1 257 ? -11.883 14.75 6.922 1 90.31 257 PRO B N 1
ATOM 5297 C CA . PRO B 1 257 ? -10.461 15.094 6.969 1 90.31 257 PRO B CA 1
ATOM 5298 C C . PRO B 1 257 ? -9.758 14.875 5.633 1 90.31 257 PRO B C 1
ATOM 5300 O O . PRO B 1 257 ? -9.531 13.727 5.234 1 90.31 257 PRO B O 1
ATOM 5303 N N . LYS B 1 258 ? -9.367 15.891 5.027 1 91.5 258 LYS B N 1
ATOM 5304 C CA . LYS B 1 258 ? -8.781 15.859 3.688 1 91.5 258 LYS B CA 1
ATOM 5305 C C . LYS B 1 258 ? -7.5 15.039 3.664 1 91.5 258 LYS B C 1
ATOM 5307 O O . LYS B 1 258 ? -7.266 14.266 2.732 1 91.5 258 LYS B O 1
ATOM 5312 N N . GLU B 1 259 ? -6.66 15.164 4.641 1 90.69 259 GLU B N 1
ATOM 5313 C CA . GLU B 1 259 ? -5.383 14.461 4.695 1 90.69 259 GLU B CA 1
ATOM 5314 C C . GLU B 1 259 ? -5.582 12.945 4.699 1 90.69 259 GLU B C 1
ATOM 5316 O O . GLU B 1 259 ? -4.844 12.211 4.039 1 90.69 259 GLU B O 1
ATOM 5321 N N . ARG B 1 260 ? -6.578 12.516 5.41 1 93.56 260 ARG B N 1
ATOM 5322 C CA . ARG B 1 260 ? -6.848 11.086 5.488 1 93.56 260 ARG B CA 1
ATOM 5323 C C . ARG B 1 260 ? -7.383 10.562 4.16 1 93.56 260 ARG B C 1
ATOM 5325 O O . ARG B 1 260 ? -7.027 9.461 3.734 1 93.56 260 ARG B O 1
ATOM 5332 N N . ILE B 1 261 ? -8.227 11.383 3.541 1 94.75 261 ILE B N 1
ATOM 5333 C CA . ILE B 1 261 ? -8.766 11 2.242 1 94.75 261 ILE B CA 1
ATOM 5334 C C . ILE B 1 261 ? -7.645 10.953 1.209 1 94.75 261 ILE B C 1
ATOM 5336 O O . ILE B 1 261 ? -7.617 10.062 0.355 1 94.75 261 ILE B O 1
ATOM 5340 N N . ASP B 1 262 ? -6.688 11.82 1.297 1 94.06 262 ASP B N 1
ATOM 5341 C CA . ASP B 1 262 ? -5.535 11.82 0.402 1 94.06 262 ASP B CA 1
ATOM 5342 C C . ASP B 1 262 ? -4.688 10.57 0.592 1 94.06 262 ASP B C 1
ATOM 5344 O O . ASP B 1 262 ? -4.246 9.953 -0.384 1 94.06 262 ASP B O 1
ATOM 5348 N N . VAL B 1 263 ? -4.496 10.227 1.867 1 94.56 263 VAL B N 1
ATOM 5349 C CA . VAL B 1 263 ? -3.697 9.047 2.162 1 94.56 263 VAL B CA 1
ATOM 5350 C C . VAL B 1 263 ? -4.387 7.805 1.6 1 94.56 263 VAL B C 1
ATOM 5352 O O . VAL B 1 263 ? -3.738 6.941 1.004 1 94.56 263 VAL B O 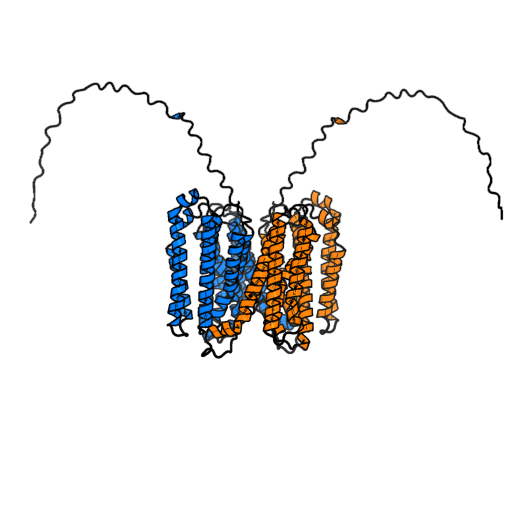1
ATOM 5355 N N . PHE B 1 264 ? -5.711 7.75 1.78 1 96.25 264 PHE B N 1
ATOM 5356 C CA . PHE B 1 264 ? -6.48 6.625 1.259 1 96.25 264 PHE B CA 1
ATOM 5357 C C . PHE B 1 264 ? -6.391 6.566 -0.261 1 96.25 264 PHE B C 1
ATOM 5359 O O . PHE B 1 264 ? -6.129 5.504 -0.832 1 96.25 264 PHE B O 1
ATOM 5366 N N . THR B 1 265 ? -6.551 7.68 -0.949 1 96.44 265 THR B N 1
ATOM 5367 C CA . THR B 1 265 ? -6.52 7.762 -2.406 1 96.44 265 THR B CA 1
ATOM 5368 C C . THR B 1 265 ? -5.137 7.41 -2.939 1 96.44 265 THR B C 1
ATOM 5370 O O . THR B 1 265 ? -5.008 6.629 -3.885 1 96.44 265 THR B O 1
ATOM 5373 N N . ASP B 1 266 ? -4.117 7.949 -2.316 1 95.69 266 ASP B N 1
ATOM 5374 C CA . ASP B 1 266 ? -2.75 7.664 -2.736 1 95.69 266 ASP B CA 1
ATOM 5375 C C . ASP B 1 266 ? -2.428 6.18 -2.584 1 95.69 266 ASP B C 1
ATOM 5377 O O . ASP B 1 266 ? -1.727 5.602 -3.418 1 95.69 266 ASP B O 1
ATOM 5381 N N . GLY B 1 267 ? -2.941 5.609 -1.496 1 96.12 267 GLY B N 1
ATOM 5382 C CA . GLY B 1 267 ? -2.748 4.184 -1.297 1 96.12 267 GLY B CA 1
ATOM 5383 C C . GLY B 1 267 ? -3.404 3.336 -2.373 1 96.12 267 GLY B C 1
ATOM 5384 O O . GLY B 1 267 ? -2.805 2.379 -2.867 1 96.12 267 GLY B O 1
ATOM 5385 N N . VAL B 1 268 ? -4.602 3.65 -2.736 1 96.38 268 VAL B N 1
ATOM 5386 C CA . VAL B 1 268 ? -5.32 2.92 -3.777 1 96.38 268 VAL B CA 1
ATOM 5387 C C . VAL B 1 268 ? -4.543 3 -5.09 1 96.38 268 VAL B C 1
ATOM 5389 O O . VAL B 1 268 ? -4.309 1.98 -5.742 1 96.38 268 VAL B O 1
ATOM 5392 N N . TYR B 1 269 ? -4.066 4.195 -5.453 1 96.69 269 TYR B N 1
ATOM 5393 C CA . TYR B 1 269 ? -3.326 4.375 -6.695 1 96.69 269 TYR B CA 1
ATOM 5394 C C . TYR B 1 269 ? -1.999 3.629 -6.656 1 96.69 269 TYR B C 1
ATOM 5396 O O . TYR B 1 269 ? -1.581 3.039 -7.652 1 96.69 269 TYR B O 1
ATOM 5404 N N . ALA B 1 270 ? -1.385 3.703 -5.516 1 95.56 270 ALA B N 1
ATOM 5405 C CA . ALA B 1 270 ? -0.08 3.059 -5.402 1 95.56 270 ALA B CA 1
ATOM 5406 C C . ALA B 1 270 ? -0.193 1.55 -5.609 1 95.56 270 ALA B C 1
ATOM 5408 O O . ALA B 1 270 ? 0.648 0.944 -6.277 1 95.56 270 ALA B O 1
ATOM 5409 N N . VAL B 1 271 ? -1.217 0.948 -5.062 1 93.81 271 VAL B N 1
ATOM 5410 C CA . VAL B 1 271 ? -1.405 -0.49 -5.219 1 93.81 271 VAL B CA 1
ATOM 5411 C C . VAL B 1 271 ? -1.911 -0.792 -6.629 1 93.81 271 VAL B C 1
ATOM 5413 O O . VAL B 1 271 ? -1.446 -1.735 -7.273 1 93.81 271 VAL B O 1
ATOM 5416 N N . ALA B 1 272 ? -2.789 -0.029 -7.145 1 93.44 272 ALA B N 1
ATOM 5417 C CA . ALA B 1 272 ? -3.424 -0.266 -8.438 1 93.44 272 ALA B CA 1
ATOM 5418 C C . ALA B 1 272 ? -2.389 -0.289 -9.562 1 93.44 272 ALA B C 1
ATOM 5420 O O . ALA B 1 272 ? -2.449 -1.14 -10.453 1 93.44 272 ALA B O 1
ATOM 5421 N N . VAL B 1 273 ? -1.404 0.565 -9.477 1 92.5 273 VAL B N 1
ATOM 5422 C CA . VAL B 1 273 ? -0.446 0.686 -10.57 1 92.5 273 VAL B CA 1
ATOM 5423 C C . VAL B 1 273 ? 0.501 -0.512 -10.562 1 92.5 273 VAL B C 1
ATOM 5425 O O . VAL B 1 273 ? 1.243 -0.731 -11.523 1 92.5 273 VAL B O 1
ATOM 5428 N N . THR B 1 274 ? 0.465 -1.298 -9.516 1 87.81 274 THR B N 1
ATOM 5429 C CA . THR B 1 274 ? 1.341 -2.461 -9.422 1 87.81 274 THR B CA 1
ATOM 5430 C C . THR B 1 274 ? 0.582 -3.736 -9.773 1 87.81 274 THR B C 1
ATOM 5432 O O . THR B 1 274 ? 1.192 -4.777 -10.031 1 87.81 274 THR B O 1
ATOM 5435 N N . LEU B 1 275 ? -0.695 -3.682 -9.812 1 83.56 275 LEU B N 1
ATOM 5436 C CA . LEU B 1 275 ? -1.518 -4.887 -9.867 1 83.56 275 LEU B CA 1
ATOM 5437 C C . LEU B 1 275 ? -1.397 -5.566 -11.227 1 83.56 275 LEU B C 1
ATOM 5439 O O . LEU B 1 275 ? -1.558 -6.781 -11.336 1 83.56 275 LEU B O 1
ATOM 5443 N N . PHE B 1 276 ? -1.085 -4.77 -12.211 1 80 276 PHE B N 1
ATOM 5444 C CA . PHE B 1 276 ? -1.08 -5.348 -13.555 1 80 276 PHE B CA 1
ATOM 5445 C C . PHE B 1 276 ? -0.026 -6.441 -13.664 1 80 276 PHE B C 1
ATOM 5447 O O . PHE B 1 276 ? -0.264 -7.477 -14.289 1 80 276 PHE B O 1
ATOM 5454 N N . LEU B 1 277 ? 1.133 -6.305 -13.039 1 74.81 277 LEU B N 1
ATOM 5455 C CA . LEU B 1 277 ? 2.225 -7.246 -13.25 1 74.81 277 LEU B CA 1
ATOM 5456 C C . LEU B 1 277 ? 2.303 -8.258 -12.109 1 74.81 277 LEU B C 1
ATOM 5458 O O . LEU B 1 277 ? 2.928 -9.312 -12.25 1 74.81 277 LEU B O 1
ATOM 5462 N N . ILE B 1 278 ? 1.71 -8.031 -11.023 1 65.94 278 ILE B N 1
ATOM 5463 C CA . ILE B 1 278 ? 1.84 -8.922 -9.875 1 65.94 278 ILE B CA 1
ATOM 5464 C C . ILE B 1 278 ? 1.239 -10.289 -10.211 1 65.94 278 ILE B C 1
ATOM 5466 O O . ILE B 1 278 ? 1.731 -11.32 -9.75 1 65.94 278 ILE B O 1
ATOM 5470 N N . GLU B 1 279 ? 0.294 -10.266 -11.062 1 59.97 279 GLU B N 1
ATOM 5471 C CA . GLU B 1 279 ? -0.417 -11.516 -11.32 1 59.97 279 GLU B CA 1
ATOM 5472 C C . GLU B 1 279 ? 0.178 -12.25 -12.516 1 59.97 279 GLU B C 1
ATOM 5474 O O . GLU B 1 279 ? -0.191 -13.391 -12.789 1 59.97 279 GLU B O 1
ATOM 5479 N N . ILE B 1 280 ? 0.99 -11.586 -13.203 1 54.72 280 ILE B N 1
ATOM 5480 C CA . ILE B 1 280 ? 1.566 -12.25 -14.367 1 54.72 280 ILE B CA 1
ATOM 5481 C C . ILE B 1 280 ? 2.709 -13.164 -13.93 1 54.72 280 ILE B C 1
ATOM 5483 O O . ILE B 1 280 ? 3.691 -12.703 -13.344 1 54.72 280 ILE B O 1
ATOM 5487 N N . ARG B 1 281 ? 2.275 -14.539 -13.703 1 50.72 281 ARG B N 1
ATOM 5488 C CA . ARG B 1 281 ? 3.311 -15.508 -13.367 1 50.72 281 ARG B CA 1
ATOM 5489 C C . ARG B 1 281 ? 4.168 -15.844 -14.586 1 50.72 281 ARG B C 1
ATOM 5491 O O . ARG B 1 281 ? 3.678 -15.828 -15.719 1 50.72 281 ARG B O 1
ATOM 5498 N N . TYR B 1 282 ? 5.508 -15.711 -14.398 1 44.31 282 TYR B N 1
ATOM 5499 C CA . TYR B 1 282 ? 6.402 -16.141 -15.469 1 44.31 282 TYR B CA 1
ATOM 5500 C C . TYR B 1 282 ? 6.043 -17.547 -15.938 1 44.31 282 TYR B C 1
ATOM 5502 O O . TYR B 1 282 ? 5.801 -18.438 -15.125 1 44.31 282 TYR B O 1
ATOM 5510 N N . PRO B 1 283 ? 5.559 -17.781 -17.156 1 42.41 283 PRO B N 1
ATOM 5511 C CA . PRO B 1 283 ? 5.168 -19.109 -17.625 1 42.41 283 PRO B CA 1
ATOM 5512 C C . PRO B 1 283 ? 6.164 -20.188 -17.219 1 42.41 283 PRO B C 1
ATOM 5514 O O . PRO B 1 283 ? 7.367 -20.047 -17.469 1 42.41 283 PRO B O 1
ATOM 5517 N N . ALA B 1 284 ? 6.012 -20.828 -16.188 1 38.34 284 ALA B N 1
ATOM 5518 C CA . ALA B 1 284 ? 6.848 -21.938 -15.734 1 38.34 284 ALA B CA 1
ATOM 5519 C C . ALA B 1 284 ? 7.383 -22.734 -16.906 1 38.34 284 ALA B C 1
ATOM 5521 O O . ALA B 1 284 ? 8.547 -23.141 -16.922 1 38.34 284 ALA B O 1
ATOM 5522 N N . GLY B 1 285 ? 6.535 -23.5 -17.594 1 34.88 285 GLY B N 1
ATOM 5523 C CA . GLY B 1 285 ? 6.801 -24.656 -18.438 1 34.88 285 GLY B CA 1
ATOM 5524 C C . GLY B 1 285 ? 7.488 -24.281 -19.734 1 34.88 285 GLY B C 1
ATOM 5525 O O . GLY B 1 285 ? 7.551 -25.094 -20.672 1 34.88 285 GLY B O 1
ATOM 5526 N N . VAL B 1 286 ? 7.5 -23.203 -20.188 1 35.41 286 VAL B N 1
ATOM 5527 C CA . VAL B 1 286 ? 8.156 -23.219 -21.484 1 35.41 286 VAL B CA 1
ATOM 5528 C C . VAL B 1 286 ? 9.602 -23.688 -21.344 1 35.41 286 VAL B C 1
ATOM 5530 O O . VAL B 1 286 ? 10.289 -23.297 -20.406 1 35.41 286 VAL B O 1
ATOM 5533 N N . ASP B 1 287 ? 9.938 -24.812 -21.875 1 34.12 287 ASP B N 1
ATOM 5534 C CA . ASP B 1 287 ? 11.266 -25.375 -22.062 1 34.12 287 ASP B CA 1
ATOM 5535 C C . ASP B 1 287 ? 12.336 -24.281 -22.094 1 34.12 287 ASP B C 1
ATOM 5537 O O . ASP B 1 287 ? 12.273 -23.375 -22.922 1 34.12 287 ASP B O 1
ATOM 5541 N N . ALA B 1 288 ? 12.906 -23.938 -21 1 35.97 288 ALA B N 1
ATOM 5542 C CA . ALA B 1 288 ? 13.992 -23.062 -20.562 1 35.97 288 ALA B CA 1
ATOM 5543 C C . ALA B 1 288 ? 14.969 -22.781 -21.703 1 35.97 288 ALA B C 1
ATOM 5545 O O . ALA B 1 288 ? 15.766 -21.844 -21.625 1 35.97 288 ALA B O 1
ATOM 5546 N N . ARG B 1 289 ? 15.312 -23.859 -22.438 1 36.34 289 ARG B N 1
ATOM 5547 C CA . ARG B 1 289 ? 16.516 -23.812 -23.266 1 36.34 289 ARG B CA 1
ATOM 5548 C C . ARG B 1 289 ? 16.391 -22.766 -24.375 1 36.34 289 ARG B C 1
ATOM 5550 O O . ARG B 1 289 ? 17.391 -22.234 -24.859 1 36.34 289 ARG B O 1
ATOM 5557 N N . GLU B 1 290 ? 15.539 -22.938 -25.266 1 31.92 290 GLU B N 1
ATOM 5558 C CA . GLU B 1 290 ? 15.711 -22.266 -26.547 1 31.92 290 GLU B CA 1
ATOM 5559 C C . GLU B 1 290 ? 15.227 -20.812 -26.484 1 31.92 290 GLU B C 1
ATOM 5561 O O . GLU B 1 290 ? 15.578 -20 -27.344 1 31.92 290 GLU B O 1
ATOM 5566 N N . ALA B 1 291 ? 14.094 -20.516 -25.812 1 33.41 291 ALA B N 1
ATOM 5567 C CA . ALA B 1 291 ? 13.516 -19.281 -26.328 1 33.41 291 ALA B CA 1
ATOM 5568 C C . ALA B 1 291 ? 14.18 -18.062 -25.703 1 33.41 291 ALA B C 1
ATOM 5570 O O . ALA B 1 291 ? 14.344 -17.984 -24.484 1 33.41 291 ALA B O 1
ATOM 5571 N N . ILE B 1 292 ? 14.82 -17.359 -26.359 1 32.56 292 ILE B N 1
ATOM 5572 C CA . ILE B 1 292 ? 15.539 -16.094 -26.219 1 32.56 292 ILE B CA 1
ATOM 5573 C C . ILE B 1 292 ? 14.695 -15.109 -25.422 1 32.56 292 ILE B C 1
ATOM 5575 O O . ILE B 1 292 ? 13.484 -15.023 -25.609 1 32.56 292 ILE B O 1
ATOM 5579 N N . ALA B 1 293 ? 15.258 -14.523 -24.344 1 37.5 293 ALA B N 1
ATOM 5580 C CA . ALA B 1 293 ? 14.812 -13.422 -23.5 1 37.5 293 ALA B CA 1
ATOM 5581 C C . ALA B 1 293 ? 13.758 -12.578 -24.203 1 37.5 293 ALA B C 1
ATOM 5583 O O . ALA B 1 293 ? 12.742 -12.211 -23.609 1 37.5 293 ALA B O 1
ATOM 5584 N N . LEU B 1 294 ? 14.062 -12.328 -25.422 1 41.47 294 LEU B N 1
ATOM 5585 C CA . LEU B 1 294 ? 13.219 -11.547 -26.312 1 41.47 294 LEU B CA 1
ATOM 5586 C C .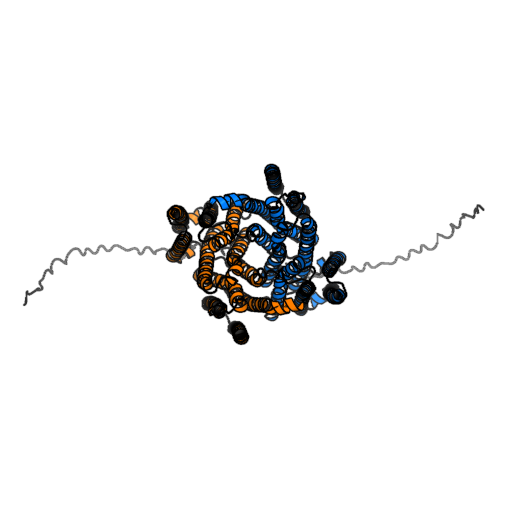 LEU B 1 294 ? 11.898 -12.258 -26.578 1 41.47 294 LEU B C 1
ATOM 5588 O O . LEU B 1 294 ? 10.867 -11.609 -26.781 1 41.47 294 LEU B O 1
ATOM 5592 N N . ALA B 1 295 ? 12 -13.484 -26.406 1 43.28 295 ALA B N 1
ATOM 5593 C CA . ALA B 1 295 ? 10.789 -14.242 -26.703 1 43.28 295 ALA B CA 1
ATOM 5594 C C . ALA B 1 295 ? 9.727 -14.031 -25.625 1 43.28 295 ALA B C 1
ATOM 5596 O O . ALA B 1 295 ? 8.539 -13.906 -25.938 1 43.28 295 ALA B O 1
ATOM 5597 N N . PHE B 1 296 ? 10.156 -13.992 -24.406 1 46.56 296 PHE B N 1
ATOM 5598 C CA . PHE B 1 296 ? 9.188 -13.711 -23.344 1 46.56 296 PHE B CA 1
ATOM 5599 C C . PHE B 1 296 ? 8.609 -12.305 -23.5 1 46.56 296 PHE B C 1
ATOM 5601 O O . PHE B 1 296 ? 7.395 -12.117 -23.422 1 46.56 296 PHE B O 1
ATOM 5608 N N . LEU B 1 297 ? 9.641 -11.367 -23.688 1 51.69 297 LEU B N 1
ATOM 5609 C CA . LEU B 1 297 ? 9.164 -10.016 -23.969 1 51.69 297 LEU B CA 1
ATOM 5610 C C . LEU B 1 297 ? 8.359 -9.984 -25.266 1 51.69 297 LEU B C 1
ATOM 5612 O O . LEU B 1 297 ? 7.375 -9.25 -25.359 1 51.69 297 LEU B O 1
ATOM 5616 N N . LYS B 1 298 ? 8.828 -10.805 -26.156 1 53.22 298 LYS B N 1
ATOM 5617 C CA . LYS B 1 298 ? 8.086 -10.906 -27.406 1 53.22 298 LYS B CA 1
ATOM 5618 C C . LYS B 1 298 ? 6.734 -11.586 -27.188 1 53.22 298 LYS B C 1
ATOM 5620 O O . LYS B 1 298 ? 5.734 -11.188 -27.781 1 53.22 298 LYS B O 1
ATOM 5625 N N . GLU B 1 299 ? 6.754 -12.609 -26.328 1 56.56 299 GLU B N 1
ATOM 5626 C CA . GLU B 1 299 ? 5.484 -13.297 -26.094 1 56.56 299 GLU B CA 1
ATOM 5627 C C . GLU B 1 299 ? 4.652 -12.578 -25.031 1 56.56 299 GLU B C 1
ATOM 5629 O O . GLU B 1 299 ? 3.42 -12.594 -25.094 1 56.56 299 GLU B O 1
ATOM 5634 N N . GLU B 1 300 ? 5.535 -11.766 -24.25 1 64.5 300 GLU B N 1
ATOM 5635 C CA . GLU B 1 300 ? 4.797 -11.156 -23.156 1 64.5 300 GLU B CA 1
ATOM 5636 C C . GLU B 1 300 ? 4.773 -9.633 -23.281 1 64.5 300 GLU B C 1
ATOM 5638 O O . GLU B 1 300 ? 4.555 -8.922 -22.297 1 64.5 300 GLU B O 1
ATOM 5643 N N . TRP B 1 301 ? 5.055 -9.141 -24.531 1 67.88 301 TRP B N 1
ATOM 5644 C CA . TRP B 1 301 ? 5.102 -7.695 -24.719 1 67.88 301 TRP B CA 1
ATOM 5645 C C . TRP B 1 301 ? 3.738 -7.066 -24.453 1 67.88 301 TRP B C 1
ATOM 5647 O O . TRP B 1 301 ? 3.652 -5.91 -24.047 1 67.88 301 TRP B O 1
ATOM 5657 N N . ARG B 1 302 ? 2.693 -7.773 -24.672 1 70.75 302 ARG B N 1
ATOM 5658 C CA . ARG B 1 302 ? 1.353 -7.254 -24.422 1 70.75 302 ARG B CA 1
ATOM 5659 C C . ARG B 1 302 ? 1.143 -6.965 -22.953 1 70.75 302 ARG B C 1
ATOM 5661 O O . ARG B 1 302 ? 0.511 -5.969 -22.578 1 70.75 302 ARG B O 1
ATOM 5668 N N . ALA B 1 303 ? 1.779 -7.793 -22.172 1 74.62 303 ALA B N 1
ATOM 5669 C CA . ALA B 1 303 ? 1.64 -7.602 -20.719 1 74.62 303 ALA B CA 1
ATOM 5670 C C . ALA B 1 303 ? 2.4 -6.359 -20.266 1 74.62 303 ALA B C 1
ATOM 5672 O O . ALA B 1 303 ? 1.877 -5.559 -19.484 1 74.62 303 ALA B O 1
ATOM 5673 N N . VAL B 1 304 ? 3.592 -6.191 -20.859 1 74.19 304 VAL B N 1
ATOM 5674 C CA . VAL B 1 304 ? 4.418 -5.055 -20.453 1 74.19 304 VAL B CA 1
ATOM 5675 C C . VAL B 1 304 ? 3.803 -3.76 -20.984 1 74.19 304 VAL B C 1
ATOM 5677 O O . VAL B 1 304 ? 3.734 -2.76 -20.266 1 74.19 304 VAL B O 1
ATOM 5680 N N . ALA B 1 305 ? 3.369 -3.799 -22.156 1 75.62 305 ALA B N 1
ATOM 5681 C CA . ALA B 1 305 ? 2.717 -2.631 -22.75 1 75.62 305 ALA B CA 1
ATOM 5682 C C . ALA B 1 305 ? 1.446 -2.27 -21.984 1 75.62 305 ALA B C 1
ATOM 5684 O O . ALA B 1 305 ? 1.179 -1.093 -21.734 1 75.62 305 ALA B O 1
ATOM 5685 N N . GLY B 1 306 ? 0.673 -3.336 -21.641 1 78.56 306 GLY B N 1
ATOM 5686 C CA . GLY B 1 306 ? -0.532 -3.1 -20.859 1 78.56 306 GLY B CA 1
ATOM 5687 C C . GLY B 1 306 ? -0.256 -2.471 -19.516 1 78.56 306 GLY B C 1
ATOM 5688 O O . GLY B 1 306 ? -1.013 -1.61 -19.062 1 78.56 306 GLY B O 1
ATOM 5689 N N . HIS B 1 307 ? 0.815 -2.91 -18.938 1 83.5 307 HIS B N 1
ATOM 5690 C CA . HIS B 1 307 ? 1.221 -2.334 -17.656 1 83.5 307 HIS B CA 1
ATOM 5691 C C . HIS B 1 307 ? 1.53 -0.848 -17.797 1 83.5 307 HIS B C 1
ATOM 5693 O O . HIS B 1 307 ? 1.065 -0.035 -17 1 83.5 307 HIS B O 1
ATOM 5699 N N . PHE B 1 308 ? 2.225 -0.461 -18.875 1 83.75 308 PHE B N 1
ATOM 5700 C CA . PHE B 1 308 ? 2.621 0.932 -19.047 1 83.75 308 PHE B CA 1
ATOM 5701 C C . PHE B 1 308 ? 1.419 1.797 -19.406 1 83.75 308 PHE B C 1
ATOM 5703 O O . PHE B 1 308 ? 1.321 2.945 -18.969 1 83.75 308 PHE B O 1
ATOM 5710 N N . VAL B 1 309 ? 0.547 1.237 -20.141 1 80.69 309 VAL B N 1
ATOM 5711 C CA . VAL B 1 309 ? -0.665 1.98 -20.469 1 80.69 309 VAL B CA 1
ATOM 5712 C C . VAL B 1 309 ? -1.5 2.193 -19.219 1 80.69 309 VAL B C 1
ATOM 5714 O O . VAL B 1 309 ? -1.979 3.301 -18.953 1 80.69 309 VAL B O 1
ATOM 5717 N N . SER B 1 310 ? -1.67 1.108 -18.516 1 83.88 310 SER B N 1
ATOM 5718 C CA . SER B 1 310 ? -2.406 1.206 -17.266 1 83.88 310 SER B CA 1
ATOM 5719 C C . SER B 1 310 ? -1.761 2.219 -16.328 1 83.88 310 SER B C 1
ATOM 5721 O O . SER B 1 310 ? -2.453 3.035 -15.719 1 83.88 310 SER B O 1
ATOM 5723 N N . PHE B 1 311 ? -0.464 2.221 -16.266 1 88.19 311 PHE B N 1
ATOM 5724 C CA . PHE B 1 311 ? 0.255 3.15 -15.406 1 88.19 311 PHE B CA 1
ATOM 5725 C C . PHE B 1 311 ? 0.056 4.586 -15.867 1 88.19 311 PHE B C 1
ATOM 5727 O O . PHE B 1 311 ? -0.153 5.488 -15.055 1 88.19 311 PHE B O 1
ATOM 5734 N N . ALA B 1 312 ? 0.208 4.781 -17.125 1 84.75 312 ALA B N 1
ATOM 5735 C CA . ALA B 1 312 ? 0.08 6.129 -17.672 1 84.75 312 ALA B CA 1
ATOM 5736 C C . ALA B 1 312 ? -1.297 6.715 -17.375 1 84.75 312 ALA B C 1
ATOM 5738 O O . ALA B 1 312 ? -1.408 7.867 -16.953 1 84.75 312 ALA B O 1
ATOM 5739 N N . VAL B 1 313 ? -2.293 5.918 -17.547 1 84.38 313 VAL B N 1
ATOM 5740 C CA . VAL B 1 313 ? -3.66 6.371 -17.297 1 84.38 313 VAL B CA 1
ATOM 5741 C C . VAL B 1 313 ? -3.84 6.711 -15.828 1 84.38 313 VAL B C 1
ATOM 5743 O O . VAL B 1 313 ? -4.309 7.797 -15.484 1 84.38 313 VAL B O 1
ATOM 5746 N N . LEU B 1 314 ? -3.473 5.82 -15.016 1 90.25 314 LEU B N 1
ATOM 5747 C CA . LEU B 1 314 ? -3.643 6.031 -13.578 1 90.25 314 LEU B CA 1
ATOM 5748 C C . LEU B 1 314 ? -2.75 7.164 -13.086 1 90.25 314 LEU B C 1
ATOM 5750 O O . LEU B 1 314 ? -3.139 7.918 -12.188 1 90.25 314 LEU B O 1
ATOM 5754 N N . GLY B 1 315 ? -1.524 7.254 -13.711 1 88 315 GLY B N 1
ATOM 5755 C CA . GLY B 1 315 ? -0.637 8.344 -13.336 1 88 315 GLY B CA 1
ATOM 5756 C C . GLY B 1 315 ? -1.212 9.711 -13.633 1 88 315 GLY B C 1
ATOM 5757 O O . GLY B 1 315 ? -1.155 10.609 -12.797 1 88 315 GLY B O 1
ATOM 5758 N N . VAL B 1 316 ? -1.768 9.852 -14.734 1 83.88 316 VAL B N 1
ATOM 5759 C CA . VAL B 1 316 ? -2.357 11.125 -15.133 1 83.88 316 VAL B CA 1
ATOM 5760 C C . VAL B 1 316 ? -3.564 11.43 -14.25 1 83.88 316 VAL B C 1
ATOM 5762 O O . VAL B 1 316 ? -3.732 12.562 -13.781 1 83.88 316 VAL B O 1
ATOM 5765 N N . HIS B 1 317 ? -4.363 10.453 -14.016 1 88.31 317 HIS B N 1
ATOM 5766 C CA . HIS B 1 317 ? -5.539 10.672 -13.18 1 88.31 317 HIS B CA 1
ATOM 5767 C C . HIS B 1 317 ? -5.141 10.992 -11.742 1 88.31 317 HIS B C 1
ATOM 5769 O O . HIS B 1 317 ? -5.82 11.766 -11.062 1 88.31 317 HIS B O 1
ATOM 5775 N N . TRP B 1 318 ? -4.109 10.375 -11.297 1 90.5 318 TRP B N 1
ATOM 5776 C CA . TRP B 1 318 ? -3.621 10.734 -9.969 1 90.5 318 TRP B CA 1
ATOM 5777 C C . TRP B 1 318 ? -3.186 12.195 -9.922 1 90.5 318 TRP B C 1
ATOM 5779 O O . TRP B 1 318 ? -3.477 12.906 -8.961 1 90.5 318 TRP B O 1
ATOM 5789 N N . CYS B 1 319 ? -2.488 12.695 -11.008 1 86.88 319 CYS B N 1
ATOM 5790 C CA . CYS B 1 319 ? -2.062 14.094 -11.062 1 86.88 319 CYS B CA 1
ATOM 5791 C C . CYS B 1 319 ? -3.266 15.031 -11.039 1 86.88 319 CYS B C 1
ATOM 5793 O O . CYS B 1 319 ? -3.252 16.047 -10.336 1 86.88 319 CYS B O 1
ATOM 5795 N N . LEU B 1 320 ? -4.242 14.648 -11.766 1 84 320 LEU B N 1
ATOM 5796 C CA . LEU B 1 320 ? -5.453 15.453 -11.812 1 84 320 LEU B CA 1
ATOM 5797 C C . LEU B 1 320 ? -6.148 15.469 -10.461 1 84 320 LEU B C 1
ATOM 5799 O O . LEU B 1 320 ? -6.602 16.531 -10 1 84 320 LEU B O 1
ATOM 5803 N N . GLN B 1 321 ? -6.23 14.32 -9.906 1 85.94 321 GLN B N 1
ATOM 5804 C CA . GLN B 1 321 ? -6.832 14.227 -8.578 1 85.94 321 GLN B CA 1
ATOM 5805 C C . GLN B 1 321 ? -6.062 15.07 -7.562 1 85.9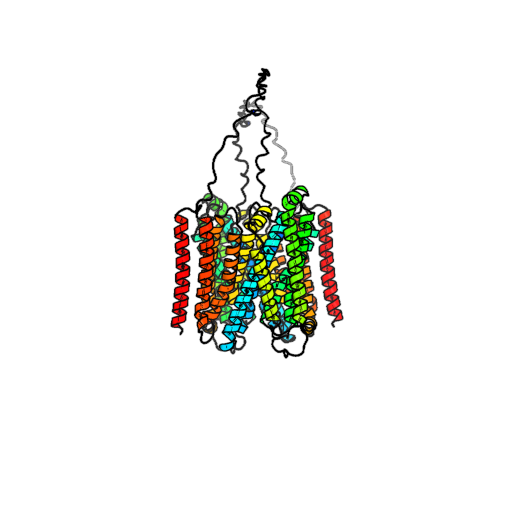4 321 GLN B C 1
ATOM 5807 O O . GLN B 1 321 ? -6.664 15.719 -6.699 1 85.94 321 GLN B O 1
ATOM 5812 N N . ASN B 1 322 ? -4.766 15 -7.656 1 86 322 ASN B N 1
ATOM 5813 C CA . ASN B 1 322 ? -3.916 15.812 -6.793 1 86 322 ASN B CA 1
ATOM 5814 C C . ASN B 1 322 ? -4.168 17.297 -6.996 1 86 322 ASN B C 1
ATOM 5816 O O . ASN B 1 322 ? -4.234 18.062 -6.031 1 86 322 ASN B O 1
ATOM 5820 N N . PHE B 1 323 ? -4.309 17.672 -8.172 1 81.56 323 PHE B N 1
ATOM 5821 C CA . PHE B 1 323 ? -4.574 19.078 -8.5 1 81.56 323 PHE B CA 1
ATOM 5822 C C . PHE B 1 323 ? -5.93 19.516 -7.953 1 81.56 323 PHE B C 1
ATOM 5824 O O . PHE B 1 323 ? -6.047 20.578 -7.348 1 81.56 323 PHE B O 1
ATOM 5831 N N . ILE B 1 324 ? -6.938 18.734 -8.133 1 83.12 324 ILE B N 1
ATOM 5832 C CA . ILE B 1 324 ? -8.281 19.062 -7.664 1 83.12 324 ILE B CA 1
ATOM 5833 C C . ILE B 1 324 ? -8.289 19.109 -6.137 1 83.12 324 ILE B C 1
ATOM 5835 O O . ILE B 1 324 ? -8.859 20.031 -5.547 1 83.12 324 ILE B O 1
ATOM 5839 N N . ALA B 1 325 ? -7.641 18.141 -5.523 1 85.62 325 ALA B N 1
ATOM 5840 C CA . ALA B 1 325 ? -7.598 18.062 -4.066 1 85.62 325 ALA B CA 1
ATOM 5841 C C . ALA B 1 325 ? -6.926 19.297 -3.465 1 85.62 325 ALA B C 1
ATOM 5843 O O . ALA B 1 325 ? -7.281 19.719 -2.365 1 85.62 325 ALA B O 1
ATOM 5844 N N . ALA B 1 326 ? -5.969 19.828 -4.172 1 81.88 326 ALA B N 1
ATOM 5845 C CA . ALA B 1 326 ? -5.25 21 -3.676 1 81.88 326 ALA B CA 1
ATOM 5846 C C . ALA B 1 326 ? -6.184 22.188 -3.533 1 81.88 326 ALA B C 1
ATOM 5848 O O . ALA B 1 326 ? -5.902 23.125 -2.775 1 81.88 326 ALA B O 1
ATOM 5849 N N . HIS B 1 327 ? -7.34 22.156 -4.16 1 79.88 327 HIS B N 1
ATOM 5850 C CA . HIS B 1 327 ? -8.266 23.281 -4.137 1 79.88 327 HIS B CA 1
ATOM 5851 C C . HIS B 1 327 ? -9.477 22.984 -3.256 1 79.88 327 HIS B C 1
ATOM 5853 O O . HIS B 1 327 ? -10.414 23.781 -3.195 1 79.88 327 HIS B O 1
ATOM 5859 N N . ILE B 1 328 ? -9.469 21.891 -2.652 1 83.38 328 ILE B N 1
ATOM 5860 C CA . ILE B 1 328 ? -10.547 21.531 -1.741 1 83.38 328 ILE B CA 1
ATOM 5861 C C . ILE B 1 328 ? -10.172 21.922 -0.315 1 83.38 328 ILE B C 1
ATOM 5863 O O . ILE B 1 328 ? -9.156 21.484 0.214 1 83.38 328 ILE B O 1
ATOM 5867 N N . GLU B 1 329 ? -10.883 22.812 0.189 1 77.25 329 GLU B N 1
ATOM 5868 C CA . GLU B 1 329 ? -10.648 23.219 1.568 1 77.25 329 GLU B CA 1
ATOM 5869 C C . GLU B 1 329 ? -11.422 22.344 2.549 1 77.25 329 GLU B C 1
ATOM 5871 O O . GLU B 1 329 ? -10.891 21.953 3.59 1 77.25 329 GLU B O 1
ATOM 5876 N N . ARG B 1 330 ? -12.688 22.125 2.172 1 81.5 330 ARG B N 1
ATOM 5877 C CA . ARG B 1 330 ? -13.57 21.297 2.984 1 81.5 330 ARG B CA 1
ATOM 5878 C C . ARG B 1 330 ? -14.156 20.141 2.164 1 81.5 330 ARG B C 1
ATOM 5880 O O . ARG B 1 330 ? -14.797 20.375 1.136 1 81.5 330 ARG B O 1
ATOM 5887 N N . VAL B 1 331 ? -13.938 18.938 2.617 1 90.5 331 VAL B N 1
ATOM 5888 C CA . VAL B 1 331 ? -14.453 17.781 1.89 1 90.5 331 VAL B CA 1
ATOM 5889 C C . VAL B 1 331 ? -15.883 17.469 2.344 1 90.5 331 VAL B C 1
ATOM 5891 O O . VAL B 1 331 ? -16.109 17.062 3.488 1 90.5 331 VAL B O 1
ATOM 5894 N N . SER B 1 332 ? -16.812 17.703 1.472 1 89.81 332 SER B N 1
ATOM 5895 C CA . SER B 1 332 ? -18.219 17.391 1.75 1 89.81 332 SER B CA 1
ATOM 5896 C C . SER B 1 332 ? -18.484 15.898 1.571 1 89.81 332 SER B C 1
ATOM 5898 O O . SER B 1 332 ? -17.609 15.156 1.122 1 89.81 332 SER B O 1
ATOM 5900 N N . ARG B 1 333 ? -19.719 15.508 1.978 1 88.38 333 ARG B N 1
ATOM 5901 C CA . ARG B 1 333 ? -20.109 14.109 1.847 1 88.38 333 ARG B CA 1
ATOM 5902 C C . ARG B 1 333 ? -20.125 13.68 0.383 1 88.38 333 ARG B C 1
ATOM 5904 O O . ARG B 1 333 ? -19.672 12.586 0.042 1 88.38 333 ARG B O 1
ATOM 5911 N N . THR B 1 334 ? -20.641 14.508 -0.464 1 88.38 334 THR B N 1
ATOM 5912 C CA . THR B 1 334 ? -20.719 14.211 -1.89 1 88.38 334 THR B CA 1
ATOM 5913 C C . THR B 1 334 ? -19.328 14.07 -2.484 1 88.38 334 THR B C 1
ATOM 5915 O O . THR B 1 334 ? -19.078 13.172 -3.291 1 88.38 334 THR B O 1
ATOM 5918 N N . MET B 1 335 ? -18.469 14.922 -2.07 1 91.31 335 MET B N 1
ATOM 5919 C CA . MET B 1 335 ? -17.094 14.852 -2.557 1 91.31 335 MET B CA 1
ATOM 5920 C C . MET B 1 335 ? -16.422 13.555 -2.104 1 91.31 335 MET B C 1
ATOM 5922 O O . MET B 1 335 ? -15.656 12.953 -2.855 1 91.31 335 MET B O 1
ATOM 5926 N N . TYR B 1 336 ? -16.734 13.219 -0.875 1 92.94 336 TYR B N 1
ATOM 5927 C CA . TYR B 1 336 ? -16.188 11.977 -0.346 1 92.94 336 TYR B CA 1
ATOM 5928 C C . TYR B 1 336 ? -16.688 10.781 -1.147 1 92.94 336 TYR B C 1
ATOM 5930 O O . TYR B 1 336 ? -15.898 9.914 -1.546 1 92.94 336 TYR B O 1
ATOM 5938 N N . ASP B 1 337 ? -17.969 10.719 -1.427 1 90.94 337 ASP B N 1
ATOM 5939 C CA . ASP B 1 337 ? -18.562 9.633 -2.195 1 90.94 337 ASP B CA 1
ATOM 5940 C C . ASP B 1 337 ? -17.969 9.562 -3.598 1 90.94 337 ASP B C 1
ATOM 5942 O O . ASP B 1 337 ? -17.672 8.469 -4.098 1 90.94 337 ASP B O 1
ATOM 5946 N N . LEU B 1 338 ? -17.797 10.68 -4.207 1 92.44 338 LEU B N 1
ATOM 5947 C CA . LEU B 1 338 ? -17.219 10.727 -5.543 1 92.44 338 LEU B CA 1
ATOM 5948 C C . LEU B 1 338 ? -15.781 10.227 -5.527 1 92.44 338 LEU B C 1
ATOM 5950 O O . LEU B 1 338 ? -15.344 9.547 -6.461 1 92.44 338 LEU B O 1
ATOM 5954 N N . THR B 1 339 ? -15.102 10.562 -4.445 1 95.31 339 THR B N 1
ATOM 5955 C CA . THR B 1 339 ? -13.727 10.102 -4.312 1 95.31 339 THR B CA 1
ATOM 5956 C C . THR B 1 339 ? -13.68 8.586 -4.172 1 95.31 339 THR B C 1
ATOM 5958 O O . THR B 1 339 ? -12.828 7.922 -4.773 1 95.31 339 THR B O 1
ATOM 5961 N N . MET B 1 340 ? -14.633 8.047 -3.449 1 94.38 340 MET B N 1
ATOM 5962 C CA . MET B 1 340 ? -14.672 6.602 -3.26 1 94.38 340 MET B CA 1
ATOM 5963 C C . MET B 1 340 ? -15.008 5.887 -4.566 1 94.38 340 MET B C 1
ATOM 5965 O O . MET B 1 340 ? -14.414 4.855 -4.883 1 94.38 340 MET B O 1
ATOM 5969 N N . ILE B 1 341 ? -15.891 6.43 -5.309 1 93.38 341 ILE B N 1
ATOM 5970 C CA . ILE B 1 341 ? -16.234 5.883 -6.617 1 93.38 341 ILE B CA 1
ATOM 5971 C C . ILE B 1 341 ? -15.016 5.969 -7.539 1 93.38 341 ILE B C 1
ATOM 5973 O O . ILE B 1 341 ? -14.711 5.02 -8.266 1 93.38 341 ILE B O 1
ATOM 5977 N N . HIS B 1 342 ? -14.359 7.09 -7.5 1 94.31 342 HIS B N 1
ATOM 5978 C CA . HIS B 1 342 ? -13.141 7.297 -8.273 1 94.31 342 HIS B CA 1
ATOM 5979 C C . HIS B 1 342 ? -12.078 6.266 -7.922 1 94.31 342 HIS B C 1
ATOM 5981 O O . HIS B 1 342 ? -11.461 5.672 -8.812 1 94.31 342 HIS B O 1
ATOM 5987 N N . CYS B 1 343 ? -11.914 6.012 -6.664 1 96.5 343 CYS B N 1
ATOM 5988 C CA . CYS B 1 343 ? -10.922 5.051 -6.199 1 96.5 343 CYS B CA 1
ATOM 5989 C C . CYS B 1 343 ? -11.289 3.635 -6.633 1 96.5 343 CYS B C 1
ATOM 5991 O O . CYS B 1 343 ? -10.414 2.848 -7.004 1 96.5 343 CYS B O 1
ATOM 5993 N N . ALA B 1 344 ? -12.57 3.307 -6.578 1 94.56 344 ALA B N 1
ATOM 5994 C CA . ALA B 1 344 ? -13.016 1.992 -7.031 1 94.56 344 ALA B CA 1
ATOM 5995 C C . ALA B 1 344 ? -12.695 1.787 -8.508 1 94.56 344 ALA B C 1
ATOM 5997 O O . ALA B 1 344 ? -12.227 0.72 -8.906 1 94.56 344 ALA B O 1
ATOM 5998 N N . ALA B 1 345 ? -12.922 2.797 -9.305 1 92.19 345 ALA B N 1
ATOM 5999 C CA . ALA B 1 345 ? -12.617 2.73 -10.734 1 92.19 345 ALA B CA 1
ATOM 6000 C C . ALA B 1 345 ? -11.117 2.604 -10.977 1 92.19 345 ALA B C 1
ATOM 6002 O O . ALA B 1 345 ? -10.688 1.839 -11.844 1 92.19 345 ALA B O 1
ATOM 6003 N N . ALA B 1 346 ? -10.367 3.348 -10.219 1 94.12 346 ALA B N 1
ATOM 6004 C CA . ALA B 1 346 ? -8.914 3.281 -10.352 1 94.12 346 ALA B CA 1
ATOM 6005 C C . ALA B 1 346 ? -8.398 1.882 -10.031 1 94.12 346 ALA B C 1
ATOM 6007 O O . ALA B 1 346 ? -7.52 1.364 -10.719 1 94.12 346 ALA B O 1
ATOM 6008 N N . ALA B 1 347 ? -8.969 1.278 -9.023 1 93.31 347 ALA B N 1
ATOM 6009 C CA . ALA B 1 347 ? -8.547 -0.058 -8.609 1 93.31 347 ALA B CA 1
ATOM 6010 C C . ALA B 1 347 ? -8.914 -1.099 -9.664 1 93.31 347 ALA B C 1
ATOM 6012 O O . ALA B 1 347 ? -8.203 -2.092 -9.844 1 93.31 347 ALA B O 1
ATOM 6013 N N . LEU B 1 348 ? -9.984 -0.871 -10.375 1 89.69 348 LEU B N 1
ATOM 6014 C CA . LEU B 1 348 ? -10.516 -1.842 -11.32 1 89.69 348 LEU B CA 1
ATOM 6015 C C . LEU B 1 348 ? -9.82 -1.716 -12.672 1 89.69 348 LEU B C 1
ATOM 6017 O O . LEU B 1 348 ? -9.812 -2.666 -13.461 1 89.69 348 LEU B O 1
ATOM 6021 N N . PHE B 1 349 ? -9.156 -0.652 -12.984 1 89.56 349 PHE B N 1
ATOM 6022 C CA . PHE B 1 349 ? -8.695 -0.319 -14.32 1 89.56 349 PHE B CA 1
ATOM 6023 C C . PHE B 1 349 ? -7.648 -1.319 -14.797 1 89.56 349 PHE B C 1
ATOM 6025 O O . PHE B 1 349 ? -7.754 -1.858 -15.906 1 89.56 349 PHE B O 1
ATOM 6032 N N . PRO B 1 350 ? -6.648 -1.656 -13.938 1 86.56 350 PRO B N 1
ATOM 6033 C CA . PRO B 1 350 ? -5.652 -2.609 -14.43 1 86.56 350 PRO B CA 1
ATOM 6034 C C . PRO B 1 350 ? -6.254 -3.969 -14.781 1 86.56 350 PRO B C 1
ATOM 6036 O O . PRO B 1 350 ? -5.824 -4.609 -15.742 1 86.56 350 PRO B O 1
ATOM 6039 N N . PHE B 1 351 ? -7.18 -4.281 -14.102 1 83.56 351 PHE B N 1
ATOM 6040 C CA . PHE B 1 351 ? -7.82 -5.566 -14.352 1 83.56 351 PHE B CA 1
ATOM 6041 C C . PHE B 1 351 ? -8.555 -5.551 -15.688 1 83.56 351 PHE B C 1
ATOM 6043 O O . PHE B 1 351 ? -8.477 -6.508 -16.469 1 83.56 351 PHE B O 1
ATOM 6050 N N . THR B 1 352 ? -9.32 -4.602 -15.844 1 82.81 352 THR B N 1
ATOM 6051 C CA . THR B 1 352 ? -10.07 -4.523 -17.094 1 82.81 352 THR B CA 1
ATOM 6052 C C . THR B 1 352 ? -9.117 -4.418 -18.281 1 82.81 352 THR B C 1
ATOM 6054 O O . THR B 1 352 ? -9.414 -4.922 -19.359 1 82.81 352 THR B O 1
ATOM 6057 N N . MET B 1 353 ? -7.984 -3.762 -18.047 1 82.56 353 MET B N 1
ATOM 6058 C CA . MET B 1 353 ? -6.965 -3.695 -19.094 1 82.56 353 MET B CA 1
ATOM 6059 C C . MET B 1 353 ? -6.398 -5.078 -19.375 1 82.56 353 MET B C 1
ATOM 6061 O O . MET B 1 353 ? -6.156 -5.422 -20.547 1 82.56 353 MET B O 1
ATOM 6065 N N . LYS B 1 354 ? -6.211 -5.824 -18.344 1 79.5 354 LYS B N 1
ATOM 6066 C CA . LYS B 1 354 ? -5.734 -7.191 -18.516 1 79.5 354 LYS B CA 1
ATOM 6067 C C . LYS B 1 354 ? -6.742 -8.031 -19.297 1 79.5 354 LYS B C 1
ATOM 6069 O O . LYS B 1 354 ? -6.359 -8.812 -20.172 1 79.5 354 LYS B O 1
ATOM 6074 N N . LEU B 1 355 ? -7.973 -7.902 -18.922 1 77.38 355 LEU B N 1
ATOM 6075 C CA . LEU B 1 355 ? -9.039 -8.641 -19.609 1 77.38 355 LEU B CA 1
ATOM 6076 C C . LEU B 1 355 ? -9.07 -8.297 -21.094 1 77.38 355 LEU B C 1
ATOM 6078 O O . LEU B 1 355 ? -9.211 -9.195 -21.938 1 77.38 355 LEU B O 1
ATOM 6082 N N . ALA B 1 356 ? -8.914 -7.137 -21.359 1 77.19 356 ALA B N 1
ATOM 6083 C CA . ALA B 1 356 ? -9.023 -6.68 -22.734 1 77.19 356 ALA B CA 1
ATOM 6084 C C . ALA B 1 356 ? -7.809 -7.113 -23.562 1 77.19 356 ALA B C 1
ATOM 6086 O O . ALA B 1 356 ? -7.934 -7.426 -24.734 1 77.19 356 ALA B O 1
ATOM 6087 N N . LEU B 1 357 ? -6.625 -7.227 -22.922 1 75.81 357 LEU B N 1
ATOM 6088 C CA . LEU B 1 357 ? -5.391 -7.43 -23.688 1 75.81 357 LEU B CA 1
ATOM 6089 C C . LEU B 1 357 ? -4.996 -8.898 -23.688 1 75.81 357 LEU B C 1
ATOM 6091 O O . LEU B 1 357 ? -4.387 -9.375 -24.656 1 75.81 357 LEU B O 1
ATOM 6095 N N . LEU B 1 358 ? -5.391 -9.633 -22.688 1 73.62 358 LEU B N 1
ATOM 6096 C CA . LEU B 1 358 ? -4.797 -10.953 -22.516 1 73.62 358 LEU B CA 1
ATOM 6097 C C . LEU B 1 358 ? -5.844 -12.047 -22.703 1 73.62 358 LEU B C 1
ATOM 6099 O O . LEU B 1 358 ? -5.5 -13.219 -22.891 1 73.62 358 LEU B O 1
ATOM 6103 N N . CYS B 1 359 ? -7.082 -11.711 -22.656 1 69.88 359 CYS B N 1
ATOM 6104 C CA . CYS B 1 359 ? -8.117 -12.719 -22.859 1 69.88 359 CYS B CA 1
ATOM 6105 C C . CYS B 1 359 ? -8.086 -13.25 -24.297 1 69.88 359 CYS B C 1
ATOM 6107 O O . CYS B 1 359 ? -7.895 -12.484 -25.234 1 69.88 359 CYS B O 1
ATOM 6109 N N . GLU B 1 360 ? -8.195 -14.625 -24.234 1 67.12 360 GLU B N 1
ATOM 6110 C CA . GLU B 1 360 ? -8.266 -15.258 -25.547 1 67.12 360 GLU B CA 1
ATOM 6111 C C . GLU B 1 360 ? -9.609 -14.992 -26.219 1 67.12 360 GLU B C 1
ATOM 6113 O O . GLU B 1 360 ? -10.664 -15.164 -25.609 1 67.12 360 GLU B O 1
ATOM 6118 N N . ASN B 1 361 ? -9.609 -14.617 -27.469 1 69.25 361 ASN B N 1
ATOM 6119 C CA . ASN B 1 361 ? -10.812 -14.328 -28.25 1 69.25 361 ASN B CA 1
ATOM 6120 C C . ASN B 1 361 ? -11.727 -13.344 -27.531 1 69.25 361 ASN B C 1
ATOM 6122 O O . ASN B 1 361 ? -12.852 -13.68 -27.172 1 69.25 361 ASN B O 1
ATOM 6126 N N . PRO B 1 362 ? -11.172 -12.219 -27.312 1 68.44 362 PRO B N 1
ATOM 6127 C CA . PRO B 1 362 ? -11.938 -11.25 -26.531 1 68.44 362 PRO B CA 1
ATOM 6128 C C . PRO B 1 362 ? -13.219 -10.797 -27.234 1 68.44 362 PRO B C 1
ATOM 6130 O O . PRO B 1 362 ? -13.234 -10.648 -28.469 1 68.44 362 PRO B O 1
ATOM 6133 N N . GLY B 1 363 ? -14.422 -10.875 -26.609 1 72.56 363 GLY B N 1
ATOM 6134 C CA . GLY B 1 363 ? -15.664 -10.266 -27.047 1 72.56 363 GLY B CA 1
ATOM 6135 C C . GLY B 1 363 ? -15.945 -8.938 -26.375 1 72.56 363 GLY B C 1
ATOM 6136 O O . GLY B 1 363 ? -15.312 -7.926 -26.688 1 72.56 363 GLY B O 1
ATOM 6137 N N . TRP B 1 364 ? -16.781 -8.914 -25.406 1 70.56 364 TRP B N 1
ATOM 6138 C CA . TRP B 1 364 ? -17.172 -7.715 -24.672 1 70.56 364 TRP B CA 1
ATOM 6139 C C . TRP B 1 364 ? -16.062 -7.273 -23.734 1 70.56 364 TRP B C 1
ATOM 6141 O O . TRP B 1 364 ? -16.062 -6.141 -23.234 1 70.56 364 TRP B O 1
ATOM 6151 N N . GLU B 1 365 ? -15.031 -8.109 -23.578 1 76.31 365 GLU B N 1
ATOM 6152 C CA . GLU B 1 365 ? -13.938 -7.809 -22.656 1 76.31 365 GLU B CA 1
ATOM 6153 C C . GLU B 1 365 ? -13.125 -6.609 -23.141 1 76.31 365 GLU B C 1
ATOM 6155 O O . GLU B 1 365 ? -12.547 -5.879 -22.328 1 76.31 365 GLU B O 1
ATOM 6160 N N . VAL B 1 366 ? -13.266 -6.375 -24.422 1 73.94 366 VAL B N 1
ATOM 6161 C CA . VAL B 1 366 ? -12.469 -5.305 -25.016 1 73.94 366 VAL B CA 1
ATOM 6162 C C . VAL B 1 366 ? -13.039 -3.949 -24.594 1 73.94 366 VAL B C 1
ATOM 6164 O O . VAL B 1 366 ? -12.312 -2.959 -24.516 1 73.94 366 VAL B O 1
ATOM 6167 N N . VAL B 1 367 ? -14.305 -3.863 -24.156 1 77.62 367 VAL B N 1
ATOM 6168 C CA . VAL B 1 367 ? -14.969 -2.6 -23.844 1 77.62 367 VAL B CA 1
ATOM 6169 C C . VAL B 1 367 ? -14.859 -2.324 -22.344 1 77.62 367 VAL B C 1
ATOM 6171 O O . VAL B 1 367 ? -15.078 -1.195 -21.891 1 77.62 367 VAL B O 1
ATOM 6174 N N . ALA B 1 368 ? -14.414 -3.266 -21.547 1 81.31 368 ALA B N 1
ATOM 6175 C CA . ALA B 1 368 ? -14.406 -3.166 -20.094 1 81.31 368 ALA B CA 1
ATOM 6176 C C . ALA B 1 368 ? -13.508 -2.029 -19.625 1 81.31 368 ALA B C 1
ATOM 6178 O O . ALA B 1 368 ? -13.906 -1.202 -18.797 1 81.31 368 ALA B O 1
ATOM 6179 N N . PRO B 1 369 ? -12.25 -1.901 -20.156 1 82 369 PRO B N 1
ATOM 6180 C CA . PRO B 1 369 ? -11.398 -0.797 -19.703 1 82 369 PRO B CA 1
ATOM 6181 C C . PRO B 1 369 ? -11.969 0.572 -20.078 1 82 369 PRO B C 1
ATOM 6183 O O . PRO B 1 369 ? -11.766 1.545 -19.344 1 82 369 PRO B O 1
ATOM 6186 N N . LEU B 1 370 ? -12.727 0.646 -21.125 1 81.44 370 LEU B N 1
ATOM 6187 C CA . LEU B 1 370 ? -13.312 1.909 -21.562 1 81.44 370 LEU B CA 1
ATOM 6188 C C . LEU B 1 370 ? -14.422 2.348 -20.609 1 81.44 370 LEU B C 1
ATOM 6190 O O . LEU B 1 370 ? -14.539 3.533 -20.281 1 81.44 370 LEU B O 1
ATOM 6194 N N . VAL B 1 371 ? -15.188 1.405 -20.203 1 81.94 371 VAL B N 1
ATOM 6195 C CA . VAL B 1 371 ? -16.266 1.709 -19.281 1 81.94 371 VAL B CA 1
ATOM 6196 C C . VAL B 1 371 ? -15.695 2.195 -17.953 1 81.94 371 VAL B C 1
ATOM 6198 O O . VAL B 1 371 ? -16.172 3.182 -17.391 1 81.94 371 VAL B O 1
ATOM 6201 N N . VAL B 1 372 ? -14.664 1.517 -17.469 1 86.31 372 VAL B N 1
ATOM 6202 C CA . VAL B 1 372 ? -14.047 1.891 -16.203 1 86.31 372 VAL B CA 1
ATOM 6203 C C . VAL B 1 372 ? -13.352 3.244 -16.344 1 86.31 372 VAL B C 1
ATOM 6205 O O . VAL B 1 372 ? -13.391 4.07 -15.43 1 86.31 372 VAL B O 1
ATOM 6208 N N . TYR B 1 373 ? -12.766 3.463 -17.469 1 84.5 373 TYR B N 1
ATOM 6209 C CA . TYR B 1 373 ? -12.133 4.75 -17.734 1 84.5 373 TYR B CA 1
ATOM 6210 C C . TYR B 1 373 ? -13.156 5.875 -17.719 1 84.5 373 TYR B C 1
ATOM 6212 O O . TYR B 1 373 ? -12.883 6.961 -17.188 1 84.5 373 TYR B O 1
ATOM 6220 N N . PHE B 1 374 ? -14.25 5.648 -18.312 1 83.38 374 PHE B N 1
ATOM 6221 C CA . PHE B 1 374 ? -15.32 6.633 -18.312 1 83.38 374 PHE B CA 1
ATOM 6222 C C . PHE B 1 374 ? -15.758 6.969 -16.891 1 83.38 374 PHE B C 1
ATOM 6224 O O . PHE B 1 374 ? -15.961 8.141 -16.562 1 83.38 374 PHE B O 1
ATOM 6231 N N . ASN B 1 375 ? -15.891 5.98 -16.141 1 86.19 375 ASN B N 1
ATOM 6232 C CA . ASN B 1 375 ? -16.266 6.207 -14.75 1 86.19 375 ASN B CA 1
ATOM 6233 C C . ASN B 1 375 ? -15.18 6.977 -14 1 86.19 375 ASN B C 1
ATOM 6235 O O . ASN B 1 375 ? -15.484 7.824 -13.164 1 86.19 375 ASN B O 1
ATOM 6239 N N . LEU B 1 376 ? -13.93 6.645 -14.25 1 88.38 376 LEU B N 1
ATOM 6240 C CA . LEU B 1 376 ? -12.797 7.359 -13.672 1 88.38 376 LEU B CA 1
ATOM 6241 C C . LEU B 1 376 ? -12.859 8.844 -14.023 1 88.38 376 LEU B C 1
ATOM 6243 O O . LEU B 1 376 ? -12.734 9.695 -13.148 1 88.38 376 LEU B O 1
ATOM 6247 N N . SER B 1 377 ? -13.148 9.133 -15.227 1 84.44 377 SER B N 1
ATOM 6248 C CA . SER B 1 377 ? -13.195 10.508 -15.719 1 84.44 377 SER B CA 1
ATOM 6249 C C . SER B 1 377 ? -14.438 11.234 -15.211 1 84.44 377 SER B C 1
ATOM 6251 O O . SER B 1 377 ? -14.367 12.414 -14.852 1 84.44 377 SER B O 1
ATOM 6253 N N . LEU B 1 378 ? -15.523 10.539 -15.156 1 84.5 378 LEU B N 1
ATOM 6254 C CA . LEU B 1 378 ? -16.766 11.148 -14.727 1 84.5 378 LEU B CA 1
ATOM 6255 C C . LEU B 1 378 ? -16.719 11.523 -13.25 1 84.5 378 LEU B C 1
ATOM 6257 O O . LEU B 1 378 ? -17.188 12.594 -12.859 1 84.5 378 LEU B O 1
ATOM 6261 N N . SER B 1 379 ? -16.219 10.641 -12.469 1 89.44 379 SER B N 1
ATOM 6262 C CA . SER B 1 379 ? -16.094 10.938 -11.047 1 89.44 379 SER B CA 1
ATOM 6263 C C . SER B 1 379 ? -15.164 12.125 -10.812 1 89.44 379 SER B C 1
ATOM 6265 O O . SER B 1 379 ? -15.414 12.953 -9.938 1 89.44 379 SER B O 1
ATOM 6267 N N . GLN B 1 380 ? -14.164 12.195 -11.562 1 86.56 380 GLN B N 1
ATOM 6268 C CA . GLN B 1 380 ? -13.242 13.312 -11.445 1 86.56 380 GLN B CA 1
ATOM 6269 C C . GLN B 1 380 ? -13.883 14.617 -11.906 1 86.56 380 GLN B C 1
ATOM 6271 O O . GLN B 1 380 ? -13.625 15.68 -11.336 1 86.56 380 GLN B O 1
ATOM 6276 N N . LEU B 1 381 ? -14.617 14.531 -13.008 1 83.38 381 LEU B N 1
ATOM 6277 C CA . LEU B 1 381 ? -15.367 15.703 -13.469 1 83.38 381 LEU B CA 1
ATOM 6278 C C . LEU B 1 381 ? -16.344 16.172 -12.398 1 83.38 381 LEU B C 1
ATOM 6280 O O . LEU B 1 381 ? -16.469 17.391 -12.172 1 83.38 381 LEU B O 1
ATOM 6284 N N . GLY B 1 382 ? -16.984 15.219 -11.797 1 85.12 382 GLY B N 1
ATOM 6285 C CA . GLY B 1 382 ? -17.875 15.578 -10.711 1 85.12 382 GLY B CA 1
ATOM 6286 C C . GLY B 1 382 ? -17.172 16.297 -9.578 1 85.12 382 GLY B C 1
ATOM 6287 O O . GLY B 1 382 ? -17.703 17.281 -9.039 1 85.12 382 GLY B O 1
ATOM 6288 N N . LEU B 1 383 ? -16 15.844 -9.188 1 87.19 383 LEU B N 1
ATOM 6289 C CA . LEU B 1 383 ? -15.219 16.484 -8.141 1 87.19 383 LEU B CA 1
ATOM 6290 C C . LEU B 1 383 ? -14.797 17.891 -8.57 1 87.19 383 LEU B C 1
ATOM 6292 O O . LEU B 1 383 ? -14.859 18.828 -7.777 1 87.19 383 LEU B O 1
ATOM 6296 N N . TRP B 1 384 ? -14.414 17.969 -9.789 1 81.75 384 TRP B N 1
ATOM 6297 C CA . TRP B 1 384 ? -13.992 19.266 -10.336 1 81.75 384 TRP B CA 1
ATOM 6298 C C . TRP B 1 384 ? -15.141 20.266 -10.32 1 81.75 384 TRP B C 1
ATOM 6300 O O . TRP B 1 384 ? -14.953 21.422 -9.945 1 81.75 384 TRP B O 1
ATOM 6310 N N . LEU B 1 385 ? -16.297 19.891 -10.695 1 81.69 385 LEU B N 1
ATOM 6311 C CA . LEU B 1 385 ? -17.453 20.781 -10.75 1 81.69 385 LEU B CA 1
ATOM 6312 C C . LEU B 1 385 ? -17.844 21.266 -9.359 1 81.69 385 LEU B C 1
ATOM 6314 O O . LEU B 1 385 ? -18.312 22.391 -9.195 1 81.69 385 LEU B O 1
ATOM 6318 N N . ARG B 1 386 ? -17.578 20.516 -8.422 1 83.12 386 ARG B N 1
ATOM 6319 C CA . ARG B 1 386 ? -17.906 20.891 -7.051 1 83.12 386 ARG B CA 1
ATOM 6320 C C . ARG B 1 386 ? -16.891 21.859 -6.48 1 83.12 386 ARG B C 1
ATOM 6322 O O . ARG B 1 386 ? -17.172 22.578 -5.516 1 83.12 386 ARG B O 1
ATOM 6329 N N . THR B 1 387 ? -15.664 21.844 -7.031 1 77.69 387 THR B N 1
ATOM 6330 C CA . THR B 1 387 ? -14.609 22.734 -6.555 1 77.69 387 THR B CA 1
ATOM 6331 C C . THR B 1 387 ? -14.578 24.016 -7.375 1 77.69 387 THR B C 1
ATOM 6333 O O . THR B 1 387 ? -13.844 24.953 -7.047 1 77.69 387 THR B O 1
ATOM 6336 N N . ARG B 1 388 ? -15.008 24.219 -8.68 1 65.38 388 ARG B N 1
ATOM 6337 C CA . ARG B 1 388 ? -14.953 25.266 -9.688 1 65.38 388 ARG B CA 1
ATOM 6338 C C . ARG B 1 388 ? -15.086 26.656 -9.055 1 65.38 388 ARG B C 1
ATOM 6340 O O . ARG B 1 388 ? -14.484 27.609 -9.523 1 65.38 388 ARG B O 1
ATOM 6347 N N . GLY B 1 389 ? -15.836 26.797 -8.156 1 58.88 389 GLY B N 1
ATOM 6348 C CA . GLY B 1 389 ? -15.898 28.203 -7.781 1 58.88 389 GLY B CA 1
ATOM 6349 C C . GLY B 1 389 ? -14.547 28.781 -7.422 1 58.88 389 GLY B C 1
ATOM 6350 O O . GLY B 1 389 ? -14.383 30 -7.363 1 58.88 389 GLY B O 1
ATOM 6351 N N . THR B 1 390 ? -13.562 27.984 -7.324 1 57.47 390 THR B N 1
ATOM 6352 C CA . THR B 1 390 ? -12.312 28.516 -6.797 1 57.47 390 THR B CA 1
ATOM 6353 C C . THR B 1 390 ? -11.203 28.422 -7.84 1 57.47 390 THR B C 1
ATOM 6355 O O . THR B 1 390 ? -10.078 28.859 -7.598 1 57.47 390 THR B O 1
ATOM 6358 N N . ILE B 1 391 ? -11.297 27.797 -8.945 1 56.53 391 ILE B N 1
ATOM 6359 C CA . ILE B 1 391 ? -10.133 27.484 -9.758 1 56.53 391 ILE B CA 1
ATOM 6360 C C . ILE B 1 391 ? -10.047 28.453 -10.938 1 56.53 391 ILE B C 1
ATOM 6362 O O . ILE B 1 391 ? -11.055 28.75 -11.578 1 56.53 391 ILE B O 1
ATOM 6366 N N . SER B 1 392 ? -8.859 29.125 -11.18 1 56.12 392 SER B N 1
ATOM 6367 C CA . SER B 1 392 ? -8.477 30.031 -12.258 1 56.12 392 SER B CA 1
ATOM 6368 C C . SER B 1 392 ? -8.492 29.328 -13.609 1 56.12 392 SER B C 1
ATOM 6370 O O . SER B 1 392 ? -8.391 28.094 -13.68 1 56.12 392 SER B O 1
ATOM 6372 N N . ASP B 1 393 ? -8.469 29.922 -14.898 1 54 393 ASP B N 1
ATOM 6373 C CA . ASP B 1 393 ? -8.531 29.531 -16.312 1 54 393 ASP B CA 1
ATOM 6374 C C . ASP B 1 393 ? -7.387 28.594 -16.672 1 54 393 ASP B C 1
ATOM 6376 O O . ASP B 1 393 ? -7.574 27.656 -17.453 1 54 393 ASP B O 1
ATOM 6380 N N . LYS B 1 394 ? -6.262 28.75 -16.219 1 52 394 LYS B N 1
ATOM 6381 C CA . LYS B 1 394 ? -5.086 27.969 -16.594 1 52 394 LYS B CA 1
ATOM 6382 C C . LYS B 1 394 ? -5.234 26.516 -16.141 1 52 394 LYS B C 1
ATOM 6384 O O . LYS B 1 394 ? -4.875 25.594 -16.859 1 52 394 LYS B O 1
ATOM 6389 N N . LEU B 1 395 ? -5.754 26.344 -15.102 1 52.41 395 LEU B N 1
ATOM 6390 C CA . LEU B 1 395 ? -5.992 25.016 -14.531 1 52.41 395 LEU B CA 1
ATOM 6391 C C . LEU B 1 395 ? -7.02 24.25 -15.359 1 52.41 395 LEU B C 1
ATOM 6393 O O . LEU B 1 395 ? -6.875 23.047 -15.562 1 52.41 395 LEU B O 1
ATOM 6397 N N . ALA B 1 396 ? -7.941 25.031 -16.016 1 53.72 396 ALA B N 1
ATOM 6398 C CA . ALA B 1 396 ? -8.891 24.484 -16.969 1 53.72 396 ALA B CA 1
ATOM 6399 C C . ALA B 1 396 ? -8.172 23.891 -18.172 1 53.72 396 ALA B C 1
ATOM 6401 O O . ALA B 1 396 ? -8.555 22.828 -18.672 1 53.72 396 ALA B O 1
ATOM 6402 N N . SER B 1 397 ? -7.121 24.453 -18.562 1 53.22 397 SER B N 1
ATOM 6403 C CA . SER B 1 397 ? -6.391 23.969 -19.734 1 53.22 397 SER B CA 1
ATOM 6404 C C . SER B 1 397 ? -5.641 22.672 -19.422 1 53.22 397 SER B C 1
ATOM 6406 O O . SER B 1 397 ? -5.613 21.75 -20.234 1 53.22 397 SER B O 1
ATOM 6408 N N . TRP B 1 398 ? -5.078 22.562 -18.344 1 50.78 398 TRP B N 1
ATOM 6409 C CA . TRP B 1 398 ? -4.324 21.375 -17.953 1 50.78 398 TRP B CA 1
ATOM 6410 C C . TRP B 1 398 ? -5.254 20.188 -17.75 1 50.78 398 TRP B C 1
ATOM 6412 O O . TRP B 1 398 ? -4.934 19.062 -18.172 1 50.78 398 TRP B O 1
ATOM 6422 N N . LEU B 1 399 ? -6.441 20.422 -17.312 1 52.53 399 LEU B N 1
ATOM 6423 C CA . LEU B 1 399 ? -7.492 19.422 -17.188 1 52.53 399 LEU B CA 1
ATOM 6424 C C . LEU B 1 399 ? -7.941 18.922 -18.562 1 52.53 399 LEU B C 1
ATOM 6426 O O . LEU B 1 399 ? -8.172 17.734 -18.75 1 52.53 399 LEU B O 1
ATOM 6430 N N . THR B 1 400 ? -7.918 19.859 -19.484 1 53.38 400 THR B N 1
ATOM 6431 C CA . THR B 1 400 ? -8.25 19.469 -20.859 1 53.38 400 THR B CA 1
ATOM 6432 C C . THR B 1 400 ? -7.156 18.578 -21.438 1 53.38 400 THR B C 1
ATOM 6434 O O . THR B 1 400 ? -7.453 17.594 -22.109 1 53.38 400 THR B O 1
ATOM 6437 N N . GLY B 1 401 ? -5.977 18.797 -21.078 1 52.59 401 GLY B N 1
ATOM 6438 C CA . GLY B 1 401 ? -4.906 17.969 -21.594 1 52.59 401 GLY B CA 1
ATOM 6439 C C . GLY B 1 401 ? -4.914 16.562 -21.016 1 52.59 401 GLY B C 1
ATOM 6440 O O . GLY B 1 401 ? -4.707 15.586 -21.75 1 52.59 401 GLY B O 1
ATOM 6441 N N . GLY B 1 402 ? -5.156 16.438 -19.797 1 52.56 402 GLY B N 1
ATOM 6442 C CA . GLY B 1 402 ? -5.266 15.109 -19.203 1 52.56 402 GLY B CA 1
ATOM 6443 C C . GLY B 1 402 ? -6.414 14.289 -19.766 1 52.56 402 GLY B C 1
ATOM 6444 O O . GLY B 1 402 ? -6.246 13.109 -20.078 1 52.56 402 GLY B O 1
ATOM 6445 N N . LEU B 1 403 ? -7.496 15.047 -19.984 1 52.66 403 LEU B N 1
ATOM 6446 C CA . LEU B 1 403 ? -8.641 14.383 -20.609 1 52.66 403 LEU B CA 1
ATOM 6447 C C . LEU B 1 403 ? -8.32 13.977 -22.047 1 52.66 403 LEU B C 1
ATOM 6449 O O . LEU B 1 403 ? -8.727 12.898 -22.484 1 52.66 403 LEU B O 1
ATOM 6453 N N . ILE B 1 404 ? -7.48 14.758 -22.656 1 51.22 404 ILE B N 1
ATOM 6454 C CA . ILE B 1 404 ? -7.062 14.383 -24 1 51.22 404 ILE B CA 1
ATOM 6455 C C . ILE B 1 404 ? -6.156 13.156 -23.938 1 51.22 404 ILE B C 1
ATOM 6457 O O . ILE B 1 404 ? -6.309 12.227 -24.734 1 51.22 404 ILE B O 1
ATOM 6461 N N . SER B 1 405 ? -5.328 13.047 -23.047 1 50.47 405 SER B N 1
ATOM 6462 C CA . SER B 1 405 ? -4.41 11.914 -22.953 1 50.47 405 SER B CA 1
ATOM 6463 C C . SER B 1 405 ? -5.16 10.617 -22.656 1 50.47 405 SER B C 1
ATOM 6465 O O . SER B 1 405 ? -4.855 9.57 -23.234 1 50.47 405 SER B O 1
ATOM 6467 N N . ILE B 1 406 ? -6.113 10.742 -21.859 1 54.19 406 ILE B N 1
ATOM 6468 C CA . ILE B 1 406 ? -6.957 9.586 -21.562 1 54.19 406 ILE B CA 1
ATOM 6469 C C . ILE B 1 406 ? -7.68 9.148 -22.844 1 54.19 406 ILE B C 1
ATOM 6471 O O . ILE B 1 406 ? -7.797 7.949 -23.109 1 54.19 406 ILE B O 1
ATOM 6475 N N . THR B 1 407 ? -8.102 10.203 -23.578 1 49.47 407 THR B N 1
ATOM 6476 C CA . THR B 1 407 ? -8.766 9.875 -24.828 1 49.47 407 THR B CA 1
ATOM 6477 C C . THR B 1 407 ? -7.797 9.203 -25.797 1 49.47 407 THR B C 1
ATOM 6479 O O . THR B 1 407 ? -8.156 8.234 -26.469 1 49.47 407 THR B O 1
ATOM 6482 N N . VAL B 1 408 ? -6.594 9.539 -25.703 1 51.38 408 VAL B N 1
ATOM 6483 C CA . VAL B 1 408 ? -5.629 8.922 -26.594 1 51.38 408 VAL B CA 1
ATOM 6484 C C . VAL B 1 408 ? -5.344 7.488 -26.156 1 51.38 408 VAL B C 1
ATOM 6486 O O . VAL B 1 408 ? -5.305 6.57 -26.969 1 51.38 408 VAL B O 1
ATOM 6489 N N . VAL B 1 409 ? -5.191 7.254 -24.953 1 53.59 409 VAL B N 1
ATOM 6490 C CA . VAL B 1 409 ? -4.895 5.902 -24.484 1 53.59 409 VAL B CA 1
ATOM 6491 C C . VAL B 1 409 ? -6.082 4.984 -24.781 1 53.59 409 VAL B C 1
ATOM 6493 O O . VAL B 1 409 ? -5.902 3.854 -25.234 1 53.59 409 VAL B O 1
ATOM 6496 N N . LEU B 1 410 ? -7.25 5.527 -24.516 1 53.66 410 LEU B N 1
ATOM 6497 C CA . LEU B 1 410 ? -8.422 4.738 -24.891 1 53.66 410 LEU B CA 1
ATOM 6498 C C . LEU B 1 410 ? -8.438 4.465 -26.391 1 53.66 410 LEU B C 1
ATOM 6500 O O . LEU B 1 410 ? -8.75 3.352 -26.812 1 53.66 410 LEU B O 1
ATOM 6504 N N . TYR B 1 411 ? -8.094 5.555 -27.109 1 49.66 411 TYR B N 1
ATOM 6505 C CA . TYR B 1 411 ? -8.133 5.379 -28.562 1 49.66 411 TYR B CA 1
ATOM 6506 C C . TYR B 1 411 ? -7.043 4.418 -29.016 1 49.66 411 TYR B C 1
ATOM 6508 O O . TYR B 1 411 ? -7.301 3.52 -29.828 1 49.66 411 TYR B O 1
ATOM 6516 N N . VAL B 1 412 ? -5.863 4.434 -28.453 1 50.62 412 VAL B N 1
ATOM 6517 C CA . VAL B 1 412 ? -4.801 3.541 -28.906 1 50.62 412 VAL B CA 1
ATOM 6518 C C . VAL B 1 412 ? -5.094 2.113 -28.453 1 50.62 412 VAL B C 1
ATOM 6520 O O . VAL B 1 412 ? -4.906 1.161 -29.219 1 50.62 412 VAL B O 1
ATOM 6523 N N . SER B 1 413 ? -5.496 1.934 -27.281 1 50.12 413 SER B N 1
ATOM 6524 C CA . SER B 1 413 ? -5.863 0.605 -26.812 1 50.12 413 SER B CA 1
ATOM 6525 C C . SER B 1 413 ? -6.965 -0.005 -27.672 1 50.12 413 SER B C 1
ATOM 6527 O O . SER B 1 413 ? -6.93 -1.199 -27.969 1 50.12 413 SER B O 1
ATOM 6529 N N . TYR B 1 414 ? -7.918 0.887 -27.984 1 47.22 414 TYR B N 1
ATOM 6530 C CA . TYR B 1 414 ? -8.969 0.46 -28.906 1 47.22 414 TYR B CA 1
ATOM 6531 C C . TYR B 1 414 ? -8.383 0.097 -30.266 1 47.22 414 TYR B C 1
ATOM 6533 O O . TYR B 1 414 ? -8.719 -0.946 -30.828 1 47.22 414 TYR B O 1
ATOM 6541 N N . GLU B 1 415 ? -7.598 0.911 -30.812 1 49.88 415 GLU B N 1
ATOM 6542 C CA . GLU B 1 415 ? -7.055 0.62 -32.125 1 49.88 415 GLU B CA 1
ATOM 6543 C C . GLU B 1 415 ? -6.152 -0.611 -32.094 1 49.88 415 GLU B C 1
ATOM 6545 O O . GLU B 1 415 ? -6.184 -1.433 -33.031 1 49.88 415 GLU B O 1
ATOM 6550 N N . LEU B 1 416 ? -5.32 -0.706 -31.125 1 47.34 416 LEU B N 1
ATOM 6551 C CA . LEU B 1 416 ? -4.465 -1.883 -31.031 1 47.34 416 LEU B CA 1
ATOM 6552 C C . LEU B 1 416 ? -5.293 -3.146 -30.844 1 47.34 416 LEU B C 1
ATOM 6554 O O . LEU B 1 416 ? -4.98 -4.195 -31.406 1 47.34 416 LEU B O 1
ATOM 6558 N N . PHE B 1 417 ? -6.277 -3.037 -30.062 1 46.12 417 PHE B N 1
ATOM 6559 C CA . PHE B 1 417 ? -7.23 -4.125 -29.891 1 46.12 417 PHE B CA 1
ATOM 6560 C C . PHE B 1 417 ? -7.867 -4.504 -31.219 1 46.12 417 PHE B C 1
ATOM 6562 O O . PHE B 1 417 ? -8.008 -5.688 -31.531 1 46.12 417 PHE B O 1
ATOM 6569 N N . THR B 1 418 ? -8.328 -3.508 -31.891 1 49.56 418 THR B N 1
ATOM 6570 C CA . THR B 1 418 ? -8.938 -3.785 -33.188 1 49.56 418 THR B CA 1
ATOM 6571 C C . THR B 1 418 ? -7.898 -4.285 -34.188 1 49.56 418 THR B C 1
ATOM 6573 O O . THR B 1 418 ? -8.203 -5.09 -35.062 1 49.56 418 THR B O 1
ATOM 6576 N N . ALA B 1 419 ? -6.781 -3.83 -34.031 1 48.97 419 ALA B N 1
ATOM 6577 C CA . ALA B 1 419 ? -5.789 -4.293 -35 1 48.97 419 ALA B CA 1
ATOM 6578 C C . ALA B 1 419 ? -5.375 -5.734 -34.688 1 48.97 419 ALA B C 1
ATOM 6580 O O . ALA B 1 419 ? -4.996 -6.473 -35.625 1 48.97 419 ALA B O 1
ATOM 6581 N N . LEU B 1 420 ? -5.211 -6.117 -33.5 1 44.47 420 LEU B N 1
ATOM 6582 C CA . LEU B 1 420 ? -4.801 -7.48 -33.188 1 44.47 420 LEU B CA 1
ATOM 6583 C C . LEU B 1 420 ? -5.945 -8.461 -33.438 1 44.47 420 LEU B C 1
ATOM 6585 O O . LEU B 1 420 ? -5.742 -9.68 -33.406 1 44.47 420 LEU B O 1
ATOM 6589 N N . HIS B 1 421 ? -7.125 -8 -33.5 1 43.38 421 HIS B N 1
ATOM 6590 C CA . HIS B 1 421 ? -8.188 -8.797 -34.094 1 43.38 421 HIS B CA 1
ATOM 6591 C C . HIS B 1 421 ? -8.469 -8.344 -35.531 1 43.38 421 HIS B C 1
ATOM 6593 O O . HIS B 1 421 ? -8.516 -7.141 -35.812 1 43.38 421 HIS B O 1
#

Solvent-accessible surface area (backbone atoms only — not comparable to full-atom values): 46257 Å² total; per-residue (Å²): 139,83,87,78,86,91,85,84,75,92,74,72,92,72,79,69,85,70,78,72,76,78,72,78,72,75,76,73,75,70,73,80,70,72,71,60,72,67,66,69,64,73,65,81,66,77,71,71,73,74,78,82,49,70,68,58,49,43,51,29,34,32,52,19,41,31,59,44,51,46,63,62,83,46,66,61,49,58,70,41,58,73,85,55,31,58,59,50,50,52,51,48,52,51,49,50,54,49,45,49,51,51,48,51,52,53,50,51,52,50,51,57,21,51,68,46,41,57,76,87,52,79,76,42,66,67,58,51,51,39,46,46,51,27,49,56,32,46,51,42,49,24,48,29,54,42,38,30,70,75,32,41,53,33,59,23,30,42,49,47,31,50,50,43,55,44,45,30,52,50,31,46,45,53,42,31,53,52,24,57,68,71,28,60,66,68,64,45,62,76,37,41,69,54,50,51,49,52,52,51,48,52,52,49,52,48,50,51,53,50,51,48,56,57,52,40,70,75,40,59,46,83,47,30,44,56,51,53,51,49,50,52,50,51,48,54,52,47,48,62,70,64,62,45,71,68,53,47,44,70,71,31,74,74,37,51,62,59,69,54,54,48,44,24,49,47,28,27,52,42,50,28,56,35,51,49,51,70,70,60,68,73,77,76,76,63,73,74,78,73,70,49,31,58,42,53,47,62,72,39,37,64,58,55,51,48,36,51,50,44,31,52,51,52,49,49,51,48,52,51,49,50,56,52,52,72,64,52,87,59,38,46,70,67,51,49,52,33,48,52,52,25,47,50,27,54,39,46,35,32,53,26,44,45,40,37,71,65,34,78,83,58,66,75,38,57,51,42,33,56,54,34,48,49,47,33,50,50,28,48,49,52,49,45,64,74,44,46,92,72,66,64,74,68,61,55,53,55,52,50,49,53,53,47,50,48,50,45,52,52,48,47,55,48,48,52,51,52,63,78,90,137,79,85,81,81,82,80,82,72,89,70,73,91,72,76,74,87,67,79,72,76,76,69,79,69,72,74,70,73,69,71,77,71,70,70,58,71,66,67,68,61,73,65,80,64,74,69,71,74,74,77,83,52,69,66,59,48,43,50,29,35,32,52,19,42,32,59,45,52,47,64,60,82,45,67,62,48,58,70,41,57,74,84,54,30,60,60,52,50,52,49,48,54,50,48,51,53,50,44,48,50,50,48,50,52,53,50,51,51,50,51,55,21,51,68,47,40,57,75,89,52,83,77,41,66,66,57,50,51,39,47,46,51,26,50,55,32,45,50,43,48,23,50,28,54,42,37,30,69,74,34,43,52,35,58,22,30,43,49,48,32,50,50,42,55,42,44,30,51,51,32,46,46,53,43,30,52,51,22,56,68,71,27,61,67,68,63,44,62,77,37,39,70,55,49,51,49,52,52,50,48,51,53,50,51,50,50,51,53,52,50,46,56,58,52,40,71,75,41,60,45,81,48,30,44,57,51,52,52,50,49,52,51,49,50,54,52,48,48,62,70,66,62,46,69,66,51,47,43,68,71,32,72,74,38,51,62,58,69,52,53,49,44,24,50,46,28,28,52,41,49,29,57,35,52,48,51,70,70,60,69,74,77,75,76,63,72,69,79,74,68,50,31,60,43,52,48,63,72,37,38,65,58,54,50,47,38,51,50,44,31,52,50,52,48,49,49,49,52,51,50,52,56,51,54,71,64,52,87,58,37,46,71,67,49,47,52,34,47,50,53,25,46,50,27,51,38,45,35,32,54,28,44,45,40,37,71,65,34,75,82,59,66,74,39,57,51,42,32,55,55,34,48,49,47,34,50,48,28,49,50,53,49,44,65,74,43,46,92,72,64,66,73,68,61,55,52,56,54,50,49,51,54,46,50,49,50,46,50,54,48,48,54,48,48,52,52,50,65,77,90

Organism: Acanthamoeba castellanii (strain ATCC 30010 / Neff) (NCBI:txid1257118)

Foldseek 3Di:
DDDDDDDDDPPDDPDDDPPPPVPPPPPPPPPPVPPPPPVPPPDPPPPPQQDDAVLLLVVLLLLLQLLLLLLQVCVVLLVDDPVCNVVLVVVSLLLSVLSLLLSLVLNLLLQLQCSQQHNVCSPPVVLVVLSVQLSVLSNCQSVLSNLCSVCVLDLVSLLSNLVSSLSNLVSSLVSSVVSLVNGDPVLCVQLVVLSVVVNVLSVVVSVLSVVLNVVLVVDHSNCSSVSNSVSSVVSSVVVVVPDDLVSCCSSPVQAGDLVSLLSNLVSLLVNQLVSLCVNDPDPPPDPPPDDDPVVCCVVCVLSVVLSVLLNVLSVLLNVLVVVLSVLDRHQGPLLSVLSSQLSSLNSCQSVLSCQLRPRDPDDCSVCSNVVSSVSNLVSSVVSNVVRPVVDDVVSVVSNVVSVVSSVVSNVVSVVVSVVVD/DDPDDDDDDPPDDPDDDPPPPVPPPPVPPPPPVVPPPPVPPPPPPPPPPQDDAVLLLVVLLLLLQLLLLLLQVCVVLLVDDPVCNVVLVVVSLLLSVLSLLLSLVLNLLLQLQCSQQHNPCSPPVVLVVLSVQLSVLSNCQSVLSNLCSVCVLDLVSLLSNLVSSLSNLVSSLVSSVVSLVNGDPVLCVQLVVLSVVVNVLSVVVSVLSVVLNVVLVVDHSNCSSVSNSVSSVVSSVVVVVPDDLVSCCSSPVQAGDLVSLLSNLVSLLVNQLVSLCVNDDDPPPDPPPDDDPVVCCVVCVLSVVLSVLLNVLSVLLNVLVVVLSVLDRHQGPLLSVLSSQLSSLNSCLSVLSCQLRPRDPDDCSVCSNVVSSVSNLVSSVVSNVVRVVGDDVVSVVSNVVSVVVSVVSNVVSVVVSVVVD

Sequence (842 aa):
MEKEGASHSSESSALLLSNGVAAHHKSIQEPDATELGVDKLPTPHHHEERKVTRLEMWIDALASIVVTLTILPLMEILNAPKEERILTIAFLLFSVVLGFSFMSLVMTNTYLAFNWFGDHHATDPVLYALGLLFLASLSLFAFAVQSLLEAYIDSSAVYFFGGTFIAIYASCFLLFLYCLRATDIRQKVARESAVNYEIAFFVCTIATLAVMMIVSTFVSSDYQSYVMYGVLAALLLTHRATRTEANFTALLPGGFPKERIDVFTDGVYAVAVTLFLIEIRYPAGVDAREAIALAFLKEEWRAVAGHFVSFAVLGVHWCLQNFIAAHIERVSRTMYDLTMIHCAAAALFPFTMKLALLCENPGWEVVAPLVVYFNLSLSQLGLWLRTRGTISDKLASWLTGGLISITVVLYVSYELFTALHMEKEGASHSSESSALLLSNGVAAHHKSIQEPDATELGVDKLPTPHHHEERKVTRLEMWIDALASIVVTLTILPLMEILNAPKEERILTIAFLLFSVVLGFSFMSLVMTNTYLAFNWFGDHHATDPVLYALGLLFLASLSLFAFAVQSLLEAYIDSSAVYFFGGTFIAIYASCFLLFLYCLRATDIRQKVARESAVNYEIAFFVCTIATLAVMMIVSTFVSSDYQSYVMYGVLAALLLTHRATRTEANFTALLPGGFPKERIDVFTDGVYAVAVTLFLIEIRYPAGVDAREAIALAFLKEEWRAVAGHFVSFAVLGVHWCLQNFIAAHIERVSRTMYDLTMIHCAAAALFPFTMKLALLCENPGWEVVAPLVVYFNLSLSQLGLWLRTRGTISDKLASWLTGGLISITVVLYVSYELFTALH

pLDDT: mean 72.45, std 22.23, range [15.73, 97.06]